Protein AF-0000000087534940 (afdb_homodimer)

Foldseek 3Di:
DVLQPWAKEWEWEAEDFKIKIFIAILLLDTDDIDMDTFDWDDPDVQFIWGALVVSLVRHLVGLLVRLVSCVVVVHDLQRHAEYAYAYALQWKFWAFQQLHGPGTIGAQSGQPLVVVQVVQVVVQDCVLCVFLVARGDDSGAVLSVQLCCCVPPPVCVVGTQAIDDSRQSNLCVQQSHGQQLGEAELFSVSSNSGQGGNQVSGGDPVGCVVSVHDPRRYHHYDAQLDFSGWGDPVSCVSRVHDTGRTYGNYHHQVQLLCLLLVNFDALAWEWAQALKTKIKGKHQDRQVLCSDPPNQWRKTAHNDRRIIMIMHILVQGNVVLQCCCCPVVVQNPPPCCVVVLLVLLVPADQCLQVWAWDRQCVADDDLQRLDHTDIPDDDPPDDSSSVSNNSLLNSLLSVQVNLVSVVVSPRNNQEYEYDDPQLVRPVSQQLSCQQNVHKYWYWPDSCRSGSLRRLSNCVSSPVDPDSSVSSNVPTHTDDMHHHDPVSNVVNVVVSVVVCCCRSPVCSVVSVVVSVVD/DVLQPWAKEWEWEAEDFKIKIFIAILLLDTDDIDMDTFDWDDPDVQFIWGALVRSLVRHLVGLLVRLVSCVVVVHDLQRHAEYAYAYALQWKFWAFQQLHGPGTIGAQSGQPLVVVQVVQVVVQDCVLCVFLVARGDDSGAVLSVQLCCCPPPPVCVVGTQAIDDSRQSNLCVQQSHGQQLGEAELQSVSSNSGQPGNQVSGGDPVGCVVSVHDPRRYHHYDAQLDFSGWGDPVSCVSRVHDTGRTYGNYHHQVQLLCLLLVNFDALAWEWAQALKTKIKGKHQDRQVLCSDPPNQWRKTAHNDRSIIMIMHILVQGNVVLQCCCCPVVVQNPPPCCVVVLLVLLVPADQCLQVWAWDRQCVADDDLQRLDHTDIPDDDPPDDSSSVSNNSLLNSLLSVQVNLVSCVVSPRNNQEYEYDDPQLVRPVSQQLSCQQNVHKYWYWPDSCRSGSLRRLSRCVSSPVDPDSSVSSNVPTHTDDMHHHDPVSNVVNVVVSVVVCCCRSPVCSVVSVVVSVVD

Organism: NCBI:txid39488

Nearest PDB structures (foldseek):
  5ya0-assembly2_B  TM=8.794E-01  e=2.633E-33  Escherichia coli K-12
  3kzb-assembly1_A-2  TM=8.544E-01  e=1.188E-33  Chromobacterium violaceum
  3hz6-assembly1_A  TM=8.495E-01  e=6.490E-33  Chromobacterium violaceum
  3l0q-assembly1_B  TM=8.268E-01  e=5.792E-30  Yersinia pseudotuberculosis
  3gg4-assembly3_A-2  TM=7.728E-01  e=7.161E-30  Yersinia pseudotuberculosis

pLDDT: mean 92.19, std 8.46, range [35.81, 98.81]

Radius of gyration: 38.87 Å; Cα contacts (8 Å, |Δi|>4): 2440; chains: 2; bounding box: 54×112×92 Å

Solvent-accessible surface area (backbone atoms only — not comparable to full-atom values): 50459 Å² total; per-residue (Å²): 116,80,75,77,73,58,49,30,19,34,13,26,34,44,47,87,64,30,35,38,24,37,33,26,38,86,84,65,47,76,77,40,64,30,74,48,76,54,71,82,44,63,90,44,95,52,35,40,41,34,56,57,65,52,55,37,52,49,50,48,51,20,45,24,50,30,39,52,51,34,49,75,70,71,44,70,63,79,34,42,57,18,35,18,32,18,7,49,36,29,22,35,28,36,16,22,64,71,46,47,72,69,47,62,23,38,38,52,82,18,45,78,38,47,68,59,29,52,53,58,46,68,64,69,54,63,63,39,18,74,36,30,23,18,41,57,68,45,48,34,18,30,47,50,50,51,44,46,42,61,72,69,36,76,70,35,65,79,47,49,37,26,53,38,34,52,32,38,47,37,52,29,55,46,35,65,41,36,31,87,70,33,47,38,12,49,21,28,55,30,28,22,46,51,44,36,26,54,89,75,56,43,75,26,66,68,47,19,56,74,63,68,44,65,70,81,29,52,49,49,72,42,49,37,44,40,72,75,38,30,33,29,62,67,55,14,65,72,22,68,42,58,53,60,30,38,25,36,32,21,44,18,37,67,39,29,38,38,47,25,58,65,42,76,43,64,31,24,24,37,37,39,36,31,61,70,16,35,45,34,37,27,29,79,57,79,49,69,78,59,25,36,81,85,59,72,47,45,34,36,38,29,71,56,88,80,30,21,31,39,32,33,76,39,84,39,35,30,44,47,56,49,42,43,40,29,32,51,61,64,35,69,88,40,78,67,49,58,56,55,50,49,61,50,22,69,74,47,57,90,61,28,77,26,29,42,38,41,70,20,33,88,42,36,47,89,92,42,55,53,32,42,10,29,41,36,46,36,40,75,80,52,29,42,34,38,53,50,41,14,48,55,48,36,44,41,50,56,47,34,57,53,50,50,53,42,40,73,63,70,41,76,45,65,37,32,30,34,33,65,71,46,45,74,39,63,67,56,43,38,48,43,7,13,57,58,65,22,36,26,34,27,49,66,54,63,41,45,42,34,56,42,27,21,50,42,26,35,31,53,72,60,78,35,89,50,62,71,59,54,54,58,70,60,56,42,78,60,49,77,29,71,46,43,70,68,50,28,55,48,42,51,54,52,48,53,52,48,47,48,38,57,72,61,48,38,48,66,44,23,52,54,47,57,66,55,86,116,78,76,77,73,59,51,30,20,32,14,26,33,44,48,87,62,30,35,39,25,36,34,26,37,86,84,64,47,77,74,41,65,32,72,47,75,53,70,82,43,64,89,44,97,55,35,39,40,33,54,57,64,52,56,37,51,48,48,48,50,20,46,24,50,32,39,52,51,34,50,76,69,71,46,68,64,80,35,41,57,21,36,18,31,18,7,48,36,29,23,32,26,35,16,21,63,70,46,46,72,69,49,61,22,38,38,50,81,17,44,78,38,47,68,58,29,52,54,59,43,70,64,70,53,64,62,38,17,73,35,31,24,19,40,56,67,46,48,34,16,31,48,49,49,52,44,46,42,62,73,68,35,74,70,36,65,79,46,50,36,28,52,39,33,51,31,38,48,37,50,29,56,45,33,66,41,35,32,88,68,32,46,38,11,50,20,29,53,30,29,21,45,52,44,35,27,54,90,76,55,43,76,25,67,67,47,19,58,75,62,66,44,64,70,81,29,51,49,50,72,40,49,36,46,41,73,73,40,30,34,28,63,68,56,15,67,71,23,68,43,59,54,60,31,38,24,35,32,20,43,18,38,67,40,30,37,36,48,24,57,64,41,76,44,65,31,26,26,38,36,40,37,31,60,70,16,36,46,35,36,29,30,80,55,81,49,67,78,59,26,37,81,86,59,72,47,45,34,35,39,27,71,53,87,81,30,20,31,40,32,34,76,39,85,39,36,29,43,48,54,49,42,43,41,29,32,51,61,64,35,70,89,39,78,68,50,58,55,54,50,50,60,50,22,69,75,47,56,91,62,29,76,28,30,42,38,41,69,21,33,88,43,36,49,90,93,43,56,51,33,43,10,30,43,38,46,36,38,76,79,52,28,43,33,37,52,52,41,15,47,56,47,37,43,41,50,55,48,36,55,54,50,49,54,41,39,75,63,69,40,77,44,67,36,32,29,34,34,64,71,47,44,75,39,62,66,59,43,38,48,42,6,11,58,58,65,21,36,26,33,27,49,66,53,62,40,46,43,34,56,43,27,20,50,42,28,35,31,52,71,62,78,36,88,49,60,70,59,54,54,56,70,60,56,41,78,59,48,79,29,71,48,44,67,69,50,28,55,48,43,52,53,52,47,55,51,50,49,46,39,55,70,62,48,36,48,65,44,24,53,56,46,57,65,55,88

InterPro domains:
  IPR000577 Carbohydrate kinase, FGGY [PIRSF000538] (6-504)
  IPR018484 Carbohydrate kinase FGGY, N-terminal [PF00370] (8-260)
  IPR018485 Carbohydrate kinase FGGY, C-terminal [PF02782] (272-460)
  IPR043129 ATPase, nucleotide binding domain [SSF53067] (6-260)
  IPR043129 ATPase, nucleotide binding domain [SSF53067] (262-501)
  IPR050406 FGGY Carbohydrate Kinase [PTHR43095] (6-497)

Secondary structure (DSSP, 8-state):
--GGG--EEEEEEE-SSEEEEEEEETT--EEEEEEEE---B-SSTT--EE-HHHHHHHHHHHHHHHHHHHHHTT--GGGEEEEEEEE-SS-BEEE-TTS-B-S-EE-TT--TTHHHHHHHHHT--THHHHHHS--S--TT-HHHHHHHHHHH-HHHHHH--EEE-HHHHHHHHHHT--GGG-EEETTGGGGG-SSEETTTTEE-HHHHHHHT--GGGSPEEE-TTSEEEE--HHHHHHHTPPTT-EEE--EEHHHHHHHHTT--STTEEEEE-SSSEEEEEEESS--GGGSSTT---EEEE-SSTT-EEEEEEETTHHHHHHHIIIIIS--TT-TTHHHHHHHHHTTSPTTGGG-EEE--TT--BTTBTT--EEEEEE-TT--HHHHHHHHHHHHHHHHHHHHHHHHHTT----EEEEESGGGG-HHHHHHHHHHHTSEEEEESS---HHHHHHHHHHHHTTS-S-HHHHHHHT--EEEEEPPPHHHHHHHHHHHHHHHHIIIIISHHHHHHHHHT-/--GGG--EEEEEEE-SSEEEEEEEETT--EEEEEEEE---B-SSTT--EE-HHHHHHHHHHHHHHHHHHHHHTT--GGGEEEEEEEE-SS-BEEE-TTS-B-S-EE-TT--TTHHHHHHHHHT--THHHHHHS--S--TT-HHHHHHHHHHH-HHHHHH--EEE-HHHHHHHHHTT--GGG-EEEHHHHGGG-SSEETTTTEE-HHHHHHHT--GGGSPEEE-TTSEEEE--HHHHHHHTPPTT-EEE--EEHHHHHHHHTT--STTEEEEE-SSSEEEEEEESS--GGGSSTT---EEEE-SSTT-EEEEEEETTHHHHHHHIIIIIS--TT-TTHHHHHHHHHTTSPTTGGG-EEE--TT--BTTBTT--EEEEEE-TT--HHHHHHHHHHHHHHHHHHHHHHHHHTT----EEEEESGGGG-HHHHHHHHHHHTSEEEEESS---HHHHHHHHHHHHTTS-S-HHHHHHHT--EEEEEPPPHHHHHHHHHHHHHHHHIIIIISHHHHHHHHHT-

Sequence (1034 aa):
MEENKMNYYLGFDAGTQSVKVAVYDEDMNCIVSSSAPTTLTYPEPGWVSMDVDEYLALTIKGMKECASQMKEKGLDVTKIKSIMGDGVICGICGVDKDGNAITPYINYLDSRTKEDVELVNSWELEIFGKETGNPEANCMFPAMFARWFLKNIEGFKENGAKFIHDAPYVLAHLAGLSAKDMFVDWGTMSGWGLGYKVEEKCWSKEQLDILGIPEEMMPRIVKPWDIIGHLTEEIAQETGLPAGIPICGGAGDTMQSMIGSGNMEPGQAVDVAGTCSMFCVSTKGIIPELSKKGAGLVFNSGSLPDTYFYWGYIRTGGLALRWFKDNICKKAEDGSYYQVLEKDARKVPAGSNGVLFLPYLTGGINDIPDAVGCFLNMTMDTDQATLWHAVLEAIGYDYMEITDLYRSAGIDLSRITITEGGSRDNMWNQMKADMLDSRTVTLENAAGAVMTNCMFGAYAVGDVDNIAEALTGNIHLKNEFEPNEENVTFYRGQYEKKTHLVKDTMKEAFSILAELRMEENKMNYYLGFDAGTQSVKVAVYDEDMNCIVSSSAPTTLTYPEPGWVSMDVDEYLALTIKGMKECASQMKEKGLDVTKIKSIMGDGVICGICGVDKDGNAITPYINYLDSRTKEDVELVNSWELEIFGKETGNPEANCMFPAMFARWFLKNIEGFKENGAKFIHDAPYVLAHLAGLSAKDMFVDWGTMSGWGLGYKVEEKCWSKEQLDILGIPEEMMPRIVKPWDIIGHLTEEIAQETGLPAGIPICGGAGDTMQSMIGSGNMEPGQAVDVAGTCSMFCVSTKGIIPELSKKGAGLVFNSGSLPDTYFYWGYIRTGGLALRWFKDNICKKAEDGSYYQVLEKDARKVPAGSNGVLFLPYLTGGINDIPDAVGCFLNMTMDTDQATLWHAVLEAIGYDYMEITDLYRSAGIDLSRITITEGGSRDNMWNQMKADMLDSRTVTLENAAGAVMTNCMFGAYAVGDVDNIAEALTGNIHLKNEFEPNEENVTFYRGQYEKKTHLVKDTMKEAFSILAELR

Structure (mmCIF, N/CA/C/O backbone):
data_AF-0000000087534940-model_v1
#
loop_
_entity.id
_entity.type
_entity.pdbx_description
1 polymer 'Carbohydrate kinase'
#
loop_
_atom_site.group_PDB
_atom_site.id
_atom_site.type_symbol
_atom_site.label_atom_id
_atom_site.label_alt_id
_atom_site.label_comp_id
_atom_site.label_asym_id
_atom_site.label_entity_id
_atom_site.label_seq_id
_atom_site.pdbx_PDB_ins_code
_atom_site.Cartn_x
_atom_site.Cartn_y
_atom_site.Cartn_z
_atom_site.occupancy
_atom_site.B_iso_or_equiv
_atom_site.auth_seq_id
_atom_site.auth_comp_id
_atom_site.auth_asym_id
_atom_site.auth_atom_id
_atom_site.pdbx_PDB_model_num
ATOM 1 N N . MET A 1 1 ? 14.211 -27.547 -53.5 1 36.34 1 MET A N 1
ATOM 2 C CA . MET A 1 1 ? 14.32 -28.953 -53.906 1 36.34 1 MET A CA 1
ATOM 3 C C . MET A 1 1 ? 14.859 -29.812 -52.781 1 36.34 1 MET A C 1
ATOM 5 O O . MET A 1 1 ? 14.5 -30.984 -52.656 1 36.34 1 MET A O 1
ATOM 9 N N . GLU A 1 2 ? 15.891 -29.281 -52.125 1 41.19 2 GLU A N 1
ATOM 10 C CA . GLU A 1 2 ? 16.469 -29.859 -50.906 1 41.19 2 GLU A CA 1
ATOM 11 C C . GLU A 1 2 ? 15.477 -29.781 -49.75 1 41.19 2 GLU A C 1
ATOM 13 O O . GLU A 1 2 ? 15.602 -30.516 -48.75 1 41.19 2 GLU A O 1
ATOM 18 N N . GLU A 1 3 ? 14.648 -28.719 -49.719 1 46.72 3 GLU A N 1
ATOM 19 C CA . GLU A 1 3 ? 13.516 -28.484 -48.844 1 46.72 3 GLU A CA 1
ATOM 20 C C . GLU A 1 3 ? 12.492 -29.625 -48.938 1 46.72 3 GLU A C 1
ATOM 22 O O . GLU A 1 3 ? 11.711 -29.828 -48 1 46.72 3 GLU A O 1
ATOM 27 N N . ASN A 1 4 ? 12.406 -30.312 -50.031 1 51.12 4 ASN A N 1
ATOM 28 C CA . ASN A 1 4 ? 11.469 -31.359 -50.438 1 51.12 4 ASN A CA 1
ATOM 29 C C . ASN A 1 4 ? 11.797 -32.688 -49.75 1 51.12 4 ASN A C 1
ATOM 31 O O . ASN A 1 4 ? 11.055 -33.656 -49.875 1 51.12 4 ASN A O 1
ATOM 35 N N . LYS A 1 5 ? 12.922 -32.75 -48.844 1 67.94 5 LYS A N 1
ATOM 36 C CA . LYS A 1 5 ? 13.359 -34.031 -48.281 1 67.94 5 LYS A CA 1
ATOM 37 C C . LYS A 1 5 ? 13.305 -34 -46.75 1 67.94 5 LYS A C 1
ATOM 39 O O . LYS A 1 5 ? 13.695 -34.969 -46.094 1 67.94 5 LYS A O 1
ATOM 44 N N . MET A 1 6 ? 12.586 -32.938 -46.156 1 87.56 6 MET A N 1
ATOM 45 C CA . MET A 1 6 ? 12.656 -32.75 -44.719 1 87.56 6 MET A CA 1
ATOM 46 C C . MET A 1 6 ? 11.445 -33.375 -44.031 1 87.56 6 MET A C 1
ATOM 48 O O . MET A 1 6 ? 10.32 -33.281 -44.531 1 87.56 6 MET A O 1
ATOM 52 N N . ASN A 1 7 ? 11.734 -34.062 -42.938 1 96.06 7 ASN A N 1
ATOM 53 C CA . ASN A 1 7 ? 10.656 -34.625 -42.156 1 96.06 7 ASN A CA 1
ATOM 54 C C . ASN A 1 7 ? 10.078 -33.625 -41.156 1 96.06 7 ASN A C 1
ATOM 56 O O . ASN A 1 7 ? 10.75 -32.656 -40.781 1 96.06 7 ASN A O 1
ATOM 60 N N . TYR A 1 8 ? 8.789 -33.844 -40.844 1 97.81 8 TYR A N 1
ATOM 61 C CA . TYR A 1 8 ? 8.086 -32.969 -39.906 1 97.81 8 TYR A CA 1
ATOM 62 C C . TYR A 1 8 ? 7.496 -33.812 -38.75 1 97.81 8 TYR A C 1
ATOM 64 O O . TYR A 1 8 ? 7.297 -35 -38.906 1 97.81 8 TYR A O 1
ATOM 72 N N . TYR A 1 9 ? 7.254 -33.125 -37.656 1 98.19 9 TYR A N 1
ATOM 73 C CA . TYR A 1 9 ? 6.66 -33.75 -36.469 1 98.19 9 TYR A CA 1
ATOM 74 C C . TYR A 1 9 ? 5.559 -32.844 -35.906 1 98.19 9 TYR A C 1
ATOM 76 O O . TYR A 1 9 ? 5.746 -31.641 -35.75 1 98.19 9 TYR A O 1
ATOM 84 N N . LEU A 1 10 ? 4.434 -33.438 -35.656 1 98.56 10 LEU A N 1
ATOM 85 C CA . LEU A 1 10 ? 3.301 -32.688 -35.125 1 98.56 10 LEU A CA 1
ATOM 86 C C . LEU A 1 10 ? 3.154 -32.906 -33.625 1 98.56 10 LEU A C 1
ATOM 88 O O . LEU A 1 10 ? 3.182 -34.031 -33.156 1 98.56 10 LEU A O 1
ATOM 92 N N . GLY A 1 11 ? 3.088 -31.812 -32.875 1 97.94 11 GLY A N 1
ATOM 93 C CA . GLY A 1 11 ? 2.875 -31.875 -31.438 1 97.94 11 GLY A CA 1
ATOM 94 C C . GLY A 1 11 ? 1.73 -30.984 -30.969 1 97.94 11 GLY A C 1
ATOM 95 O O . GLY A 1 11 ? 1.347 -30.047 -31.656 1 97.94 11 GLY A O 1
ATOM 96 N N . PHE A 1 12 ? 1.133 -31.328 -29.797 1 97.69 12 PHE A N 1
ATOM 97 C CA . PHE A 1 12 ? 0.159 -30.438 -29.188 1 97.69 12 PHE A CA 1
ATOM 98 C C . PHE A 1 12 ? 0.353 -30.375 -27.672 1 97.69 12 PHE A C 1
ATOM 100 O O . PHE A 1 12 ? 0.953 -31.281 -27.094 1 97.69 12 PHE A O 1
ATOM 107 N N . ASP A 1 13 ? -0.043 -29.328 -27.094 1 95.5 13 ASP A N 1
ATOM 108 C CA . ASP A 1 13 ? -0.161 -29.078 -25.656 1 95.5 13 ASP A CA 1
ATOM 109 C C . ASP A 1 13 ? -1.596 -28.719 -25.281 1 95.5 13 ASP A C 1
ATOM 111 O O . ASP A 1 13 ? -2.068 -27.625 -25.594 1 95.5 13 ASP A O 1
ATOM 115 N N . ALA A 1 14 ? -2.27 -29.641 -24.641 1 96.31 14 ALA A N 1
ATOM 116 C CA . ALA A 1 14 ? -3.637 -29.438 -24.172 1 96.31 14 ALA A CA 1
ATOM 117 C C . ALA A 1 14 ? -3.65 -28.953 -22.719 1 96.31 14 ALA A C 1
ATOM 119 O O . ALA A 1 14 ? -3.889 -29.75 -21.812 1 96.31 14 ALA A O 1
ATOM 120 N N . GLY A 1 15 ? -3.555 -27.734 -22.562 1 90.62 15 GLY A N 1
ATOM 121 C CA . GLY A 1 15 ? -3.445 -27.172 -21.234 1 90.62 15 GLY A CA 1
ATOM 122 C C . GLY A 1 15 ? -4.77 -26.656 -20.688 1 90.62 15 GLY A C 1
ATOM 123 O O . GLY A 1 15 ? -5.805 -26.797 -21.344 1 90.62 15 GLY A O 1
ATOM 124 N N . THR A 1 16 ? -4.727 -26.094 -19.516 1 85.75 16 THR A N 1
ATOM 125 C CA . THR A 1 16 ? -5.914 -25.641 -18.797 1 85.75 16 THR A CA 1
ATOM 126 C C . THR A 1 16 ? -6.555 -24.453 -19.516 1 85.75 16 THR A C 1
ATOM 128 O O . THR A 1 16 ? -7.781 -24.344 -19.578 1 85.75 16 THR A O 1
ATOM 131 N N . GLN A 1 17 ? -5.77 -23.594 -20.156 1 79.19 17 GLN A N 1
ATOM 132 C CA . GLN A 1 17 ? -6.305 -22.344 -20.672 1 79.19 17 GLN A CA 1
ATOM 133 C C . GLN A 1 17 ? -6.41 -22.391 -22.188 1 79.19 17 GLN A C 1
ATOM 135 O O . GLN A 1 17 ? -7.125 -21.578 -22.797 1 79.19 17 GLN A O 1
ATOM 140 N N . SER A 1 18 ? -5.625 -23.234 -22.812 1 88.19 18 SER A N 1
ATOM 141 C CA . SER A 1 18 ? -5.637 -23.312 -24.266 1 88.19 18 SER A CA 1
ATOM 142 C C . SER A 1 18 ? -5.07 -24.641 -24.766 1 88.19 18 SER A C 1
ATOM 144 O O . SER A 1 18 ? -4.445 -25.375 -24 1 88.19 18 SER A O 1
ATOM 146 N N . VAL A 1 19 ? -5.383 -24.844 -26.016 1 94 19 VAL A N 1
ATOM 147 C CA . VAL A 1 19 ? -4.746 -25.922 -26.75 1 94 19 VAL A CA 1
ATOM 148 C C . VAL A 1 19 ? -3.869 -25.359 -27.859 1 94 19 VAL A C 1
ATOM 150 O O . VAL A 1 19 ? -4.328 -24.531 -28.672 1 94 19 VAL A O 1
ATOM 153 N N . LYS A 1 20 ? -2.574 -25.734 -27.828 1 94.75 20 LYS A N 1
ATOM 154 C CA . LYS A 1 20 ? -1.624 -25.328 -28.859 1 94.75 20 LYS A CA 1
ATOM 155 C C . LYS A 1 20 ? -1.194 -26.5 -29.719 1 94.75 20 LYS A C 1
ATOM 157 O O . LYS A 1 20 ? -0.873 -27.578 -29.188 1 94.75 20 LYS A O 1
ATOM 162 N N . VAL A 1 21 ? -1.262 -26.359 -31.016 1 97.19 21 VAL A N 1
ATOM 163 C CA . VAL A 1 21 ? -0.792 -27.359 -31.984 1 97.19 21 VAL A CA 1
ATOM 164 C C . VAL A 1 21 ? 0.283 -26.734 -32.875 1 97.19 21 VAL A C 1
ATOM 166 O O . VAL A 1 21 ? 0.167 -25.578 -33.281 1 97.19 21 VAL A O 1
ATOM 169 N N . ALA A 1 22 ? 1.342 -27.547 -33.094 1 97.06 22 ALA A N 1
ATOM 170 C CA . ALA A 1 22 ? 2.4 -27.016 -33.969 1 97.06 22 ALA A CA 1
ATOM 171 C C . ALA A 1 22 ? 3.115 -28.141 -34.719 1 97.06 22 ALA A C 1
ATOM 173 O O . ALA A 1 22 ? 3.033 -29.297 -34.312 1 97.06 22 ALA A O 1
ATOM 174 N N . VAL A 1 23 ? 3.746 -27.766 -35.75 1 97.81 23 VAL A N 1
ATOM 175 C CA . VAL A 1 23 ? 4.574 -28.672 -36.531 1 97.81 23 VAL A CA 1
ATOM 176 C C . VAL A 1 23 ? 6.02 -28.172 -36.531 1 97.81 23 VAL A C 1
ATOM 178 O O . VAL A 1 23 ? 6.27 -26.984 -36.781 1 97.81 23 VAL A O 1
ATOM 181 N N . TYR A 1 24 ? 6.914 -29.062 -36.219 1 95.94 24 TYR A N 1
ATOM 182 C CA . TYR A 1 24 ? 8.336 -28.734 -36.188 1 95.94 24 TYR A CA 1
ATOM 183 C C . TYR A 1 24 ? 9.094 -29.562 -37.25 1 95.94 24 TYR A C 1
ATOM 185 O O . TYR A 1 24 ? 8.656 -30.656 -37.625 1 95.94 24 TYR A O 1
ATOM 193 N N . ASP A 1 25 ? 10.25 -29.031 -37.656 1 95.94 25 ASP A N 1
ATOM 194 C CA . ASP A 1 25 ? 11.094 -29.75 -38.625 1 95.94 25 ASP A CA 1
ATOM 195 C C . ASP A 1 25 ? 12.195 -30.516 -37.875 1 95.94 25 ASP A C 1
ATOM 197 O O . ASP A 1 25 ? 12.188 -30.609 -36.656 1 95.94 25 ASP A O 1
ATOM 201 N N . GLU A 1 26 ? 13.102 -31.109 -38.594 1 93.81 26 GLU A N 1
ATOM 202 C CA . GLU A 1 26 ? 14.148 -31.969 -38.031 1 93.81 26 GLU A CA 1
ATOM 203 C C . GLU A 1 26 ? 15.094 -31.172 -37.156 1 93.81 26 GLU A C 1
ATOM 205 O O . GLU A 1 26 ? 15.695 -31.719 -36.219 1 93.81 26 GLU A O 1
ATOM 210 N N . ASP A 1 27 ? 15.117 -29.891 -37.406 1 89.69 27 ASP A N 1
ATOM 211 C CA . ASP A 1 27 ? 15.977 -29.016 -36.625 1 89.69 27 ASP A CA 1
ATOM 212 C C . ASP A 1 27 ? 15.203 -28.359 -35.469 1 89.69 27 ASP A C 1
ATOM 214 O O . ASP A 1 27 ? 15.711 -27.469 -34.812 1 89.69 27 ASP A O 1
ATOM 218 N N . MET A 1 28 ? 13.969 -28.703 -35.375 1 91.06 28 MET A N 1
ATOM 219 C CA . MET A 1 28 ? 13.055 -28.25 -34.344 1 91.06 28 MET A CA 1
ATOM 220 C C . MET A 1 28 ? 12.766 -26.75 -34.5 1 91.06 28 MET A C 1
ATOM 222 O O . MET A 1 28 ? 12.656 -26.031 -33.5 1 91.06 28 MET A O 1
ATOM 226 N N . ASN A 1 29 ? 12.758 -26.344 -35.688 1 91 29 ASN A N 1
ATOM 227 C CA . ASN A 1 29 ? 12.156 -25.047 -36 1 91 29 ASN A CA 1
ATOM 228 C C . ASN A 1 29 ? 10.641 -25.156 -36.156 1 91 29 ASN A C 1
ATOM 230 O O . ASN A 1 29 ? 10.141 -26.062 -36.844 1 91 29 ASN A O 1
ATOM 234 N N . CYS A 1 30 ? 9.992 -24.297 -35.531 1 92.94 30 CYS A N 1
ATOM 235 C CA . CYS A 1 30 ? 8.539 -24.281 -35.688 1 92.94 30 CYS A CA 1
ATOM 236 C C . CYS A 1 30 ? 8.133 -23.797 -37.062 1 92.94 30 CYS A C 1
ATOM 238 O O . CYS A 1 30 ? 8.414 -22.656 -37.438 1 92.94 30 CYS A O 1
ATOM 240 N N . ILE A 1 31 ? 7.398 -24.547 -37.75 1 95.25 31 ILE A N 1
ATOM 241 C CA . ILE A 1 31 ? 7.059 -24.219 -39.156 1 95.25 31 ILE A CA 1
ATOM 242 C C . ILE A 1 31 ? 5.668 -23.578 -39.188 1 95.25 31 ILE A C 1
ATOM 244 O O . ILE A 1 31 ? 5.422 -22.672 -40 1 95.25 31 ILE A O 1
ATOM 248 N N . VAL A 1 32 ? 4.738 -24.188 -38.469 1 96.31 32 VAL A N 1
ATOM 249 C CA . VAL A 1 32 ? 3.381 -23.672 -38.344 1 96.31 32 VAL A CA 1
ATOM 250 C C . VAL A 1 32 ? 2.84 -23.953 -36.969 1 96.31 32 VAL A C 1
ATOM 252 O O . VAL A 1 32 ? 3.336 -24.844 -36.25 1 96.31 32 VAL A O 1
ATOM 255 N N . SER A 1 33 ? 1.893 -23.188 -36.531 1 96.62 33 SER A N 1
ATOM 256 C CA . SER A 1 33 ? 1.281 -23.391 -35.219 1 96.62 33 SER A CA 1
ATOM 257 C C . SER A 1 33 ? -0.132 -22.812 -35.188 1 96.62 33 SER A C 1
ATOM 259 O O . SER A 1 33 ? -0.504 -22 -36.031 1 96.62 33 SER A O 1
ATOM 261 N N . SER A 1 34 ? -0.896 -23.312 -34.25 1 96.56 34 SER A N 1
ATOM 262 C CA . SER A 1 34 ? -2.262 -22.875 -33.969 1 96.56 34 SER A CA 1
ATOM 263 C C . SER A 1 34 ? -2.562 -22.938 -32.469 1 96.56 34 SER A C 1
ATOM 265 O O . SER A 1 34 ? -2.049 -23.812 -31.766 1 96.56 34 SER A O 1
ATOM 267 N N . SER A 1 35 ? -3.299 -22.031 -32 1 94.5 35 SER A N 1
ATOM 268 C CA . SER A 1 35 ? -3.703 -22 -30.594 1 94.5 35 SER A CA 1
ATOM 269 C C . SER A 1 35 ? -5.16 -21.578 -30.453 1 94.5 35 SER A C 1
ATOM 271 O O . SER A 1 35 ? -5.629 -20.703 -31.172 1 94.5 35 SER A O 1
ATOM 273 N N . ALA A 1 36 ? -5.91 -22.203 -29.562 1 94.38 36 ALA A N 1
ATOM 274 C CA . ALA A 1 36 ? -7.309 -21.875 -29.281 1 94.38 36 ALA A CA 1
ATOM 275 C C . ALA A 1 36 ? -7.605 -21.953 -27.797 1 94.38 36 ALA A C 1
ATOM 277 O O . ALA A 1 36 ? -7.105 -22.859 -27.109 1 94.38 36 ALA A O 1
ATOM 278 N N . PRO A 1 37 ? -8.422 -21.078 -27.312 1 91 37 PRO A N 1
ATOM 279 C CA . PRO A 1 37 ? -8.734 -21.078 -25.875 1 91 37 PRO A CA 1
ATOM 280 C C . PRO A 1 37 ? -9.672 -22.219 -25.484 1 91 37 PRO A C 1
ATOM 282 O O . PRO A 1 37 ? -10.508 -22.641 -26.281 1 91 37 PRO A O 1
ATOM 285 N N . THR A 1 38 ? -9.469 -22.703 -24.25 1 92.31 38 THR A N 1
ATOM 286 C CA . THR A 1 38 ? -10.375 -23.688 -23.672 1 92.31 38 THR A CA 1
ATOM 287 C C . THR A 1 38 ? -11.469 -23 -22.859 1 92.31 38 THR A C 1
ATOM 289 O O . THR A 1 38 ? -11.438 -21.766 -22.672 1 92.31 38 THR A O 1
ATOM 292 N N . THR A 1 39 ? -12.453 -23.828 -22.406 1 91.44 39 THR A N 1
ATOM 293 C CA . THR A 1 39 ? -13.578 -23.312 -21.625 1 91.44 39 THR A CA 1
ATOM 294 C C . THR A 1 39 ? -13.594 -23.922 -20.234 1 91.44 39 THR A C 1
ATOM 296 O O . THR A 1 39 ? -13.531 -25.156 -20.094 1 91.44 39 THR A O 1
ATOM 299 N N . LEU A 1 40 ? -13.531 -23.094 -19.203 1 86.69 40 LEU A N 1
ATOM 300 C CA . LEU A 1 40 ? -13.719 -23.531 -17.828 1 86.69 40 LEU A CA 1
ATOM 301 C C . LEU A 1 40 ? -15.086 -23.125 -17.312 1 86.69 40 LEU A C 1
ATOM 303 O O . LEU A 1 40 ? -15.547 -22.016 -17.562 1 86.69 40 LEU A O 1
ATOM 307 N N . THR A 1 41 ? -15.828 -24.031 -16.641 1 88.12 41 THR A N 1
ATOM 308 C CA . THR A 1 41 ? -17.109 -23.719 -16.016 1 88.12 41 THR A CA 1
ATOM 309 C C . THR A 1 41 ? -17.031 -23.953 -14.5 1 88.12 41 THR A C 1
ATOM 311 O O . THR A 1 41 ? -16.234 -24.766 -14.031 1 88.12 41 THR A O 1
ATOM 314 N N . TYR A 1 42 ? -17.844 -23.312 -13.766 1 83.62 42 TYR A N 1
ATOM 315 C CA . TYR A 1 42 ? -17.859 -23.344 -12.305 1 83.62 42 TYR A CA 1
ATOM 316 C C . TYR A 1 42 ? -19.266 -23.656 -11.781 1 83.62 42 TYR A C 1
ATOM 318 O O . TYR A 1 42 ? -19.938 -22.781 -11.242 1 83.62 42 TYR A O 1
ATOM 326 N N . PRO A 1 43 ? -19.656 -24.844 -11.797 1 85.81 43 PRO A N 1
ATOM 327 C CA . PRO A 1 43 ? -21.031 -25.219 -11.484 1 85.81 43 PRO A CA 1
ATOM 328 C C . PRO A 1 43 ? -21.406 -24.953 -10.031 1 85.81 43 PRO A C 1
ATOM 330 O O . PRO A 1 43 ? -22.562 -24.641 -9.734 1 85.81 43 PRO A O 1
ATOM 333 N N . GLU A 1 44 ? -20.469 -25.219 -9.086 1 83.25 44 GLU A N 1
ATOM 334 C CA . GLU A 1 44 ? -20.609 -24.984 -7.656 1 83.25 44 GLU A CA 1
ATOM 335 C C . GLU A 1 44 ? -19.375 -24.281 -7.086 1 83.25 44 GLU A C 1
ATOM 337 O O . GLU A 1 44 ? -18.312 -24.297 -7.711 1 83.25 44 GLU A O 1
ATOM 342 N N . PRO A 1 45 ? -19.656 -23.609 -5.988 1 73.62 45 PRO A N 1
ATOM 343 C CA . PRO A 1 45 ? -18.469 -23.031 -5.367 1 73.62 45 PRO A CA 1
ATOM 344 C C . PRO A 1 45 ? -17.359 -24.062 -5.145 1 73.62 45 PRO A C 1
ATOM 346 O O . PRO A 1 45 ? -17.609 -25.125 -4.582 1 73.62 45 PRO A O 1
ATOM 349 N N . GLY A 1 46 ? -16.188 -23.781 -5.688 1 77.5 46 GLY A N 1
ATOM 350 C CA . GLY A 1 46 ? -15.047 -24.672 -5.527 1 77.5 46 GLY A CA 1
ATOM 351 C C . GLY A 1 46 ? -14.93 -25.688 -6.637 1 77.5 46 GLY A C 1
ATOM 352 O O . GLY A 1 46 ? -13.922 -26.406 -6.734 1 77.5 46 GLY A O 1
ATOM 353 N N . TRP A 1 47 ? -15.969 -25.672 -7.484 1 87.81 47 TRP A N 1
ATOM 354 C CA . TRP A 1 47 ? -15.969 -26.656 -8.578 1 87.81 47 TRP A CA 1
ATOM 355 C C . TRP A 1 47 ? -15.445 -26.016 -9.859 1 87.81 47 TRP A C 1
ATOM 357 O O . TRP A 1 47 ? -15.805 -24.891 -10.203 1 87.81 47 TRP A O 1
ATOM 367 N N . VAL A 1 48 ? -14.586 -26.703 -10.43 1 88.88 48 VAL A N 1
ATOM 368 C CA . VAL A 1 48 ? -14.133 -26.359 -11.773 1 88.88 48 VAL A CA 1
ATOM 369 C C . VAL A 1 48 ? -14.336 -27.562 -12.703 1 88.88 48 VAL A C 1
ATOM 371 O O . VAL A 1 48 ? -13.828 -28.656 -12.453 1 88.88 48 VAL A O 1
ATOM 374 N N . SER A 1 49 ? -15.078 -27.328 -13.773 1 93.19 49 SER A N 1
ATOM 375 C CA . SER A 1 49 ? -15.391 -28.406 -14.703 1 93.19 49 SER A CA 1
ATOM 376 C C . SER A 1 49 ? -15.047 -28 -16.141 1 93.19 49 SER A C 1
ATOM 378 O O . SER A 1 49 ? -15.25 -26.859 -16.531 1 93.19 49 SER A O 1
ATOM 380 N N . MET A 1 50 ? -14.484 -28.969 -16.766 1 95.25 50 MET A N 1
ATOM 381 C CA . MET A 1 50 ? -14.195 -28.812 -18.188 1 95.25 50 MET A CA 1
ATOM 382 C C . MET A 1 50 ? -14.781 -29.969 -19 1 95.25 50 MET A C 1
ATOM 384 O O . MET A 1 50 ? -15.461 -30.828 -18.453 1 95.25 50 MET A O 1
ATOM 388 N N . ASP A 1 51 ? -14.688 -29.859 -20.344 1 96.88 51 ASP A N 1
ATOM 389 C CA . ASP A 1 51 ? -15.148 -30.875 -21.297 1 96.88 51 ASP A CA 1
ATOM 390 C C . ASP A 1 51 ? -13.977 -31.469 -22.078 1 96.88 51 ASP A C 1
ATOM 392 O O . ASP A 1 51 ? -13.367 -30.781 -22.906 1 96.88 51 ASP A O 1
ATOM 396 N N . VAL A 1 52 ? -13.734 -32.781 -21.828 1 97.88 52 VAL A N 1
ATOM 397 C CA . VAL A 1 52 ? -12.57 -33.406 -22.453 1 97.88 52 VAL A CA 1
ATOM 398 C C . VAL A 1 52 ? -12.773 -33.469 -23.969 1 97.88 52 VAL A C 1
ATOM 400 O O . VAL A 1 52 ? -11.812 -33.469 -24.734 1 97.88 52 VAL A O 1
ATOM 403 N N . ASP A 1 53 ? -14 -33.5 -24.406 1 98.38 53 ASP A N 1
ATOM 404 C CA . ASP A 1 53 ? -14.297 -33.5 -25.844 1 98.38 53 ASP A CA 1
ATOM 405 C C . ASP A 1 53 ? -13.875 -32.156 -26.484 1 98.38 53 ASP A C 1
ATOM 407 O O . ASP A 1 53 ? -13.562 -32.125 -27.672 1 98.38 53 ASP A O 1
ATOM 411 N N . GLU A 1 54 ? -13.938 -31.188 -25.703 1 98.19 54 GLU A N 1
ATOM 412 C CA . GLU A 1 54 ? -13.461 -29.906 -26.219 1 98.19 54 GLU A CA 1
ATOM 413 C C . GLU A 1 54 ? -11.969 -29.969 -26.547 1 98.19 54 GLU A C 1
ATOM 415 O O . GLU A 1 54 ? -11.523 -29.391 -27.547 1 98.19 54 GLU A O 1
ATOM 420 N N . TYR A 1 55 ? -11.195 -30.609 -25.672 1 98.12 55 TYR A N 1
ATOM 421 C CA . TYR A 1 55 ? -9.773 -30.781 -25.969 1 98.12 55 TYR A CA 1
ATOM 422 C C . TYR A 1 55 ? -9.562 -31.484 -27.297 1 98.12 55 TYR A C 1
ATOM 424 O O . TYR A 1 55 ? -8.695 -31.094 -28.078 1 98.12 55 TYR A O 1
ATOM 432 N N . LEU A 1 56 ? -10.344 -32.5 -27.516 1 98.56 56 LEU A N 1
ATOM 433 C CA . LEU A 1 56 ? -10.266 -33.25 -28.781 1 98.56 56 LEU A CA 1
ATOM 434 C C . LEU A 1 56 ? -10.617 -32.344 -29.953 1 98.56 56 LEU A C 1
ATOM 436 O O . LEU A 1 56 ? -9.875 -32.281 -30.953 1 98.56 56 LEU A O 1
ATOM 440 N N . ALA A 1 57 ? -11.703 -31.688 -29.812 1 98.56 57 ALA A N 1
ATOM 441 C CA . ALA A 1 57 ? -12.172 -30.812 -30.891 1 98.56 57 ALA A CA 1
ATOM 442 C C . ALA A 1 57 ? -11.141 -29.734 -31.203 1 98.56 57 ALA A C 1
ATOM 444 O O . ALA A 1 57 ? -10.883 -29.438 -32.375 1 98.56 57 ALA A O 1
ATOM 445 N N . LEU A 1 58 ? -10.609 -29.156 -30.234 1 98.19 58 LEU A N 1
ATOM 446 C CA . LEU A 1 58 ? -9.641 -28.078 -30.406 1 98.19 58 LEU A CA 1
ATOM 447 C C . LEU A 1 58 ? -8.344 -28.594 -31.016 1 98.19 58 LEU A C 1
ATOM 449 O O . LEU A 1 58 ? -7.695 -27.906 -31.797 1 98.19 58 LEU A O 1
ATOM 453 N N . THR A 1 59 ? -7.941 -29.766 -30.609 1 98.62 59 THR A N 1
ATOM 454 C CA . THR A 1 59 ? -6.746 -30.375 -31.188 1 98.62 59 THR A CA 1
ATOM 455 C C . THR A 1 59 ? -6.949 -30.656 -32.688 1 98.62 59 THR A C 1
ATOM 457 O O . THR A 1 59 ? -6.09 -30.312 -33.5 1 98.62 59 THR A O 1
ATOM 460 N N . ILE A 1 60 ? -8.07 -31.203 -33 1 98.69 60 ILE A N 1
ATOM 461 C CA . ILE A 1 60 ? -8.391 -31.484 -34.406 1 98.69 60 ILE A CA 1
ATOM 462 C C . ILE A 1 60 ? -8.414 -30.188 -35.188 1 98.69 60 ILE A C 1
ATOM 464 O O . ILE A 1 60 ? -7.863 -30.125 -36.281 1 98.69 60 ILE A O 1
ATOM 468 N N . LYS A 1 61 ? -9.07 -29.25 -34.656 1 98.5 61 LYS A N 1
ATOM 469 C CA . LYS A 1 61 ? -9.102 -27.938 -35.312 1 98.5 61 LYS A CA 1
ATOM 470 C C . LYS A 1 61 ? -7.691 -27.406 -35.531 1 98.5 61 LYS A C 1
ATOM 472 O O . LYS A 1 61 ? -7.383 -26.891 -36.625 1 98.5 61 LYS A O 1
ATOM 477 N N . GLY A 1 62 ? -6.871 -27.5 -34.562 1 98.44 62 GLY A N 1
ATOM 478 C CA . GLY A 1 62 ? -5.492 -27.047 -34.656 1 98.44 62 GLY A CA 1
ATOM 479 C C . GLY A 1 62 ? -4.707 -27.828 -35.719 1 98.44 62 GLY A C 1
ATOM 480 O O . GLY A 1 62 ? -3.912 -27.25 -36.469 1 98.44 62 GLY A O 1
ATOM 481 N N . MET A 1 63 ? -4.902 -29.109 -35.75 1 98.56 63 MET A N 1
ATOM 482 C CA . MET A 1 63 ? -4.258 -29.953 -36.75 1 98.56 63 MET A CA 1
ATOM 483 C C . MET A 1 63 ? -4.672 -29.547 -38.156 1 98.56 63 MET A C 1
ATOM 485 O O . MET A 1 63 ? -3.838 -29.469 -39.062 1 98.56 63 MET A O 1
ATOM 489 N N . LYS A 1 64 ? -5.949 -29.297 -38.312 1 98.56 64 LYS A N 1
ATOM 490 C CA . LYS A 1 64 ? -6.48 -28.844 -39.594 1 98.56 64 LYS A CA 1
ATOM 491 C C . LYS A 1 64 ? -5.848 -27.516 -40 1 98.56 64 LYS A C 1
ATOM 493 O O . LYS A 1 64 ? -5.453 -27.344 -41.156 1 98.56 64 LYS A O 1
ATOM 498 N N . GLU A 1 65 ? -5.762 -26.656 -39.094 1 98.44 65 GLU A N 1
ATOM 499 C CA . GLU A 1 65 ? -5.172 -25.344 -39.375 1 98.44 65 GLU A CA 1
ATOM 500 C C . GLU A 1 65 ? -3.693 -25.469 -39.719 1 98.44 65 GLU A C 1
ATOM 502 O O . GLU A 1 65 ? -3.213 -24.797 -40.656 1 98.44 65 GLU A O 1
ATOM 507 N N . CYS A 1 66 ? -2.992 -26.297 -39.031 1 98.06 66 CYS A N 1
ATOM 508 C CA . CYS A 1 66 ? -1.577 -26.5 -39.312 1 98.06 66 CYS A CA 1
ATOM 509 C C . CYS A 1 66 ? -1.39 -27.109 -40.719 1 98.06 66 CYS A C 1
ATOM 511 O O . CYS A 1 66 ? -0.497 -26.703 -41.438 1 98.06 66 CYS A O 1
ATOM 513 N N . ALA A 1 67 ? -2.191 -28.062 -41.062 1 98.19 67 ALA A N 1
ATOM 514 C CA . ALA A 1 67 ? -2.129 -28.672 -42.375 1 98.19 67 ALA A CA 1
ATOM 515 C C . ALA A 1 67 ? -2.344 -27.625 -43.469 1 98.19 67 ALA A C 1
ATOM 517 O O . ALA A 1 67 ? -1.609 -27.594 -44.469 1 98.19 67 ALA A O 1
ATOM 518 N N . SER A 1 68 ? -3.354 -26.828 -43.281 1 98.12 68 SER A N 1
ATOM 519 C CA . SER A 1 68 ? -3.654 -25.781 -44.219 1 98.12 68 SER A CA 1
ATOM 520 C C . SER A 1 68 ? -2.488 -24.797 -44.375 1 98.12 68 SER A C 1
ATOM 522 O O . SER A 1 68 ? -2.135 -24.406 -45.469 1 98.12 68 SER A O 1
ATOM 524 N N . GLN A 1 69 ? -1.946 -24.422 -43.25 1 97.94 69 GLN A N 1
ATOM 525 C CA . GLN A 1 69 ? -0.817 -23.5 -43.25 1 97.94 69 GLN A CA 1
ATOM 526 C C . GLN A 1 69 ? 0.386 -24.109 -43.969 1 97.94 69 GLN A C 1
ATOM 528 O O . GLN A 1 69 ? 1.107 -23.406 -44.688 1 97.94 69 GLN A O 1
ATOM 533 N N . MET A 1 70 ? 0.628 -25.375 -43.75 1 96.81 70 MET A N 1
ATOM 534 C CA . MET A 1 70 ? 1.73 -26.047 -44.438 1 96.81 70 MET A CA 1
ATOM 535 C C . MET A 1 70 ? 1.528 -26.016 -45.938 1 96.81 70 MET A C 1
ATOM 537 O O . MET A 1 70 ? 2.453 -25.703 -46.688 1 96.81 70 MET A O 1
ATOM 541 N N . LYS A 1 71 ? 0.376 -26.281 -46.375 1 96.25 71 LYS A N 1
ATOM 542 C CA . LYS A 1 71 ? 0.061 -26.266 -47.812 1 96.25 71 LYS A CA 1
ATOM 543 C C . LYS A 1 71 ? 0.261 -24.875 -48.406 1 96.25 71 LYS A C 1
ATOM 545 O O . LYS A 1 71 ? 0.795 -24.734 -49.5 1 96.25 71 LYS A O 1
ATOM 550 N N . GLU A 1 72 ? -0.2 -23.953 -47.656 1 96.94 72 GLU A N 1
ATOM 551 C CA . GLU A 1 72 ? -0.033 -22.562 -48.094 1 96.94 72 GLU A CA 1
ATOM 552 C C . GLU A 1 72 ? 1.443 -22.203 -48.25 1 96.94 72 GLU A C 1
ATOM 554 O O . GLU A 1 72 ? 1.81 -21.406 -49.125 1 96.94 72 GLU A O 1
ATOM 559 N N . LYS A 1 73 ? 2.252 -22.812 -47.438 1 95.88 73 LYS A N 1
ATOM 560 C CA . LYS A 1 73 ? 3.689 -22.562 -47.469 1 95.88 73 LYS A CA 1
ATOM 561 C C . LYS A 1 73 ? 4.379 -23.469 -48.5 1 95.88 73 LYS A C 1
ATOM 563 O O . LYS A 1 73 ? 5.605 -23.453 -48.625 1 95.88 73 LYS A O 1
ATOM 568 N N . GLY A 1 74 ? 3.629 -24.297 -49.156 1 95.31 74 GLY A N 1
ATOM 569 C CA . GLY A 1 74 ? 4.168 -25.219 -50.156 1 95.31 74 GLY A CA 1
ATOM 570 C C . GLY A 1 74 ? 4.867 -26.406 -49.531 1 95.31 74 GLY A C 1
ATOM 571 O O . GLY A 1 74 ? 5.723 -27.031 -50.156 1 95.31 74 GLY A O 1
ATOM 572 N N . LEU A 1 75 ? 4.574 -26.703 -48.312 1 96.06 75 LEU A N 1
ATOM 573 C CA . LEU A 1 75 ? 5.195 -27.828 -47.594 1 96.06 75 LEU A CA 1
ATOM 574 C C . LEU A 1 75 ? 4.344 -29.078 -47.719 1 96.06 75 LEU A C 1
ATOM 576 O O . LEU A 1 75 ? 3.113 -29 -47.75 1 96.06 75 LEU A O 1
ATOM 580 N N . ASP A 1 76 ? 4.996 -30.25 -47.719 1 96.06 76 ASP A N 1
ATOM 581 C CA . ASP A 1 76 ? 4.34 -31.531 -47.938 1 96.06 76 ASP A CA 1
ATOM 582 C C . ASP A 1 76 ? 3.877 -32.156 -46.625 1 96.06 76 ASP A C 1
ATOM 584 O O . ASP A 1 76 ? 4.691 -32.656 -45.844 1 96.06 76 ASP A O 1
ATOM 588 N N . VAL A 1 77 ? 2.605 -32.281 -46.406 1 96.81 77 VAL A N 1
ATOM 589 C CA . VAL A 1 77 ? 2.027 -32.812 -45.156 1 96.81 77 VAL A CA 1
ATOM 590 C C . VAL A 1 77 ? 2.297 -34.312 -45.031 1 96.81 77 VAL A C 1
ATOM 592 O O . VAL A 1 77 ? 2.211 -34.875 -43.938 1 96.81 77 VAL A O 1
ATOM 595 N N . THR A 1 78 ? 2.602 -34.969 -46.125 1 96.5 78 THR A N 1
ATOM 596 C CA . THR A 1 78 ? 2.871 -36.375 -46.094 1 96.5 78 THR A CA 1
ATOM 597 C C . THR A 1 78 ? 4.203 -36.688 -45.406 1 96.5 78 THR A C 1
ATOM 599 O O . THR A 1 78 ? 4.504 -37.812 -45.062 1 96.5 78 THR A O 1
ATOM 602 N N . LYS A 1 79 ? 4.93 -35.656 -45.125 1 97.25 79 LYS A N 1
ATOM 603 C CA . LYS A 1 79 ? 6.238 -35.781 -44.5 1 97.25 79 LYS A CA 1
ATOM 604 C C . LYS A 1 79 ? 6.133 -35.656 -42.969 1 97.25 79 LYS A C 1
ATOM 606 O O . LYS A 1 79 ? 7.141 -35.719 -42.281 1 97.25 79 LYS A O 1
ATOM 611 N N . ILE A 1 80 ? 4.957 -35.5 -42.469 1 98.12 80 ILE A N 1
ATOM 612 C CA . ILE A 1 80 ? 4.758 -35.594 -41.031 1 98.12 80 ILE A CA 1
ATOM 613 C C . ILE A 1 80 ? 4.902 -37.031 -40.562 1 98.12 80 ILE A C 1
ATOM 615 O O . ILE A 1 80 ? 4.129 -37.906 -41 1 98.12 80 ILE A O 1
ATOM 619 N N . LYS A 1 81 ? 5.797 -37.25 -39.594 1 98.25 81 LYS A N 1
ATOM 620 C CA . LYS A 1 81 ? 6.215 -38.625 -39.312 1 98.25 81 LYS A CA 1
ATOM 621 C C . LYS A 1 81 ? 5.625 -39.125 -37.969 1 98.25 81 LYS A C 1
ATOM 623 O O . LYS A 1 81 ? 5.598 -40.312 -37.719 1 98.25 81 LYS A O 1
ATOM 628 N N . SER A 1 82 ? 5.137 -38.219 -37.219 1 98.56 82 SER A N 1
ATOM 629 C CA . SER A 1 82 ? 4.594 -38.625 -35.938 1 98.56 82 SER A CA 1
ATOM 630 C C . SER A 1 82 ? 3.674 -37.562 -35.344 1 98.56 82 SER A C 1
ATOM 632 O O . SER A 1 82 ? 3.723 -36.406 -35.75 1 98.56 82 SER A O 1
ATOM 634 N N . ILE A 1 83 ? 2.805 -38 -34.469 1 98.69 83 ILE A N 1
ATOM 635 C CA . ILE A 1 83 ? 1.963 -37.156 -33.625 1 98.69 83 ILE A CA 1
ATOM 636 C C . ILE A 1 83 ? 2.211 -37.469 -32.156 1 98.69 83 ILE A C 1
ATOM 638 O O . ILE A 1 83 ? 2.18 -38.625 -31.75 1 98.69 83 ILE A O 1
ATOM 642 N N . MET A 1 84 ? 2.543 -36.438 -31.375 1 98 84 MET A N 1
ATOM 643 C CA . MET A 1 84 ? 2.746 -36.531 -29.938 1 98 84 MET A CA 1
ATOM 644 C C . MET A 1 84 ? 2.129 -35.344 -29.219 1 98 84 MET A C 1
ATOM 646 O O . MET A 1 84 ? 2.076 -34.25 -29.781 1 98 84 MET A O 1
ATOM 650 N N . GLY A 1 85 ? 1.663 -35.562 -28.031 1 97.56 85 GLY A N 1
ATOM 651 C CA . GLY A 1 85 ? 1.085 -34.438 -27.297 1 97.56 85 GLY A CA 1
ATOM 652 C C . GLY A 1 85 ? 1.161 -34.594 -25.797 1 97.56 85 GLY A C 1
ATOM 653 O O . GLY A 1 85 ? 1.465 -35.688 -25.297 1 97.56 85 GLY A O 1
ATOM 654 N N . ASP A 1 86 ? 0.99 -33.5 -25.094 1 97.19 86 ASP A N 1
ATOM 655 C CA . ASP A 1 86 ? 0.965 -33.5 -23.641 1 97.19 86 ASP A CA 1
ATOM 656 C C . ASP A 1 86 ? -0.278 -32.781 -23.109 1 97.19 86 ASP A C 1
ATOM 658 O O . ASP A 1 86 ? -1.027 -32.188 -23.891 1 97.19 86 ASP A O 1
ATOM 662 N N . GLY A 1 87 ? -0.577 -33 -21.859 1 96.19 87 GLY A N 1
ATOM 663 C CA . GLY A 1 87 ? -1.729 -32.375 -21.219 1 96.19 87 GLY A CA 1
ATOM 664 C C . GLY A 1 87 ? -1.584 -32.25 -19.719 1 96.19 87 GLY A C 1
ATOM 665 O O . GLY A 1 87 ? -0.504 -32.469 -19.172 1 96.19 87 GLY A O 1
ATOM 666 N N . VAL A 1 88 ? -2.693 -31.875 -19.141 1 94.06 88 VAL A N 1
ATOM 667 C CA . VAL A 1 88 ? -2.756 -31.609 -17.703 1 94.06 88 VAL A CA 1
ATOM 668 C C . VAL A 1 88 ? -2.549 -32.906 -16.922 1 94.06 88 VAL A C 1
ATOM 670 O O . VAL A 1 88 ? -3.207 -33.906 -17.203 1 94.06 88 VAL A O 1
ATOM 673 N N . ILE A 1 89 ? -1.673 -32.844 -15.938 1 94.62 89 ILE A N 1
ATOM 674 C CA . ILE A 1 89 ? -1.318 -34.094 -15.289 1 94.62 89 ILE A CA 1
ATOM 675 C C . ILE A 1 89 ? -2.279 -34.375 -14.133 1 94.62 89 ILE A C 1
ATOM 677 O O . ILE A 1 89 ? -2.51 -35.531 -13.766 1 94.62 89 ILE A O 1
ATOM 681 N N . CYS A 1 90 ? -2.816 -33.344 -13.57 1 95.19 90 CYS A N 1
ATOM 682 C CA . CYS A 1 90 ? -3.746 -33.5 -12.461 1 95.19 90 CYS A CA 1
ATOM 683 C C . CYS A 1 90 ? -5.184 -33.281 -12.906 1 95.19 90 CYS A C 1
ATOM 685 O O . CYS A 1 90 ? -5.879 -32.406 -12.359 1 95.19 90 CYS A O 1
ATOM 687 N N . GLY A 1 91 ? -5.605 -34.125 -13.805 1 96.62 91 GLY A N 1
ATOM 688 C CA . GLY A 1 91 ? -6.965 -34.062 -14.328 1 96.62 91 GLY A CA 1
ATOM 689 C C . GLY A 1 91 ? -7.383 -35.312 -15.039 1 96.62 91 GLY A C 1
ATOM 690 O O . GLY A 1 91 ? -6.582 -35.938 -15.742 1 96.62 91 GLY A O 1
ATOM 691 N N . ILE A 1 92 ? -8.703 -35.656 -14.797 1 98.19 92 ILE A N 1
ATOM 692 C CA . ILE A 1 92 ? -9.172 -36.875 -15.445 1 98.19 92 ILE A CA 1
ATOM 693 C C . ILE A 1 92 ? -10.656 -36.75 -15.781 1 98.19 92 ILE A C 1
ATOM 695 O O . ILE A 1 92 ? -11.328 -35.844 -15.289 1 98.19 92 ILE A O 1
ATOM 699 N N . CYS A 1 93 ? -11.109 -37.656 -16.625 1 98.06 93 CYS A N 1
ATOM 700 C CA . CYS A 1 93 ? -12.516 -37.969 -16.875 1 98.06 93 CYS A CA 1
ATOM 701 C C . CYS A 1 93 ? -12.758 -39.469 -16.891 1 98.06 93 CYS A C 1
ATOM 703 O O . CYS A 1 93 ? -11.805 -40.25 -16.891 1 98.06 93 CYS A O 1
ATOM 705 N N . GLY A 1 94 ? -13.969 -39.812 -16.766 1 98 94 GLY A N 1
ATOM 706 C CA . GLY A 1 94 ? -14.383 -41.219 -16.953 1 98 94 GLY A CA 1
ATOM 707 C C . GLY A 1 94 ? -14.977 -41.469 -18.328 1 98 94 GLY A C 1
ATOM 708 O O . GLY A 1 94 ? -15.727 -40.625 -18.844 1 98 94 GLY A O 1
ATOM 709 N N . VAL A 1 95 ? -14.578 -42.656 -18.891 1 98.25 95 VAL A N 1
ATOM 710 C CA . VAL A 1 95 ? -15.086 -42.969 -20.219 1 98.25 95 VAL A CA 1
ATOM 711 C C . VAL A 1 95 ? -15.867 -44.281 -20.172 1 98.25 95 VAL A C 1
ATOM 713 O O . VAL A 1 95 ? -15.672 -45.094 -19.266 1 98.25 95 VAL A O 1
ATOM 716 N N . ASP A 1 96 ? -16.719 -44.469 -21.156 1 97.62 96 ASP A N 1
ATOM 717 C CA . ASP A 1 96 ? -17.438 -45.75 -21.297 1 97.62 96 ASP A CA 1
ATOM 718 C C . ASP A 1 96 ? -16.609 -46.75 -22.109 1 97.62 96 ASP A C 1
ATOM 720 O O . ASP A 1 96 ? -15.445 -46.5 -22.406 1 97.62 96 ASP A O 1
ATOM 724 N N . LYS A 1 97 ? -17.156 -47.906 -22.406 1 96.81 97 LYS A N 1
ATOM 725 C CA . LYS A 1 97 ? -16.453 -49 -23.047 1 96.81 97 LYS A CA 1
ATOM 726 C C . LYS A 1 97 ? -15.977 -48.594 -24.438 1 96.81 97 LYS A C 1
ATOM 728 O O . LYS A 1 97 ? -14.977 -49.125 -24.938 1 96.81 97 LYS A O 1
ATOM 733 N N . ASP A 1 98 ? -16.656 -47.625 -25.062 1 96.44 98 ASP A N 1
ATOM 734 C CA . ASP A 1 98 ? -16.328 -47.188 -26.406 1 96.44 98 ASP A CA 1
ATOM 735 C C . ASP A 1 98 ? -15.328 -46.031 -26.375 1 96.44 98 ASP A C 1
ATOM 737 O O . ASP A 1 98 ? -14.867 -45.562 -27.422 1 96.44 98 ASP A O 1
ATOM 741 N N . GLY A 1 99 ? -15.008 -45.594 -25.203 1 96.88 99 GLY A N 1
ATOM 742 C CA . GLY A 1 99 ? -14.016 -44.562 -25.062 1 96.88 99 GLY A CA 1
ATOM 743 C C . GLY A 1 99 ? -14.617 -43.156 -25.016 1 96.88 99 GLY A C 1
ATOM 744 O O . GLY A 1 99 ? -13.891 -42.156 -25.047 1 96.88 99 GLY A O 1
ATOM 745 N N . ASN A 1 100 ? -15.961 -43.125 -24.906 1 97.12 100 ASN A N 1
ATOM 746 C CA . ASN A 1 100 ? -16.625 -41.812 -24.828 1 97.12 100 ASN A CA 1
ATOM 747 C C . ASN A 1 100 ? -16.703 -41.312 -23.391 1 97.12 100 ASN A C 1
ATOM 749 O O . ASN A 1 100 ? -16.969 -42.094 -22.469 1 97.12 100 ASN A O 1
ATOM 753 N N . ALA A 1 101 ? -16.422 -40 -23.234 1 97.25 101 ALA A N 1
ATOM 754 C CA . ALA A 1 101 ? -16.484 -39.438 -21.906 1 97.25 101 ALA A CA 1
ATOM 755 C C . ALA A 1 101 ? -17.906 -39.438 -21.359 1 97.25 101 ALA A C 1
ATOM 757 O O . ALA A 1 101 ? -18.859 -39.062 -22.047 1 97.25 101 ALA A O 1
ATOM 758 N N . ILE A 1 102 ? -18.094 -39.844 -20.156 1 96.56 102 ILE A N 1
ATOM 759 C CA . ILE A 1 102 ? -19.422 -39.844 -19.547 1 96.56 102 ILE A CA 1
ATOM 760 C C . ILE A 1 102 ? -19.375 -39.188 -18.188 1 96.56 102 ILE A C 1
ATOM 762 O O . ILE A 1 102 ? -20.266 -39.375 -17.359 1 96.56 102 ILE A O 1
ATOM 766 N N . THR A 1 103 ? -18.328 -38.5 -17.844 1 96.25 103 THR A N 1
ATOM 767 C CA . THR A 1 103 ? -18.156 -37.562 -16.719 1 96.25 103 THR A CA 1
ATOM 768 C C . THR A 1 103 ? -17.578 -36.25 -17.188 1 96.25 103 THR A C 1
ATOM 770 O O . THR A 1 103 ? -17.062 -36.156 -18.312 1 96.25 103 THR A O 1
ATOM 773 N N . PRO A 1 104 ? -17.719 -35.219 -16.406 1 96 104 PRO A N 1
ATOM 774 C CA . PRO A 1 104 ? -16.922 -34.031 -16.703 1 96 104 PRO A CA 1
ATOM 775 C C . PRO A 1 104 ? -15.414 -34.281 -16.609 1 96 104 PRO A C 1
ATOM 777 O O . PRO A 1 104 ? -15 -35.312 -16.062 1 96 104 PRO A O 1
ATOM 780 N N . TYR A 1 105 ? -14.672 -33.469 -17.203 1 97.75 105 TYR A N 1
ATOM 781 C CA . TYR A 1 105 ? -13.234 -33.438 -16.953 1 97.75 105 TYR A CA 1
ATOM 782 C C . TYR A 1 105 ? -12.914 -32.5 -15.773 1 97.75 105 TYR A C 1
ATOM 784 O O . TYR A 1 105 ? -13.195 -31.312 -15.82 1 97.75 105 TYR A O 1
ATOM 792 N N . ILE A 1 106 ? -12.438 -33.062 -14.727 1 96.31 106 ILE A N 1
ATOM 793 C CA . ILE A 1 106 ? -12.094 -32.312 -13.523 1 96.31 106 ILE A CA 1
ATOM 794 C C . ILE A 1 106 ? -10.578 -32.219 -13.398 1 96.31 106 ILE A C 1
ATOM 796 O O . ILE A 1 106 ? -9.852 -33.188 -13.617 1 96.31 106 ILE A O 1
ATOM 800 N N . ASN A 1 107 ? -10.172 -30.984 -13.102 1 92.81 107 ASN A N 1
ATOM 801 C CA . ASN A 1 107 ? -8.727 -30.828 -13.023 1 92.81 107 ASN A CA 1
ATOM 802 C C . ASN A 1 107 ? -8.305 -30.234 -11.68 1 92.81 107 ASN A C 1
ATOM 804 O O . ASN A 1 107 ? -9.109 -30.156 -10.742 1 92.81 107 ASN A O 1
ATOM 808 N N . TYR A 1 108 ? -7.027 -29.859 -11.539 1 89 108 TYR A N 1
ATOM 809 C CA . TYR A 1 108 ? -6.336 -29.531 -10.297 1 89 108 TYR A CA 1
ATOM 810 C C . TYR A 1 108 ? -6.91 -28.266 -9.664 1 89 108 TYR A C 1
ATOM 812 O O . TYR A 1 108 ? -6.66 -27.984 -8.492 1 89 108 TYR A O 1
ATOM 820 N N . LEU A 1 109 ? -7.688 -27.547 -10.359 1 80.06 109 LEU A N 1
ATOM 821 C CA . LEU A 1 109 ? -8.25 -26.312 -9.844 1 80.06 109 LEU A CA 1
ATOM 822 C C . LEU A 1 109 ? -9.484 -26.578 -8.992 1 80.06 109 LEU A C 1
ATOM 824 O O . LEU A 1 109 ? -9.984 -25.688 -8.305 1 80.06 109 LEU A O 1
ATOM 828 N N . ASP A 1 110 ? -9.938 -27.844 -8.992 1 88.75 110 ASP A N 1
ATOM 829 C CA . ASP A 1 110 ? -11.195 -28.219 -8.359 1 88.75 110 ASP A CA 1
ATOM 830 C C . ASP A 1 110 ? -10.969 -28.641 -6.902 1 88.75 110 ASP A C 1
ATOM 832 O O . ASP A 1 110 ? -9.984 -29.312 -6.59 1 88.75 110 ASP A O 1
ATOM 836 N N . SER A 1 111 ? -11.914 -28.234 -6.012 1 87.06 111 SER A N 1
ATOM 837 C CA . SER A 1 111 ? -11.758 -28.562 -4.602 1 87.06 111 SER A CA 1
ATOM 838 C C . SER A 1 111 ? -12.953 -29.359 -4.086 1 87.06 111 SER A C 1
ATOM 840 O O . SER A 1 111 ? -13.211 -29.406 -2.881 1 87.06 111 SER A O 1
ATOM 842 N N . ARG A 1 112 ? -13.672 -29.969 -4.945 1 90.94 112 ARG A N 1
ATOM 843 C CA . ARG A 1 112 ? -14.914 -30.641 -4.57 1 90.94 112 ARG A CA 1
ATOM 844 C C . ARG A 1 112 ? -14.641 -31.828 -3.664 1 90.94 112 ARG A C 1
ATOM 846 O O . ARG A 1 112 ? -15.539 -32.312 -2.971 1 90.94 112 ARG A O 1
ATOM 853 N N . THR A 1 113 ? -13.422 -32.281 -3.637 1 94.81 113 THR A N 1
ATOM 854 C CA . THR A 1 113 ? -13.117 -33.5 -2.914 1 94.81 113 THR A CA 1
ATOM 855 C C . THR A 1 113 ? -12.516 -33.188 -1.547 1 94.81 113 THR A C 1
ATOM 857 O O . THR A 1 113 ? -11.898 -34.062 -0.918 1 94.81 113 THR A O 1
ATOM 860 N N . LYS A 1 114 ? -12.664 -32.031 -1.09 1 89.44 114 LYS A N 1
ATOM 861 C CA . LYS A 1 114 ? -12.031 -31.547 0.134 1 89.44 114 LYS A CA 1
ATOM 862 C C . LYS A 1 114 ? -12.352 -32.469 1.314 1 89.44 114 LYS A C 1
ATOM 864 O O . LYS A 1 114 ? -11.445 -32.875 2.049 1 89.44 114 LYS A O 1
ATOM 869 N N . GLU A 1 115 ? -13.625 -32.812 1.552 1 92.12 115 GLU A N 1
ATOM 870 C CA . GLU A 1 115 ? -14.023 -33.656 2.668 1 92.12 115 GLU A CA 1
ATOM 871 C C . GLU A 1 115 ? -13.43 -35.062 2.539 1 92.12 115 GLU A C 1
ATOM 873 O O . GLU A 1 115 ? -12.977 -35.625 3.529 1 92.12 115 GLU A O 1
ATOM 878 N N . ASP A 1 116 ? -13.445 -35.562 1.365 1 96.56 116 ASP A N 1
ATOM 879 C CA . ASP A 1 116 ? -12.891 -36.875 1.124 1 96.56 116 ASP A CA 1
ATOM 880 C C . ASP A 1 116 ? -11.383 -36.906 1.348 1 96.56 116 ASP A C 1
ATOM 882 O O . ASP A 1 116 ? -10.828 -37.875 1.841 1 96.56 116 ASP A O 1
ATOM 886 N N . VAL A 1 117 ? -10.711 -35.875 0.959 1 95.44 117 VAL A N 1
ATOM 887 C CA . VAL A 1 117 ? -9.273 -35.719 1.182 1 95.44 117 VAL A CA 1
ATOM 888 C C . VAL A 1 117 ? -8.977 -35.75 2.68 1 95.44 117 VAL A C 1
ATOM 890 O O . VAL A 1 117 ? -8.047 -36.438 3.115 1 95.44 117 VAL A O 1
ATOM 893 N N . GLU A 1 118 ? -9.766 -35.094 3.457 1 92.56 118 GLU A N 1
ATOM 894 C CA . GLU A 1 118 ? -9.602 -35.125 4.906 1 92.56 118 GLU A CA 1
ATOM 895 C C . GLU A 1 118 ? -9.773 -36.531 5.473 1 92.56 118 GLU A C 1
ATOM 897 O O . GLU A 1 118 ? -9.016 -36.938 6.352 1 92.56 118 GLU A O 1
ATOM 902 N N . LEU A 1 119 ? -10.727 -37.125 4.977 1 96 119 LEU A N 1
ATOM 903 C CA . LEU A 1 119 ? -10.977 -38.5 5.406 1 96 119 L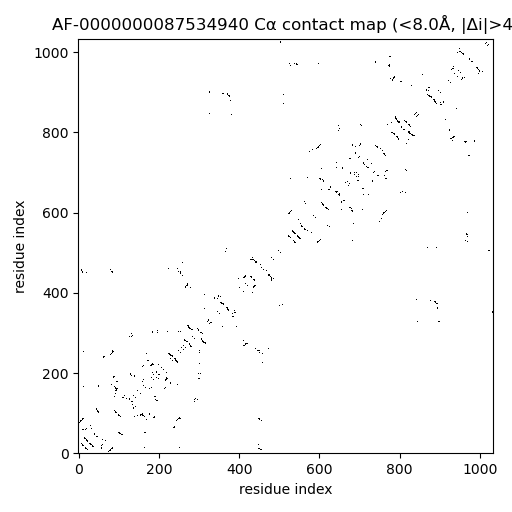EU A CA 1
ATOM 904 C C . LEU A 1 119 ? -9.781 -39.406 5.098 1 96 119 LEU A C 1
ATOM 906 O O . LEU A 1 119 ? -9.289 -40.125 5.977 1 96 119 LEU A O 1
ATOM 910 N N . VAL A 1 120 ? -9.289 -39.406 3.895 1 97.12 120 VAL A N 1
ATOM 911 C CA . VAL A 1 120 ? -8.18 -40.25 3.475 1 97.12 120 VAL A CA 1
ATOM 912 C C . VAL A 1 120 ? -6.934 -39.906 4.293 1 97.12 120 VAL A C 1
ATOM 914 O O . VAL A 1 120 ? -6.203 -40.812 4.715 1 97.12 120 VAL A O 1
ATOM 917 N N . ASN A 1 121 ? -6.711 -38.688 4.465 1 95.31 121 ASN A N 1
ATOM 918 C CA . ASN A 1 121 ? -5.539 -38.25 5.23 1 95.31 121 ASN A CA 1
ATOM 919 C C . ASN A 1 121 ? -5.637 -38.688 6.691 1 95.31 121 ASN A C 1
ATOM 921 O O . ASN A 1 121 ? -4.617 -38.906 7.344 1 95.31 121 ASN A O 1
ATOM 925 N N . SER A 1 122 ? -6.844 -38.844 7.199 1 95.38 122 SER A N 1
ATOM 926 C CA . SER A 1 122 ? -7.055 -39.281 8.578 1 95.38 122 SER A CA 1
ATOM 927 C C . SER A 1 122 ? -6.656 -40.75 8.773 1 95.38 122 SER A C 1
ATOM 929 O O . SER A 1 122 ? -6.461 -41.188 9.906 1 95.38 122 SER A O 1
ATOM 931 N N . TRP A 1 123 ? -6.566 -41.469 7.691 1 95.81 123 TRP A N 1
ATOM 932 C CA . TRP A 1 123 ? -6.16 -42.875 7.785 1 95.81 123 TRP A CA 1
ATOM 933 C C . TRP A 1 123 ? -4.68 -42.969 8.141 1 95.81 123 TRP A C 1
ATOM 935 O O . TRP A 1 123 ? -4.223 -44.031 8.578 1 95.81 123 TRP A O 1
ATOM 945 N N . GLU A 1 124 ? -3.891 -41.938 7.914 1 93.5 124 GLU A N 1
ATOM 946 C CA . GLU A 1 124 ? -2.479 -41.844 8.273 1 93.5 124 GLU A CA 1
ATOM 947 C C . GLU A 1 124 ? -1.702 -43.062 7.777 1 93.5 124 GLU A C 1
ATOM 949 O O . GLU A 1 124 ? -0.951 -43.656 8.539 1 93.5 124 GLU A O 1
ATOM 954 N N . LEU A 1 125 ? -1.895 -43.406 6.508 1 95.62 125 LEU A N 1
ATOM 955 C CA . LEU A 1 125 ? -1.265 -44.594 5.938 1 95.62 125 LEU A CA 1
ATOM 956 C C . LEU A 1 125 ? 0.101 -44.25 5.348 1 95.62 125 LEU A C 1
ATOM 958 O O . LEU A 1 125 ? 0.214 -43.375 4.504 1 95.62 125 LEU A O 1
ATOM 962 N N . GLU A 1 126 ? 1.1 -45 5.609 1 95.06 126 GLU A N 1
ATOM 963 C CA . GLU A 1 126 ? 2.477 -44.781 5.188 1 95.06 126 GLU A CA 1
ATOM 964 C C . GLU A 1 126 ? 2.686 -45.188 3.734 1 95.06 126 GLU A C 1
ATOM 966 O O . GLU A 1 126 ? 3.604 -44.719 3.072 1 95.06 126 GLU A O 1
ATOM 971 N N . ILE A 1 127 ? 1.844 -46.062 3.266 1 96.25 127 ILE A N 1
ATOM 972 C CA . ILE A 1 127 ? 2.035 -46.656 1.955 1 96.25 127 ILE A CA 1
ATOM 973 C C . ILE A 1 127 ? 1.985 -45.594 0.872 1 96.25 127 ILE A C 1
ATOM 975 O O . ILE A 1 127 ? 2.652 -45.688 -0.159 1 96.25 127 ILE A O 1
ATOM 979 N N . PHE A 1 128 ? 1.214 -44.562 1.073 1 96.94 128 PHE A N 1
ATOM 980 C CA . PHE A 1 128 ? 1.093 -43.5 0.062 1 96.94 128 PHE A CA 1
ATOM 981 C C . PHE A 1 128 ? 2.438 -42.844 -0.188 1 96.94 128 PHE A C 1
ATOM 983 O O . PHE A 1 128 ? 2.895 -42.75 -1.331 1 96.94 128 PHE A O 1
ATOM 990 N N . GLY A 1 129 ? 3.119 -42.438 0.858 1 95.88 129 GLY A N 1
ATOM 991 C CA . GLY A 1 129 ? 4.422 -41.812 0.722 1 95.88 129 GLY A CA 1
ATOM 992 C C . GLY A 1 129 ? 5.496 -42.75 0.232 1 95.88 129 GLY A C 1
ATOM 993 O O . GLY A 1 129 ? 6.34 -42.375 -0.586 1 95.88 129 GLY A O 1
ATOM 994 N N . LYS A 1 130 ? 5.387 -43.938 0.688 1 95.81 130 LYS A N 1
ATOM 995 C CA . LYS A 1 130 ? 6.402 -44.938 0.366 1 95.81 130 LYS A CA 1
ATOM 996 C C . LYS A 1 130 ? 6.391 -45.25 -1.122 1 95.81 130 LYS A C 1
ATOM 998 O O . LYS A 1 130 ? 7.445 -45.375 -1.745 1 95.81 130 LYS A O 1
ATOM 1003 N N . GLU A 1 131 ? 5.227 -45.375 -1.713 1 97.44 131 GLU A N 1
ATOM 1004 C CA . GLU A 1 131 ? 5.137 -45.875 -3.078 1 97.44 131 GLU A CA 1
ATOM 1005 C C . GLU A 1 131 ? 5.066 -44.75 -4.09 1 97.44 131 GLU A C 1
ATOM 1007 O O . GLU A 1 131 ? 5.531 -44.875 -5.223 1 97.44 131 GLU A O 1
ATOM 1012 N N . THR A 1 132 ? 4.461 -43.656 -3.682 1 97.94 132 THR A N 1
ATOM 1013 C CA . THR A 1 132 ? 4.227 -42.594 -4.656 1 97.94 132 THR A CA 1
ATOM 1014 C C . THR A 1 132 ? 5.141 -41.406 -4.387 1 97.94 132 THR A C 1
ATOM 1016 O O . THR A 1 132 ? 5.324 -40.562 -5.254 1 97.94 132 THR A O 1
ATOM 1019 N N . GLY A 1 133 ? 5.68 -41.312 -3.205 1 97 133 GLY A N 1
ATOM 1020 C CA . GLY A 1 133 ? 6.379 -40.125 -2.762 1 97 133 GLY A CA 1
ATOM 1021 C C . GLY A 1 133 ? 5.449 -39.062 -2.248 1 97 133 GLY A C 1
ATOM 1022 O O . GLY A 1 133 ? 5.906 -38 -1.784 1 97 133 GLY A O 1
ATOM 1023 N N . ASN A 1 134 ? 4.145 -39.25 -2.275 1 97.12 134 ASN A N 1
ATOM 1024 C CA . ASN A 1 134 ? 3.129 -38.312 -1.8 1 97.12 134 ASN A CA 1
ATOM 1025 C C . ASN A 1 134 ? 2.414 -38.844 -0.562 1 97.12 134 ASN A C 1
ATOM 1027 O O . ASN A 1 134 ? 1.497 -39.688 -0.671 1 97.12 134 ASN A O 1
ATOM 1031 N N . PRO A 1 135 ? 2.746 -38.344 0.599 1 95.62 135 PRO A N 1
ATOM 1032 C CA . PRO A 1 135 ? 2.268 -38.969 1.84 1 95.62 135 PRO A CA 1
ATOM 1033 C C . PRO A 1 135 ? 0.814 -38.594 2.148 1 95.62 135 PRO A C 1
ATOM 1035 O O . PRO A 1 135 ? 0.188 -39.219 3.004 1 95.62 135 PRO A O 1
ATOM 1038 N N . GLU A 1 136 ? 0.303 -37.562 1.518 1 95.19 136 GLU A N 1
ATOM 1039 C CA . GLU A 1 136 ? -1.052 -37.125 1.806 1 95.19 136 GLU A CA 1
ATOM 1040 C C . GLU A 1 136 ? -1.857 -36.938 0.523 1 95.19 136 GLU A C 1
ATOM 1042 O O . GLU A 1 136 ? -1.302 -36.594 -0.521 1 95.19 136 GLU A O 1
ATOM 1047 N N . ALA A 1 137 ? -3.184 -37.188 0.658 1 95.5 137 ALA A N 1
ATOM 1048 C CA . ALA A 1 137 ? -4.113 -36.844 -0.418 1 95.5 137 ALA A CA 1
ATOM 1049 C C . ALA A 1 137 ? -4.234 -35.344 -0.588 1 95.5 137 ALA A C 1
ATOM 1051 O O . ALA A 1 137 ? -3.904 -34.562 0.323 1 95.5 137 ALA A O 1
ATOM 1052 N N . ASN A 1 138 ? -4.602 -35 -1.739 1 92.75 138 ASN A N 1
ATOM 1053 C CA . ASN A 1 138 ? -4.809 -33.594 -2.111 1 92.75 138 ASN A CA 1
ATOM 1054 C C . ASN A 1 138 ? -5.992 -33.438 -3.061 1 92.75 138 ASN A C 1
ATOM 1056 O O . ASN A 1 138 ? -6.246 -34.312 -3.896 1 92.75 138 ASN A O 1
ATOM 1060 N N . CYS A 1 139 ? -6.664 -32.312 -2.969 1 91.5 139 CYS A N 1
ATOM 1061 C CA . CYS A 1 139 ? -7.844 -32.094 -3.799 1 91.5 139 CYS A CA 1
ATOM 1062 C C . CYS A 1 139 ? -7.473 -32.062 -5.277 1 91.5 139 CYS A C 1
ATOM 1064 O O . CYS A 1 139 ? -8.312 -32.312 -6.137 1 91.5 139 CYS A O 1
ATOM 1066 N N . MET A 1 140 ? -6.246 -31.859 -5.562 1 91.06 140 MET A N 1
ATOM 1067 C CA . MET A 1 140 ? -5.832 -31.75 -6.957 1 91.06 140 MET A CA 1
ATOM 1068 C C . MET A 1 140 ? -5.613 -33.125 -7.578 1 91.06 140 MET A C 1
ATOM 1070 O O . MET A 1 140 ? -5.492 -33.25 -8.797 1 91.06 140 MET A O 1
ATOM 1074 N N . PHE A 1 141 ? -5.586 -34.125 -6.789 1 96.69 141 PHE A N 1
ATOM 1075 C CA . PHE A 1 141 ? -5.148 -35.438 -7.254 1 96.69 141 PHE A CA 1
ATOM 1076 C C . PHE A 1 141 ? -6.285 -36.188 -7.949 1 96.69 141 PHE A C 1
ATOM 1078 O O . PHE A 1 141 ? -7.355 -36.375 -7.367 1 96.69 141 PH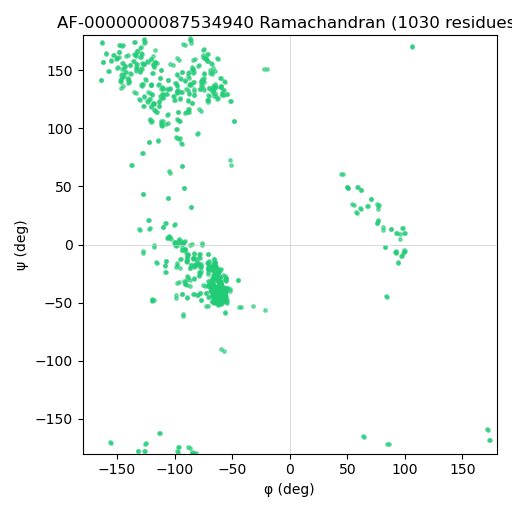E A O 1
ATOM 1085 N N . PRO A 1 142 ? -6.059 -36.688 -9.141 1 98 142 PRO A N 1
ATOM 1086 C CA . PRO A 1 142 ? -7.039 -37.5 -9.883 1 98 142 PRO A CA 1
ATOM 1087 C C . PRO A 1 142 ? -7.531 -38.719 -9.094 1 98 142 PRO A C 1
ATOM 1089 O O . PRO A 1 142 ? -8.68 -39.125 -9.258 1 98 142 PRO A O 1
ATOM 1092 N N . ALA A 1 143 ? -6.715 -39.281 -8.195 1 98.44 143 ALA A N 1
ATOM 1093 C CA . ALA A 1 143 ? -7.184 -40.375 -7.352 1 98.44 143 ALA A CA 1
ATOM 1094 C C . ALA A 1 143 ? -8.445 -39.969 -6.59 1 98.44 143 ALA A C 1
ATOM 1096 O O . ALA A 1 143 ? -9.367 -40.781 -6.441 1 98.44 143 ALA A O 1
ATOM 1097 N N . MET A 1 144 ? -8.438 -38.812 -6.145 1 97.88 144 MET A N 1
ATOM 1098 C CA . MET A 1 144 ? -9.578 -38.312 -5.371 1 97.88 144 MET A CA 1
ATOM 1099 C C . MET A 1 144 ? -10.773 -38.031 -6.285 1 97.88 144 MET A C 1
ATOM 1101 O O . MET A 1 144 ? -11.922 -38.219 -5.891 1 97.88 144 MET A O 1
ATOM 1105 N N . PHE A 1 145 ? -10.508 -37.562 -7.484 1 97.75 145 PHE A N 1
ATOM 1106 C CA . PHE A 1 145 ? -11.578 -37.375 -8.461 1 97.75 145 PHE A CA 1
ATOM 1107 C C . PHE A 1 145 ? -12.227 -38.719 -8.812 1 97.75 145 PHE A C 1
ATOM 1109 O O . PHE A 1 145 ? -13.445 -38.812 -8.945 1 97.75 145 PHE A O 1
ATOM 1116 N N . ALA A 1 146 ? -11.43 -39.719 -8.992 1 98.12 146 ALA A N 1
ATOM 1117 C CA . ALA A 1 146 ? -11.938 -41.031 -9.312 1 98.12 146 ALA A CA 1
ATOM 1118 C C . ALA A 1 146 ? -12.891 -41.531 -8.227 1 98.12 146 ALA A C 1
ATOM 1120 O O . ALA A 1 146 ? -13.969 -42.062 -8.531 1 98.12 146 ALA A O 1
ATOM 1121 N N . ARG A 1 147 ? -12.414 -41.344 -7.012 1 97.38 147 ARG A N 1
ATOM 1122 C CA . ARG A 1 147 ? -13.281 -41.688 -5.895 1 97.38 147 ARG A CA 1
ATOM 1123 C C . ARG A 1 147 ? -14.602 -40.938 -5.945 1 97.38 147 ARG A C 1
ATOM 1125 O O . ARG A 1 147 ? -15.664 -41.531 -5.711 1 97.38 147 ARG A O 1
ATOM 1132 N N . TRP A 1 148 ? -14.492 -39.75 -6.242 1 97.38 148 TRP A N 1
ATOM 1133 C CA . TRP A 1 148 ? -15.688 -38.906 -6.301 1 97.38 148 TRP A CA 1
ATOM 1134 C C . TRP A 1 148 ? -16.609 -39.375 -7.43 1 97.38 148 TRP A C 1
ATOM 1136 O O . TRP A 1 148 ? -17.828 -39.438 -7.25 1 97.38 148 TRP A O 1
ATOM 1146 N N . PHE A 1 149 ? -16.078 -39.688 -8.633 1 97.06 149 PHE A N 1
ATOM 1147 C CA . PHE A 1 149 ? -16.875 -40.156 -9.758 1 97.06 149 PHE A CA 1
ATOM 1148 C C . PHE A 1 149 ? -17.625 -41.438 -9.383 1 97.06 149 PHE A C 1
ATOM 1150 O O . PHE A 1 149 ? -18.828 -41.562 -9.656 1 97.06 149 PHE A O 1
ATOM 1157 N N . LEU A 1 150 ? -16.922 -42.312 -8.781 1 96.5 150 LEU A N 1
ATOM 1158 C CA . LEU A 1 150 ? -17.5 -43.594 -8.438 1 96.5 150 LEU A CA 1
ATOM 1159 C C . LEU A 1 150 ? -18.625 -43.438 -7.422 1 96.5 150 LEU A C 1
ATOM 1161 O O . LEU A 1 150 ? -19.594 -44.219 -7.434 1 96.5 150 LEU A O 1
ATOM 1165 N N . LYS A 1 151 ? -18.547 -42.469 -6.621 1 94.88 151 LYS A N 1
ATOM 1166 C CA . LYS A 1 151 ? -19.5 -42.281 -5.543 1 94.88 151 LYS A CA 1
ATOM 1167 C C . LYS A 1 151 ? -20.672 -41.406 -6 1 94.88 151 LYS A C 1
ATOM 1169 O O . LYS A 1 151 ? -21.812 -41.625 -5.598 1 94.88 151 LYS A O 1
ATOM 1174 N N . ASN A 1 152 ? -20.422 -40.469 -6.891 1 94.25 152 ASN A N 1
ATOM 1175 C CA . ASN A 1 152 ? -21.391 -39.375 -7.047 1 94.25 152 ASN A CA 1
ATOM 1176 C C . ASN A 1 152 ? -22.016 -39.375 -8.438 1 94.25 152 ASN A C 1
ATOM 1178 O O . ASN A 1 152 ? -23.047 -38.75 -8.664 1 94.25 152 ASN A O 1
ATOM 1182 N N . ILE A 1 153 ? -21.406 -40.094 -9.336 1 93.44 153 ILE A N 1
ATOM 1183 C CA . ILE A 1 153 ? -21.938 -40.031 -10.695 1 93.44 153 ILE A CA 1
ATOM 1184 C C . ILE A 1 153 ? -22.641 -41.344 -11.016 1 93.44 153 ILE A C 1
ATOM 1186 O O . ILE A 1 153 ? -22 -42.344 -11.336 1 93.44 153 ILE A O 1
ATOM 1190 N N . GLU A 1 154 ? -24 -41.438 -11.016 1 87.88 154 GLU A N 1
ATOM 1191 C CA . GLU A 1 154 ? -24.812 -42.625 -11.188 1 87.88 154 GLU A CA 1
ATOM 1192 C C . GLU A 1 154 ? -24.531 -43.312 -12.531 1 87.88 154 GLU A C 1
ATOM 1194 O O . GLU A 1 154 ? -24.344 -44.5 -12.594 1 87.88 154 GLU A O 1
ATOM 1199 N N . GLY A 1 155 ? -24.469 -42.688 -13.641 1 86.69 155 GLY A N 1
ATOM 1200 C CA . GLY A 1 155 ? -24.203 -43.25 -14.953 1 86.69 155 GLY A CA 1
ATOM 1201 C C . GLY A 1 155 ? -22.828 -43.844 -15.07 1 86.69 155 GLY A C 1
ATOM 1202 O O . GLY A 1 155 ? -22.625 -44.844 -15.773 1 86.69 155 GLY A O 1
ATOM 1203 N N . PHE A 1 156 ? -21.875 -43.531 -14.266 1 89.12 156 PHE A N 1
ATOM 1204 C CA . PHE A 1 156 ? -20.5 -44 -14.391 1 89.12 156 PHE A CA 1
ATOM 1205 C C . PHE A 1 156 ? -20.297 -45.312 -13.641 1 89.12 156 PHE A C 1
ATOM 1207 O O . PHE A 1 156 ? -19.531 -46.156 -14.078 1 89.12 156 PHE A O 1
ATOM 1214 N N . LYS A 1 157 ? -20.875 -45.5 -12.641 1 82.81 157 LYS A N 1
ATOM 1215 C CA . LYS A 1 157 ? -20.797 -46.75 -11.867 1 82.81 157 LYS A CA 1
ATOM 1216 C C . LYS A 1 157 ? -21.156 -47.969 -12.719 1 82.81 157 LYS A C 1
ATOM 1218 O O . LYS A 1 157 ? -20.531 -49 -12.617 1 82.81 157 LYS A O 1
ATOM 1223 N N . GLU A 1 158 ? -22.188 -47.781 -13.602 1 87.75 158 GLU A N 1
ATOM 1224 C CA . GLU A 1 158 ? -22.734 -48.875 -14.398 1 87.75 158 GLU A CA 1
ATOM 1225 C C . GLU A 1 158 ? -22.016 -48.969 -15.742 1 87.75 158 GLU A C 1
ATOM 1227 O O . GLU A 1 158 ? -21.781 -50.094 -16.25 1 87.75 158 GLU A O 1
ATOM 1232 N N . ASN A 1 159 ? -21.641 -47.875 -16.25 1 93 159 ASN A N 1
ATOM 1233 C CA . ASN A 1 159 ? -21.203 -47.844 -17.641 1 93 159 ASN A CA 1
ATOM 1234 C C . ASN A 1 159 ? -19.75 -47.406 -17.766 1 93 159 ASN A C 1
ATOM 1236 O O . ASN A 1 159 ? -19.188 -47.438 -18.859 1 93 159 ASN A O 1
ATOM 1240 N N . GLY A 1 160 ? -19.141 -47.125 -16.656 1 95.75 160 GLY A N 1
ATOM 1241 C CA . GLY A 1 160 ? -17.766 -46.656 -16.703 1 95.75 160 GLY A CA 1
ATOM 1242 C C . GLY A 1 160 ? -16.766 -47.75 -17 1 95.75 160 GLY A C 1
ATOM 1243 O O . GLY A 1 160 ? -16.906 -48.875 -16.516 1 95.75 160 GLY A O 1
ATOM 1244 N N . ALA A 1 161 ? -15.766 -47.344 -17.812 1 97.5 161 ALA A N 1
ATOM 1245 C CA . ALA A 1 161 ? -14.781 -48.375 -18.219 1 97.5 161 ALA A CA 1
ATOM 1246 C C . ALA A 1 161 ? -13.383 -47.969 -17.75 1 97.5 161 ALA A C 1
ATOM 1248 O O . ALA A 1 161 ? -12.625 -48.812 -17.266 1 97.5 161 ALA A O 1
ATOM 1249 N N . LYS A 1 162 ? -13.008 -46.688 -18 1 98.12 162 LYS A N 1
ATOM 1250 C CA . LYS A 1 162 ? -11.656 -46.25 -17.656 1 98.12 162 LYS A CA 1
ATOM 1251 C C . LYS A 1 162 ? -11.672 -44.812 -17.156 1 98.12 162 LYS A C 1
ATOM 1253 O O . LYS A 1 162 ? -12.57 -44.031 -17.484 1 98.12 162 LYS A O 1
ATOM 1258 N N . PHE A 1 163 ? -10.688 -44.469 -16.328 1 98.31 163 PHE A N 1
ATOM 1259 C CA . PHE A 1 163 ? -10.289 -43.094 -16.047 1 98.31 163 PHE A CA 1
ATOM 1260 C C . PHE A 1 163 ? -9.156 -42.656 -16.969 1 98.31 163 PHE A C 1
ATOM 1262 O O . PHE A 1 163 ? -8.164 -43.375 -17.125 1 98.31 163 PHE A O 1
ATOM 1269 N N . ILE A 1 164 ? -9.32 -41.469 -17.578 1 98.38 164 ILE A N 1
ATOM 1270 C CA . ILE A 1 164 ? -8.328 -41.094 -18.578 1 98.38 164 ILE A CA 1
ATOM 1271 C C . ILE A 1 164 ? -7.996 -39.594 -18.453 1 98.38 164 ILE A C 1
ATOM 1273 O O . ILE A 1 164 ? -8.883 -38.781 -18.234 1 98.38 164 ILE A O 1
ATOM 1277 N N . HIS A 1 165 ? -6.73 -39.281 -18.625 1 98.38 165 HIS A N 1
ATOM 1278 C CA . HIS A 1 165 ? -6.273 -37.906 -18.703 1 98.38 165 HIS A CA 1
ATOM 1279 C C . HIS A 1 165 ? -6.629 -37.281 -20.047 1 98.38 165 HIS A C 1
ATOM 1281 O O . HIS A 1 165 ? -7.012 -37.969 -20.984 1 98.38 165 HIS A O 1
ATOM 1287 N N . ASP A 1 166 ? -6.488 -35.969 -20.141 1 98.19 166 ASP A N 1
ATOM 1288 C CA . ASP A 1 166 ? -6.957 -35.281 -21.328 1 98.19 166 ASP A CA 1
ATOM 1289 C C . ASP A 1 166 ? -6.082 -35.594 -22.531 1 98.19 166 ASP A C 1
ATOM 1291 O O . ASP A 1 166 ? -6.59 -35.938 -23.609 1 98.19 166 ASP A O 1
ATOM 1295 N N . ALA A 1 167 ? -4.773 -35.562 -22.406 1 98.19 167 ALA A N 1
ATOM 1296 C CA . ALA A 1 167 ? -3.922 -35.844 -23.562 1 98.19 167 ALA A CA 1
ATOM 1297 C C . ALA A 1 167 ? -4.07 -37.281 -24.031 1 98.19 167 ALA A C 1
ATOM 1299 O O . ALA A 1 167 ? -4.266 -37.531 -25.234 1 98.19 167 ALA A O 1
ATOM 1300 N N . PRO A 1 168 ? -3.975 -38.219 -23.172 1 98.31 168 PRO A N 1
ATOM 1301 C CA . PRO A 1 168 ? -4.234 -39.594 -23.609 1 98.31 168 PRO A CA 1
ATOM 1302 C C . PRO A 1 168 ? -5.613 -39.75 -24.25 1 98.31 168 PRO A C 1
ATOM 1304 O O . PRO A 1 168 ? -5.777 -40.562 -25.172 1 98.31 168 PRO A O 1
ATOM 1307 N N . TYR A 1 169 ? -6.617 -39.062 -23.719 1 98.69 169 TYR A N 1
ATOM 1308 C CA . TYR A 1 169 ? -7.949 -39.094 -24.312 1 98.69 169 TYR A CA 1
ATOM 1309 C C . TYR A 1 169 ? -7.906 -38.625 -25.766 1 98.69 169 TYR A C 1
ATOM 1311 O O . TYR A 1 169 ? -8.453 -39.281 -26.656 1 98.69 169 TYR A O 1
ATOM 1319 N N . VAL A 1 170 ? -7.262 -37.562 -26.016 1 98.75 170 VAL A N 1
ATOM 1320 C CA . VAL A 1 170 ? -7.156 -37 -27.344 1 98.75 170 VAL A CA 1
ATOM 1321 C C . VAL A 1 170 ? -6.406 -37.969 -28.266 1 98.75 170 VAL A C 1
ATOM 1323 O O . VAL A 1 170 ? -6.879 -38.281 -29.359 1 98.75 170 VAL A O 1
ATOM 1326 N N . LEU A 1 171 ? -5.285 -38.438 -27.844 1 98.81 171 LEU A N 1
ATOM 1327 C CA . LEU A 1 171 ? -4.445 -39.312 -28.641 1 98.81 171 LEU A CA 1
ATOM 1328 C C . LEU A 1 171 ? -5.164 -40.625 -28.953 1 98.81 171 LEU A C 1
ATOM 1330 O O . LEU A 1 171 ? -5.066 -41.125 -30.078 1 98.81 171 LEU A O 1
ATOM 1334 N N . ALA A 1 172 ? -5.836 -41.156 -28 1 98.69 172 ALA A N 1
ATOM 1335 C CA . ALA A 1 172 ? -6.582 -42.375 -28.203 1 98.69 172 ALA A CA 1
ATOM 1336 C C . ALA A 1 172 ? -7.672 -42.219 -29.25 1 98.69 172 ALA A C 1
ATOM 1338 O O . ALA A 1 172 ? -7.883 -43.094 -30.094 1 98.69 172 ALA A O 1
ATOM 1339 N N . HIS A 1 173 ? -8.336 -41.125 -29.172 1 98.69 173 HIS A N 1
ATOM 1340 C CA . HIS A 1 173 ? -9.406 -40.875 -30.125 1 98.69 173 HIS A CA 1
ATOM 1341 C C . HIS A 1 173 ? -8.852 -40.594 -31.531 1 98.69 173 HIS A C 1
ATOM 1343 O O . HIS A 1 173 ? -9.461 -41 -32.531 1 98.69 173 HIS A O 1
ATOM 1349 N N . LEU A 1 174 ? -7.727 -39.938 -31.625 1 98.69 174 LEU A N 1
ATOM 1350 C CA . LEU A 1 174 ? -7.07 -39.781 -32.938 1 98.69 174 LEU A CA 1
ATOM 1351 C C . LEU A 1 174 ? -6.73 -41.125 -33.531 1 98.69 174 LEU A C 1
ATOM 1353 O O . LEU A 1 174 ? -6.77 -41.281 -34.75 1 98.69 174 LEU A O 1
ATOM 1357 N N . ALA A 1 175 ? -6.398 -42.031 -32.688 1 98.44 175 ALA A N 1
ATOM 1358 C CA . ALA A 1 175 ? -5.984 -43.375 -33.125 1 98.44 175 ALA A CA 1
ATOM 1359 C C . ALA A 1 175 ? -7.184 -44.312 -33.25 1 98.44 175 ALA A C 1
ATOM 1361 O O . ALA A 1 175 ? -7.043 -45.469 -33.688 1 98.44 175 ALA A O 1
ATOM 1362 N N . GLY A 1 176 ? -8.336 -43.906 -32.781 1 98 176 GLY A N 1
ATOM 1363 C CA . GLY A 1 176 ? -9.539 -44.719 -32.875 1 98 176 GLY A CA 1
ATOM 1364 C C . GLY A 1 176 ? -9.562 -45.844 -31.859 1 98 176 GLY A C 1
ATOM 1365 O O . GLY A 1 176 ? -10.086 -46.906 -32.125 1 98 176 GLY A O 1
ATOM 1366 N N . LEU A 1 177 ? -9.008 -45.625 -30.734 1 97.69 177 LEU A N 1
ATOM 1367 C CA . LEU A 1 177 ? -8.922 -46.688 -29.719 1 97.69 177 LEU A CA 1
ATOM 1368 C C . LEU A 1 177 ? -10.172 -46.688 -28.844 1 97.69 177 LEU A C 1
ATOM 1370 O O . LEU A 1 177 ? -10.727 -45.656 -28.531 1 97.69 177 LEU A O 1
ATOM 1374 N N . SER A 1 178 ? -10.578 -47.875 -28.438 1 96.88 178 SER A N 1
ATOM 1375 C CA . SER A 1 178 ? -11.617 -48.062 -27.422 1 96.88 178 SER A CA 1
ATOM 1376 C C . SER A 1 178 ? -11.031 -48.031 -26.016 1 96.88 178 SER A C 1
ATOM 1378 O O . SER A 1 178 ? -9.812 -48 -25.844 1 96.88 178 SER A O 1
ATOM 1380 N N . ALA A 1 179 ? -11.922 -48.062 -25.062 1 97.12 179 ALA A N 1
ATOM 1381 C CA . ALA A 1 179 ? -11.492 -47.969 -23.672 1 97.12 179 ALA A CA 1
ATOM 1382 C C . ALA A 1 179 ? -10.477 -49.031 -23.312 1 97.12 179 ALA A C 1
ATOM 1384 O O . ALA A 1 179 ? -9.523 -48.781 -22.578 1 97.12 179 ALA A O 1
ATOM 1385 N N . LYS A 1 180 ? -10.664 -50.188 -23.859 1 96.06 180 LYS A N 1
ATOM 1386 C CA . LYS A 1 180 ? -9.805 -51.312 -23.531 1 96.06 180 LYS A CA 1
ATOM 1387 C C . LYS A 1 180 ? -8.359 -51.031 -23.938 1 96.06 180 LYS A C 1
ATOM 1389 O O . LYS A 1 180 ? -7.43 -51.531 -23.297 1 96.06 180 LYS A O 1
ATOM 1394 N N . ASP A 1 181 ? -8.211 -50.188 -24.969 1 97.12 181 ASP A N 1
ATOM 1395 C CA . ASP A 1 181 ? -6.879 -49.969 -25.516 1 97.12 181 ASP A CA 1
ATOM 1396 C C . ASP A 1 181 ? -6.344 -48.594 -25.094 1 97.12 181 ASP A C 1
ATOM 1398 O O . ASP A 1 181 ? -5.27 -48.188 -25.531 1 97.12 181 ASP A O 1
ATOM 1402 N N . MET A 1 182 ? -7.086 -47.906 -24.25 1 97.5 182 MET A N 1
ATOM 1403 C CA . MET A 1 182 ? -6.625 -46.625 -23.797 1 97.5 182 MET A CA 1
ATOM 1404 C C . MET A 1 182 ? -5.465 -46.75 -22.812 1 97.5 182 MET A C 1
ATOM 1406 O O . MET A 1 182 ? -5.277 -47.812 -22.219 1 97.5 182 MET A O 1
ATOM 1410 N N . PHE A 1 183 ? -4.73 -45.688 -22.656 1 98.31 183 PHE A N 1
ATOM 1411 C CA . PHE A 1 183 ? -3.416 -45.719 -22.031 1 98.31 183 PHE A CA 1
ATOM 1412 C C . PHE A 1 183 ? -3.115 -44.438 -21.297 1 98.31 183 PHE A C 1
ATOM 1414 O O . PHE A 1 183 ? -3.885 -43.469 -21.375 1 98.31 183 PHE A O 1
ATOM 1421 N N . VAL A 1 184 ? -2.014 -44.438 -20.547 1 98.38 184 VAL A N 1
ATOM 1422 C CA . VAL A 1 184 ? -1.377 -43.25 -19.969 1 98.38 184 VAL A CA 1
ATOM 1423 C C . VAL A 1 184 ? 0.135 -43.4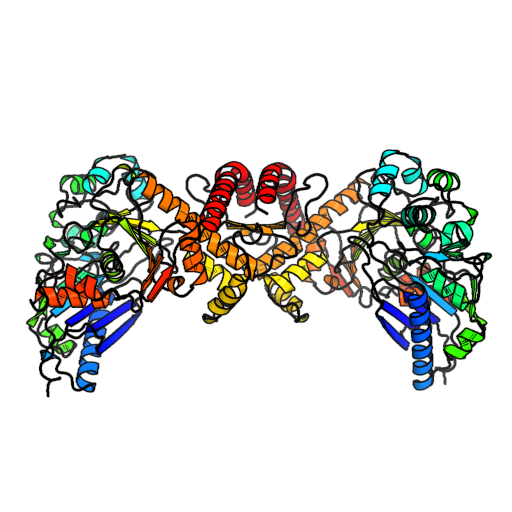69 -19.922 1 98.38 184 VAL A C 1
ATOM 1425 O O . VAL A 1 184 ? 0.61 -44.594 -19.703 1 98.38 184 VAL A O 1
ATOM 1428 N N . ASP A 1 185 ? 0.876 -42.438 -20.219 1 98.06 185 ASP A N 1
ATOM 1429 C CA . ASP A 1 185 ? 2.326 -42.562 -20.125 1 98.06 185 ASP A CA 1
ATOM 1430 C C . ASP A 1 185 ? 2.783 -42.594 -18.672 1 98.06 185 ASP A C 1
ATOM 1432 O O . ASP A 1 185 ? 2.088 -42.094 -17.781 1 98.06 185 ASP A O 1
ATOM 1436 N N . TRP A 1 186 ? 3.975 -43.094 -18.375 1 97.38 186 TRP A N 1
ATOM 1437 C CA . TRP A 1 186 ? 4.441 -43.375 -17.031 1 97.38 186 TRP A CA 1
ATOM 1438 C C . TRP A 1 186 ? 4.707 -42.094 -16.266 1 97.38 186 TRP A C 1
ATOM 1440 O O . TRP A 1 186 ? 4.762 -42.094 -15.031 1 97.38 186 TRP A O 1
ATOM 1450 N N . GLY A 1 187 ? 4.969 -41 -16.953 1 96.62 187 GLY A N 1
ATOM 1451 C CA . GLY A 1 187 ? 5.102 -39.719 -16.281 1 96.62 187 GLY A CA 1
ATOM 1452 C C . GLY A 1 187 ? 3.775 -39.156 -15.797 1 96.62 187 GLY A C 1
ATOM 1453 O O . GLY A 1 187 ? 3.621 -38.844 -14.609 1 96.62 187 GLY A O 1
ATOM 1454 N N . THR A 1 188 ? 2.809 -39.062 -16.703 1 97.12 188 THR A N 1
ATOM 1455 C CA . THR A 1 188 ? 1.485 -38.531 -16.422 1 97.12 188 THR A CA 1
ATOM 1456 C C . THR A 1 188 ? 0.784 -39.375 -15.344 1 97.12 188 THR A C 1
ATOM 1458 O O . THR A 1 188 ? 0.039 -38.812 -14.523 1 97.12 188 THR A O 1
ATOM 1461 N N . MET A 1 189 ? 1.071 -40.594 -15.305 1 97.38 189 MET A N 1
ATOM 1462 C CA . MET A 1 189 ? 0.528 -41.469 -14.266 1 97.38 189 MET A CA 1
ATOM 1463 C C . MET A 1 189 ? 0.784 -40.875 -12.883 1 97.38 189 MET A C 1
ATOM 1465 O O . MET A 1 189 ? -0.088 -40.938 -12.016 1 97.38 189 MET A O 1
ATOM 1469 N N . SER A 1 190 ? 1.905 -40.344 -12.727 1 96.38 190 SER A N 1
ATOM 1470 C CA . SER A 1 190 ? 2.283 -39.844 -11.406 1 96.38 190 SER A CA 1
ATOM 1471 C C . SER A 1 190 ? 1.479 -38.594 -11.031 1 96.38 190 SER A C 1
ATOM 1473 O O . SER A 1 190 ? 1.438 -38.219 -9.859 1 96.38 190 SER A O 1
ATOM 1475 N N . GLY A 1 191 ? 0.855 -38.031 -11.969 1 96.12 191 GLY A N 1
ATOM 1476 C CA . GLY A 1 191 ? -0.049 -36.938 -11.688 1 96.12 191 GLY A CA 1
ATOM 1477 C C . GLY A 1 191 ? -1.254 -37.344 -10.859 1 96.12 191 GLY A C 1
ATOM 1478 O O . GLY A 1 191 ? -1.936 -36.5 -10.289 1 96.12 191 GLY A O 1
ATOM 1479 N N . TRP A 1 192 ? -1.498 -38.594 -10.766 1 97.38 192 TRP A N 1
ATOM 1480 C CA . TRP A 1 192 ? -2.605 -39.125 -9.977 1 97.38 192 TRP A CA 1
ATOM 1481 C C . TRP A 1 192 ? -2.41 -38.812 -8.492 1 97.38 192 TRP A C 1
ATOM 1483 O O . TRP A 1 192 ? -3.361 -38.875 -7.711 1 97.38 192 TRP A O 1
ATOM 1493 N N . GLY A 1 193 ? -1.208 -38.688 -8.086 1 97.38 193 GLY A N 1
ATOM 1494 C CA . GLY A 1 193 ? -0.879 -38.375 -6.711 1 97.38 193 GLY A CA 1
ATOM 1495 C C . GLY A 1 193 ? -0.835 -39.594 -5.801 1 97.38 193 GLY A C 1
ATOM 1496 O O . GLY A 1 193 ? 0.055 -39.688 -4.957 1 97.38 193 GLY A O 1
ATOM 1497 N N . LEU A 1 194 ? -1.822 -40.406 -5.941 1 98.25 194 LEU A N 1
ATOM 1498 C CA . LEU A 1 194 ? -1.917 -41.688 -5.223 1 98.25 194 LEU A CA 1
ATOM 1499 C C . LEU A 1 194 ? -2.316 -42.812 -6.16 1 98.25 194 LEU A C 1
ATOM 1501 O O . LEU A 1 194 ? -2.756 -42.562 -7.285 1 98.25 194 LEU A O 1
ATOM 1505 N N . GLY A 1 195 ? -2.09 -44.156 -5.672 1 98.5 195 GLY A N 1
ATOM 1506 C CA . GLY A 1 195 ? -2.637 -45.312 -6.383 1 98.5 195 GLY A CA 1
ATOM 1507 C C . GLY A 1 195 ? -1.615 -46 -7.262 1 98.5 195 GLY A C 1
ATOM 1508 O O . GLY A 1 195 ? -1.966 -46.875 -8.047 1 98.5 195 GLY A O 1
ATOM 1509 N N . TYR A 1 196 ? -0.379 -45.656 -7.16 1 98.5 196 TYR A N 1
ATOM 1510 C CA . TYR A 1 196 ? 0.641 -46.219 -8.039 1 98.5 196 TYR A CA 1
ATOM 1511 C C . TYR A 1 196 ? 1.962 -46.406 -7.305 1 98.5 196 TYR A C 1
ATOM 1513 O O . TYR A 1 196 ? 2.086 -46.031 -6.141 1 98.5 196 TYR A O 1
ATOM 1521 N N . LYS A 1 197 ? 2.895 -47.062 -7.957 1 98.25 197 LYS A N 1
ATOM 1522 C CA . LYS A 1 197 ? 4.305 -47.156 -7.578 1 98.25 197 LYS A CA 1
ATOM 1523 C C . LYS A 1 197 ? 5.184 -46.406 -8.57 1 98.25 197 LYS A C 1
ATOM 1525 O O . LYS A 1 197 ? 5.445 -46.875 -9.672 1 98.25 197 LYS A O 1
ATOM 1530 N N . VAL A 1 198 ? 5.66 -45.281 -8.102 1 97.69 198 VAL A N 1
ATOM 1531 C CA . VAL A 1 198 ? 6.234 -44.312 -9.023 1 97.69 198 VAL A CA 1
ATOM 1532 C C . VAL A 1 198 ? 7.535 -44.844 -9.609 1 97.69 198 VAL A C 1
ATOM 1534 O O . VAL A 1 198 ? 7.812 -44.688 -10.797 1 97.69 198 VAL A O 1
ATOM 1537 N N . GLU A 1 199 ? 8.336 -45.5 -8.883 1 95.38 199 GLU A N 1
ATOM 1538 C CA . GLU A 1 199 ? 9.641 -45.969 -9.344 1 95.38 199 GLU A CA 1
ATOM 1539 C C . GLU A 1 199 ? 9.508 -47.219 -10.195 1 95.38 199 GLU A C 1
ATOM 1541 O O . GLU A 1 199 ? 10.305 -47.469 -11.102 1 95.38 199 GLU A O 1
ATOM 1546 N N . GLU A 1 200 ? 8.43 -48 -9.953 1 96.75 200 GLU A N 1
ATOM 1547 C CA . GLU A 1 200 ? 8.188 -49.219 -10.734 1 96.75 200 GLU A CA 1
ATOM 1548 C C . GLU A 1 200 ? 7.348 -48.906 -11.969 1 96.75 200 GLU A C 1
ATOM 1550 O O . GLU A 1 200 ? 7.215 -49.75 -12.859 1 96.75 200 GLU A O 1
ATOM 1555 N N . LYS A 1 201 ? 6.809 -47.781 -12.047 1 97.31 201 LYS A N 1
ATOM 1556 C CA . LYS A 1 201 ? 6.004 -47.344 -13.172 1 97.31 201 LYS A CA 1
ATOM 1557 C C . LYS A 1 201 ? 4.801 -48.25 -13.398 1 97.31 201 LYS A C 1
ATOM 1559 O O . LYS A 1 201 ? 4.551 -48.688 -14.523 1 97.31 201 LYS A O 1
ATOM 1564 N N . CYS A 1 202 ? 4.078 -48.5 -12.281 1 97.94 202 CYS A N 1
ATOM 1565 C CA . CYS A 1 202 ? 2.885 -49.344 -12.383 1 97.94 202 CYS A CA 1
ATOM 1566 C C . CYS A 1 202 ? 1.849 -48.938 -11.344 1 97.94 202 CYS A C 1
ATOM 1568 O O . CYS A 1 202 ? 2.164 -48.219 -10.391 1 97.94 202 CYS A O 1
ATOM 1570 N N . TRP A 1 203 ? 0.618 -49.344 -11.594 1 98.44 203 TRP A N 1
ATOM 1571 C CA . TRP A 1 203 ? -0.434 -49.125 -10.609 1 98.44 203 TRP A CA 1
ATOM 1572 C C . TRP A 1 203 ? -0.205 -49.969 -9.367 1 98.44 203 TRP A C 1
ATOM 1574 O O . TRP A 1 203 ? 0.313 -51.094 -9.453 1 98.44 203 TRP A O 1
ATOM 1584 N N . SER A 1 204 ? -0.571 -49.469 -8.266 1 98.5 204 SER A N 1
ATOM 1585 C CA . SER A 1 204 ? -0.491 -50.188 -7.004 1 98.5 204 SER A CA 1
ATOM 1586 C C . SER A 1 204 ? -1.833 -50.812 -6.641 1 98.5 204 SER A C 1
ATOM 1588 O O . SER A 1 204 ? -2.734 -50.125 -6.156 1 98.5 204 SER A O 1
ATOM 1590 N N . LYS A 1 205 ? -1.903 -52.062 -6.75 1 98.06 205 LYS A N 1
ATOM 1591 C CA . LYS A 1 205 ? -3.146 -52.75 -6.414 1 98.06 205 LYS A CA 1
ATOM 1592 C C . LYS A 1 205 ? -3.557 -52.469 -4.973 1 98.06 205 LYS A C 1
ATOM 1594 O O . LYS A 1 205 ? -4.73 -52.219 -4.691 1 98.06 205 LYS A O 1
ATOM 1599 N N . GLU A 1 206 ? -2.627 -52.5 -4.105 1 98.06 206 GLU A N 1
ATOM 1600 C CA . GLU A 1 206 ? -2.9 -52.281 -2.688 1 98.06 206 GLU A CA 1
ATOM 1601 C C . GLU A 1 206 ? -3.467 -50.875 -2.445 1 98.06 206 GLU A C 1
ATOM 1603 O O . GLU A 1 206 ? -4.465 -50.719 -1.74 1 98.06 206 GLU A O 1
ATOM 1608 N N . GLN A 1 207 ? -2.873 -49.875 -3.016 1 98.38 207 GLN A N 1
ATOM 1609 C CA . GLN A 1 207 ? -3.373 -48.531 -2.844 1 98.38 207 GLN A CA 1
ATOM 1610 C C . GLN A 1 207 ? -4.75 -48.344 -3.48 1 98.38 207 GLN A C 1
ATOM 1612 O O . GLN A 1 207 ? -5.629 -47.688 -2.914 1 98.38 207 GLN A O 1
ATOM 1617 N N . LEU A 1 208 ? -4.898 -48.938 -4.637 1 98.5 208 LEU A N 1
ATOM 1618 C CA . LEU A 1 208 ? -6.184 -48.812 -5.32 1 98.5 208 LEU A CA 1
ATOM 1619 C C . LEU A 1 208 ? -7.293 -49.469 -4.508 1 98.5 208 LEU A C 1
ATOM 1621 O O . LEU A 1 208 ? -8.398 -48.938 -4.418 1 98.5 208 LEU A O 1
ATOM 1625 N N . ASP A 1 209 ? -6.984 -50.594 -3.912 1 98.12 209 ASP A N 1
ATOM 1626 C CA . ASP A 1 209 ? -7.949 -51.25 -3.041 1 98.12 209 ASP A CA 1
ATOM 1627 C C . ASP A 1 209 ? -8.312 -50.375 -1.85 1 98.12 209 ASP A C 1
ATOM 1629 O O . ASP A 1 209 ? -9.484 -50.25 -1.501 1 98.12 209 ASP A O 1
ATOM 1633 N N . ILE A 1 210 ? -7.324 -49.781 -1.263 1 97.88 210 ILE A N 1
ATOM 1634 C CA . ILE A 1 210 ? -7.523 -48.906 -0.123 1 97.88 210 ILE A CA 1
ATOM 1635 C C . ILE A 1 210 ? -8.406 -47.719 -0.534 1 97.88 210 ILE A C 1
ATOM 1637 O O . ILE A 1 210 ? -9.297 -47.312 0.212 1 97.88 210 ILE A O 1
ATOM 1641 N N . LEU A 1 211 ? -8.203 -47.219 -1.732 1 98.12 211 LEU A N 1
ATOM 1642 C CA . LEU A 1 211 ? -8.891 -46.031 -2.221 1 98.12 211 LEU A CA 1
ATOM 1643 C C . LEU A 1 211 ? -10.258 -46.406 -2.785 1 98.12 211 LEU A C 1
ATOM 1645 O O . LEU A 1 211 ? -11.062 -45.5 -3.092 1 98.12 211 LEU A O 1
ATOM 1649 N N . GLY A 1 212 ? -10.508 -47.656 -2.969 1 97.19 212 GLY A N 1
ATOM 1650 C CA . GLY A 1 212 ? -11.781 -48.125 -3.521 1 97.19 212 GLY A CA 1
ATOM 1651 C C . GLY A 1 212 ? -11.883 -47.906 -5.02 1 97.19 212 GLY A C 1
ATOM 1652 O O . GLY A 1 212 ? -12.961 -47.625 -5.543 1 97.19 212 GLY A O 1
ATOM 1653 N N . ILE A 1 213 ? -10.789 -48.031 -5.691 1 97.56 213 ILE A N 1
ATOM 1654 C CA . ILE A 1 213 ? -10.75 -47.844 -7.137 1 97.56 213 ILE A CA 1
ATOM 1655 C C . ILE A 1 213 ? -10.438 -49.156 -7.828 1 97.56 213 ILE A C 1
ATOM 1657 O O . ILE A 1 213 ? -9.367 -49.719 -7.629 1 97.56 213 ILE A O 1
ATOM 1661 N N . PRO A 1 214 ? -11.312 -49.625 -8.656 1 96.56 214 PRO A N 1
ATOM 1662 C CA . PRO A 1 214 ? -11.031 -50.875 -9.352 1 96.56 214 PRO A CA 1
ATOM 1663 C C . PRO A 1 214 ? -9.852 -50.781 -10.312 1 96.56 214 PRO A C 1
ATOM 1665 O O . PRO A 1 214 ? -9.828 -49.875 -11.164 1 96.56 214 PRO A O 1
ATOM 1668 N N . GLU A 1 215 ? -8.961 -51.719 -10.203 1 96.25 215 GLU A N 1
ATOM 1669 C CA . GLU A 1 215 ? -7.758 -51.688 -11.031 1 96.25 215 GLU A CA 1
ATOM 1670 C C . GLU A 1 215 ? -8.109 -51.781 -12.516 1 96.25 215 GLU A C 1
ATOM 1672 O O . GLU A 1 215 ? -7.43 -51.219 -13.359 1 96.25 215 GLU A O 1
ATOM 1677 N N . GLU A 1 216 ? -9.195 -52.469 -12.883 1 95.12 216 GLU A N 1
ATOM 1678 C CA . GLU A 1 216 ? -9.594 -52.688 -14.273 1 95.12 216 GLU A CA 1
ATOM 1679 C C . GLU A 1 216 ? -9.984 -51.344 -14.93 1 95.12 216 GLU A C 1
ATOM 1681 O O . GLU A 1 216 ? -10.078 -51.281 -16.156 1 95.12 216 GLU A O 1
ATOM 1686 N N . MET A 1 217 ? -10.211 -50.344 -14.117 1 97.38 217 MET A N 1
ATOM 1687 C CA . MET A 1 217 ? -10.617 -49.062 -14.656 1 97.38 217 MET A CA 1
ATOM 1688 C C . MET A 1 217 ? -9.406 -48.188 -14.93 1 97.38 217 MET A C 1
ATOM 1690 O O . MET A 1 217 ? -9.547 -47.062 -15.438 1 97.38 217 MET A O 1
ATOM 1694 N N . MET A 1 218 ? -8.258 -48.688 -14.547 1 98 218 MET A N 1
ATOM 1695 C CA . MET A 1 218 ? -7.035 -47.938 -14.789 1 98 218 MET A CA 1
ATOM 1696 C C . MET A 1 218 ? -6.5 -48.219 -16.188 1 98 218 MET A C 1
ATOM 1698 O O . MET A 1 218 ? -6.551 -49.344 -16.672 1 98 218 MET A O 1
ATOM 1702 N N . PRO A 1 219 ? -6.055 -47.25 -16.891 1 98 219 PRO A N 1
ATOM 1703 C CA . PRO A 1 219 ? -5.504 -47.469 -18.234 1 98 219 PRO A CA 1
ATOM 1704 C C . PRO A 1 219 ? -4.148 -48.188 -18.188 1 98 219 PRO A C 1
ATOM 1706 O O . PRO A 1 219 ? -3.461 -48.156 -17.172 1 98 219 PRO A O 1
ATOM 1709 N N . ARG A 1 220 ? -3.785 -48.812 -19.266 1 97.12 220 ARG A N 1
ATOM 1710 C CA . ARG A 1 220 ? -2.455 -49.406 -19.328 1 97.12 220 ARG A CA 1
ATOM 1711 C C . ARG A 1 220 ? -1.374 -48.344 -19.375 1 97.12 220 ARG A C 1
ATOM 1713 O O . ARG A 1 220 ? -1.599 -47.25 -19.875 1 97.12 220 ARG A O 1
ATOM 1720 N N . ILE A 1 221 ? -0.195 -48.656 -18.844 1 98.19 221 ILE A N 1
ATOM 1721 C CA . ILE A 1 221 ? 0.907 -47.719 -18.766 1 98.19 221 ILE A CA 1
ATOM 1722 C C . ILE A 1 221 ? 1.876 -47.938 -19.922 1 98.19 221 ILE A C 1
ATOM 1724 O O . ILE A 1 221 ? 2.26 -49.094 -20.188 1 98.19 221 ILE A O 1
ATOM 1728 N N . VAL A 1 222 ? 2.271 -46.875 -20.609 1 98.44 222 VAL A N 1
ATOM 1729 C CA . VAL A 1 222 ? 3.199 -46.969 -21.734 1 98.44 222 VAL A CA 1
ATOM 1730 C C . VAL A 1 222 ? 4.332 -45.938 -21.547 1 98.44 222 VAL A C 1
ATOM 1732 O O . VAL A 1 222 ? 4.281 -45.125 -20.641 1 98.44 222 VAL A O 1
ATOM 1735 N N . LYS A 1 223 ? 5.383 -46.031 -22.359 1 97.88 223 LYS A N 1
ATOM 1736 C CA . LYS A 1 223 ? 6.383 -44.969 -22.453 1 97.88 223 LYS A CA 1
ATOM 1737 C C . LYS A 1 223 ? 5.891 -43.812 -23.328 1 97.88 223 LYS A C 1
ATOM 1739 O O . LYS A 1 223 ? 5.07 -44.031 -24.234 1 97.88 223 LYS A O 1
ATOM 1744 N N . PRO A 1 224 ? 6.434 -42.688 -23.062 1 97.69 224 PRO A N 1
ATOM 1745 C CA . PRO A 1 224 ? 5.992 -41.531 -23.859 1 97.69 224 PRO A CA 1
ATOM 1746 C C . PRO A 1 224 ? 6.164 -41.75 -25.359 1 97.69 224 PRO A C 1
ATOM 1748 O O . PRO A 1 224 ? 5.34 -41.281 -26.156 1 97.69 224 PRO A O 1
ATOM 1751 N N . TRP A 1 225 ? 7.145 -42.531 -25.75 1 97.75 225 TRP A N 1
ATOM 1752 C CA . TRP A 1 225 ? 7.484 -42.625 -27.172 1 97.75 225 TRP A CA 1
ATOM 1753 C C . TRP A 1 225 ? 6.988 -43.969 -27.734 1 97.75 225 TRP A C 1
ATOM 1755 O O . TRP A 1 225 ? 7.289 -44.312 -28.891 1 97.75 225 TRP A O 1
ATOM 1765 N N . ASP A 1 226 ? 6.289 -44.75 -27.031 1 98.31 226 ASP A N 1
ATOM 1766 C CA . ASP A 1 226 ? 5.664 -45.938 -27.594 1 98.31 226 ASP A CA 1
ATOM 1767 C C . ASP A 1 226 ? 4.609 -45.562 -28.625 1 98.31 226 ASP A C 1
ATOM 1769 O O . ASP A 1 226 ? 3.857 -44.594 -28.438 1 98.31 226 ASP A O 1
ATOM 1773 N N . ILE A 1 227 ? 4.582 -46.25 -29.75 1 98.56 227 ILE A N 1
ATOM 1774 C CA . ILE A 1 227 ? 3.533 -46.062 -30.734 1 98.56 227 ILE A CA 1
ATOM 1775 C C . ILE A 1 227 ? 2.254 -46.75 -30.297 1 98.56 227 ILE A C 1
ATOM 1777 O O . ILE A 1 227 ? 2.205 -48 -30.219 1 98.56 227 ILE A O 1
ATOM 1781 N N . ILE A 1 228 ? 1.243 -46 -30.047 1 98.44 228 ILE A N 1
ATOM 1782 C CA . ILE A 1 228 ? 0.019 -46.562 -29.484 1 98.44 228 ILE A CA 1
ATOM 1783 C C . ILE A 1 228 ? -0.99 -46.812 -30.609 1 98.44 228 ILE A C 1
ATOM 1785 O O . ILE A 1 228 ? -1.979 -47.531 -30.406 1 98.44 228 ILE A O 1
ATOM 1789 N N . GLY A 1 229 ? -0.802 -46.219 -31.703 1 98.25 229 GLY A N 1
ATOM 1790 C CA . GLY A 1 229 ? -1.678 -46.344 -32.844 1 98.25 229 GLY A CA 1
ATOM 1791 C C . GLY A 1 229 ? -1.292 -45.406 -34 1 98.25 229 GLY A C 1
ATOM 1792 O O . GLY A 1 229 ? -0.168 -44.906 -34.031 1 98.25 229 GLY A O 1
ATOM 1793 N N . HIS A 1 230 ? -2.252 -45.344 -34.938 1 98.5 230 HIS A N 1
ATOM 1794 C CA . HIS A 1 230 ? -2.041 -44.5 -36.125 1 98.5 230 HIS A CA 1
ATOM 1795 C C . HIS A 1 230 ? -3.26 -43.656 -36.406 1 98.5 230 HIS A C 1
ATOM 1797 O O . HIS A 1 230 ? -4.387 -44 -36.062 1 98.5 230 HIS A O 1
ATOM 1803 N N . LEU A 1 231 ? -2.957 -42.531 -37.031 1 98.69 231 LEU A N 1
ATOM 1804 C CA . LEU A 1 231 ? -4.051 -41.594 -37.344 1 98.69 231 LEU A CA 1
ATOM 1805 C C . LEU A 1 231 ? -5.109 -42.281 -38.188 1 98.69 231 LEU A C 1
ATOM 1807 O O . LEU A 1 231 ? -4.797 -42.844 -39.25 1 98.69 231 LEU A O 1
ATOM 1811 N N . THR A 1 232 ? -6.359 -42.188 -37.781 1 98.56 232 THR A N 1
ATOM 1812 C CA . THR A 1 232 ? -7.438 -42.875 -38.5 1 98.56 232 THR A CA 1
ATOM 1813 C C . THR A 1 232 ? -7.777 -42.156 -39.812 1 98.56 232 THR A C 1
ATOM 1815 O O . THR A 1 232 ? -7.461 -40.969 -39.969 1 98.56 232 THR A O 1
ATOM 1818 N N . GLU A 1 233 ? -8.469 -42.875 -40.656 1 98.25 233 GLU A N 1
ATOM 1819 C CA . GLU A 1 233 ? -8.93 -42.312 -41.938 1 98.25 233 GLU A CA 1
ATOM 1820 C C . GLU A 1 233 ? -9.906 -41.188 -41.688 1 98.25 233 GLU A C 1
ATOM 1822 O O . GLU A 1 233 ? -9.867 -40.156 -42.406 1 98.25 233 GLU A O 1
ATOM 1827 N N . GLU A 1 234 ? -10.727 -41.344 -40.781 1 97.75 234 GLU A N 1
ATOM 1828 C CA . GLU A 1 234 ? -11.742 -40.344 -40.469 1 97.75 234 GLU A CA 1
ATOM 1829 C C . GLU A 1 234 ? -11.109 -39.031 -40.062 1 97.75 234 GLU A C 1
ATOM 1831 O O . GLU A 1 234 ? -11.461 -37.969 -40.562 1 97.75 234 GLU A O 1
ATOM 1836 N N . ILE A 1 235 ? -10.156 -39.094 -39.125 1 98.19 235 ILE A N 1
ATOM 1837 C CA . ILE A 1 235 ? -9.508 -37.906 -38.625 1 98.19 235 ILE A CA 1
ATOM 1838 C C . ILE A 1 235 ? -8.617 -37.312 -39.688 1 98.19 235 ILE A C 1
ATOM 1840 O O . ILE A 1 235 ? -8.5 -36.094 -39.812 1 98.19 235 ILE A O 1
ATOM 1844 N N . ALA A 1 236 ? -7.996 -38.156 -40.469 1 98 236 ALA A N 1
ATOM 1845 C CA . ALA A 1 236 ? -7.184 -37.719 -41.594 1 98 236 ALA A CA 1
ATOM 1846 C C . ALA A 1 236 ? -8.008 -36.844 -42.562 1 98 236 ALA A C 1
ATOM 1848 O O . ALA A 1 236 ? -7.555 -35.781 -43 1 98 236 ALA A O 1
ATOM 1849 N N . GLN A 1 237 ? -9.156 -37.281 -42.875 1 97.56 237 GLN A N 1
ATOM 1850 C CA . GLN A 1 237 ? -10.039 -36.562 -43.781 1 97.56 237 GLN A CA 1
ATOM 1851 C C . GLN A 1 237 ? -10.438 -35.219 -43.156 1 97.56 237 GLN A C 1
ATOM 1853 O O . GLN A 1 237 ? -10.461 -34.188 -43.844 1 97.56 237 GLN A O 1
ATOM 1858 N N . GLU A 1 238 ? -10.688 -35.25 -41.969 1 97.5 238 GLU A N 1
ATOM 1859 C CA . GLU A 1 238 ? -11.133 -34.031 -41.281 1 97.5 238 GLU A CA 1
ATOM 1860 C C . GLU A 1 238 ? -10 -33.031 -41.188 1 97.5 238 GLU A C 1
ATOM 1862 O O . GLU A 1 238 ? -10.242 -31.812 -41.219 1 97.5 238 GLU A O 1
ATOM 1867 N N . THR A 1 239 ? -8.75 -33.406 -41 1 98 239 THR A N 1
ATOM 1868 C CA . THR A 1 239 ? -7.641 -32.531 -40.719 1 98 239 THR A CA 1
ATOM 1869 C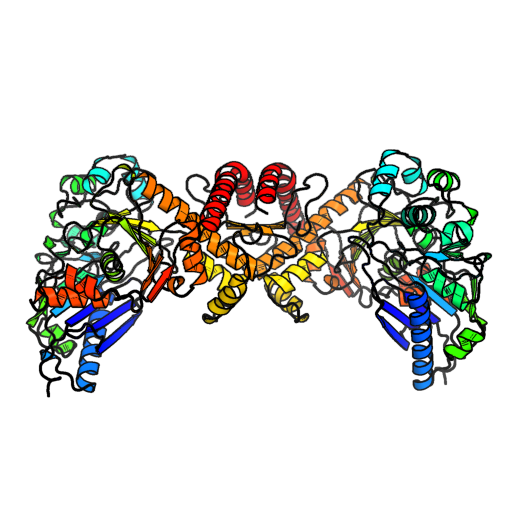 C . THR A 1 239 ? -6.863 -32.156 -41.969 1 98 239 THR A C 1
ATOM 1871 O O . THR A 1 239 ? -6.094 -31.203 -42 1 98 239 THR A O 1
ATOM 1874 N N . GLY A 1 240 ? -7.023 -32.969 -43.031 1 97.06 240 GLY A N 1
ATOM 1875 C CA . GLY A 1 240 ? -6.227 -32.812 -44.219 1 97.06 240 GLY A CA 1
ATOM 1876 C C . GLY A 1 240 ? -4.848 -33.438 -44.125 1 97.06 240 GLY A C 1
ATOM 1877 O O . GLY A 1 240 ? -3.982 -33.156 -44.969 1 97.06 240 GLY A O 1
ATOM 1878 N N . LEU A 1 241 ? -4.609 -34.25 -43.125 1 97.88 241 LEU A N 1
ATOM 1879 C CA . LEU A 1 241 ? -3.365 -35 -42.938 1 97.88 241 LEU A CA 1
ATOM 1880 C C . LEU A 1 241 ? -3.492 -36.406 -43.469 1 97.88 241 LEU A C 1
ATOM 1882 O O . LEU A 1 241 ? -4.605 -36.906 -43.688 1 97.88 241 LEU A O 1
ATOM 1886 N N . PRO A 1 242 ? -2.398 -37.031 -43.75 1 97.12 242 PRO A N 1
ATOM 1887 C CA . PRO A 1 242 ? -2.496 -38.406 -44.219 1 97.12 242 PRO A CA 1
ATOM 1888 C C . PRO A 1 242 ? -2.834 -39.375 -43.094 1 97.12 242 PRO A C 1
ATOM 1890 O O . PRO A 1 242 ? -2.34 -39.25 -41.969 1 97.12 242 PRO A O 1
ATOM 1893 N N . ALA A 1 243 ? -3.645 -40.375 -43.406 1 97.81 243 ALA A N 1
ATOM 1894 C CA . ALA A 1 243 ? -3.883 -41.469 -42.469 1 97.81 243 ALA A CA 1
ATOM 1895 C C . ALA A 1 243 ? -2.617 -42.281 -42.281 1 97.81 243 ALA A C 1
ATOM 1897 O O . ALA A 1 243 ? -1.748 -42.344 -43.156 1 97.81 243 ALA A O 1
ATOM 1898 N N . GLY A 1 244 ? -2.547 -42.875 -41.094 1 98.25 244 GLY A N 1
ATOM 1899 C CA . GLY A 1 244 ? -1.457 -43.812 -40.875 1 98.25 244 GLY A CA 1
ATOM 1900 C C . GLY A 1 244 ? -0.276 -43.188 -40.125 1 98.25 244 GLY A C 1
ATOM 1901 O O . GLY A 1 244 ? 0.679 -43.906 -39.781 1 98.25 244 GLY A O 1
ATOM 1902 N N . ILE A 1 245 ? -0.32 -41.906 -39.906 1 98.44 245 ILE A N 1
ATOM 1903 C CA . ILE A 1 245 ? 0.761 -41.281 -39.156 1 98.44 245 ILE A CA 1
ATOM 1904 C C . ILE A 1 245 ? 0.859 -41.938 -37.781 1 98.44 245 ILE A C 1
ATOM 1906 O O . ILE A 1 245 ? -0.141 -42.031 -37.062 1 98.44 245 ILE A O 1
ATOM 1910 N N . PRO A 1 246 ? 2.062 -42.406 -37.312 1 98.62 246 PRO A N 1
ATOM 1911 C CA . PRO A 1 246 ? 2.219 -42.969 -35.969 1 98.62 246 PRO A CA 1
ATOM 1912 C C . PRO A 1 246 ? 1.862 -41.969 -34.875 1 98.62 246 PRO A C 1
ATOM 1914 O O . PRO A 1 246 ? 2.213 -40.781 -34.969 1 98.62 246 PRO A O 1
ATOM 1917 N N . ILE A 1 247 ? 1.138 -42.469 -33.906 1 98.75 247 ILE A N 1
ATOM 1918 C CA . ILE A 1 247 ? 0.771 -41.656 -32.719 1 98.75 247 ILE A CA 1
ATOM 1919 C C . ILE A 1 247 ? 1.482 -42.219 -31.484 1 98.75 247 ILE A C 1
ATOM 1921 O O . ILE A 1 247 ? 1.407 -43.406 -31.203 1 98.75 247 ILE A O 1
ATOM 1925 N N . CYS A 1 248 ? 2.188 -41.344 -30.75 1 98.56 248 CYS A N 1
ATOM 1926 C CA . CYS A 1 248 ? 2.98 -41.75 -29.594 1 98.56 248 CYS A CA 1
ATOM 1927 C C . CYS A 1 248 ? 2.129 -41.781 -28.328 1 98.56 248 CYS A C 1
ATOM 1929 O O . CYS A 1 248 ? 0.967 -41.375 -28.359 1 98.56 248 CYS A O 1
ATOM 1931 N N . GLY A 1 249 ? 2.742 -42.188 -27.203 1 97.94 249 GLY A N 1
ATOM 1932 C CA . GLY A 1 249 ? 2.064 -42.375 -25.922 1 97.94 249 GLY A CA 1
ATOM 1933 C C . GLY A 1 249 ? 1.781 -41.062 -25.203 1 97.94 249 GLY A C 1
ATOM 1934 O O . GLY A 1 249 ? 0.983 -41.031 -24.266 1 97.94 249 GLY A O 1
ATOM 1935 N N . GLY A 1 250 ? 2.496 -40 -25.609 1 97.75 250 GLY A N 1
ATOM 1936 C CA . GLY A 1 250 ? 2.236 -38.719 -25.016 1 97.75 250 GLY A CA 1
ATOM 1937 C C . GLY A 1 250 ? 3.008 -38.5 -23.734 1 97.75 250 GLY A C 1
ATOM 1938 O O . GLY A 1 250 ? 3.932 -39.25 -23.406 1 97.75 250 GLY A O 1
ATOM 1939 N N . ALA A 1 251 ? 2.633 -37.344 -23.031 1 97.44 251 ALA A N 1
ATOM 1940 C CA . ALA A 1 251 ? 3.314 -36.938 -21.797 1 97.44 251 ALA A CA 1
ATOM 1941 C C . ALA A 1 251 ? 2.488 -35.938 -21.016 1 97.44 251 ALA A C 1
ATOM 1943 O O . ALA A 1 251 ? 1.394 -35.531 -21.438 1 97.44 251 ALA A O 1
ATOM 1944 N N . GLY A 1 252 ? 2.979 -35.625 -19.844 1 95.62 252 GLY A N 1
ATOM 1945 C CA . GLY A 1 252 ? 2.395 -34.562 -19.047 1 95.62 252 GLY A CA 1
ATOM 1946 C C . GLY A 1 252 ? 2.984 -33.219 -19.344 1 95.62 252 GLY A C 1
ATOM 1947 O O . GLY A 1 252 ? 4.176 -33.094 -19.641 1 95.62 252 GLY A O 1
ATOM 1948 N N . ASP A 1 253 ? 2.125 -32.219 -19.219 1 89.81 253 ASP A N 1
ATOM 1949 C CA . ASP A 1 253 ? 2.561 -30.875 -19.562 1 89.81 253 ASP A CA 1
ATOM 1950 C C . ASP A 1 253 ? 3.68 -30.422 -18.641 1 89.81 253 ASP A C 1
ATOM 1952 O O . ASP A 1 253 ? 4.641 -29.781 -19.078 1 89.81 253 ASP A O 1
ATOM 1956 N N . THR A 1 254 ? 3.602 -30.75 -17.359 1 86.06 254 THR A N 1
ATOM 1957 C CA . THR A 1 254 ? 4.613 -30.344 -16.391 1 86.06 254 THR A CA 1
ATOM 1958 C C . THR A 1 254 ? 5.961 -30.984 -16.719 1 86.06 254 THR A C 1
ATOM 1960 O O . THR A 1 254 ? 6.996 -30.312 -16.688 1 86.06 254 THR A O 1
ATOM 1963 N N . MET A 1 255 ? 5.93 -32.25 -17.047 1 91 255 MET A N 1
ATOM 1964 C CA . MET A 1 255 ? 7.152 -32.969 -17.391 1 91 255 MET A CA 1
ATOM 1965 C C . MET A 1 255 ? 7.805 -32.375 -18.641 1 91 255 MET A C 1
ATOM 1967 O O . MET A 1 255 ? 9.016 -32.125 -18.656 1 91 255 MET A O 1
ATOM 1971 N N . GLN A 1 256 ? 6.953 -32.125 -19.609 1 90.5 256 GLN A N 1
ATOM 1972 C CA . GLN A 1 256 ? 7.477 -31.594 -20.859 1 90.5 256 GLN A CA 1
ATOM 1973 C C . GLN A 1 256 ? 8.047 -30.188 -20.656 1 90.5 256 GLN A C 1
ATOM 1975 O O . GLN A 1 256 ? 9.062 -29.844 -21.266 1 90.5 256 GLN A O 1
ATOM 1980 N N . SER A 1 257 ? 7.367 -29.5 -19.875 1 83.69 257 SER A N 1
ATOM 1981 C CA . SER A 1 257 ? 7.852 -28.156 -19.562 1 83.69 257 SER A CA 1
ATOM 1982 C C . SER A 1 257 ? 9.188 -28.219 -18.812 1 83.69 257 SER A C 1
ATOM 1984 O O . SER A 1 257 ? 10.078 -27.406 -19.062 1 83.69 257 SER A O 1
ATOM 1986 N N . MET A 1 258 ? 9.352 -29.094 -17.891 1 85.38 258 MET A N 1
ATOM 1987 C CA . MET A 1 258 ? 10.594 -29.266 -17.141 1 85.38 258 MET A CA 1
ATOM 1988 C C . MET A 1 258 ? 11.742 -29.625 -18.078 1 85.38 258 MET A C 1
ATOM 1990 O O . MET A 1 258 ? 12.836 -29.078 -17.984 1 85.38 258 MET A O 1
ATOM 1994 N N . ILE A 1 259 ? 11.438 -30.531 -18.938 1 87.62 259 ILE A N 1
ATOM 1995 C CA . ILE A 1 259 ? 12.453 -30.953 -19.906 1 87.62 259 ILE A CA 1
ATOM 1996 C C . ILE A 1 259 ? 12.812 -29.781 -20.812 1 87.62 259 ILE A C 1
ATOM 1998 O O . ILE A 1 259 ? 13.992 -29.516 -21.047 1 87.62 259 ILE A O 1
ATOM 2002 N N . GLY A 1 260 ? 11.797 -29.156 -21.281 1 84 260 GLY A N 1
ATOM 2003 C CA . GLY A 1 260 ? 12.016 -28 -22.141 1 84 260 GLY A CA 1
ATOM 2004 C C . GLY A 1 260 ? 12.805 -26.891 -21.453 1 84 260 GLY A C 1
ATOM 2005 O O . GLY A 1 260 ? 13.414 -26.062 -22.125 1 84 260 GLY A O 1
ATOM 2006 N N . SER A 1 261 ? 12.773 -26.938 -20.156 1 82.5 261 SER A N 1
ATOM 2007 C CA . SER A 1 261 ? 13.5 -25.938 -19.375 1 82.5 261 SER A CA 1
ATOM 2008 C C . SER A 1 261 ? 14.898 -26.422 -19.031 1 82.5 261 SER A C 1
ATOM 2010 O O . SER A 1 261 ? 15.625 -25.75 -18.281 1 82.5 261 SER A O 1
ATOM 2012 N N . GLY A 1 262 ? 15.227 -27.578 -19.484 1 79.19 262 GLY A N 1
ATOM 2013 C CA . GLY A 1 262 ? 16.578 -28.094 -19.312 1 79.19 262 GLY A CA 1
ATOM 2014 C C . GLY A 1 262 ? 16.75 -28.844 -18 1 79.19 262 GLY A C 1
ATOM 2015 O O . GLY A 1 262 ? 17.875 -29.062 -17.562 1 79.19 262 GLY A O 1
ATOM 2016 N N . ASN A 1 263 ? 15.805 -29.141 -17.406 1 80.12 263 ASN A N 1
ATOM 2017 C CA . ASN A 1 263 ? 15.883 -29.844 -16.125 1 80.12 263 ASN A CA 1
ATOM 2018 C C . ASN A 1 263 ? 15.75 -31.344 -16.297 1 80.12 263 ASN A C 1
ATOM 2020 O O . ASN A 1 263 ? 14.648 -31.891 -16.219 1 80.12 263 ASN A O 1
ATOM 2024 N N . MET A 1 264 ? 16.844 -31.984 -16.453 1 83.12 264 MET A N 1
ATOM 2025 C CA . MET A 1 264 ? 16.828 -33.406 -16.719 1 83.12 264 MET A CA 1
ATOM 2026 C C . MET A 1 264 ? 17.719 -34.188 -15.742 1 83.12 264 MET A C 1
ATOM 2028 O O . MET A 1 264 ? 17.719 -35.406 -15.719 1 83.12 264 MET A O 1
ATOM 2032 N N . GLU A 1 265 ? 18.422 -33.375 -14.969 1 86.44 265 GLU A N 1
ATOM 2033 C CA . GLU A 1 265 ? 19.359 -34 -14.039 1 86.44 265 GLU A CA 1
ATOM 2034 C C . GLU A 1 265 ? 19 -33.656 -12.594 1 86.44 265 GLU A C 1
ATOM 2036 O O . GLU A 1 265 ? 18.547 -32.562 -12.297 1 86.44 265 GLU A O 1
ATOM 2041 N N . PRO A 1 266 ? 19.312 -34.656 -11.719 1 88.44 266 PRO A N 1
ATOM 2042 C CA . PRO A 1 266 ? 19.078 -34.344 -10.305 1 88.44 266 PRO A CA 1
ATOM 2043 C C . PRO A 1 266 ? 19.828 -33.094 -9.836 1 88.44 266 PRO A C 1
ATOM 2045 O O . PRO A 1 266 ? 20.969 -32.875 -10.234 1 88.44 266 PRO A O 1
ATOM 2048 N N . GLY A 1 267 ? 19.125 -32.344 -9.008 1 88 267 GLY A N 1
ATOM 2049 C CA . GLY A 1 267 ? 19.734 -31.125 -8.469 1 88 267 GLY A CA 1
ATOM 2050 C C . GLY A 1 267 ? 19.406 -29.875 -9.266 1 88 267 GLY A C 1
ATOM 2051 O O . GLY A 1 267 ? 19.578 -28.766 -8.781 1 88 267 GLY A O 1
ATOM 2052 N N . GLN A 1 268 ? 18.922 -30.109 -10.461 1 88.81 268 GLN A N 1
ATOM 2053 C CA . GLN A 1 268 ? 18.469 -28.984 -11.266 1 88.81 268 GLN A CA 1
ATOM 2054 C C . GLN A 1 268 ? 17.031 -28.578 -10.906 1 88.81 268 GLN A C 1
ATOM 2056 O O . GLN A 1 268 ? 16.219 -29.438 -10.57 1 88.81 268 GLN A O 1
ATOM 2061 N N . ALA A 1 269 ? 16.859 -27.266 -10.891 1 91.69 269 ALA A N 1
ATOM 2062 C CA . ALA A 1 269 ? 15.539 -26.766 -10.508 1 91.69 269 ALA A CA 1
ATOM 2063 C C . ALA A 1 269 ? 14.992 -25.812 -11.562 1 91.69 269 ALA A C 1
ATOM 2065 O O . ALA A 1 269 ? 15.75 -25.266 -12.375 1 91.69 269 ALA A O 1
ATOM 2066 N N . VAL A 1 270 ? 13.688 -25.734 -11.57 1 89.44 270 VAL A N 1
ATOM 2067 C CA . VAL A 1 270 ? 13.008 -24.797 -12.453 1 89.44 270 VAL A CA 1
ATOM 2068 C C . VAL A 1 270 ? 12.055 -23.922 -11.641 1 89.44 270 VAL A C 1
ATOM 2070 O O . VAL A 1 270 ? 11.273 -24.438 -10.828 1 89.44 270 VAL A O 1
ATOM 2073 N N . ASP A 1 271 ? 12.203 -22.625 -11.805 1 89.19 271 ASP A N 1
ATOM 2074 C CA . ASP A 1 271 ? 11.25 -21.641 -11.297 1 89.19 271 ASP A CA 1
ATOM 2075 C C . ASP A 1 271 ? 10.281 -21.203 -12.398 1 89.19 271 ASP A C 1
ATOM 2077 O O . ASP A 1 271 ? 10.648 -20.438 -13.289 1 89.19 271 ASP A O 1
ATOM 2081 N N . VAL A 1 272 ? 9.125 -21.828 -12.312 1 79.56 272 VAL A N 1
ATOM 2082 C CA . VAL A 1 272 ? 8.078 -21.375 -13.227 1 79.56 272 VAL A CA 1
ATOM 2083 C C . VAL A 1 272 ? 7.422 -20.109 -12.68 1 79.56 272 VAL A C 1
ATOM 2085 O O . VAL A 1 272 ? 6.48 -20.188 -11.891 1 79.56 272 VAL A O 1
ATOM 2088 N N . ALA A 1 273 ? 7.855 -18.969 -13.102 1 73.12 273 ALA A N 1
ATOM 2089 C CA . ALA A 1 273 ? 7.469 -17.672 -12.539 1 73.12 273 ALA A CA 1
ATOM 2090 C C . ALA A 1 273 ? 6.289 -17.078 -13.297 1 73.12 273 ALA A C 1
ATOM 2092 O O . ALA A 1 273 ? 6.414 -16.031 -13.93 1 73.12 273 ALA A O 1
ATOM 2093 N N . GLY A 1 274 ? 5.133 -17.688 -13.203 1 66.19 274 GLY A N 1
ATOM 2094 C CA . GLY A 1 274 ? 3.893 -17.203 -13.797 1 66.19 274 GLY A CA 1
ATOM 2095 C C . GLY A 1 274 ? 2.865 -16.797 -12.766 1 66.19 274 GLY A C 1
ATOM 2096 O O . GLY A 1 274 ? 3.215 -16.453 -11.625 1 66.19 274 GLY A O 1
ATOM 2097 N N . THR A 1 275 ? 1.604 -16.688 -13.164 1 59.5 275 THR A N 1
ATOM 2098 C CA . THR A 1 275 ? 0.509 -16.312 -12.273 1 59.5 275 THR A CA 1
ATOM 2099 C C . THR A 1 275 ? 0.44 -17.266 -11.078 1 59.5 275 THR A C 1
ATOM 2101 O O . THR A 1 275 ? 0.226 -16.828 -9.945 1 59.5 275 THR A O 1
ATOM 2104 N N . CYS A 1 276 ? 0.622 -18.453 -11.414 1 60.66 276 CYS A N 1
ATOM 2105 C CA . CYS A 1 276 ? 0.819 -19.469 -10.375 1 60.66 276 CYS A CA 1
ATOM 2106 C C . CYS A 1 276 ? 2.254 -19.984 -10.383 1 60.66 276 CYS A C 1
ATOM 2108 O O . CYS A 1 276 ? 2.654 -20.703 -11.305 1 60.66 276 CYS A O 1
ATOM 2110 N N . SER A 1 277 ? 3.01 -19.484 -9.453 1 74.5 277 SER A N 1
ATOM 2111 C CA . SER A 1 277 ? 4.422 -19.844 -9.43 1 74.5 277 SER A CA 1
ATOM 2112 C C . SER A 1 277 ? 4.633 -21.234 -8.852 1 74.5 277 SER A C 1
ATOM 2114 O O . SER A 1 277 ? 3.939 -21.625 -7.906 1 74.5 277 SER A O 1
ATOM 2116 N N . MET A 1 278 ? 5.473 -22.016 -9.555 1 81.5 278 MET A N 1
ATOM 2117 C CA . MET A 1 278 ? 5.859 -23.344 -9.117 1 81.5 278 MET A CA 1
ATOM 2118 C C . MET A 1 278 ? 7.379 -23.484 -9.047 1 81.5 278 MET A C 1
ATOM 2120 O O . MET A 1 278 ? 8.094 -22.891 -9.852 1 81.5 278 MET A O 1
ATOM 2124 N N . PHE A 1 279 ? 7.801 -24.172 -8.078 1 87.56 279 PHE A N 1
ATOM 2125 C CA . PHE A 1 279 ? 9.219 -24.5 -7.945 1 87.56 279 PHE A CA 1
ATOM 2126 C C . PHE A 1 279 ? 9.43 -26 -8.008 1 87.56 279 PHE A C 1
ATOM 2128 O O . PHE A 1 279 ? 8.938 -26.75 -7.156 1 87.56 279 PHE A O 1
ATOM 2135 N N . CYS A 1 280 ? 10.133 -26.406 -9.055 1 89.75 280 CYS A N 1
ATOM 2136 C CA . CYS A 1 280 ? 10.352 -27.828 -9.32 1 89.75 280 CYS A CA 1
ATOM 2137 C C . CYS A 1 280 ? 11.82 -28.188 -9.164 1 89.75 280 CYS A C 1
ATOM 2139 O O . CYS A 1 280 ? 12.695 -27.453 -9.617 1 89.75 280 CYS A O 1
ATOM 2141 N N . VAL A 1 281 ? 12.023 -29.344 -8.523 1 91.94 281 VAL A N 1
ATOM 2142 C CA . VAL A 1 281 ? 13.391 -29.812 -8.344 1 91.94 281 VAL A CA 1
ATOM 2143 C C . VAL A 1 281 ? 13.5 -31.266 -8.773 1 91.94 281 VAL A C 1
ATOM 2145 O O . VAL A 1 281 ? 12.773 -32.125 -8.266 1 91.94 281 VAL A O 1
ATOM 2148 N N . SER A 1 282 ? 14.438 -31.5 -9.688 1 92.56 282 SER A N 1
ATOM 2149 C CA . SER A 1 282 ? 14.68 -32.875 -10.164 1 92.56 282 SER A CA 1
ATOM 2150 C C . SER A 1 282 ? 15.469 -33.656 -9.141 1 92.56 282 SER A C 1
ATOM 2152 O O . SER A 1 282 ? 16.422 -33.156 -8.547 1 92.56 282 SER A O 1
ATOM 2154 N N . THR A 1 283 ? 15.047 -34.875 -8.953 1 92.88 283 THR A N 1
ATOM 2155 C CA . THR A 1 283 ? 15.711 -35.781 -8.023 1 92.88 283 THR A CA 1
ATOM 2156 C C . THR A 1 283 ? 15.906 -37.156 -8.656 1 92.88 283 THR A C 1
ATOM 2158 O O . THR A 1 283 ? 15.445 -37.406 -9.773 1 92.88 283 THR A O 1
ATOM 2161 N N . LYS A 1 284 ? 16.609 -38.031 -7.957 1 91.44 284 LYS A N 1
ATOM 2162 C CA . LYS A 1 284 ? 16.859 -39.406 -8.453 1 91.44 284 LYS A CA 1
ATOM 2163 C C . LYS A 1 284 ? 15.703 -40.344 -8.094 1 91.44 284 LYS A C 1
ATOM 2165 O O . LYS A 1 284 ? 15.578 -41.406 -8.664 1 91.44 284 LYS A O 1
ATOM 2170 N N . GLY A 1 285 ? 14.953 -39.906 -7.188 1 94.12 285 GLY A N 1
ATOM 2171 C CA . GLY A 1 285 ? 13.836 -40.688 -6.668 1 94.12 285 GLY A CA 1
ATOM 2172 C C . GLY A 1 285 ? 13.188 -40.031 -5.449 1 94.12 285 GLY A C 1
ATOM 2173 O O . GLY A 1 285 ? 13.336 -38.844 -5.219 1 94.12 285 GLY A O 1
ATOM 2174 N N . ILE A 1 286 ? 12.516 -40.875 -4.746 1 95.31 286 ILE A N 1
ATOM 2175 C CA . ILE A 1 286 ? 11.844 -40.406 -3.547 1 95.31 286 ILE A CA 1
ATOM 2176 C C . ILE A 1 286 ? 12.867 -40.062 -2.471 1 95.31 286 ILE A C 1
ATOM 2178 O O . ILE A 1 286 ? 13.766 -40.844 -2.184 1 95.31 286 ILE A O 1
ATOM 2182 N N . ILE A 1 287 ? 12.781 -38.938 -1.957 1 94.31 287 ILE A N 1
ATOM 2183 C CA . ILE A 1 287 ? 13.547 -38.531 -0.791 1 94.31 287 ILE A CA 1
ATOM 2184 C C . ILE A 1 287 ? 12.648 -38.469 0.439 1 94.31 287 ILE A C 1
ATOM 2186 O O . ILE A 1 287 ? 11.781 -37.625 0.56 1 94.31 287 ILE A O 1
ATOM 2190 N N . PRO A 1 288 ? 12.852 -39.344 1.362 1 92.38 288 PRO A N 1
ATOM 2191 C CA . PRO A 1 288 ? 11.938 -39.5 2.494 1 92.38 288 PRO A CA 1
ATOM 2192 C C . PRO A 1 288 ? 11.688 -38.188 3.25 1 92.38 288 PRO A C 1
ATOM 2194 O O . PRO A 1 288 ? 10.562 -37.938 3.67 1 92.38 288 PRO A O 1
ATOM 2197 N N . GLU A 1 289 ? 12.68 -37.406 3.369 1 90.88 289 GLU A N 1
ATOM 2198 C CA . GLU A 1 289 ? 12.57 -36.156 4.113 1 90.88 289 GLU A CA 1
ATOM 2199 C C . GLU A 1 289 ? 11.609 -35.188 3.434 1 90.88 289 GLU A C 1
ATOM 2201 O O . GLU A 1 289 ? 10.977 -34.375 4.094 1 90.88 289 GLU A O 1
ATOM 2206 N N . LEU A 1 290 ? 11.477 -35.312 2.164 1 92 290 LEU A N 1
ATOM 2207 C CA . LEU A 1 290 ? 10.617 -34.406 1.397 1 92 290 LEU A CA 1
ATOM 2208 C C . LEU A 1 290 ? 9.234 -35.031 1.206 1 92 290 LEU A C 1
ATOM 2210 O O . LEU A 1 290 ? 8.32 -34.375 0.708 1 92 290 LEU A O 1
ATOM 2214 N N . SER A 1 291 ? 9.141 -36.25 1.496 1 93.62 291 SER A N 1
ATOM 2215 C CA . SER A 1 291 ? 7.895 -36.969 1.341 1 93.62 291 SER A CA 1
ATOM 2216 C C . SER A 1 291 ? 7.23 -37.25 2.689 1 93.62 291 SER A C 1
ATOM 2218 O O . SER A 1 291 ? 6.738 -38.344 2.941 1 93.62 291 SER A O 1
ATOM 2220 N N . LYS A 1 292 ? 7.305 -36.281 3.543 1 88.25 292 LYS A N 1
ATOM 2221 C CA . LYS A 1 292 ? 6.656 -36.312 4.848 1 88.25 292 LYS A CA 1
ATOM 2222 C C . LYS A 1 292 ? 5.379 -35.5 4.859 1 88.25 292 LYS A C 1
ATOM 2224 O O . LYS A 1 292 ? 5.242 -34.531 4.078 1 88.25 292 LYS A O 1
ATOM 2229 N N . LYS A 1 293 ? 4.543 -35.969 5.812 1 86.69 293 LYS A N 1
ATOM 2230 C CA . LYS A 1 293 ? 3.32 -35.188 6.008 1 86.69 293 LYS A CA 1
ATOM 2231 C C . LYS A 1 293 ? 3.639 -33.75 6.355 1 86.69 293 LYS A C 1
ATOM 2233 O O . LYS A 1 293 ? 4.551 -33.469 7.137 1 86.69 293 LYS A O 1
ATOM 2238 N N . GLY A 1 294 ? 2.967 -32.906 5.695 1 78.19 294 GLY A N 1
ATOM 2239 C CA . GLY A 1 294 ? 3.131 -31.484 6 1 78.19 294 GLY A CA 1
ATOM 2240 C C . GLY A 1 294 ? 4.195 -30.812 5.152 1 78.19 294 GLY A C 1
ATOM 2241 O O . GLY A 1 294 ? 4.344 -29.594 5.191 1 78.19 294 GLY A O 1
ATOM 2242 N N . ALA A 1 295 ? 4.926 -31.5 4.352 1 78.5 295 ALA A N 1
ATOM 2243 C CA . ALA A 1 295 ? 5.988 -30.906 3.531 1 78.5 295 ALA A CA 1
ATOM 2244 C C . ALA A 1 295 ? 5.41 -29.984 2.465 1 78.5 295 ALA A C 1
ATOM 2246 O O . ALA A 1 295 ? 6.082 -29.062 2.008 1 78.5 295 ALA A O 1
ATOM 2247 N N . GLY A 1 296 ? 4.234 -30.281 2.049 1 80.44 296 GLY A N 1
ATOM 2248 C CA . GLY A 1 296 ? 3.576 -29.422 1.075 1 80.44 296 GLY A CA 1
ATOM 2249 C C . GLY A 1 296 ? 4.121 -29.594 -0.331 1 80.44 296 GLY A C 1
ATOM 2250 O O . GLY A 1 296 ? 3.979 -28.703 -1.166 1 80.44 296 GLY A O 1
ATOM 2251 N N . LEU A 1 297 ? 4.805 -30.688 -0.625 1 89.31 297 LEU A N 1
ATOM 2252 C CA . LEU A 1 297 ? 5.398 -30.969 -1.929 1 89.31 297 LEU A CA 1
ATOM 2253 C C . LEU A 1 297 ? 4.688 -32.125 -2.611 1 89.31 297 LEU A C 1
ATOM 2255 O O . LEU A 1 297 ? 4.109 -33 -1.941 1 89.31 297 LEU A O 1
ATOM 2259 N N . VAL A 1 298 ? 4.691 -32.062 -3.908 1 92.56 298 VAL A N 1
ATOM 2260 C CA . VAL A 1 298 ? 4.191 -33.188 -4.723 1 92.56 298 VAL A CA 1
ATOM 2261 C C . VAL A 1 298 ? 5.352 -33.844 -5.465 1 92.56 298 VAL A C 1
ATOM 2263 O O . VAL A 1 298 ? 6.238 -33.156 -5.98 1 92.56 298 VAL A O 1
ATOM 2266 N N . PHE A 1 299 ? 5.352 -35.125 -5.441 1 95.94 299 PHE A N 1
ATOM 2267 C CA . PHE A 1 299 ? 6.391 -35.906 -6.109 1 95.94 299 PHE A CA 1
ATOM 2268 C C . PHE A 1 299 ? 5.848 -36.594 -7.363 1 95.94 299 PHE A C 1
ATOM 2270 O O . PHE A 1 299 ? 4.789 -37.219 -7.32 1 95.94 299 PHE A O 1
ATOM 2277 N N . ASN A 1 300 ? 6.578 -36.406 -8.477 1 96.44 300 ASN A N 1
ATOM 2278 C CA . ASN A 1 300 ? 6.164 -36.969 -9.75 1 96.44 300 ASN A CA 1
ATOM 2279 C C . ASN A 1 300 ? 7.34 -37.594 -10.492 1 96.44 300 ASN A C 1
ATOM 2281 O O . ASN A 1 300 ? 8.5 -37.312 -10.172 1 96.44 300 ASN A O 1
ATOM 2285 N N . SER A 1 301 ? 6.996 -38.5 -11.383 1 96.44 301 SER A N 1
ATOM 2286 C CA . SER A 1 301 ? 7.957 -39.031 -12.344 1 96.44 301 SER A CA 1
ATOM 2287 C C . SER A 1 301 ? 8.078 -38.125 -13.562 1 96.44 301 SER A C 1
ATOM 2289 O O . SER A 1 301 ? 7.102 -37.469 -13.961 1 96.44 301 SER A O 1
ATOM 2291 N N . GLY A 1 302 ? 9.312 -38.094 -14.125 1 94.19 302 GLY A N 1
ATOM 2292 C CA . GLY A 1 302 ? 9.492 -37.406 -15.406 1 94.19 302 GLY A CA 1
ATOM 2293 C C . GLY A 1 302 ? 9.156 -38.281 -16.594 1 94.19 302 GLY A C 1
ATOM 2294 O O . GLY A 1 302 ? 8.711 -39.438 -16.438 1 94.19 302 GLY A O 1
ATOM 2295 N N . SER A 1 303 ? 9.344 -37.688 -17.781 1 94.94 303 SER A N 1
ATOM 2296 C CA . SER A 1 303 ? 9.062 -38.406 -19.031 1 94.94 303 SER A CA 1
ATOM 2297 C C . SER A 1 303 ? 10.234 -39.281 -19.422 1 94.94 303 SER A C 1
ATOM 2299 O O . SER A 1 303 ? 10.047 -40.312 -20.062 1 94.94 303 SER A O 1
ATOM 2301 N N . LEU A 1 304 ? 11.414 -38.906 -19.078 1 93.94 304 LEU A N 1
ATOM 2302 C CA . LEU A 1 304 ? 12.602 -39.719 -19.375 1 93.94 304 LEU A CA 1
ATOM 2303 C C . LEU A 1 304 ? 12.797 -40.812 -18.344 1 93.94 304 LEU A C 1
ATOM 2305 O O . LEU A 1 304 ? 12.297 -40.719 -17.219 1 93.94 304 LEU A O 1
ATOM 2309 N N . PRO A 1 305 ? 13.57 -41.844 -18.75 1 92.06 305 PRO A N 1
ATOM 2310 C CA . PRO A 1 305 ? 13.82 -42.906 -17.781 1 92.06 305 PRO A CA 1
ATOM 2311 C C . PRO A 1 305 ? 14.547 -42.406 -16.531 1 92.06 305 PRO A C 1
ATOM 2313 O O . PRO A 1 305 ? 15.445 -41.562 -16.625 1 92.06 305 PRO A O 1
ATOM 2316 N N . ASP A 1 306 ? 14.109 -42.812 -15.398 1 91.38 306 ASP A N 1
ATOM 2317 C CA . ASP A 1 306 ? 14.742 -42.594 -14.102 1 91.38 306 ASP A CA 1
ATOM 2318 C C . ASP A 1 306 ? 14.836 -41.094 -13.773 1 91.38 306 ASP A C 1
ATOM 2320 O O . ASP A 1 306 ? 15.844 -40.625 -13.25 1 91.38 306 ASP A O 1
ATOM 2324 N N . THR A 1 307 ? 13.93 -40.344 -14.234 1 93 307 THR A N 1
ATOM 2325 C CA . THR A 1 307 ? 13.828 -38.938 -13.883 1 93 307 THR A CA 1
ATOM 2326 C C . THR A 1 307 ? 12.609 -38.688 -13 1 93 307 THR A C 1
ATOM 2328 O O . THR A 1 307 ? 11.547 -39.25 -13.211 1 93 307 THR A O 1
ATOM 2331 N N . TYR A 1 308 ? 12.805 -37.938 -11.945 1 95.5 308 TYR A N 1
ATOM 2332 C CA . TYR A 1 308 ? 11.781 -37.562 -10.969 1 95.5 308 TYR A CA 1
ATOM 2333 C C . TYR A 1 308 ? 11.922 -36.125 -10.516 1 95.5 308 TYR A C 1
ATOM 2335 O O . TYR A 1 308 ? 12.977 -35.531 -10.703 1 95.5 308 TYR A O 1
ATOM 2343 N N . PHE A 1 309 ? 10.828 -35.625 -9.922 1 93.56 309 PHE A N 1
ATOM 2344 C CA . PHE A 1 309 ? 10.945 -34.281 -9.414 1 93.56 309 PHE A CA 1
ATOM 2345 C C . PHE A 1 309 ? 9.914 -34 -8.32 1 93.56 309 PHE A C 1
ATOM 2347 O O . PHE A 1 309 ? 8.852 -34.625 -8.305 1 93.56 309 PHE A O 1
ATOM 2354 N N . TYR A 1 310 ? 10.305 -33.125 -7.406 1 93.62 310 TYR A N 1
ATOM 2355 C CA . TYR A 1 310 ? 9.391 -32.531 -6.457 1 93.62 310 TYR A CA 1
ATOM 2356 C C . TYR A 1 310 ? 8.953 -31.141 -6.934 1 93.62 310 TYR A C 1
ATOM 2358 O O . TYR A 1 310 ? 9.719 -30.438 -7.594 1 93.62 310 TYR A O 1
ATOM 2366 N N . TRP A 1 311 ? 7.734 -30.844 -6.594 1 88.88 311 TRP A N 1
ATOM 2367 C CA . TRP A 1 311 ? 7.332 -29.469 -6.879 1 88.88 311 TRP A CA 1
ATOM 2368 C C . TRP A 1 311 ? 6.289 -29 -5.875 1 88.88 311 TRP A C 1
ATOM 2370 O O . TRP A 1 311 ? 5.656 -29.797 -5.191 1 88.88 311 TRP A O 1
ATOM 2380 N N . GLY A 1 312 ? 6.277 -27.703 -5.656 1 81.19 312 GLY A N 1
ATOM 2381 C CA . GLY A 1 312 ? 5.289 -27.031 -4.824 1 81.19 312 GLY A CA 1
ATOM 2382 C C . GLY A 1 312 ? 4.91 -25.656 -5.34 1 81.19 312 GLY A C 1
ATOM 2383 O O . GLY A 1 312 ? 5.656 -25.062 -6.113 1 81.19 312 GLY A O 1
ATOM 2384 N N . TYR A 1 313 ? 3.652 -25.281 -5.004 1 72.62 313 TYR A N 1
ATOM 2385 C CA . TYR A 1 313 ? 3.182 -23.953 -5.406 1 72.62 313 TYR A CA 1
ATOM 2386 C C . TYR A 1 313 ? 3.758 -22.875 -4.5 1 72.62 313 TYR A C 1
ATOM 2388 O O . TYR A 1 313 ? 3.941 -23.094 -3.301 1 72.62 313 TYR A O 1
ATOM 2396 N N . ILE A 1 314 ? 4.078 -21.828 -5.215 1 73.19 314 ILE A N 1
ATOM 2397 C CA . ILE A 1 314 ? 4.367 -20.609 -4.473 1 73.19 314 ILE A CA 1
ATOM 2398 C C . ILE A 1 314 ? 3.137 -19.703 -4.465 1 73.19 314 ILE A C 1
ATOM 2400 O O . ILE A 1 314 ? 2.809 -19.078 -5.477 1 73.19 314 ILE A O 1
ATOM 2404 N N . ARG A 1 315 ? 2.268 -19.766 -3.473 1 61.34 315 ARG A N 1
ATOM 2405 C CA . ARG A 1 315 ? 0.904 -19.266 -3.35 1 61.34 315 ARG A CA 1
ATOM 2406 C C . ARG A 1 315 ? 0.792 -17.844 -3.908 1 61.34 315 ARG A C 1
ATOM 2408 O O . ARG A 1 315 ? -0.177 -17.516 -4.594 1 61.34 315 ARG A O 1
ATOM 2415 N N . THR A 1 316 ? 1.562 -16.859 -3.521 1 64 316 THR A N 1
ATOM 2416 C CA . THR A 1 316 ? 1.202 -15.5 -3.924 1 64 316 THR A CA 1
ATOM 2417 C C . THR A 1 316 ? 2.174 -14.977 -4.977 1 64 316 THR A C 1
ATOM 2419 O O . THR A 1 316 ? 2.105 -13.805 -5.359 1 64 316 THR A O 1
ATOM 2422 N N . GLY A 1 317 ? 2.883 -15.891 -5.617 1 74.5 317 GLY A N 1
ATOM 2423 C CA . GLY A 1 317 ? 3.92 -15.43 -6.527 1 74.5 317 GLY A CA 1
ATOM 2424 C C . GLY A 1 317 ? 3.395 -14.516 -7.621 1 74.5 317 GLY A C 1
ATOM 2425 O O . GLY A 1 317 ? 3.18 -13.328 -7.395 1 74.5 317 GLY A O 1
ATOM 2426 N N . GLY A 1 318 ? 3.018 -14.953 -8.758 1 74.94 318 GLY A N 1
ATOM 2427 C CA . GLY A 1 318 ? 2.568 -14.164 -9.891 1 74.94 318 GLY A CA 1
ATOM 2428 C C . GLY A 1 318 ? 1.276 -13.414 -9.625 1 74.94 318 GLY A C 1
ATOM 2429 O O . GLY A 1 318 ? 1.059 -12.328 -10.164 1 74.94 318 GLY A O 1
ATOM 2430 N N . LEU A 1 319 ? 0.505 -13.938 -8.758 1 77.81 319 LEU A N 1
ATOM 2431 C CA . LEU A 1 319 ? -0.771 -13.32 -8.422 1 77.81 319 LEU A CA 1
ATOM 2432 C C . LEU A 1 319 ? -0.555 -12 -7.676 1 77.81 319 LEU A C 1
ATOM 2434 O O . LEU A 1 319 ? -1.286 -11.031 -7.895 1 77.81 319 LEU A O 1
ATOM 2438 N N . ALA A 1 320 ? 0.405 -12 -6.809 1 89.56 320 ALA A N 1
ATOM 2439 C CA . ALA A 1 320 ? 0.712 -10.781 -6.066 1 89.56 320 ALA A CA 1
ATOM 2440 C C . ALA A 1 320 ? 1.213 -9.688 -7 1 89.56 320 ALA A C 1
ATOM 2442 O O . ALA A 1 320 ? 0.884 -8.508 -6.816 1 89.56 320 ALA A O 1
ATOM 2443 N N . LEU A 1 321 ? 1.985 -10.102 -8.016 1 89.88 321 LEU A N 1
ATOM 2444 C CA . LEU A 1 321 ? 2.486 -9.141 -8.992 1 89.88 321 LEU A CA 1
ATOM 2445 C C . LEU A 1 321 ? 1.342 -8.547 -9.805 1 89.88 321 LEU A C 1
ATOM 2447 O O . LEU A 1 321 ? 1.27 -7.336 -10 1 89.88 321 LEU A O 1
ATOM 2451 N N . ARG A 1 322 ? 0.493 -9.422 -10.25 1 86.12 322 ARG A N 1
ATOM 2452 C CA . ARG A 1 322 ? -0.665 -8.961 -11.008 1 86.12 322 ARG A CA 1
ATOM 2453 C C . ARG A 1 322 ? -1.572 -8.086 -10.156 1 86.12 322 ARG A C 1
ATOM 2455 O O . ARG A 1 322 ? -2.059 -7.051 -10.617 1 86.12 322 ARG A O 1
ATOM 2462 N N . TRP A 1 323 ? -1.793 -8.531 -8.961 1 90.56 323 TRP A N 1
ATOM 2463 C CA . TRP A 1 323 ? -2.615 -7.77 -8.023 1 90.56 323 TRP A CA 1
ATOM 2464 C C . TRP A 1 323 ? -2.074 -6.355 -7.844 1 90.56 323 TRP A C 1
ATOM 2466 O O . TRP A 1 323 ? -2.826 -5.379 -7.926 1 90.56 323 TRP A O 1
ATOM 2476 N N . PHE A 1 324 ? -0.806 -6.254 -7.625 1 96 324 PHE A N 1
ATOM 2477 C CA . PHE A 1 324 ? -0.202 -4.945 -7.402 1 96 324 PHE A CA 1
ATOM 2478 C C . PHE A 1 324 ? -0.379 -4.055 -8.625 1 96 324 PHE A C 1
ATOM 2480 O O . PHE A 1 324 ? -0.823 -2.91 -8.508 1 96 324 PHE A O 1
ATOM 2487 N N . LYS A 1 325 ? -0.067 -4.562 -9.766 1 93.81 325 LYS A N 1
ATOM 2488 C CA . LYS A 1 325 ? -0.178 -3.799 -11 1 93.81 325 LYS A CA 1
ATOM 2489 C C . LYS A 1 325 ? -1.628 -3.416 -11.281 1 93.81 325 LYS A C 1
ATOM 2491 O O . LYS A 1 325 ? -1.926 -2.254 -11.57 1 93.81 325 LYS A O 1
ATOM 2496 N N . ASP A 1 326 ? -2.488 -4.336 -11.172 1 92.06 326 ASP A N 1
ATOM 2497 C CA . ASP A 1 326 ? -3.875 -4.141 -11.586 1 92.06 326 ASP A CA 1
ATOM 2498 C C . ASP A 1 326 ? -4.645 -3.312 -10.555 1 92.06 326 ASP A C 1
ATOM 2500 O O . ASP A 1 326 ? -5.359 -2.375 -10.922 1 92.06 326 ASP A O 1
ATOM 2504 N N . ASN A 1 327 ? -4.512 -3.684 -9.289 1 93.94 327 ASN A N 1
ATOM 2505 C CA . ASN A 1 327 ? -5.383 -3.125 -8.258 1 93.94 327 ASN A CA 1
ATOM 2506 C C . ASN A 1 327 ? -4.754 -1.903 -7.594 1 93.94 327 ASN A C 1
ATOM 2508 O O . ASN A 1 327 ? -5.441 -0.917 -7.32 1 93.94 327 ASN A O 1
ATOM 2512 N N . ILE A 1 328 ? -3.453 -1.958 -7.277 1 96.38 328 ILE A N 1
ATOM 2513 C CA . ILE A 1 328 ? -2.805 -0.879 -6.543 1 96.38 328 ILE A CA 1
ATOM 2514 C C . ILE A 1 328 ? -2.393 0.23 -7.508 1 96.38 328 ILE A C 1
ATOM 2516 O O . ILE A 1 328 ? -2.635 1.41 -7.25 1 96.38 328 ILE A O 1
ATOM 2520 N N . CYS A 1 329 ? -1.843 -0.175 -8.664 1 95.88 329 CYS A N 1
ATOM 2521 C CA . CYS A 1 329 ? -1.376 0.812 -9.633 1 95.88 329 CYS A CA 1
ATOM 2522 C C . CYS A 1 329 ? -2.492 1.205 -10.594 1 95.88 329 CYS A C 1
ATOM 2524 O O . CYS A 1 329 ? -2.352 2.164 -11.352 1 95.88 329 CYS A O 1
ATOM 2526 N N . LYS A 1 330 ? -3.607 0.448 -10.641 1 94.69 330 LYS A N 1
ATOM 2527 C CA . LYS A 1 330 ? -4.742 0.672 -11.531 1 94.69 330 LYS A CA 1
ATOM 2528 C C . LYS A 1 330 ? -4.324 0.556 -12.992 1 94.69 330 LYS A C 1
ATOM 2530 O O . LYS A 1 330 ? -4.645 1.425 -13.805 1 94.69 330 LYS A O 1
ATOM 2535 N N . LYS A 1 331 ? -3.602 -0.478 -13.305 1 94 331 LYS A N 1
ATOM 2536 C CA . LYS A 1 331 ? -3.096 -0.703 -14.656 1 94 331 LYS A CA 1
ATOM 2537 C C . LYS A 1 331 ? -3.463 -2.098 -15.156 1 94 331 LYS A C 1
ATOM 2539 O O . LYS A 1 331 ? -2.621 -2.803 -15.719 1 94 331 LYS A O 1
ATOM 2544 N N . ALA A 1 332 ? -4.691 -2.502 -14.906 1 85.69 332 ALA A N 1
ATOM 2545 C CA . ALA A 1 332 ? -5.16 -3.84 -15.25 1 85.69 332 ALA A CA 1
ATOM 2546 C C . ALA A 1 332 ? -5.086 -4.07 -16.766 1 85.69 332 ALA A C 1
ATOM 2548 O O . ALA A 1 332 ? -4.77 -5.176 -17.203 1 85.69 332 ALA A O 1
ATOM 2549 N N . GLU A 1 333 ? -5.258 -3.018 -17.547 1 85.81 333 GLU A N 1
ATOM 2550 C CA . GLU A 1 333 ? -5.332 -3.172 -19 1 85.81 333 GLU A CA 1
ATOM 2551 C C . GLU A 1 333 ? -4 -2.838 -19.656 1 85.81 333 GLU A C 1
ATOM 2553 O O . GLU A 1 333 ? -3.889 -2.859 -20.891 1 85.81 333 GLU A O 1
ATOM 2558 N N . ASP A 1 334 ? -3.057 -2.525 -18.859 1 90.44 334 ASP A N 1
ATOM 2559 C CA . ASP A 1 334 ? -1.76 -2.125 -19.406 1 90.44 334 ASP A CA 1
ATOM 2560 C C . ASP A 1 334 ? -0.676 -3.135 -19.031 1 90.44 334 ASP A C 1
ATOM 2562 O O . ASP A 1 334 ? 0.081 -2.92 -18.078 1 90.44 334 ASP A O 1
ATOM 2566 N N . GLY A 1 335 ? -0.523 -4.07 -19.859 1 82.75 335 GLY A N 1
ATOM 2567 C CA . GLY A 1 335 ? 0.474 -5.102 -19.625 1 82.75 335 GLY A CA 1
ATOM 2568 C C . GLY A 1 335 ? 1.896 -4.574 -19.656 1 82.75 335 GLY A C 1
ATOM 2569 O O . GLY A 1 335 ? 2.799 -5.176 -19.062 1 82.75 335 GLY A O 1
ATOM 2570 N N . SER A 1 336 ? 2.08 -3.488 -20.281 1 88.88 336 SER A N 1
ATOM 2571 C CA . SER A 1 336 ? 3.418 -2.924 -20.422 1 88.88 336 SER A CA 1
ATOM 2572 C C . SER A 1 336 ? 3.855 -2.211 -19.156 1 88.88 336 SER A C 1
ATOM 2574 O O . SER A 1 336 ? 5.031 -1.887 -18.984 1 88.88 336 SER A O 1
ATOM 2576 N N . TYR A 1 337 ? 2.928 -2.09 -18.266 1 92.62 337 TYR A N 1
ATOM 2577 C CA . TYR A 1 337 ? 3.264 -1.354 -17.047 1 92.62 337 TYR A CA 1
ATOM 2578 C C . TYR A 1 337 ? 4.234 -2.148 -16.188 1 92.62 337 TYR A C 1
ATOM 2580 O O . TYR A 1 337 ? 4.914 -1.583 -15.328 1 92.62 337 TYR A O 1
ATOM 2588 N N . TYR A 1 338 ? 4.34 -3.412 -16.375 1 90 338 TYR A N 1
ATOM 2589 C CA . TYR A 1 338 ? 5.359 -4.199 -15.68 1 90 338 TYR A CA 1
ATOM 2590 C C . TYR A 1 338 ? 6.75 -3.629 -15.938 1 90 338 TYR A C 1
ATOM 2592 O O . TYR A 1 338 ? 7.59 -3.602 -15.031 1 90 338 TYR A O 1
ATOM 2600 N N . GLN A 1 339 ? 6.961 -3.17 -17.125 1 90.06 339 GLN A N 1
ATOM 2601 C CA . GLN A 1 339 ? 8.266 -2.637 -17.484 1 90.06 339 GLN A CA 1
ATOM 2602 C C . GLN A 1 339 ? 8.562 -1.34 -16.734 1 90.06 339 GLN A C 1
ATOM 2604 O O . GLN A 1 339 ? 9.703 -1.087 -16.359 1 90.06 339 GLN A O 1
ATOM 2609 N N . VAL A 1 340 ? 7.539 -0.615 -16.578 1 94.19 340 VAL A N 1
ATOM 2610 C CA . VAL A 1 340 ? 7.688 0.631 -15.836 1 94.19 340 VAL A CA 1
ATOM 2611 C C . VAL A 1 340 ? 8.039 0.327 -14.375 1 94.19 340 VAL A C 1
ATOM 2613 O O . VAL A 1 340 ? 8.977 0.913 -13.82 1 94.19 340 VAL A O 1
ATOM 2616 N N . LEU A 1 341 ? 7.297 -0.602 -13.781 1 95 341 LEU A N 1
ATOM 2617 C CA . LEU A 1 341 ? 7.531 -1.004 -12.398 1 95 341 LEU A CA 1
ATOM 2618 C C . LEU A 1 341 ? 8.945 -1.559 -12.227 1 95 341 LEU A C 1
ATOM 2620 O O . LEU A 1 341 ? 9.633 -1.228 -11.258 1 95 341 LEU A O 1
ATOM 2624 N N . GLU A 1 342 ? 9.383 -2.293 -13.148 1 92.75 342 GLU A N 1
ATOM 2625 C CA . GLU A 1 342 ? 10.711 -2.904 -13.094 1 92.75 342 GLU A CA 1
ATOM 2626 C C . GLU A 1 342 ? 11.805 -1.848 -13.188 1 92.75 342 GLU A C 1
ATOM 2628 O O . GLU A 1 342 ? 12.781 -1.897 -12.438 1 92.75 342 GLU A O 1
ATOM 2633 N N . LYS A 1 343 ? 11.625 -1.033 -14.156 1 94.44 343 LYS A N 1
ATOM 2634 C CA . LYS A 1 343 ? 12.602 0.028 -14.352 1 94.44 343 LYS A CA 1
ATOM 2635 C C . LYS A 1 343 ? 12.758 0.872 -13.086 1 94.44 343 LYS A C 1
ATOM 2637 O O . LYS A 1 343 ? 13.883 1.164 -12.664 1 94.44 343 LYS A O 1
ATOM 2642 N N . ASP A 1 344 ? 11.688 1.211 -12.477 1 95.25 344 ASP A N 1
ATOM 2643 C CA . ASP A 1 344 ? 11.711 2.043 -11.281 1 95.25 344 ASP A CA 1
ATOM 2644 C C . ASP A 1 344 ? 12.297 1.279 -10.094 1 95.25 344 ASP A C 1
ATOM 2646 O O . ASP A 1 344 ? 12.984 1.86 -9.25 1 95.25 344 ASP A O 1
ATOM 2650 N N . ALA A 1 345 ? 12.039 0.046 -10.023 1 95.38 345 ALA A N 1
ATOM 2651 C CA . ALA A 1 345 ? 12.453 -0.782 -8.891 1 95.38 345 ALA A CA 1
ATOM 2652 C C . ALA A 1 345 ? 13.969 -1.002 -8.898 1 95.38 345 ALA A C 1
ATOM 2654 O O . ALA A 1 345 ? 14.555 -1.333 -7.863 1 95.38 345 ALA A O 1
ATOM 2655 N N . ARG A 1 346 ? 14.625 -0.846 -10.023 1 94.44 346 ARG A N 1
ATOM 2656 C CA . ARG A 1 346 ? 16.062 -1.048 -10.141 1 94.44 346 ARG A CA 1
ATOM 2657 C C . ARG A 1 346 ? 16.828 -0.07 -9.258 1 94.44 346 ARG A C 1
ATOM 2659 O O . ARG A 1 346 ? 17.969 -0.346 -8.852 1 94.44 346 ARG A O 1
ATOM 2666 N N . LYS A 1 347 ? 16.172 0.987 -8.914 1 94.12 347 LYS A N 1
ATOM 2667 C CA . LYS A 1 347 ? 16.812 2.029 -8.117 1 94.12 347 LYS A CA 1
ATOM 2668 C C . LYS A 1 347 ? 16.656 1.752 -6.621 1 94.12 347 LYS A C 1
ATOM 2670 O O . LYS A 1 347 ? 17.297 2.414 -5.797 1 94.12 347 LYS A O 1
ATOM 2675 N N . VAL A 1 348 ? 15.898 0.817 -6.301 1 96.12 348 VAL A N 1
ATOM 2676 C CA . VAL A 1 348 ? 15.648 0.486 -4.902 1 96.12 348 VAL A CA 1
ATOM 2677 C C . VAL A 1 348 ? 16.703 -0.501 -4.406 1 96.12 348 VAL A C 1
ATOM 2679 O O . VAL A 1 348 ? 16.953 -1.521 -5.051 1 96.12 348 VAL A O 1
ATOM 2682 N N . PRO A 1 349 ? 17.375 -0.276 -3.285 1 95.75 349 PRO A N 1
ATOM 2683 C CA . PRO A 1 349 ? 18.391 -1.195 -2.779 1 95.75 349 PRO A CA 1
ATOM 2684 C C . PRO A 1 349 ? 17.797 -2.5 -2.248 1 95.75 349 PRO A C 1
ATOM 2686 O O . PRO A 1 349 ? 16.609 -2.564 -1.946 1 95.75 349 PRO A O 1
ATOM 2689 N N . ALA A 1 350 ? 18.719 -3.527 -2.094 1 96.31 350 ALA A N 1
ATOM 2690 C CA . ALA A 1 350 ? 18.328 -4.777 -1.449 1 96.31 350 ALA A CA 1
ATOM 2691 C C . ALA A 1 350 ? 17.719 -4.52 -0.074 1 96.31 350 ALA A C 1
ATOM 2693 O O . ALA A 1 350 ? 18.234 -3.703 0.697 1 96.31 350 ALA A O 1
ATOM 2694 N N . GLY A 1 351 ? 16.609 -5.098 0.112 1 96.75 351 GLY A N 1
ATOM 2695 C CA . GLY A 1 351 ? 15.93 -4.934 1.389 1 96.75 351 GLY A CA 1
ATOM 2696 C C . GLY A 1 351 ? 14.828 -3.895 1.35 1 96.75 351 GLY A C 1
ATOM 2697 O O . GLY A 1 351 ? 14.117 -3.695 2.34 1 96.75 351 GLY A O 1
ATOM 2698 N N . SER A 1 352 ? 14.672 -3.213 0.228 1 97.44 352 SER A N 1
ATOM 2699 C CA . SER A 1 352 ? 13.578 -2.279 -0.009 1 97.44 352 SER A CA 1
ATOM 2700 C C . SER A 1 352 ? 13.5 -1.222 1.087 1 97.44 352 SER A C 1
ATOM 2702 O O . SER A 1 352 ? 12.414 -0.912 1.587 1 97.44 352 SER A O 1
ATOM 2704 N N . ASN A 1 353 ? 14.672 -0.823 1.591 1 94.62 353 ASN A N 1
ATOM 2705 C CA . ASN A 1 353 ? 14.766 0.184 2.643 1 94.62 353 ASN A CA 1
ATOM 2706 C C . ASN A 1 353 ? 13.984 -0.233 3.887 1 94.62 353 ASN A C 1
ATOM 2708 O O . ASN A 1 353 ? 13.391 0.61 4.566 1 94.62 353 ASN A O 1
ATOM 2712 N N . GLY A 1 354 ? 13.844 -1.516 4.098 1 96.25 354 GLY A N 1
ATOM 2713 C CA . GLY A 1 354 ? 13.219 -2.049 5.297 1 96.25 354 GLY A CA 1
ATOM 2714 C C . GLY A 1 354 ? 11.758 -2.395 5.105 1 96.25 354 GLY A C 1
ATOM 2715 O O . GLY A 1 354 ? 11.156 -3.072 5.941 1 96.25 354 GLY A O 1
ATOM 2716 N N . VAL A 1 355 ? 11.172 -2 3.988 1 97.62 355 VAL A N 1
ATOM 2717 C CA . VAL A 1 355 ? 9.758 -2.266 3.73 1 97.62 355 VAL A CA 1
ATOM 2718 C C . VAL A 1 355 ? 9.547 -3.758 3.482 1 97.62 355 VAL A C 1
ATOM 2720 O O . VAL A 1 355 ? 10.328 -4.391 2.771 1 97.62 355 VAL A O 1
ATOM 2723 N N . LEU A 1 356 ? 8.5 -4.348 4.109 1 97.88 356 LEU A N 1
ATOM 2724 C CA . LEU A 1 356 ? 8.164 -5.762 3.967 1 97.88 356 LEU A CA 1
ATOM 2725 C C . LEU A 1 356 ? 6.754 -5.93 3.408 1 97.88 356 LEU A C 1
ATOM 2727 O O . LEU A 1 356 ? 5.836 -5.199 3.791 1 97.88 356 LEU A O 1
ATOM 2731 N N . PHE A 1 357 ? 6.688 -6.82 2.537 1 97.44 357 PHE A N 1
ATOM 2732 C CA . PHE A 1 357 ? 5.379 -7.25 2.062 1 97.44 357 PHE A CA 1
ATOM 2733 C C . PHE A 1 357 ? 5.062 -8.664 2.543 1 97.44 357 PHE A C 1
ATOM 2735 O O . PHE A 1 357 ? 5.902 -9.562 2.432 1 97.44 357 PHE A O 1
ATOM 2742 N N . LEU A 1 358 ? 3.963 -8.828 3.166 1 95.31 358 LEU A N 1
ATOM 2743 C CA . LEU A 1 358 ? 3.457 -10.156 3.504 1 95.31 358 LEU A CA 1
ATOM 2744 C C . LEU A 1 358 ? 2.441 -10.633 2.471 1 95.31 358 LEU A C 1
ATOM 2746 O O . LEU A 1 358 ? 1.355 -10.055 2.354 1 95.31 358 LEU A O 1
ATOM 2750 N N . PRO A 1 359 ? 2.736 -11.656 1.737 1 92 359 PRO A N 1
ATOM 2751 C CA . PRO A 1 359 ? 1.978 -12.008 0.535 1 92 359 PRO A CA 1
ATOM 2752 C C . PRO A 1 359 ? 0.757 -12.875 0.839 1 92 359 PRO A C 1
ATOM 2754 O O . PRO A 1 359 ? 0.37 -13.711 0.021 1 92 359 PRO A O 1
ATOM 2757 N N . TYR A 1 360 ? 0.087 -12.766 1.938 1 89.62 360 TYR A N 1
ATOM 2758 C CA . TYR A 1 360 ? -1.034 -13.609 2.336 1 89.62 360 TYR A CA 1
ATOM 2759 C C . TYR A 1 360 ? -2.359 -13 1.889 1 89.62 360 TYR A C 1
ATOM 2761 O O . TYR A 1 360 ? -3.293 -12.883 2.684 1 89.62 360 TYR A O 1
ATOM 2769 N N . LEU A 1 361 ? -2.424 -12.594 0.603 1 88.81 361 LEU A N 1
ATOM 2770 C CA . LEU A 1 361 ? -3.588 -11.938 0.019 1 88.81 361 LEU A CA 1
ATOM 2771 C C . LEU A 1 361 ? -4.77 -12.898 -0.073 1 88.81 361 LEU A C 1
ATOM 2773 O O . LEU A 1 361 ? -5.918 -12.461 -0.19 1 88.81 361 LEU A O 1
ATOM 2777 N N . THR A 1 362 ? -4.48 -14.148 -0.07 1 77.81 362 THR A N 1
ATOM 2778 C CA . THR A 1 362 ? -5.535 -15.156 -0.165 1 77.81 362 THR A CA 1
ATOM 2779 C C . THR A 1 362 ? -5.688 -15.906 1.153 1 77.81 362 THR A C 1
ATOM 2781 O O . THR A 1 362 ? -6.273 -16.984 1.191 1 77.81 362 THR A O 1
ATOM 2784 N N . GLY A 1 363 ? -5.117 -15.367 2.221 1 79.56 363 GLY A N 1
ATOM 2785 C CA . GLY A 1 363 ? -5.207 -16 3.529 1 79.56 363 GLY A CA 1
ATOM 2786 C C . GLY A 1 363 ? -3.91 -16.656 3.967 1 79.56 363 GLY A C 1
ATOM 2787 O O . GLY A 1 363 ? -2.957 -16.734 3.189 1 79.56 363 GLY A O 1
ATOM 2788 N N . GLY A 1 364 ? -3.906 -17.062 5.262 1 77.38 364 GLY A N 1
ATOM 2789 C CA . GLY A 1 364 ? -2.709 -17.641 5.859 1 77.38 364 GLY A CA 1
ATOM 2790 C C . GLY A 1 364 ? -2.525 -19.109 5.543 1 77.38 364 GLY A C 1
ATOM 2791 O O . GLY A 1 364 ? -3.23 -19.656 4.695 1 77.38 364 GLY A O 1
ATOM 2792 N N . ILE A 1 365 ? -1.358 -19.578 6.16 1 69.12 365 ILE A N 1
ATOM 2793 C CA . ILE A 1 365 ? -1.001 -20.984 6.004 1 69.12 365 ILE A CA 1
ATOM 2794 C C . ILE A 1 365 ? -0.975 -21.656 7.367 1 69.12 365 ILE A C 1
ATOM 2796 O O . ILE A 1 365 ? -0.929 -20.984 8.406 1 69.12 365 ILE A O 1
ATOM 2800 N N . ASN A 1 366 ? -1.034 -22.984 7.352 1 66.44 366 ASN A N 1
ATOM 2801 C CA . ASN A 1 366 ? -1.162 -23.938 8.453 1 66.44 366 A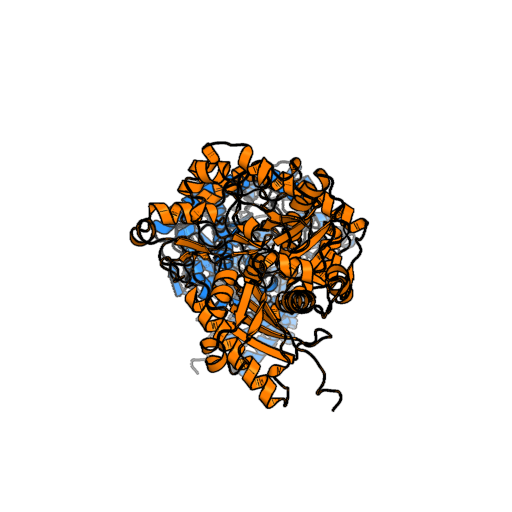SN A CA 1
ATOM 2802 C C . ASN A 1 366 ? -0.71 -23.328 9.781 1 66.44 366 ASN A C 1
ATOM 2804 O O . ASN A 1 366 ? -1.521 -23.125 10.68 1 66.44 366 ASN A O 1
ATOM 2808 N N . ASP A 1 367 ? 0.566 -22.797 9.922 1 73.75 367 ASP A N 1
ATOM 2809 C CA . ASP A 1 367 ? 1.075 -22.359 11.211 1 73.75 367 ASP A CA 1
ATOM 2810 C C . ASP A 1 367 ? 0.586 -20.938 11.539 1 73.75 367 ASP A C 1
ATOM 2812 O O . ASP A 1 367 ? 0.658 -20.5 12.688 1 73.75 367 ASP A O 1
ATOM 2816 N N . ILE A 1 368 ? 0.106 -20.203 10.516 1 84.5 368 ILE A N 1
ATOM 2817 C CA . ILE A 1 368 ? -0.438 -18.844 10.664 1 84.5 368 ILE A CA 1
ATOM 2818 C C . ILE A 1 368 ? -1.704 -18.719 9.82 1 84.5 368 ILE A C 1
ATOM 2820 O O . ILE A 1 368 ? -1.753 -17.906 8.891 1 84.5 368 ILE A O 1
ATOM 2824 N N . PRO A 1 369 ? -2.717 -19.391 10.203 1 81.06 369 PRO A N 1
ATOM 2825 C CA . PRO A 1 369 ? -3.912 -19.484 9.359 1 81.06 369 PRO A CA 1
ATOM 2826 C C . PRO A 1 369 ? -4.609 -18.141 9.188 1 81.06 369 PRO A C 1
ATOM 2828 O O . PRO A 1 369 ? -5.297 -17.922 8.188 1 81.06 369 PRO A O 1
ATOM 2831 N N . ASP A 1 370 ? -4.387 -17.219 10.102 1 88.88 370 ASP A N 1
ATOM 2832 C CA . ASP A 1 370 ? -5.094 -15.945 10.047 1 88.88 370 ASP A CA 1
ATOM 2833 C C . ASP A 1 370 ? -4.25 -14.875 9.359 1 88.88 370 ASP A C 1
ATOM 2835 O O . ASP A 1 370 ? -4.633 -13.711 9.32 1 88.88 370 ASP A O 1
ATOM 2839 N N . ALA A 1 371 ? -3.102 -15.312 8.867 1 90.75 371 ALA A N 1
ATOM 2840 C CA . ALA A 1 371 ? -2.221 -14.336 8.234 1 90.75 371 ALA A CA 1
ATOM 2841 C C . ALA A 1 371 ? -2.906 -13.672 7.047 1 90.75 371 ALA A C 1
ATOM 2843 O O . ALA A 1 371 ? -3.711 -14.297 6.355 1 90.75 371 ALA A O 1
ATOM 2844 N N . VAL A 1 372 ? -2.672 -12.398 6.84 1 90.44 372 VAL A N 1
ATOM 2845 C CA . VAL A 1 372 ? -3.287 -11.578 5.805 1 90.44 372 VAL A CA 1
ATOM 2846 C C . VAL A 1 372 ? -2.215 -10.766 5.074 1 90.44 372 VAL A C 1
ATOM 2848 O O . VAL A 1 372 ? -1.066 -10.711 5.523 1 90.44 372 VAL A O 1
ATOM 2851 N N . GLY A 1 373 ? -2.596 -10.203 3.938 1 93.94 373 GLY A N 1
ATOM 2852 C CA . GLY A 1 373 ? -1.684 -9.328 3.213 1 93.94 373 GLY A CA 1
ATOM 2853 C C . GLY A 1 373 ? -1.374 -8.039 3.951 1 93.94 373 GLY A C 1
ATOM 2854 O O . GLY A 1 373 ? -2.262 -7.441 4.559 1 93.94 373 GLY A O 1
ATOM 2855 N N . CYS A 1 374 ? -0.041 -7.652 3.951 1 97.56 374 CYS A N 1
ATOM 2856 C CA . CYS A 1 374 ? 0.368 -6.43 4.633 1 97.56 374 CYS A CA 1
ATOM 2857 C C . CYS A 1 374 ? 1.536 -5.766 3.91 1 97.56 374 CYS A C 1
ATOM 2859 O O . CYS A 1 374 ? 2.385 -6.453 3.336 1 97.56 374 CYS A O 1
ATOM 2861 N N . PHE A 1 375 ? 1.548 -4.492 3.855 1 98.12 375 PHE A N 1
ATOM 2862 C CA . PHE A 1 375 ? 2.779 -3.721 3.729 1 98.12 375 PHE A CA 1
ATOM 2863 C C . PHE A 1 375 ? 3.209 -3.162 5.078 1 98.12 375 PHE A C 1
ATOM 2865 O O . PHE A 1 375 ? 2.436 -2.467 5.742 1 98.12 375 PHE A O 1
ATOM 2872 N N . LEU A 1 376 ? 4.387 -3.436 5.512 1 97.88 376 LEU A N 1
ATOM 2873 C CA . LEU A 1 376 ? 4.898 -3.018 6.812 1 97.88 376 LEU A CA 1
ATOM 2874 C C . LEU A 1 376 ? 6.109 -2.105 6.652 1 97.88 376 LEU A C 1
ATOM 2876 O O . LEU A 1 376 ? 6.805 -2.166 5.637 1 97.88 376 LEU A O 1
ATOM 2880 N N . ASN A 1 377 ? 6.34 -1.262 7.602 1 97.25 377 ASN A N 1
ATOM 2881 C CA . ASN A 1 377 ? 7.562 -0.489 7.781 1 97.25 377 ASN A CA 1
ATOM 2882 C C . ASN A 1 377 ? 7.707 0.591 6.715 1 97.25 377 ASN A C 1
ATOM 2884 O O . ASN A 1 377 ? 8.797 0.806 6.184 1 97.25 377 ASN A O 1
ATOM 2888 N N . MET A 1 378 ? 6.641 1.199 6.371 1 95.19 378 MET A N 1
ATOM 2889 C CA . MET A 1 378 ? 6.645 2.279 5.387 1 95.19 378 MET A CA 1
ATOM 2890 C C . MET A 1 378 ? 6.996 3.611 6.047 1 95.19 378 MET A C 1
ATOM 2892 O O . MET A 1 378 ? 6.727 3.812 7.23 1 95.19 378 MET A O 1
ATOM 2896 N N . THR A 1 379 ? 7.582 4.477 5.281 1 90.56 379 THR A N 1
ATOM 2897 C CA . THR A 1 379 ? 7.91 5.84 5.68 1 90.56 379 THR A CA 1
ATOM 2898 C C . THR A 1 379 ? 7.453 6.84 4.621 1 90.56 379 THR A C 1
ATOM 2900 O O . THR A 1 379 ? 6.871 6.449 3.605 1 90.56 379 THR A O 1
ATOM 2903 N N . MET A 1 380 ? 7.715 8.086 4.828 1 86.25 380 MET A N 1
ATOM 2904 C CA . MET A 1 380 ? 7.34 9.141 3.893 1 86.25 380 MET A CA 1
ATOM 2905 C C . MET A 1 380 ? 8.07 8.977 2.566 1 86.25 380 MET A C 1
ATOM 2907 O O . MET A 1 380 ? 7.613 9.469 1.533 1 86.25 380 MET A O 1
ATOM 2911 N N . ASP A 1 381 ? 9.156 8.242 2.604 1 88.94 381 ASP A N 1
ATOM 2912 C CA . ASP A 1 381 ? 9.961 8.062 1.4 1 88.94 381 ASP A CA 1
ATOM 2913 C C . ASP A 1 381 ? 9.492 6.855 0.597 1 88.94 381 ASP A C 1
ATOM 2915 O O . ASP A 1 381 ? 9.883 6.68 -0.559 1 88.94 381 ASP A O 1
ATOM 2919 N N . THR A 1 382 ? 8.703 6.016 1.23 1 95 382 THR A N 1
ATOM 2920 C CA . THR A 1 382 ? 8.219 4.828 0.533 1 95 382 THR A CA 1
ATOM 2921 C C . THR A 1 382 ? 7.367 5.215 -0.672 1 95 382 THR A C 1
ATOM 2923 O O . THR A 1 382 ? 6.453 6.035 -0.554 1 95 382 THR A O 1
ATOM 2926 N N . ASP A 1 383 ? 7.754 4.684 -1.814 1 95.81 383 ASP A N 1
ATOM 2927 C CA . ASP A 1 383 ? 6.996 4.969 -3.027 1 95.81 383 ASP A CA 1
ATOM 2928 C C . ASP A 1 383 ? 6.574 3.678 -3.729 1 95.81 383 ASP A C 1
ATOM 2930 O O . ASP A 1 383 ? 6.766 2.584 -3.193 1 95.81 383 ASP A O 1
ATOM 2934 N N . GLN A 1 384 ? 5.934 3.834 -4.855 1 97.44 384 GLN A N 1
ATOM 2935 C CA . GLN A 1 384 ? 5.41 2.697 -5.602 1 97.44 384 GLN A CA 1
ATOM 2936 C C . GLN A 1 384 ? 6.527 1.728 -5.98 1 97.44 384 GLN A C 1
ATOM 2938 O O . GLN A 1 384 ? 6.344 0.51 -5.926 1 97.44 384 GLN A O 1
ATOM 2943 N N . ALA A 1 385 ? 7.688 2.246 -6.34 1 97.25 385 ALA A N 1
ATOM 2944 C CA . ALA A 1 385 ? 8.828 1.42 -6.715 1 97.25 385 ALA A CA 1
ATOM 2945 C C . ALA A 1 385 ? 9.305 0.572 -5.535 1 97.25 385 ALA A C 1
ATOM 2947 O O . ALA A 1 385 ? 9.617 -0.609 -5.703 1 97.25 385 ALA A O 1
ATOM 2948 N N . THR A 1 386 ? 9.328 1.193 -4.398 1 97.62 386 THR A N 1
ATOM 2949 C CA . THR A 1 386 ? 9.75 0.494 -3.189 1 97.62 386 THR A CA 1
ATOM 2950 C C . THR A 1 386 ? 8.773 -0.628 -2.85 1 97.62 386 THR A C 1
ATOM 2952 O O . THR A 1 386 ? 9.188 -1.725 -2.467 1 97.62 386 THR A O 1
ATOM 2955 N N . LEU A 1 387 ? 7.488 -0.367 -3.014 1 98.38 387 LEU A N 1
ATOM 2956 C CA . LEU A 1 387 ? 6.484 -1.384 -2.73 1 98.38 387 LEU A CA 1
ATOM 2957 C C . LEU A 1 387 ? 6.605 -2.555 -3.699 1 98.38 387 LEU A C 1
ATOM 2959 O O . LEU A 1 387 ? 6.539 -3.715 -3.289 1 98.38 387 LEU A O 1
ATOM 2963 N N . TRP A 1 388 ? 6.816 -2.217 -4.953 1 97.25 388 TRP A N 1
ATOM 2964 C CA . TRP A 1 388 ? 6.988 -3.262 -5.957 1 97.25 388 TRP A CA 1
ATOM 2965 C C . TRP A 1 388 ? 8.203 -4.125 -5.645 1 97.25 388 TRP A C 1
ATOM 2967 O O . TRP A 1 388 ? 8.133 -5.355 -5.695 1 97.25 388 TRP A O 1
ATOM 2977 N N . HIS A 1 389 ? 9.281 -3.482 -5.328 1 97.88 389 HIS A N 1
ATOM 2978 C CA . HIS A 1 389 ? 10.508 -4.184 -4.957 1 97.88 389 HIS A CA 1
ATOM 2979 C C . HIS A 1 389 ? 10.273 -5.117 -3.777 1 97.88 389 HIS A C 1
ATOM 2981 O O . HIS A 1 389 ? 10.758 -6.25 -3.77 1 97.88 389 HIS A O 1
ATOM 2987 N N . ALA A 1 390 ? 9.516 -4.66 -2.812 1 97.69 390 ALA A N 1
ATOM 2988 C CA . ALA A 1 390 ? 9.203 -5.469 -1.636 1 97.69 390 ALA A CA 1
ATOM 2989 C C . ALA A 1 390 ? 8.352 -6.68 -2.012 1 97.69 390 ALA A C 1
ATOM 2991 O O . ALA A 1 390 ? 8.484 -7.75 -1.411 1 97.69 390 ALA A O 1
ATOM 2992 N N . VAL A 1 391 ? 7.445 -6.531 -2.949 1 95.81 391 VAL A N 1
ATOM 2993 C CA . VAL A 1 391 ? 6.633 -7.648 -3.42 1 95.81 391 VAL A CA 1
ATOM 2994 C C . VAL A 1 391 ? 7.531 -8.711 -4.051 1 95.81 391 VAL A C 1
ATOM 2996 O O . VAL A 1 391 ? 7.379 -9.898 -3.775 1 95.81 391 VAL A O 1
ATOM 2999 N N . LEU A 1 392 ? 8.484 -8.266 -4.863 1 94.44 392 LEU A N 1
ATOM 3000 C CA . LEU A 1 392 ? 9.43 -9.188 -5.473 1 94.44 392 LEU A CA 1
ATOM 3001 C C . LEU A 1 392 ? 10.219 -9.938 -4.406 1 94.44 392 LEU A C 1
ATOM 3003 O O . LEU A 1 392 ? 10.375 -11.156 -4.484 1 94.44 392 LEU A O 1
ATOM 3007 N N . GLU A 1 393 ? 10.648 -9.25 -3.43 1 96.19 393 GLU A N 1
ATOM 3008 C CA . GLU A 1 393 ? 11.422 -9.867 -2.354 1 96.19 393 GLU A CA 1
ATOM 3009 C C . GLU A 1 393 ? 10.57 -10.867 -1.566 1 96.19 393 GLU A C 1
ATOM 3011 O O . GLU A 1 393 ? 11.07 -11.906 -1.132 1 96.19 393 GLU A O 1
ATOM 3016 N N . ALA A 1 394 ? 9.336 -10.492 -1.37 1 94.69 394 ALA A N 1
ATOM 3017 C CA . ALA A 1 394 ? 8.445 -11.383 -0.623 1 94.69 394 ALA A CA 1
ATOM 3018 C C . ALA A 1 394 ? 8.328 -12.742 -1.307 1 94.69 394 ALA A C 1
ATOM 3020 O O . ALA A 1 394 ? 8.344 -13.781 -0.643 1 94.69 394 ALA A O 1
ATOM 3021 N N . ILE A 1 395 ? 8.195 -12.695 -2.572 1 90.69 395 ILE A N 1
ATOM 3022 C CA . ILE A 1 395 ? 8.148 -13.938 -3.338 1 90.69 395 ILE A CA 1
ATOM 3023 C C . ILE A 1 395 ? 9.477 -14.68 -3.205 1 90.69 395 ILE A C 1
ATOM 3025 O O . ILE A 1 395 ? 9.5 -15.898 -3.031 1 90.69 395 ILE A O 1
ATOM 3029 N N . GLY A 1 396 ? 10.539 -13.922 -3.262 1 92.5 396 GLY A N 1
ATOM 3030 C CA . GLY A 1 396 ? 11.852 -14.5 -3.047 1 92.5 396 GLY A CA 1
ATOM 3031 C C . GLY A 1 396 ? 11.992 -15.188 -1.701 1 92.5 396 GLY A C 1
ATOM 3032 O O . GLY A 1 396 ? 12.609 -16.25 -1.602 1 92.5 396 GLY A O 1
ATOM 3033 N N . TYR A 1 397 ? 11.445 -14.609 -0.711 1 93.44 397 TYR A N 1
ATOM 3034 C CA . TYR A 1 397 ? 11.508 -15.219 0.615 1 93.44 397 TYR A CA 1
ATOM 3035 C C . TYR A 1 397 ? 10.727 -16.531 0.652 1 93.44 397 TYR A C 1
ATOM 3037 O O . TYR A 1 397 ? 11.125 -17.469 1.343 1 93.44 397 TYR A O 1
ATOM 3045 N N . ASP A 1 398 ? 9.641 -16.578 -0.027 1 88.88 398 ASP A N 1
ATOM 3046 C CA . ASP A 1 398 ? 8.906 -17.844 -0.14 1 88.88 398 ASP A CA 1
ATOM 3047 C C . ASP A 1 398 ? 9.758 -18.922 -0.81 1 88.88 398 ASP A C 1
ATOM 3049 O O . ASP A 1 398 ? 9.742 -20.078 -0.401 1 88.88 398 ASP A O 1
ATOM 3053 N N . TYR A 1 399 ? 10.5 -18.453 -1.799 1 90.19 399 TYR A N 1
ATOM 3054 C CA . TYR A 1 399 ? 11.414 -19.375 -2.467 1 90.19 399 TYR A CA 1
ATOM 3055 C C . TYR A 1 399 ? 12.492 -19.859 -1.511 1 90.19 399 TYR A C 1
ATOM 3057 O O . TYR A 1 399 ? 12.883 -21.031 -1.549 1 90.19 399 TYR A O 1
ATOM 3065 N N . MET A 1 400 ? 12.977 -19 -0.723 1 91.94 400 MET A N 1
ATOM 3066 C CA . MET A 1 400 ? 14.023 -19.375 0.227 1 91.94 400 MET A CA 1
ATOM 3067 C C . MET A 1 400 ? 13.531 -20.453 1.189 1 91.94 400 MET A C 1
ATOM 3069 O O . MET A 1 400 ? 14.281 -21.359 1.537 1 91.94 400 MET A O 1
ATOM 3073 N N . GLU A 1 401 ? 12.352 -20.328 1.613 1 88 401 GLU A N 1
ATOM 3074 C CA . GLU A 1 401 ? 11.773 -21.344 2.492 1 88 401 GLU A CA 1
ATOM 3075 C C . GLU A 1 401 ? 11.781 -22.719 1.825 1 88 401 GLU A C 1
ATOM 3077 O O . GLU A 1 401 ? 12.18 -23.703 2.439 1 88 401 GLU A O 1
ATOM 3082 N N . ILE A 1 402 ? 11.414 -22.734 0.622 1 85 402 ILE A N 1
ATOM 3083 C CA . ILE A 1 402 ? 11.312 -24 -0.112 1 85 402 ILE A CA 1
ATOM 3084 C C . ILE A 1 402 ? 12.703 -24.531 -0.422 1 85 402 ILE A C 1
ATOM 3086 O O . ILE A 1 402 ? 12.953 -25.734 -0.321 1 85 402 ILE A O 1
ATOM 3090 N N . THR A 1 403 ? 13.586 -23.656 -0.806 1 90.56 403 THR A N 1
ATOM 3091 C CA . THR A 1 403 ? 14.93 -24.109 -1.148 1 90.56 403 THR A CA 1
ATOM 3092 C C . THR A 1 403 ? 15.672 -24.594 0.092 1 90.56 403 THR A C 1
ATOM 3094 O O . THR A 1 403 ? 16.484 -25.516 0.008 1 90.56 403 THR A O 1
ATOM 3097 N N . ASP A 1 404 ? 15.398 -24 1.17 1 90.38 404 ASP A N 1
ATOM 3098 C CA . ASP A 1 404 ? 15.984 -24.484 2.414 1 90.38 404 ASP A CA 1
ATOM 3099 C C . ASP A 1 404 ? 15.516 -25.906 2.719 1 90.38 404 ASP A C 1
ATOM 3101 O O . ASP A 1 404 ? 16.297 -26.734 3.203 1 90.38 404 ASP A O 1
ATOM 3105 N N . LEU A 1 405 ? 14.289 -26.141 2.457 1 87.31 405 LEU A N 1
ATOM 3106 C CA . LEU A 1 405 ? 13.75 -27.484 2.645 1 87.31 405 LEU A CA 1
ATOM 3107 C C . LEU A 1 405 ? 14.461 -28.484 1.749 1 87.31 405 LEU A C 1
ATOM 3109 O O . LEU A 1 405 ? 14.836 -29.578 2.203 1 87.31 405 LEU A O 1
ATOM 3113 N N . TYR A 1 406 ? 14.711 -28.141 0.542 1 89.94 406 TYR A N 1
ATOM 3114 C CA . TYR A 1 406 ? 15.398 -29.031 -0.402 1 89.94 406 TYR A CA 1
ATOM 3115 C C . TYR A 1 406 ? 16.844 -29.266 0.018 1 89.94 406 TYR A C 1
ATOM 3117 O O . TYR A 1 406 ? 17.328 -30.391 -0.01 1 89.94 406 TYR A O 1
ATOM 3125 N N . ARG A 1 407 ? 17.453 -28.25 0.405 1 91.25 407 ARG A N 1
ATOM 3126 C CA . ARG A 1 407 ? 18.844 -28.375 0.816 1 91.25 407 ARG A CA 1
ATOM 3127 C C . ARG A 1 407 ? 18.969 -29.203 2.08 1 91.25 407 ARG A C 1
ATOM 3129 O O . ARG A 1 407 ? 19.922 -29.984 2.217 1 91.25 407 ARG A O 1
ATOM 3136 N N . SER A 1 408 ? 18.078 -29.031 2.92 1 89.88 408 SER A N 1
ATOM 3137 C CA . SER A 1 408 ? 18.094 -29.828 4.141 1 89.88 408 SER A CA 1
ATOM 3138 C C . SER A 1 408 ? 17.922 -31.312 3.836 1 89.88 408 SER A C 1
ATOM 3140 O O . SER A 1 408 ? 18.328 -32.156 4.621 1 89.88 408 SER A O 1
ATOM 3142 N N . ALA A 1 409 ? 17.312 -31.562 2.697 1 89.44 409 ALA A N 1
ATOM 3143 C CA . ALA A 1 409 ? 17.094 -32.938 2.27 1 89.44 409 ALA A CA 1
ATOM 3144 C C . ALA A 1 409 ? 18.25 -33.438 1.408 1 89.44 409 ALA A C 1
ATOM 3146 O O . ALA A 1 409 ? 18.172 -34.531 0.853 1 89.44 409 ALA A O 1
ATOM 3147 N N . GLY A 1 410 ? 19.266 -32.594 1.234 1 89 410 GLY A N 1
ATOM 3148 C CA . GLY A 1 410 ? 20.5 -33.031 0.583 1 89 410 GLY A CA 1
ATOM 3149 C C . GLY A 1 410 ? 20.562 -32.656 -0.885 1 89 410 GLY A C 1
ATOM 3150 O O . GLY A 1 410 ? 21.422 -33.125 -1.619 1 89 410 GLY A O 1
ATOM 3151 N N . ILE A 1 411 ? 19.719 -31.812 -1.284 1 88.81 411 ILE A N 1
ATOM 3152 C CA . ILE A 1 411 ? 19.734 -31.406 -2.686 1 88.81 411 ILE A CA 1
ATOM 3153 C C . ILE A 1 411 ? 20.547 -30.125 -2.838 1 88.81 411 ILE A C 1
ATOM 3155 O O . ILE A 1 411 ? 20.297 -29.125 -2.143 1 88.81 411 ILE A O 1
ATOM 3159 N N . ASP A 1 412 ? 21.5 -30.062 -3.666 1 83.5 412 ASP A N 1
ATOM 3160 C CA . ASP A 1 412 ? 22.453 -28.953 -3.779 1 83.5 412 ASP A CA 1
ATOM 3161 C C . ASP A 1 412 ? 21.828 -27.766 -4.512 1 83.5 412 ASP A C 1
ATOM 3163 O O . ASP A 1 412 ? 22.203 -26.625 -4.27 1 83.5 412 ASP A O 1
ATOM 3167 N N . LEU A 1 413 ? 20.844 -27.828 -5.344 1 89.31 413 LEU A N 1
ATOM 3168 C CA . LEU A 1 413 ? 20.219 -26.797 -6.172 1 89.31 413 LEU A CA 1
ATOM 3169 C C . LEU A 1 413 ? 21.281 -25.953 -6.879 1 89.31 413 LEU A C 1
ATOM 3171 O O . LEU A 1 413 ? 21.312 -24.734 -6.727 1 89.31 413 LEU A O 1
ATOM 3175 N N . SER A 1 414 ? 22.109 -26.5 -7.691 1 81.75 414 SER A N 1
ATOM 3176 C CA . SER A 1 414 ? 23.266 -25.891 -8.32 1 81.75 414 SER A CA 1
ATOM 3177 C C . SER A 1 414 ? 22.859 -24.891 -9.383 1 81.75 414 SER A C 1
ATOM 3179 O O . SER A 1 414 ? 23.578 -23.906 -9.633 1 81.75 414 SER A O 1
ATOM 3181 N N . ARG A 1 415 ? 21.766 -25.141 -10 1 90.06 415 ARG A N 1
ATOM 3182 C CA . ARG A 1 415 ? 21.25 -24.266 -11.062 1 90.06 415 ARG A CA 1
ATOM 3183 C C . ARG A 1 415 ? 19.734 -24.219 -11.039 1 90.06 415 ARG A C 1
ATOM 3185 O O . ARG A 1 415 ? 19.062 -25.234 -10.852 1 90.06 415 ARG A O 1
ATOM 3192 N N . ILE A 1 416 ? 19.281 -23 -11.188 1 92.75 416 ILE A N 1
ATOM 3193 C CA . ILE A 1 416 ? 17.828 -22.781 -11.273 1 92.75 416 ILE A CA 1
ATOM 3194 C C . ILE A 1 416 ? 17.484 -22.109 -12.602 1 92.75 416 ILE A C 1
ATOM 3196 O O . ILE A 1 416 ? 17.984 -21.016 -12.891 1 92.75 416 ILE A O 1
ATOM 3200 N N . THR A 1 417 ? 16.719 -22.781 -13.375 1 91.44 417 THR A N 1
ATOM 3201 C CA . THR A 1 417 ? 16.234 -22.188 -14.609 1 91.44 417 THR A CA 1
ATOM 3202 C C . THR A 1 417 ? 14.93 -21.422 -14.367 1 91.44 417 THR A C 1
ATOM 3204 O O . THR A 1 417 ? 13.977 -21.969 -13.812 1 91.44 417 THR A O 1
ATOM 3207 N N . ILE A 1 418 ? 14.945 -20.203 -14.719 1 89.94 418 ILE A N 1
ATOM 3208 C CA . ILE A 1 418 ? 13.75 -19.391 -14.57 1 89.94 418 ILE A CA 1
ATOM 3209 C C . ILE A 1 418 ? 13.008 -19.312 -15.906 1 89.94 418 ILE A C 1
ATOM 3211 O O . ILE A 1 418 ? 13.602 -19.031 -16.938 1 89.94 418 ILE A O 1
ATOM 3215 N N . THR A 1 419 ? 11.742 -19.578 -15.805 1 81 419 THR A N 1
ATOM 3216 C CA . THR A 1 419 ? 10.945 -19.578 -17.031 1 81 419 THR A CA 1
ATOM 3217 C C . THR A 1 419 ? 9.734 -18.656 -16.891 1 81 419 THR A C 1
ATOM 3219 O O . THR A 1 419 ? 9.531 -18.047 -15.836 1 81 419 THR A O 1
ATOM 3222 N N . GLU A 1 420 ? 8.93 -18.5 -18 1 75.5 420 GLU A N 1
ATOM 3223 C CA . GLU A 1 420 ? 7.699 -17.719 -18.078 1 75.5 420 GLU A CA 1
ATOM 3224 C C . GLU A 1 420 ? 7.973 -16.234 -17.844 1 75.5 420 GLU A C 1
ATOM 3226 O O . GLU A 1 420 ? 9.086 -15.758 -18.078 1 75.5 420 GLU A O 1
ATOM 3231 N N . GLY A 1 421 ? 6.914 -15.453 -17.578 1 71.19 421 GLY A N 1
ATOM 3232 C CA . GLY A 1 421 ? 6.969 -14 -17.547 1 71.19 421 GLY A CA 1
ATOM 3233 C C . GLY A 1 421 ? 8.016 -13.469 -16.578 1 71.19 421 GLY A C 1
ATOM 3234 O O . GLY A 1 421 ? 8.672 -12.461 -16.875 1 71.19 421 GLY A O 1
ATOM 3235 N N . GLY A 1 422 ? 8.281 -14.141 -15.555 1 76.62 422 GLY A N 1
ATOM 3236 C CA . GLY A 1 422 ? 9.258 -13.703 -14.57 1 76.62 422 GLY A CA 1
ATOM 3237 C C . GLY A 1 422 ? 10.688 -13.781 -15.062 1 76.62 422 GLY A C 1
ATOM 3238 O O . GLY A 1 422 ? 11.586 -13.148 -14.5 1 76.62 422 GLY A O 1
ATOM 3239 N N . SER A 1 423 ? 10.898 -14.508 -16.125 1 80.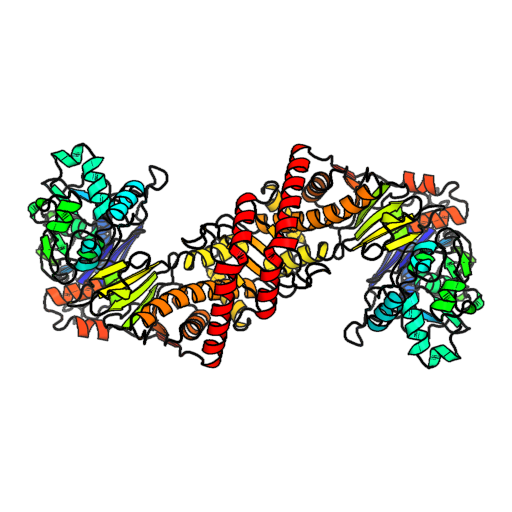88 423 SER A N 1
ATOM 3240 C CA . SER A 1 423 ? 12.25 -14.672 -16.641 1 80.88 423 SER A CA 1
ATOM 3241 C C . SER A 1 423 ? 12.68 -13.438 -17.438 1 80.88 423 SER A C 1
ATOM 3243 O O . SER A 1 423 ? 13.867 -13.273 -17.734 1 80.88 423 SER A O 1
ATOM 3245 N N . ARG A 1 424 ? 11.766 -12.594 -17.703 1 81.69 424 ARG A N 1
ATOM 3246 C CA . ARG A 1 424 ? 12.039 -11.453 -18.562 1 81.69 424 ARG A CA 1
ATOM 3247 C C . ARG A 1 424 ? 12.68 -10.312 -17.766 1 81.69 424 ARG A C 1
ATOM 3249 O O . ARG A 1 424 ? 13.258 -9.391 -18.344 1 81.69 424 ARG A O 1
ATOM 3256 N N . ASP A 1 425 ? 12.516 -10.367 -16.469 1 87.31 425 ASP A N 1
ATOM 3257 C CA . ASP A 1 425 ? 13.055 -9.312 -15.617 1 87.31 425 ASP A CA 1
ATOM 3258 C C . ASP A 1 425 ? 14.422 -9.688 -15.07 1 87.31 425 ASP A C 1
ATOM 3260 O O . ASP A 1 425 ? 14.523 -10.406 -14.07 1 87.31 425 ASP A O 1
ATOM 3264 N N . ASN A 1 426 ? 15.445 -9.078 -15.602 1 91.75 426 ASN A N 1
ATOM 3265 C CA . ASN A 1 426 ? 16.812 -9.406 -15.211 1 91.75 426 ASN A CA 1
ATOM 3266 C C . ASN A 1 426 ? 17.078 -9.023 -13.766 1 91.75 426 ASN A C 1
ATOM 3268 O O . ASN A 1 426 ? 17.828 -9.711 -13.062 1 91.75 426 ASN A O 1
ATOM 3272 N N . MET A 1 427 ? 16.562 -7.969 -13.367 1 93.56 427 MET A N 1
ATOM 3273 C CA . MET A 1 427 ? 16.781 -7.547 -11.992 1 93.56 427 MET A CA 1
ATOM 3274 C C . MET A 1 427 ? 16.203 -8.562 -11.016 1 93.56 427 MET A C 1
ATOM 3276 O O . MET A 1 427 ? 16.844 -8.922 -10.023 1 93.56 427 MET A O 1
ATOM 3280 N N . TRP A 1 428 ? 15.039 -8.984 -11.32 1 93.12 428 TRP A N 1
ATOM 3281 C CA . TRP A 1 428 ? 14.398 -9.953 -10.438 1 93.12 428 TRP A CA 1
ATOM 3282 C C . TRP A 1 428 ? 15.133 -11.289 -10.469 1 93.12 428 TRP A C 1
ATOM 3284 O O . TRP A 1 428 ? 15.227 -11.977 -9.453 1 93.12 428 TRP A O 1
ATOM 3294 N N . ASN A 1 429 ? 15.648 -11.648 -11.625 1 95.06 429 ASN A N 1
ATOM 3295 C CA . ASN A 1 429 ? 16.422 -12.875 -11.734 1 95.06 429 ASN A CA 1
ATOM 3296 C C . ASN A 1 429 ? 17.703 -12.805 -10.914 1 95.06 429 ASN A C 1
ATOM 3298 O O . ASN A 1 429 ? 18.078 -13.781 -10.258 1 95.06 429 ASN A O 1
ATOM 3302 N N . GLN A 1 430 ? 18.344 -11.711 -11.016 1 96.56 430 GLN A N 1
ATOM 3303 C CA . GLN A 1 430 ? 19.5 -11.516 -10.156 1 96.56 430 GLN A CA 1
ATOM 3304 C C . GLN A 1 430 ? 19.125 -11.57 -8.68 1 96.56 430 GLN A C 1
ATOM 3306 O O . GLN A 1 430 ? 19.812 -12.188 -7.875 1 96.56 430 GLN A O 1
ATOM 3311 N N . MET A 1 431 ? 18.078 -10.914 -8.375 1 96.69 431 MET A N 1
ATOM 3312 C CA . MET A 1 431 ? 17.578 -10.93 -7.004 1 96.69 431 MET A CA 1
ATOM 3313 C C . MET A 1 431 ? 17.328 -12.359 -6.531 1 96.69 431 MET A C 1
ATOM 3315 O O . MET A 1 431 ? 17.719 -12.719 -5.414 1 96.69 431 MET A O 1
ATOM 3319 N N . LYS A 1 432 ? 16.719 -13.148 -7.328 1 95.19 432 LYS A N 1
ATOM 3320 C CA . LYS A 1 432 ? 16.484 -14.547 -6.988 1 95.19 432 LYS A CA 1
ATOM 3321 C C . LYS A 1 432 ? 17.797 -15.297 -6.781 1 95.19 432 LYS A C 1
ATOM 3323 O O . LYS A 1 432 ? 17.922 -16.078 -5.84 1 95.19 432 LYS A O 1
ATOM 3328 N N . ALA A 1 433 ? 18.719 -15.062 -7.695 1 96.94 433 ALA A N 1
ATOM 3329 C CA . ALA A 1 433 ? 20.031 -15.68 -7.531 1 96.94 433 ALA A CA 1
ATOM 3330 C C . ALA A 1 433 ? 20.641 -15.328 -6.176 1 96.94 433 ALA A C 1
ATOM 3332 O O . ALA A 1 433 ? 21.172 -16.203 -5.477 1 96.94 433 ALA A O 1
ATOM 3333 N N . ASP A 1 434 ? 20.531 -14.117 -5.84 1 97.88 434 ASP A N 1
ATOM 3334 C CA . ASP A 1 434 ? 21.078 -13.633 -4.574 1 97.88 434 ASP A CA 1
ATOM 3335 C C . ASP A 1 434 ? 20.344 -14.258 -3.387 1 97.88 434 ASP A C 1
ATOM 3337 O O . ASP A 1 434 ? 20.969 -14.727 -2.436 1 97.88 434 ASP A O 1
ATOM 3341 N N . MET A 1 435 ? 19.109 -14.211 -3.432 1 96.81 435 MET A N 1
ATOM 3342 C CA . MET A 1 435 ? 18.281 -14.672 -2.314 1 96.81 435 MET A CA 1
ATOM 3343 C C . MET A 1 435 ? 18.422 -16.172 -2.133 1 96.81 435 MET A C 1
ATOM 3345 O O . MET A 1 435 ? 18.453 -16.672 -1.004 1 96.81 435 MET A O 1
ATOM 3349 N N . LEU A 1 436 ? 18.516 -16.922 -3.217 1 95.5 436 LEU A N 1
ATOM 3350 C CA . LEU A 1 436 ? 18.516 -18.375 -3.172 1 95.5 436 LEU A CA 1
ATOM 3351 C C . LEU A 1 436 ? 19.938 -18.922 -3.121 1 95.5 436 LEU A C 1
ATOM 3353 O O . LEU A 1 436 ? 20.141 -20.125 -2.932 1 95.5 436 LEU A O 1
ATOM 3357 N N . ASP A 1 437 ? 20.906 -18.031 -3.229 1 95.88 437 ASP A N 1
ATOM 3358 C CA . ASP A 1 437 ? 22.297 -18.422 -3.252 1 95.88 437 ASP A CA 1
ATOM 3359 C C . ASP A 1 437 ? 22.547 -19.547 -4.266 1 95.88 437 ASP A C 1
ATOM 3361 O O . ASP A 1 437 ? 23.078 -20.594 -3.922 1 95.88 437 ASP A O 1
ATOM 3365 N N . SER A 1 438 ? 22.062 -19.344 -5.449 1 95.75 438 SER A N 1
ATOM 3366 C CA . SER A 1 438 ? 22.172 -20.281 -6.551 1 95.75 438 SER A CA 1
ATOM 3367 C C . SER A 1 438 ? 22.297 -19.578 -7.891 1 95.75 438 SER A C 1
ATOM 3369 O O . SER A 1 438 ? 21.703 -18.5 -8.086 1 95.75 438 SER A O 1
ATOM 3371 N N . ARG A 1 439 ? 23.047 -20.203 -8.75 1 95.31 439 ARG A N 1
ATOM 3372 C CA . ARG A 1 439 ? 23.109 -19.703 -10.117 1 95.31 439 ARG A CA 1
ATOM 3373 C C . ARG A 1 439 ? 21.75 -19.812 -10.797 1 95.31 439 ARG A C 1
ATOM 3375 O O . ARG A 1 439 ? 21.094 -20.859 -10.734 1 95.31 439 ARG A O 1
ATOM 3382 N N . THR A 1 440 ? 21.266 -18.688 -11.375 1 94.88 440 THR A N 1
ATOM 3383 C CA . THR A 1 440 ? 20.016 -18.703 -12.125 1 94.88 440 THR A CA 1
ATOM 3384 C C . THR A 1 440 ? 20.266 -18.453 -13.609 1 94.88 440 THR A C 1
ATOM 3386 O O . THR A 1 440 ? 21.188 -17.703 -13.961 1 94.88 440 THR A O 1
ATOM 3389 N N . VAL A 1 441 ? 19.5 -19.125 -14.453 1 93 441 VAL A N 1
ATOM 3390 C CA . VAL A 1 441 ? 19.672 -18.969 -15.891 1 93 441 VAL A CA 1
ATOM 3391 C C . VAL A 1 441 ? 18.312 -18.781 -16.562 1 93 441 VAL A C 1
ATOM 3393 O O . VAL A 1 441 ? 17.281 -19.188 -16.016 1 93 441 VAL A O 1
ATOM 3396 N N . THR A 1 442 ? 18.312 -18.078 -17.609 1 91 442 THR A N 1
ATOM 3397 C CA . THR A 1 442 ? 17.141 -18 -18.484 1 91 442 THR A CA 1
ATOM 3398 C C . THR A 1 442 ? 17.453 -18.562 -19.859 1 91 442 THR A C 1
ATOM 3400 O O . THR A 1 442 ? 18.625 -18.688 -20.25 1 91 442 THR A O 1
ATOM 3403 N N . LEU A 1 443 ? 16.484 -18.969 -20.547 1 85.31 443 LEU A N 1
ATOM 3404 C CA . LEU A 1 443 ? 16.672 -19.625 -21.844 1 85.31 443 LEU A CA 1
ATOM 3405 C C . LEU A 1 443 ? 16.281 -18.688 -22.984 1 85.31 443 LEU A C 1
ATOM 3407 O O . LEU A 1 443 ? 15.445 -17.812 -22.812 1 85.31 443 LEU A O 1
ATOM 3411 N N . GLU A 1 444 ? 17.062 -18.703 -24.141 1 78.25 444 GLU A N 1
ATOM 3412 C CA . GLU A 1 444 ? 16.734 -17.938 -25.344 1 78.25 444 GLU A CA 1
ATOM 3413 C C . GLU A 1 444 ? 15.328 -18.281 -25.844 1 78.25 444 GLU A C 1
ATOM 3415 O O . GLU A 1 444 ? 14.531 -17.391 -26.125 1 78.25 444 GLU A O 1
ATOM 3420 N N . ASN A 1 445 ? 15.25 -19.516 -26.094 1 63.66 445 ASN A N 1
ATOM 3421 C CA . ASN A 1 445 ? 13.961 -20.062 -26.516 1 63.66 445 ASN A CA 1
ATOM 3422 C C . ASN A 1 445 ? 13.5 -21.172 -25.562 1 63.66 445 ASN A C 1
ATOM 3424 O O . ASN A 1 445 ? 14.195 -22.172 -25.406 1 63.66 445 ASN A O 1
ATOM 3428 N N . ALA A 1 446 ? 12.805 -20.734 -24.547 1 55.5 446 ALA A N 1
ATOM 3429 C CA . ALA A 1 446 ? 12.312 -21.906 -23.828 1 55.5 446 ALA A CA 1
ATOM 3430 C C . ALA A 1 446 ? 11.68 -22.906 -24.781 1 55.5 446 ALA A C 1
ATOM 3432 O O . ALA A 1 446 ? 10.82 -22.547 -25.594 1 55.5 446 ALA A O 1
ATOM 3433 N N . ALA A 1 447 ? 12.5 -24.109 -25.016 1 58.34 447 ALA A N 1
ATOM 3434 C CA . ALA A 1 447 ? 11.898 -25.141 -25.875 1 58.34 447 ALA A CA 1
ATOM 3435 C C . ALA A 1 447 ? 10.5 -25.5 -25.375 1 58.34 447 ALA A C 1
ATOM 3437 O O . ALA A 1 447 ? 10.289 -25.703 -24.188 1 58.34 447 ALA A O 1
ATOM 3438 N N . GLY A 1 448 ? 9.328 -24.656 -25.5 1 70.31 448 GLY A N 1
ATOM 3439 C CA . GLY A 1 448 ? 7.941 -24.891 -25.141 1 70.31 448 GLY A CA 1
ATOM 3440 C C . GLY A 1 448 ? 7.586 -26.359 -25.047 1 70.31 448 GLY A C 1
ATOM 3441 O O . GLY A 1 448 ? 8.32 -27.219 -25.547 1 70.31 448 GLY A O 1
ATOM 3442 N N . ALA A 1 449 ? 6.676 -26.766 -24.281 1 82.69 449 ALA A N 1
ATOM 3443 C CA . ALA A 1 449 ? 6.152 -28.125 -24.125 1 82.69 449 ALA A CA 1
ATOM 3444 C C . ALA A 1 449 ? 5.91 -28.781 -25.484 1 82.69 449 ALA A C 1
ATOM 3446 O O . ALA A 1 449 ? 6.191 -29.969 -25.672 1 82.69 449 ALA A O 1
ATOM 3447 N N . VAL A 1 450 ? 5.578 -28.031 -26.531 1 90.81 450 VAL A N 1
ATOM 3448 C CA . VAL A 1 450 ? 5.215 -28.609 -27.828 1 90.81 450 VAL A CA 1
ATOM 3449 C C . VAL A 1 450 ? 6.473 -29.047 -28.578 1 90.81 450 VAL A C 1
ATOM 3451 O O . VAL A 1 450 ? 6.492 -30.125 -29.188 1 90.81 450 VAL A O 1
ATOM 3454 N N . MET A 1 451 ? 7.496 -28.281 -28.547 1 91.88 451 MET A N 1
ATOM 3455 C CA . MET A 1 451 ? 8.75 -28.672 -29.188 1 91.88 451 MET A CA 1
ATOM 3456 C C . MET A 1 451 ? 9.281 -29.969 -28.578 1 91.88 451 MET A C 1
ATOM 3458 O O . MET A 1 451 ? 9.727 -30.859 -29.312 1 91.88 451 MET A O 1
ATOM 3462 N N . THR A 1 452 ? 9.234 -30.047 -27.25 1 92.81 452 THR A N 1
ATOM 3463 C CA . THR A 1 452 ? 9.672 -31.25 -26.578 1 92.81 452 THR A CA 1
ATOM 3464 C C . THR A 1 452 ? 8.875 -32.469 -27.062 1 92.81 452 THR A C 1
ATOM 3466 O O . THR A 1 452 ? 9.438 -33.531 -27.266 1 92.81 452 THR A O 1
ATOM 3469 N N . ASN A 1 453 ? 7.598 -32.312 -27.219 1 96.38 453 ASN A N 1
ATOM 3470 C CA . ASN A 1 453 ? 6.754 -33.375 -27.75 1 96.38 453 ASN A CA 1
ATOM 3471 C C . ASN A 1 453 ? 7.215 -33.812 -29.125 1 96.38 453 ASN A C 1
ATOM 3473 O O . ASN A 1 453 ? 7.309 -35 -29.406 1 96.38 453 ASN A O 1
ATOM 3477 N N . CYS A 1 454 ? 7.5 -32.844 -29.969 1 96.31 454 CYS A N 1
ATOM 3478 C CA . CYS A 1 454 ? 7.938 -33.156 -31.328 1 96.31 454 CYS A CA 1
ATOM 3479 C C . CYS A 1 454 ? 9.266 -33.906 -31.312 1 96.31 454 CYS A C 1
ATOM 3481 O O . CYS A 1 454 ? 9.492 -34.781 -32.125 1 96.31 454 CYS A O 1
ATOM 3483 N N . MET A 1 455 ? 10.078 -33.562 -30.422 1 95.12 455 MET A N 1
ATOM 3484 C CA . MET A 1 455 ? 11.359 -34.25 -30.281 1 95.12 455 MET A CA 1
ATOM 3485 C C . MET A 1 455 ? 11.141 -35.719 -29.891 1 95.12 455 MET A C 1
ATOM 3487 O O . MET A 1 455 ? 11.805 -36.625 -30.406 1 95.12 455 MET A O 1
ATOM 3491 N N . PHE A 1 456 ? 10.305 -35.938 -28.938 1 96.69 456 PHE A N 1
ATOM 3492 C CA . PHE A 1 456 ? 9.961 -37.281 -28.562 1 96.69 456 PHE A CA 1
ATOM 3493 C C . PHE A 1 456 ? 9.367 -38.062 -29.75 1 96.69 456 PHE A C 1
ATOM 3495 O O . PHE A 1 456 ? 9.609 -39.25 -29.922 1 96.69 456 PHE A O 1
ATOM 3502 N N . GLY A 1 457 ? 8.531 -37.344 -30.516 1 97.88 457 GLY A N 1
ATOM 3503 C CA . GLY A 1 457 ? 8.008 -37.938 -31.734 1 97.88 457 GLY A CA 1
ATOM 3504 C C . GLY A 1 457 ? 9.086 -38.375 -32.719 1 97.88 457 GLY A C 1
ATOM 3505 O O . GLY A 1 457 ? 9.023 -39.469 -33.281 1 97.88 457 GLY A O 1
ATOM 3506 N N . ALA A 1 458 ? 10.055 -37.5 -32.906 1 97.5 458 ALA A N 1
ATOM 3507 C CA . ALA A 1 458 ? 11.188 -37.812 -33.75 1 97.5 458 ALA A CA 1
ATOM 3508 C C . ALA A 1 458 ? 11.953 -39.031 -33.25 1 97.5 458 ALA A C 1
ATOM 3510 O O . ALA A 1 458 ? 12.406 -39.875 -34.031 1 97.5 458 ALA A O 1
ATOM 3511 N N . TYR A 1 459 ? 12.117 -39.094 -32 1 97.19 459 TYR A N 1
ATOM 3512 C CA . TYR A 1 459 ? 12.773 -40.219 -31.359 1 97.19 459 TYR A CA 1
ATOM 3513 C C . TYR A 1 459 ? 11.984 -41.5 -31.594 1 97.19 459 TYR A C 1
ATOM 3515 O O . TYR A 1 459 ? 12.57 -42.562 -31.891 1 97.19 459 TYR A O 1
ATOM 3523 N N . ALA A 1 460 ? 10.727 -41.469 -31.453 1 97.88 460 ALA A N 1
ATOM 3524 C CA . ALA A 1 460 ? 9.844 -42.625 -31.578 1 97.88 460 ALA A CA 1
ATOM 3525 C C . ALA A 1 460 ? 9.945 -43.25 -32.969 1 97.88 460 ALA A C 1
ATOM 3527 O O . ALA A 1 460 ? 9.828 -44.469 -33.094 1 97.88 460 ALA A O 1
ATOM 3528 N N . VAL A 1 461 ? 10.164 -42.438 -33.969 1 97.44 461 VAL A N 1
ATOM 3529 C CA . VAL A 1 461 ? 10.164 -42.938 -35.344 1 97.44 461 VAL A CA 1
ATOM 3530 C C . VAL A 1 461 ? 11.594 -43.156 -35.812 1 97.44 461 VAL A C 1
ATOM 3532 O O . VAL A 1 461 ? 11.836 -43.469 -36.969 1 97.44 461 VAL A O 1
ATOM 3535 N N . GLY A 1 462 ? 12.547 -42.875 -34.969 1 96.31 462 GLY A N 1
ATOM 3536 C CA . GLY A 1 462 ? 13.922 -43.281 -35.219 1 96.31 462 GLY A CA 1
ATOM 3537 C C . GLY A 1 462 ? 14.742 -42.156 -35.875 1 96.31 462 GLY A C 1
ATOM 3538 O O . GLY A 1 462 ? 15.875 -42.375 -36.281 1 96.31 462 GLY A O 1
ATOM 3539 N N . ASP A 1 463 ? 14.195 -41.031 -35.938 1 96.06 463 ASP A N 1
ATOM 3540 C CA . ASP A 1 463 ? 14.922 -39.906 -36.562 1 96.06 463 ASP A CA 1
ATOM 3541 C C . ASP A 1 463 ? 15.891 -39.281 -35.562 1 96.06 463 ASP A C 1
ATOM 3543 O O . ASP A 1 463 ? 16.781 -38.531 -35.969 1 96.06 463 ASP A O 1
ATOM 3547 N N . VAL A 1 464 ? 15.688 -39.562 -34.312 1 94.44 464 VAL A N 1
ATOM 3548 C CA . VAL A 1 464 ? 16.578 -39.188 -33.219 1 94.44 464 VAL A CA 1
ATOM 3549 C C . VAL A 1 464 ? 17.047 -40.438 -32.469 1 94.44 464 VAL A C 1
ATOM 3551 O O . VAL A 1 464 ? 16.219 -41.25 -32.031 1 94.44 464 VAL A O 1
ATOM 3554 N N . ASP A 1 465 ? 18.297 -40.531 -32.281 1 93.12 465 ASP A N 1
ATOM 3555 C CA . ASP A 1 465 ? 18.844 -41.75 -31.672 1 93.12 465 ASP A CA 1
ATOM 3556 C C . ASP A 1 465 ? 18.875 -41.625 -30.156 1 93.12 465 ASP A C 1
ATOM 3558 O O . ASP A 1 465 ? 18.516 -42.594 -29.453 1 93.12 465 ASP A O 1
ATOM 3562 N N . ASN A 1 466 ? 19.344 -40.5 -29.766 1 92.38 466 ASN A N 1
ATOM 3563 C CA . ASN A 1 466 ? 19.453 -40.25 -28.328 1 92.38 466 ASN A CA 1
ATOM 3564 C C . ASN A 1 466 ? 18.625 -39.062 -27.891 1 92.38 466 ASN A C 1
ATOM 3566 O O . ASN A 1 466 ? 19.031 -37.906 -28.078 1 92.38 466 ASN A O 1
ATOM 3570 N N . ILE A 1 467 ? 17.562 -39.406 -27.25 1 91.56 467 ILE A N 1
ATOM 3571 C CA . ILE A 1 467 ? 16.578 -38.375 -26.922 1 91.56 467 ILE A CA 1
ATOM 3572 C C . ILE A 1 467 ? 17.188 -37.406 -25.891 1 91.56 467 ILE A C 1
ATOM 3574 O O . ILE A 1 467 ? 16.984 -36.188 -26 1 91.56 467 ILE A O 1
ATOM 3578 N N . ALA A 1 468 ? 17.875 -37.906 -24.891 1 87.81 468 ALA A N 1
ATOM 3579 C CA . ALA A 1 468 ? 18.469 -37.062 -23.859 1 87.81 468 ALA A CA 1
ATOM 3580 C C . ALA A 1 468 ? 19.453 -36.062 -24.484 1 87.81 468 ALA A C 1
ATOM 3582 O O . ALA A 1 468 ? 19.438 -34.875 -24.141 1 87.81 468 ALA A O 1
ATOM 3583 N N . GLU A 1 469 ? 20.25 -36.5 -25.375 1 88.38 469 GLU A N 1
ATOM 3584 C CA . GLU A 1 469 ? 21.234 -35.688 -26.062 1 88.38 469 GLU A CA 1
ATOM 3585 C C . GLU A 1 469 ? 20.547 -34.656 -26.953 1 88.38 469 GLU A C 1
ATOM 3587 O O . GLU A 1 469 ? 20.984 -33.5 -27.047 1 88.38 469 GLU A O 1
ATOM 3592 N N . ALA A 1 470 ? 19.578 -35.125 -27.625 1 88.56 470 ALA A N 1
ATOM 3593 C CA . ALA A 1 470 ? 18.859 -34.219 -28.531 1 88.56 470 ALA A CA 1
ATOM 3594 C C . ALA A 1 470 ? 18.219 -33.062 -27.75 1 88.56 470 ALA A C 1
ATOM 3596 O O . ALA A 1 470 ? 18.266 -31.906 -28.188 1 88.56 470 ALA A O 1
ATOM 3597 N N . LEU A 1 471 ? 17.656 -33.438 -26.688 1 87.88 471 LEU A N 1
ATOM 3598 C CA . LEU A 1 471 ? 17 -32.438 -25.859 1 87.88 471 LEU A CA 1
ATOM 3599 C C . LEU A 1 471 ? 18.016 -31.453 -25.297 1 87.88 471 LEU A C 1
ATOM 3601 O O . LEU A 1 471 ? 17.812 -30.234 -25.328 1 87.88 471 LEU A O 1
ATOM 3605 N N . THR A 1 472 ? 19.094 -31.906 -24.75 1 84.12 472 THR A N 1
ATOM 3606 C CA . THR A 1 472 ? 20.141 -31.062 -24.188 1 84.12 472 THR A CA 1
ATOM 3607 C C . THR A 1 472 ? 20.703 -30.125 -25.25 1 84.12 472 THR A C 1
ATOM 3609 O O . THR A 1 472 ? 21.047 -28.969 -24.953 1 84.12 472 THR A O 1
ATOM 3612 N N . GLY A 1 473 ? 20.844 -30.625 -26.391 1 83.12 473 GLY A N 1
ATOM 3613 C CA . GLY A 1 473 ? 21.406 -29.844 -27.484 1 83.12 473 GLY A CA 1
ATOM 3614 C C . GLY A 1 473 ? 20.516 -28.688 -27.906 1 83.12 473 GLY A C 1
ATOM 3615 O O . GLY A 1 473 ? 20.984 -27.734 -28.531 1 83.12 473 GLY A O 1
ATOM 3616 N N . ASN A 1 474 ? 19.328 -28.766 -27.562 1 82.19 474 ASN A N 1
ATOM 3617 C CA . ASN A 1 474 ? 18.391 -27.734 -27.984 1 82.19 474 ASN A CA 1
ATOM 3618 C C . ASN A 1 474 ? 18.172 -26.688 -26.891 1 82.19 474 ASN A C 1
ATOM 3620 O O . ASN A 1 474 ? 17.406 -25.75 -27.078 1 82.19 474 ASN A O 1
ATOM 3624 N N . ILE A 1 475 ? 18.797 -26.875 -25.828 1 81.81 475 ILE A N 1
ATOM 3625 C CA . ILE A 1 475 ? 18.719 -25.906 -24.75 1 81.81 475 ILE A CA 1
ATOM 3626 C C . ILE A 1 475 ? 19.781 -24.828 -24.938 1 81.81 475 ILE A C 1
ATOM 3628 O O . ILE A 1 475 ? 20.984 -25.141 -24.969 1 81.81 475 ILE A O 1
ATOM 3632 N N . HIS A 1 476 ? 19.344 -23.609 -25.125 1 83.94 476 HIS A N 1
ATOM 3633 C CA . HIS A 1 476 ? 20.266 -22.484 -25.281 1 83.94 476 HIS A CA 1
ATOM 3634 C C . HIS A 1 476 ? 20.047 -21.453 -24.172 1 83.94 476 HIS A C 1
ATOM 3636 O O . HIS A 1 476 ? 18.969 -20.891 -24.047 1 83.94 476 HIS A O 1
ATOM 3642 N N . LEU A 1 477 ? 21.094 -21.234 -23.469 1 86.62 477 LEU A N 1
ATOM 3643 C CA . LEU A 1 477 ? 21.031 -20.266 -22.375 1 86.62 477 LEU A CA 1
ATOM 3644 C C . LEU A 1 477 ? 21.031 -18.844 -22.938 1 86.62 477 LEU A C 1
ATOM 3646 O O . LEU A 1 477 ? 21.766 -18.531 -23.891 1 86.62 477 LEU A O 1
ATOM 3650 N N . LYS A 1 478 ? 20.188 -17.984 -22.453 1 88.5 478 LYS A N 1
ATOM 3651 C CA . LYS A 1 478 ? 20.125 -16.578 -22.812 1 88.5 478 LYS A CA 1
ATOM 3652 C C . LYS A 1 478 ? 20.953 -15.727 -21.859 1 88.5 478 LYS A C 1
ATOM 3654 O O . LYS A 1 478 ? 21.844 -14.984 -22.281 1 88.5 478 LYS A O 1
ATOM 3659 N N . ASN A 1 479 ? 20.578 -15.75 -20.562 1 93.06 479 ASN A N 1
ATOM 3660 C CA . ASN A 1 479 ? 21.266 -15.008 -19.516 1 93.06 479 ASN A CA 1
ATOM 3661 C C . ASN A 1 479 ? 21.641 -15.914 -18.328 1 93.06 479 ASN A C 1
ATOM 3663 O O . ASN A 1 479 ? 21.031 -16.969 -18.141 1 93.06 479 ASN A O 1
ATOM 3667 N N . GLU A 1 480 ? 22.719 -15.516 -17.672 1 95.19 480 GLU A N 1
ATOM 3668 C CA . GLU A 1 480 ? 23.172 -16.172 -16.453 1 95.19 480 GLU A CA 1
ATOM 3669 C C . GLU A 1 480 ? 23.406 -15.156 -15.336 1 95.19 480 GLU A C 1
ATOM 3671 O O . GLU A 1 480 ? 23.938 -14.078 -15.57 1 95.19 480 GLU A O 1
ATOM 3676 N N . PHE A 1 481 ? 22.953 -15.531 -14.156 1 96.75 481 PHE A N 1
ATOM 3677 C CA . PHE A 1 481 ? 23.062 -14.664 -12.992 1 96.75 481 PHE A CA 1
ATOM 3678 C C . PHE A 1 481 ? 23.734 -15.398 -11.836 1 96.75 481 PHE A C 1
ATOM 3680 O O . PHE A 1 481 ? 23.219 -16.406 -11.352 1 96.75 481 PHE A O 1
ATOM 3687 N N . GLU A 1 482 ? 24.859 -14.898 -11.383 1 97.31 482 GLU A N 1
ATOM 3688 C CA . GLU A 1 482 ? 25.578 -15.461 -10.242 1 97.31 482 GLU A CA 1
ATOM 3689 C C . GLU A 1 482 ? 25.203 -14.734 -8.953 1 97.31 482 GLU A C 1
ATOM 3691 O O . GLU A 1 482 ? 25.062 -13.508 -8.945 1 97.31 482 GLU A O 1
ATOM 3696 N N . PRO A 1 483 ? 25.125 -15.469 -7.867 1 97.06 483 PRO A N 1
ATOM 3697 C CA . PRO A 1 483 ? 24.797 -14.812 -6.594 1 97.06 483 PRO A CA 1
ATOM 3698 C C . PRO A 1 483 ? 25.891 -13.828 -6.152 1 97.06 483 PRO A C 1
ATOM 3700 O O . PRO A 1 483 ? 27.078 -14.117 -6.285 1 97.06 483 PRO A O 1
ATOM 3703 N N . ASN A 1 484 ? 25.453 -12.711 -5.711 1 97 484 ASN A N 1
ATOM 3704 C CA . ASN A 1 484 ? 26.312 -11.75 -5.047 1 97 484 ASN A CA 1
ATOM 3705 C C . ASN A 1 484 ? 26.453 -12.047 -3.555 1 97 484 ASN A C 1
ATOM 3707 O O . ASN A 1 484 ? 25.469 -11.984 -2.814 1 97 484 ASN A O 1
ATOM 3711 N N . GLU A 1 485 ? 27.656 -12.258 -3.082 1 96.94 485 GLU A N 1
ATOM 3712 C CA . GLU A 1 485 ? 27.906 -12.75 -1.729 1 96.94 485 GLU A CA 1
ATOM 3713 C C . GLU A 1 485 ? 27.344 -11.789 -0.682 1 96.94 485 GLU A C 1
ATOM 3715 O O . GLU A 1 485 ? 26.797 -12.219 0.334 1 96.94 485 GLU A O 1
ATOM 3720 N N . GLU A 1 486 ? 27.516 -10.555 -0.865 1 97.44 486 GLU A N 1
ATOM 3721 C CA . GLU A 1 486 ? 27 -9.562 0.078 1 97.44 486 GLU A CA 1
ATOM 3722 C C . GLU A 1 486 ? 25.484 -9.625 0.17 1 97.44 486 GLU A C 1
ATOM 3724 O O . GLU A 1 486 ? 24.922 -9.578 1.267 1 97.44 486 GLU A O 1
ATOM 3729 N N . ASN A 1 487 ? 24.859 -9.695 -0.958 1 97.62 487 ASN A N 1
ATOM 3730 C CA . ASN A 1 487 ? 23.406 -9.781 -0.989 1 97.62 487 ASN A CA 1
ATOM 3731 C C . ASN A 1 487 ? 22.906 -11.086 -0.388 1 97.62 487 ASN A C 1
ATOM 3733 O O . ASN A 1 487 ? 21.859 -11.117 0.264 1 97.62 487 ASN A O 1
ATOM 3737 N N . VAL A 1 488 ? 23.641 -12.148 -0.62 1 97.38 488 VAL A N 1
ATOM 3738 C CA . VAL A 1 488 ? 23.281 -13.453 -0.069 1 97.38 488 VAL A CA 1
ATOM 3739 C C . VAL A 1 488 ? 23.219 -13.367 1.455 1 97.38 488 VAL A C 1
ATOM 3741 O O . VAL A 1 488 ? 22.234 -13.766 2.066 1 97.38 488 VAL A O 1
ATOM 3744 N N . THR A 1 489 ? 24.234 -12.812 2.002 1 97.81 489 THR A N 1
ATOM 3745 C CA . THR A 1 489 ? 24.312 -12.68 3.451 1 97.81 489 THR A CA 1
ATOM 3746 C C . THR A 1 489 ? 23.219 -11.75 3.967 1 97.81 489 THR A C 1
ATOM 3748 O O . THR A 1 489 ? 22.562 -12.047 4.969 1 97.81 489 THR A O 1
ATOM 3751 N N . PHE A 1 490 ? 23.031 -10.719 3.293 1 97.69 490 PHE A N 1
ATOM 3752 C CA . PHE A 1 490 ? 22.047 -9.727 3.676 1 97.69 490 PHE A CA 1
ATOM 3753 C C . PHE A 1 490 ? 20.641 -10.336 3.672 1 97.69 490 PHE A C 1
ATOM 3755 O O . PHE A 1 490 ? 19.922 -10.234 4.664 1 97.69 490 PHE A O 1
ATOM 3762 N N . TYR A 1 491 ? 20.266 -10.977 2.605 1 97.88 491 TYR A N 1
ATOM 3763 C CA . TYR A 1 491 ? 18.906 -11.523 2.467 1 97.88 491 TYR A CA 1
ATOM 3764 C C . TYR A 1 491 ? 18.672 -12.656 3.453 1 97.88 491 TYR A C 1
ATOM 3766 O O . TYR A 1 491 ? 17.562 -12.844 3.945 1 97.88 491 TYR A O 1
ATOM 3774 N N . ARG A 1 492 ? 19.688 -13.406 3.738 1 97.56 492 ARG A N 1
ATOM 3775 C CA . ARG A 1 492 ? 19.547 -14.453 4.742 1 97.56 492 ARG A CA 1
ATOM 3776 C C . ARG A 1 492 ? 19.188 -13.875 6.102 1 97.56 492 ARG A C 1
ATOM 3778 O O . ARG A 1 492 ? 18.281 -14.375 6.777 1 97.56 492 ARG A O 1
ATOM 3785 N N . GLY A 1 493 ? 19.875 -12.828 6.445 1 97.19 493 GLY A N 1
ATOM 3786 C CA . GLY A 1 493 ? 19.547 -12.148 7.688 1 97.19 493 GLY A CA 1
ATOM 3787 C C . GLY A 1 493 ? 18.141 -11.586 7.711 1 97.19 493 GLY A C 1
ATOM 3788 O O . GLY A 1 493 ? 17.422 -11.742 8.703 1 97.19 493 GLY A O 1
ATOM 3789 N N . GLN A 1 494 ? 17.75 -10.914 6.676 1 97.38 494 GLN A N 1
ATOM 3790 C CA . GLN A 1 494 ? 16.406 -10.375 6.555 1 97.38 494 GLN A CA 1
ATOM 3791 C C . GLN A 1 494 ? 15.352 -11.477 6.66 1 97.38 494 GLN A C 1
ATOM 3793 O O . GLN A 1 494 ? 14.32 -11.289 7.305 1 97.38 494 GLN A O 1
ATOM 3798 N N . TYR A 1 495 ? 15.664 -12.586 6.043 1 96.75 495 TYR A N 1
ATOM 3799 C CA . TYR A 1 495 ? 14.75 -13.719 6.023 1 96.75 495 TYR A CA 1
ATOM 3800 C C . TYR A 1 495 ? 14.516 -14.258 7.43 1 96.75 495 TYR A C 1
ATOM 3802 O O . TYR A 1 495 ? 13.383 -14.555 7.809 1 96.75 495 TYR A O 1
ATOM 3810 N N . GLU A 1 496 ? 15.523 -14.383 8.195 1 96.56 496 GLU A N 1
ATOM 3811 C CA . GLU A 1 496 ? 15.414 -14.891 9.555 1 96.56 496 GLU A CA 1
ATOM 3812 C C . GLU A 1 496 ? 14.578 -13.953 10.43 1 96.56 496 GLU A C 1
ATOM 3814 O O . GLU A 1 496 ? 13.719 -14.406 11.188 1 96.56 496 GLU A O 1
ATOM 3819 N N . LYS A 1 497 ? 14.805 -12.703 10.312 1 96.25 497 LYS A N 1
ATOM 3820 C CA . LYS A 1 497 ? 14.039 -11.719 11.07 1 96.25 497 LYS A CA 1
ATOM 3821 C C . LYS A 1 497 ? 12.578 -11.719 10.656 1 96.25 497 LYS A C 1
ATOM 3823 O O . LYS A 1 497 ? 11.68 -11.672 11.5 1 96.25 497 LYS A O 1
ATOM 3828 N N . LYS A 1 498 ? 12.367 -11.734 9.359 1 95.31 498 LYS A N 1
ATOM 3829 C CA . LYS A 1 498 ? 11.008 -11.766 8.828 1 95.31 498 LYS A CA 1
ATOM 3830 C C . LYS A 1 498 ? 10.258 -13 9.312 1 95.31 498 LYS A C 1
ATOM 3832 O O . LYS A 1 498 ? 9.086 -12.914 9.688 1 95.31 498 LYS A O 1
ATOM 3837 N N . THR A 1 499 ? 10.922 -14.102 9.273 1 93.94 499 THR A N 1
ATOM 3838 C CA . THR A 1 499 ? 10.297 -15.344 9.703 1 93.94 499 THR A CA 1
ATOM 3839 C C . THR A 1 499 ? 9.906 -15.273 11.172 1 93.94 499 THR A C 1
ATOM 3841 O O . THR A 1 499 ? 8.789 -15.656 11.547 1 93.94 499 THR A O 1
ATOM 3844 N N . HIS A 1 500 ? 10.766 -14.781 11.969 1 95.44 500 HIS A N 1
ATOM 3845 C CA . HIS A 1 500 ? 10.477 -14.602 13.391 1 95.44 500 HIS A CA 1
ATOM 3846 C C . HIS A 1 500 ? 9.312 -13.641 13.594 1 95.44 500 HIS A C 1
ATOM 3848 O O . HIS A 1 500 ? 8.43 -13.891 14.414 1 95.44 500 HIS A O 1
ATOM 3854 N N . LEU A 1 501 ? 9.297 -12.594 12.883 1 96.19 501 LEU A N 1
ATOM 3855 C CA . LEU A 1 501 ? 8.25 -11.578 12.953 1 96.19 501 LEU A CA 1
ATOM 3856 C C . LEU A 1 501 ? 6.887 -12.188 12.641 1 96.19 501 LEU A C 1
ATOM 3858 O O . LEU A 1 501 ? 5.938 -12.031 13.414 1 96.19 501 LEU A O 1
ATOM 3862 N N . VAL A 1 502 ? 6.809 -12.906 11.555 1 94 502 VAL A N 1
ATOM 3863 C CA . VAL A 1 502 ? 5.531 -13.359 11.008 1 94 502 VAL A CA 1
ATOM 3864 C C . VAL A 1 502 ? 5.043 -14.586 11.773 1 94 502 VAL A C 1
ATOM 3866 O O . VAL A 1 502 ? 3.871 -14.664 12.156 1 94 502 VAL A O 1
ATOM 3869 N N . LYS A 1 503 ? 5.906 -15.523 12.055 1 90.44 503 LYS A N 1
ATOM 3870 C CA . LYS A 1 503 ? 5.488 -16.812 12.594 1 90.44 503 LYS A CA 1
ATOM 3871 C C . LYS A 1 503 ? 5.371 -16.766 14.117 1 90.44 503 LYS A C 1
ATOM 3873 O O . LYS A 1 503 ? 4.633 -17.547 14.719 1 90.44 503 LYS A O 1
ATOM 3878 N N . ASP A 1 504 ? 6.035 -15.781 14.75 1 92.38 504 ASP A N 1
ATOM 3879 C CA . ASP A 1 504 ? 6.039 -15.758 16.203 1 92.38 504 ASP A CA 1
ATOM 3880 C C . ASP A 1 504 ? 5.406 -14.469 16.734 1 92.38 504 ASP A C 1
ATOM 3882 O O . ASP A 1 504 ? 4.5 -14.516 17.578 1 92.38 504 ASP A O 1
ATOM 3886 N N . THR A 1 505 ? 5.77 -13.398 16.266 1 94.12 505 THR A N 1
ATOM 3887 C CA . THR A 1 505 ? 5.477 -12.117 16.891 1 94.12 505 THR A CA 1
ATOM 3888 C C . THR A 1 505 ? 4.117 -11.586 16.438 1 94.12 505 THR A C 1
ATOM 3890 O O . THR A 1 505 ? 3.402 -10.953 17.219 1 94.12 505 THR A O 1
ATOM 3893 N N . MET A 1 506 ? 3.689 -11.898 15.242 1 95.56 506 MET A N 1
ATOM 3894 C CA . MET A 1 506 ? 2.506 -11.242 14.688 1 95.56 506 MET A CA 1
ATOM 3895 C C . MET A 1 506 ? 1.301 -12.18 14.727 1 95.56 506 MET A C 1
ATOM 3897 O O . MET A 1 506 ? 0.229 -11.836 14.227 1 95.56 506 MET A O 1
ATOM 3901 N N . LYS A 1 507 ? 1.378 -13.297 15.312 1 92.44 507 LYS A N 1
ATOM 3902 C CA . LYS A 1 507 ? 0.283 -14.266 15.328 1 92.44 507 LYS A CA 1
ATOM 3903 C C . LYS A 1 507 ? -0.97 -13.664 15.961 1 92.44 507 LYS A C 1
ATOM 3905 O O . LYS A 1 507 ? -2.062 -13.758 15.398 1 92.44 507 LYS A O 1
ATOM 3910 N N . GLU A 1 508 ? -0.788 -13.078 17.109 1 94.12 508 GLU A N 1
ATOM 3911 C CA . GLU A 1 508 ? -1.928 -12.469 17.781 1 94.12 508 GLU A CA 1
ATOM 3912 C C . GLU A 1 508 ? -2.504 -11.312 16.984 1 94.12 508 GLU A C 1
ATOM 3914 O O . GLU A 1 508 ? -3.723 -11.125 16.938 1 94.12 508 GLU A O 1
ATOM 3919 N N . ALA A 1 509 ? -1.633 -10.523 16.438 1 95.88 509 ALA A N 1
ATOM 3920 C CA . ALA A 1 509 ? -2.08 -9.414 15.602 1 95.88 509 ALA A CA 1
ATOM 3921 C C . ALA A 1 509 ? -2.961 -9.906 14.461 1 95.88 509 ALA A C 1
ATOM 3923 O O . ALA A 1 509 ? -3.994 -9.305 14.156 1 95.88 509 ALA A O 1
ATOM 3924 N N . PHE A 1 510 ? -2.568 -11.023 13.844 1 94.94 510 PHE A N 1
ATOM 3925 C CA . PHE A 1 510 ? -3.342 -11.578 12.742 1 94.94 510 PHE A CA 1
ATOM 3926 C C . PHE A 1 510 ? -4.734 -11.984 13.211 1 94.94 510 PHE A C 1
ATOM 3928 O O . PHE A 1 510 ? -5.711 -11.82 12.477 1 94.94 510 PHE A O 1
ATOM 3935 N N . SER A 1 511 ? -4.82 -12.461 14.383 1 92.81 511 SER A N 1
ATOM 3936 C CA . SER A 1 511 ? -6.121 -12.852 14.922 1 92.81 511 SER A CA 1
ATOM 3937 C C . SER A 1 511 ? -7.027 -11.648 15.109 1 92.81 511 SER A C 1
ATOM 3939 O O . SER A 1 511 ? -8.219 -11.703 14.805 1 92.81 511 SER A O 1
ATOM 3941 N N . ILE A 1 512 ? -6.535 -10.594 15.578 1 94.62 512 ILE A N 1
ATOM 3942 C CA . ILE A 1 512 ? -7.297 -9.367 15.766 1 94.62 512 ILE A CA 1
ATOM 3943 C C . ILE A 1 512 ? -7.711 -8.797 14.414 1 94.62 512 ILE A C 1
ATOM 3945 O O . ILE A 1 512 ? -8.852 -8.344 14.242 1 94.62 512 ILE A O 1
ATOM 3949 N N . LEU A 1 513 ? -6.805 -8.812 13.492 1 94.62 513 LEU A N 1
ATOM 3950 C CA . LEU A 1 513 ? -7.098 -8.312 12.148 1 94.62 513 LEU A CA 1
ATOM 3951 C C . LEU A 1 513 ? -8.234 -9.109 11.508 1 94.62 513 LEU A C 1
ATOM 3953 O O . LEU A 1 513 ? -9.07 -8.547 10.805 1 94.62 513 LEU A O 1
ATOM 3957 N N . ALA A 1 514 ? -8.234 -10.391 11.75 1 89.56 514 ALA A N 1
ATOM 3958 C CA . ALA A 1 514 ? -9.305 -11.234 11.219 1 89.56 514 ALA A CA 1
ATOM 3959 C C . ALA A 1 514 ? -10.664 -10.797 11.75 1 89.56 514 ALA A C 1
ATOM 3961 O O . ALA A 1 514 ? -11.672 -10.914 11.055 1 89.56 514 ALA A O 1
ATOM 3962 N N . GLU A 1 515 ? -10.695 -10.219 12.93 1 90.56 515 GLU A N 1
ATOM 3963 C CA . GLU A 1 515 ? -11.945 -9.781 13.555 1 90.56 515 GLU A CA 1
ATOM 3964 C C . GLU A 1 515 ? -12.445 -8.477 12.938 1 90.56 515 GLU A C 1
ATOM 3966 O O . GLU A 1 515 ? -13.617 -8.125 13.094 1 90.56 515 GLU A O 1
ATOM 3971 N N . LEU A 1 516 ? -11.625 -7.75 12.289 1 91.38 516 LEU A N 1
ATOM 3972 C CA . LEU A 1 516 ? -11.992 -6.453 11.727 1 91.38 516 LEU A CA 1
ATOM 3973 C C . LEU A 1 516 ? -12.719 -6.625 10.398 1 91.38 516 LEU A C 1
ATOM 3975 O O . LEU A 1 516 ? -13.297 -5.672 9.875 1 91.38 516 LEU A O 1
ATOM 3979 N N . ARG A 1 517 ? -12.727 -7.773 9.797 1 81.38 517 ARG A N 1
ATOM 3980 C CA . ARG A 1 517 ? -13.398 -8.031 8.531 1 81.38 517 ARG A CA 1
ATOM 3981 C C . ARG A 1 517 ? -14.867 -8.383 8.758 1 81.38 517 ARG A C 1
ATOM 3983 O O . ARG A 1 517 ? -15.219 -9 9.766 1 81.38 517 ARG A O 1
ATOM 3990 N N . MET B 1 1 ? -21.875 56.5 -8.453 1 35.81 1 MET B N 1
ATOM 3991 C CA . MET B 1 1 ? -21.922 57.719 -7.629 1 35.81 1 MET B CA 1
ATOM 3992 C C . MET B 1 1 ? -22.125 57.375 -6.16 1 35.81 1 MET B C 1
ATOM 3994 O O . MET B 1 1 ? -21.625 58.062 -5.273 1 35.81 1 MET B O 1
ATOM 3998 N N . GLU B 1 2 ? -23.016 56.438 -5.941 1 40.56 2 GLU B N 1
ATOM 3999 C CA . GLU B 1 2 ? -23.266 55.812 -4.645 1 40.56 2 GLU B CA 1
ATOM 4000 C C . GLU B 1 2 ? -22.078 54.969 -4.203 1 40.56 2 GLU B C 1
ATOM 4002 O O . GLU B 1 2 ? -21.953 54.656 -3.021 1 40.56 2 GLU B O 1
ATOM 4007 N N . GLU B 1 3 ? -21.375 54.375 -5.168 1 46.56 3 GLU B N 1
ATOM 4008 C CA . GLU B 1 3 ? -20.109 53.656 -5.047 1 46.56 3 GLU B CA 1
ATOM 4009 C C . GLU B 1 3 ? -19.016 54.562 -4.457 1 46.56 3 GLU B C 1
ATOM 4011 O O . GLU B 1 3 ? -18.031 54.062 -3.922 1 46.56 3 GLU B O 1
ATOM 4016 N N . ASN B 1 4 ? -19.094 55.844 -4.617 1 50.22 4 ASN B N 1
ATOM 4017 C CA . ASN B 1 4 ? -18.172 56.906 -4.25 1 50.22 4 ASN B CA 1
ATOM 4018 C C . ASN B 1 4 ? -18.219 57.219 -2.756 1 50.22 4 ASN B C 1
ATOM 4020 O O . ASN B 1 4 ? -17.422 58 -2.246 1 50.22 4 ASN B O 1
ATOM 4024 N N . LYS B 1 5 ? -19.094 56.469 -1.89 1 67.12 5 LYS B N 1
ATOM 4025 C CA . LYS B 1 5 ? -19.297 56.812 -0.481 1 67.12 5 LYS B CA 1
ATOM 4026 C C . LYS B 1 5 ? -18.922 55.625 0.417 1 67.12 5 LYS B C 1
ATOM 4028 O O . LYS B 1 5 ? -19.094 55.688 1.636 1 67.12 5 LYS B O 1
ATOM 4033 N N . MET B 1 6 ? -18.188 54.562 -0.211 1 87.44 6 MET B N 1
ATOM 4034 C CA . MET B 1 6 ? -17.969 53.312 0.551 1 87.44 6 MET B CA 1
ATOM 4035 C C . MET B 1 6 ? -16.594 53.312 1.191 1 87.44 6 MET B C 1
ATOM 4037 O O . MET B 1 6 ? -15.609 53.75 0.574 1 87.44 6 MET B O 1
ATOM 4041 N N . ASN B 1 7 ? -16.578 52.875 2.426 1 96.06 7 ASN B N 1
ATOM 4042 C CA . ASN B 1 7 ? -15.305 52.719 3.129 1 96.06 7 ASN B CA 1
ATOM 4043 C C . ASN B 1 7 ? -14.641 51.375 2.834 1 96.06 7 ASN B C 1
ATOM 4045 O O . ASN B 1 7 ? -15.312 50.438 2.449 1 96.06 7 ASN B O 1
ATOM 4049 N N . TYR B 1 8 ? -13.305 51.406 2.908 1 97.81 8 TYR B N 1
ATOM 4050 C CA . TYR B 1 8 ? -12.508 50.219 2.676 1 97.81 8 TYR B CA 1
ATOM 4051 C C . TYR B 1 8 ? -11.609 49.906 3.873 1 97.81 8 TYR B C 1
ATOM 4053 O O . TYR B 1 8 ? -11.328 50.812 4.684 1 97.81 8 TYR B O 1
ATOM 4061 N N . TYR B 1 9 ? -11.211 48.656 3.979 1 98.25 9 TYR B N 1
ATOM 4062 C CA . TYR B 1 9 ? -10.328 48.188 5.031 1 98.25 9 TYR B CA 1
ATOM 4063 C C . TYR B 1 9 ? -9.227 47.312 4.457 1 98.25 9 TYR B C 1
ATOM 4065 O O . TYR B 1 9 ? -9.5 46.406 3.662 1 98.25 9 TYR B O 1
ATOM 4073 N N . LEU B 1 10 ? -8.016 47.594 4.812 1 98.56 10 LEU B N 1
ATOM 4074 C CA . LEU B 1 10 ? -6.883 46.812 4.32 1 98.56 10 LEU B CA 1
ATOM 4075 C C . LEU B 1 10 ? -6.41 45.812 5.367 1 98.56 10 LEU B C 1
ATOM 4077 O O . LEU B 1 10 ? -6.227 46.188 6.535 1 98.56 10 LEU B O 1
ATOM 4081 N N . GLY B 1 11 ? -6.293 44.562 4.988 1 97.94 11 GLY B N 1
ATOM 4082 C CA . GLY B 1 11 ? -5.781 43.5 5.855 1 97.94 11 GLY B CA 1
ATOM 4083 C C . GLY B 1 11 ? -4.66 42.719 5.219 1 97.94 11 GLY B C 1
ATOM 4084 O O . GLY B 1 11 ? -4.535 42.688 3.994 1 97.94 11 GLY B O 1
ATOM 4085 N N . PHE B 1 12 ? -3.801 42.094 6.059 1 97.69 12 PHE B N 1
ATOM 4086 C CA . PHE B 1 12 ? -2.816 41.156 5.535 1 97.69 12 PHE B CA 1
ATOM 4087 C C . PHE B 1 12 ? -2.695 39.938 6.445 1 97.69 12 PHE B C 1
ATOM 4089 O O . PHE B 1 12 ? -3.07 39.969 7.617 1 97.69 12 PHE B O 1
ATOM 4096 N N . ASP B 1 13 ? -2.291 38.844 5.902 1 95.44 13 ASP B N 1
ATOM 4097 C CA . ASP B 1 13 ? -1.9 37.625 6.559 1 95.44 13 ASP B CA 1
ATOM 4098 C C . ASP B 1 13 ? -0.462 37.25 6.207 1 95.44 13 ASP B C 1
ATOM 4100 O O . ASP B 1 13 ? -0.176 36.844 5.074 1 95.44 13 ASP B O 1
ATOM 4104 N N . ALA B 1 14 ? 0.42 37.406 7.164 1 96.31 14 ALA B N 1
ATOM 4105 C CA . ALA B 1 14 ? 1.825 37.031 6.996 1 96.31 14 ALA B CA 1
ATOM 4106 C C . ALA B 1 14 ? 2.094 35.625 7.508 1 96.31 14 ALA B C 1
ATOM 4108 O O . ALA B 1 14 ? 2.588 35.438 8.625 1 96.31 14 ALA B O 1
ATOM 4109 N N . GLY B 1 15 ? 1.91 34.719 6.676 1 90.56 15 GLY B N 1
ATOM 4110 C CA . GLY B 1 15 ? 2.02 33.312 7.055 1 90.56 15 GLY B CA 1
ATOM 4111 C C . GLY B 1 15 ? 3.369 32.719 6.723 1 90.56 15 GLY B C 1
ATOM 4112 O O . GLY B 1 15 ? 4.254 33.406 6.207 1 90.56 15 GLY B O 1
ATOM 4113 N N . THR B 1 16 ? 3.516 31.469 7.016 1 85.69 16 THR B N 1
ATOM 4114 C CA . THR B 1 16 ? 4.773 30.734 6.855 1 85.69 16 THR B CA 1
ATOM 4115 C C . THR B 1 16 ? 5.129 30.594 5.379 1 85.69 16 THR B C 1
ATOM 4117 O O . THR B 1 16 ? 6.301 30.703 5.004 1 85.69 16 THR B O 1
ATOM 4120 N N . GLN B 1 17 ? 4.145 30.484 4.488 1 79.06 17 GLN B N 1
ATOM 4121 C CA . GLN B 1 17 ? 4.434 30.141 3.1 1 79.06 17 GLN B CA 1
ATOM 4122 C C . GLN B 1 17 ? 4.227 31.344 2.189 1 79.06 17 GLN B C 1
ATOM 4124 O O . GLN B 1 17 ? 4.719 31.375 1.06 1 79.06 17 GLN B O 1
ATOM 4129 N N . SER B 1 18 ? 3.412 32.281 2.637 1 88.12 18 SER B N 1
ATOM 4130 C CA . SER B 1 18 ? 3.131 33.469 1.81 1 88.12 18 SER B CA 1
ATOM 4131 C C . SER B 1 18 ? 2.609 34.625 2.65 1 88.12 18 SER B C 1
ATOM 4133 O O . SER B 1 18 ? 2.227 34.438 3.809 1 88.12 18 SER B O 1
ATOM 4135 N N . VAL B 1 19 ? 2.67 35.75 1.996 1 93.94 19 VAL B N 1
ATOM 4136 C CA . VAL B 1 19 ? 2.004 36.938 2.516 1 93.94 19 VAL B CA 1
ATOM 4137 C C . VAL B 1 19 ? 0.864 37.344 1.583 1 93.94 19 VAL B C 1
ATOM 4139 O O . VAL B 1 19 ? 1.063 37.469 0.375 1 93.94 19 VAL B O 1
ATOM 4142 N N . LYS B 1 20 ? -0.344 37.406 2.18 1 94.5 20 LYS B N 1
ATOM 4143 C CA . LYS B 1 20 ? -1.523 37.844 1.436 1 94.5 20 LYS B CA 1
ATOM 4144 C C . LYS B 1 20 ? -2.004 39.219 1.915 1 94.5 20 LYS B C 1
ATOM 4146 O O . LYS B 1 20 ? -2.107 39.469 3.119 1 94.5 20 LYS B O 1
ATOM 4151 N N . VAL B 1 21 ? -2.219 40.125 0.999 1 97.12 21 VAL B N 1
ATOM 4152 C CA . VAL B 1 21 ? -2.779 41.438 1.273 1 97.12 21 VAL B CA 1
ATOM 4153 C C . VAL B 1 21 ? -4.074 41.625 0.484 1 97.12 21 VAL B C 1
ATOM 4155 O O . VAL B 1 21 ? -4.164 41.219 -0.676 1 97.12 21 VAL B O 1
ATOM 4158 N N . ALA B 1 22 ? -5.078 42.219 1.182 1 97 22 ALA B N 1
ATOM 4159 C CA . ALA B 1 22 ? -6.34 42.438 0.479 1 97 22 ALA B CA 1
ATOM 4160 C C . ALA B 1 22 ? -7.078 43.656 1.042 1 97 22 ALA B C 1
ATOM 4162 O O . ALA B 1 22 ? -6.797 44.094 2.16 1 97 22 ALA B O 1
ATOM 4163 N N . VAL B 1 23 ? -7.945 44.156 0.273 1 97.81 23 VAL B N 1
ATOM 4164 C CA . VAL B 1 23 ? -8.828 45.25 0.666 1 97.81 23 VAL B CA 1
ATOM 4165 C C . VAL B 1 23 ? -10.281 44.781 0.572 1 97.81 23 VAL B C 1
ATOM 4167 O O . VAL B 1 23 ? -10.695 44.219 -0.436 1 97.81 23 VAL B O 1
ATOM 4170 N N . TYR B 1 24 ? -10.992 45 1.648 1 95.81 24 TYR B N 1
ATOM 4171 C CA . TYR B 1 24 ? -12.406 44.656 1.71 1 95.81 24 TYR B CA 1
ATOM 4172 C C . TYR B 1 24 ? -13.273 45.906 1.862 1 95.81 24 TYR B C 1
ATOM 4174 O O . TYR B 1 24 ? -12.82 46.938 2.381 1 95.81 24 TYR B O 1
ATOM 4182 N N . ASP B 1 25 ? -14.539 45.781 1.432 1 95.88 25 ASP B N 1
ATOM 4183 C CA . ASP B 1 25 ? -15.484 46.875 1.604 1 95.88 25 ASP B CA 1
ATOM 4184 C C . ASP B 1 25 ? -16.328 46.688 2.861 1 95.88 25 ASP B C 1
ATOM 4186 O O . ASP B 1 25 ? -16.062 45.781 3.67 1 95.88 25 ASP B O 1
ATOM 4190 N N . GLU B 1 26 ? -17.297 47.531 3.076 1 93.69 26 GLU B N 1
ATOM 4191 C CA . GLU B 1 26 ? -18.125 47.531 4.281 1 93.69 26 GLU B CA 1
ATOM 4192 C C . GLU B 1 26 ? -18.938 46.25 4.402 1 93.69 26 GLU B C 1
ATOM 4194 O O . GLU B 1 26 ? -19.266 45.812 5.508 1 93.69 26 GLU B O 1
ATOM 4199 N N . ASP B 1 27 ? -19.141 45.625 3.275 1 89.56 27 ASP B N 1
ATOM 4200 C CA . ASP B 1 27 ? -19.906 44.375 3.254 1 89.56 27 ASP B CA 1
ATOM 4201 C C . ASP B 1 27 ? -18.984 43.156 3.273 1 89.56 27 ASP B C 1
ATOM 4203 O O . ASP B 1 27 ? -19.422 42.031 3.098 1 89.56 27 ASP B O 1
ATOM 4207 N N . MET B 1 28 ? -17.719 43.438 3.35 1 90.94 28 MET B N 1
ATOM 4208 C CA . MET B 1 28 ? -16.656 42.438 3.434 1 90.94 28 MET B CA 1
ATOM 4209 C C . MET B 1 28 ? -16.562 41.656 2.133 1 90.94 28 MET B C 1
ATOM 4211 O O . MET B 1 28 ? -16.312 40.438 2.156 1 90.94 28 MET B O 1
ATOM 4215 N N . ASN B 1 29 ? -16.844 42.312 1.082 1 90.88 29 ASN B N 1
ATOM 4216 C CA . ASN B 1 29 ? -16.453 41.781 -0.227 1 90.88 29 ASN B CA 1
ATOM 4217 C C . ASN B 1 29 ? -14.992 42.125 -0.548 1 90.88 29 ASN B C 1
ATOM 4219 O O . ASN B 1 29 ? -14.562 43.281 -0.368 1 90.88 29 ASN B O 1
ATOM 4223 N N . CYS B 1 30 ? -14.32 41.188 -0.98 1 92.88 30 CYS B N 1
ATOM 4224 C CA . CYS B 1 30 ? -12.945 41.406 -1.382 1 92.88 30 CYS B CA 1
ATOM 4225 C C . CYS B 1 30 ? -12.883 42.219 -2.676 1 92.88 30 CYS B C 1
ATOM 4227 O O . CYS B 1 30 ? -13.359 41.781 -3.717 1 92.88 30 CYS B O 1
ATOM 4229 N N . ILE B 1 31 ? -12.234 43.312 -2.67 1 95.19 31 ILE B N 1
ATOM 4230 C CA . ILE B 1 31 ? -12.227 44.188 -3.828 1 95.19 31 ILE B CA 1
ATOM 4231 C C . ILE B 1 31 ? -10.945 43.969 -4.633 1 95.19 31 ILE B C 1
ATOM 4233 O O . ILE B 1 31 ? -10.953 44.031 -5.863 1 95.19 31 ILE B O 1
ATOM 4237 N N . VAL B 1 32 ? -9.836 43.875 -3.934 1 96.25 32 VAL B N 1
ATOM 4238 C CA . VAL B 1 32 ? -8.539 43.594 -4.543 1 96.25 32 VAL B CA 1
ATOM 4239 C C . VAL B 1 32 ? -7.691 42.75 -3.596 1 96.25 32 VAL B C 1
ATOM 4241 O O . VAL B 1 32 ? -7.941 42.719 -2.389 1 96.25 32 VAL B O 1
ATOM 4244 N N . SER B 1 33 ? -6.758 42.031 -4.117 1 96.56 33 SER B N 1
ATOM 4245 C CA . SER B 1 33 ? -5.875 41.219 -3.305 1 96.56 33 SER B CA 1
ATOM 4246 C C . SER B 1 33 ? -4.547 40.969 -4.012 1 96.56 33 SER B C 1
ATOM 4248 O O . SER B 1 33 ? -4.445 41.156 -5.23 1 96.56 33 SER B O 1
ATOM 4250 N N . SER B 1 34 ? -3.557 40.656 -3.23 1 96.5 34 SER B N 1
ATOM 4251 C CA . SER B 1 34 ? -2.213 40.281 -3.674 1 96.5 34 SER B CA 1
ATOM 4252 C C . SER B 1 34 ? -1.603 39.219 -2.787 1 96.5 34 SER B C 1
ATOM 4254 O O . SER B 1 34 ? -1.863 39.188 -1.582 1 96.5 34 SER B O 1
ATOM 4256 N N . SER B 1 35 ? -0.877 38.375 -3.352 1 94.38 35 SER B N 1
ATOM 4257 C CA . SER B 1 35 ? -0.196 37.312 -2.613 1 94.38 35 SER B CA 1
ATOM 4258 C C . SER B 1 35 ? 1.21 37.062 -3.154 1 94.38 35 SER B C 1
ATOM 4260 O O . SER B 1 35 ? 1.431 37.125 -4.367 1 94.38 35 SER B O 1
ATOM 4262 N N . ALA B 1 36 ? 2.193 36.844 -2.293 1 94.31 36 ALA B N 1
ATOM 4263 C CA . ALA B 1 36 ? 3.58 36.594 -2.664 1 94.31 36 ALA B CA 1
ATOM 4264 C C . ALA B 1 36 ? 4.188 35.5 -1.758 1 94.31 36 ALA B C 1
ATOM 4266 O O . ALA B 1 36 ? 3.93 35.5 -0.552 1 94.31 36 ALA B O 1
ATOM 4267 N N . PRO B 1 37 ? 4.992 34.656 -2.326 1 90.81 37 PRO B N 1
ATOM 4268 C CA . PRO B 1 37 ? 5.594 33.594 -1.527 1 90.81 37 PRO B CA 1
ATOM 4269 C C . PRO B 1 37 ? 6.703 34.094 -0.606 1 90.81 37 PRO B C 1
ATOM 4271 O O . PRO B 1 37 ? 7.391 35.062 -0.934 1 90.81 37 PRO B O 1
ATOM 4274 N N . THR B 1 38 ? 6.801 33.438 0.555 1 92.31 38 THR B N 1
ATOM 4275 C CA . THR B 1 38 ? 7.902 33.688 1.474 1 92.31 38 THR B CA 1
ATOM 4276 C C . THR B 1 38 ? 9.07 32.75 1.2 1 92.31 38 THR B C 1
ATOM 4278 O O . THR B 1 38 ? 8.961 31.844 0.371 1 92.31 38 THR B O 1
ATOM 4281 N N . THR B 1 39 ? 10.203 33.031 1.904 1 91.38 39 THR B N 1
ATOM 4282 C CA . THR B 1 39 ? 11.406 32.219 1.744 1 91.38 39 THR B CA 1
ATOM 4283 C C . THR B 1 39 ? 11.781 31.531 3.059 1 91.38 39 THR B C 1
ATOM 4285 O O . THR B 1 39 ? 11.867 32.188 4.098 1 91.38 39 THR B O 1
ATOM 4288 N N . LEU B 1 40 ? 11.836 30.219 3.045 1 86.75 40 LEU B N 1
ATOM 4289 C CA . LEU B 1 40 ? 12.352 29.453 4.176 1 86.75 40 LEU B CA 1
ATOM 4290 C C . LEU B 1 40 ? 13.75 28.922 3.891 1 86.75 40 LEU B C 1
ATOM 4292 O O . LEU B 1 40 ? 14.031 28.469 2.779 1 86.75 40 LEU B O 1
ATOM 4296 N N . THR B 1 41 ? 14.695 29.047 4.84 1 88.12 41 THR B N 1
ATOM 4297 C CA . THR B 1 41 ? 16.031 28.5 4.719 1 88.12 41 THR B CA 1
ATOM 4298 C C . THR B 1 41 ? 16.297 27.484 5.824 1 88.12 41 THR B C 1
ATOM 4300 O O . THR B 1 41 ? 15.703 27.547 6.898 1 88.12 41 THR B O 1
ATOM 4303 N N . TYR B 1 42 ? 17.172 26.578 5.605 1 83.38 42 TYR B N 1
ATOM 4304 C CA . TYR B 1 42 ? 17.5 25.484 6.512 1 83.38 42 TYR B CA 1
ATOM 4305 C C . TYR B 1 42 ? 19 25.422 6.777 1 83.38 42 TYR B C 1
ATOM 4307 O O . TYR B 1 42 ? 19.688 24.531 6.277 1 83.38 42 TYR B O 1
ATOM 4315 N N . PRO B 1 43 ? 19.5 26.219 7.598 1 85.75 43 PRO B N 1
ATOM 4316 C CA . PRO B 1 43 ? 20.938 26.359 7.789 1 85.75 43 PRO B CA 1
ATOM 4317 C C . PRO B 1 43 ? 21.594 25.109 8.383 1 85.75 43 PRO B C 1
ATOM 4319 O O . PRO B 1 43 ? 22.75 24.812 8.094 1 85.75 43 PRO B O 1
ATOM 4322 N N . GLU B 1 44 ? 20.891 24.453 9.336 1 82.94 44 GLU B N 1
ATOM 4323 C CA . GLU B 1 44 ? 21.297 23.203 9.992 1 82.94 44 GLU B CA 1
ATOM 4324 C C . GLU B 1 44 ? 20.156 22.203 10.055 1 82.94 44 GLU B C 1
ATOM 4326 O O . GLU B 1 44 ? 18.984 22.578 9.898 1 82.94 44 GLU B O 1
ATOM 4331 N N . PRO B 1 45 ? 20.594 20.969 10.141 1 73.44 45 PRO B N 1
ATOM 4332 C CA . PRO B 1 45 ? 19.516 20 10.32 1 73.44 45 PRO B CA 1
ATOM 4333 C C . PRO B 1 45 ? 18.578 20.375 11.469 1 73.44 45 PRO B C 1
ATOM 4335 O O . PRO B 1 45 ? 19.031 20.625 12.586 1 73.44 45 PRO B O 1
ATOM 4338 N N . GLY B 1 46 ? 17.297 20.5 11.164 1 77.12 46 GLY B N 1
ATOM 4339 C CA . GLY B 1 46 ? 16.312 20.812 12.188 1 77.12 46 GLY B CA 1
ATOM 4340 C C . GLY B 1 46 ? 16.062 22.312 12.328 1 77.12 46 GLY B C 1
ATOM 4341 O O . GLY B 1 46 ? 15.133 22.734 13.016 1 77.12 46 GLY B O 1
ATOM 4342 N N . TRP B 1 47 ? 16.906 23.062 11.586 1 87.81 47 TRP B N 1
ATOM 4343 C CA . TRP B 1 47 ? 16.781 24.516 11.68 1 87.81 47 TRP B CA 1
ATOM 4344 C C . TRP B 1 47 ? 15.93 25.062 10.531 1 87.81 47 TRP B C 1
ATOM 4346 O O . TRP B 1 47 ? 16.094 24.641 9.383 1 87.81 47 TRP B O 1
ATOM 4356 N N . VAL B 1 48 ? 15.047 25.828 10.898 1 88.81 48 VAL B N 1
ATOM 4357 C CA . VAL B 1 48 ? 14.289 26.609 9.922 1 88.81 48 VAL B CA 1
ATOM 4358 C C . VAL B 1 48 ? 14.414 28.094 10.234 1 88.81 48 VAL B C 1
ATOM 4360 O O . VAL B 1 48 ? 14.086 28.531 11.336 1 88.81 48 VAL B O 1
ATOM 4363 N N . SER B 1 49 ? 14.898 28.844 9.266 1 93.19 49 SER B N 1
ATOM 4364 C CA . SER B 1 49 ? 15.109 30.281 9.461 1 93.19 49 SER B CA 1
ATOM 4365 C C . SER B 1 49 ? 14.438 31.094 8.367 1 93.19 49 SER B C 1
ATOM 4367 O O . SER B 1 49 ? 14.445 30.703 7.199 1 93.19 49 SER B O 1
ATOM 4369 N N . MET B 1 50 ? 13.852 32.125 8.844 1 95.19 50 MET B N 1
ATOM 4370 C CA . MET B 1 50 ? 13.258 33.094 7.922 1 95.19 50 MET B CA 1
ATOM 4371 C C . MET B 1 50 ? 13.781 34.5 8.195 1 95.19 50 MET B C 1
ATOM 4373 O O . MET B 1 50 ? 14.641 34.688 9.055 1 95.19 50 MET B O 1
ATOM 4377 N N . ASP B 1 51 ? 13.398 35.469 7.324 1 96.88 51 ASP B N 1
ATOM 4378 C CA . ASP B 1 51 ? 13.75 36.875 7.449 1 96.88 51 ASP B CA 1
ATOM 4379 C C . ASP B 1 51 ? 12.516 37.75 7.672 1 96.88 51 ASP B C 1
ATOM 4381 O O . ASP B 1 51 ? 11.68 37.875 6.773 1 96.88 51 ASP B O 1
ATOM 4385 N N . VAL B 1 52 ? 12.453 38.344 8.867 1 97.88 52 VAL B N 1
ATOM 4386 C CA . VAL B 1 52 ? 11.258 39.125 9.211 1 97.88 52 VAL B CA 1
ATOM 4387 C C . VAL B 1 52 ? 11.148 40.344 8.312 1 97.88 52 VAL B C 1
ATOM 4389 O O . VAL B 1 52 ? 10.055 40.844 8.055 1 97.88 52 VAL B O 1
ATOM 4392 N N . ASP B 1 53 ? 12.25 40.812 7.816 1 98.38 53 ASP B N 1
ATOM 4393 C CA . ASP B 1 53 ? 12.25 41.938 6.883 1 98.38 53 ASP B CA 1
ATOM 4394 C C . ASP B 1 53 ? 11.57 41.562 5.566 1 98.38 53 ASP B C 1
ATOM 4396 O O . ASP B 1 53 ? 11.016 42.406 4.879 1 98.38 53 ASP B O 1
ATOM 4400 N N . GLU B 1 54 ? 11.688 40.344 5.27 1 98.19 54 GLU B N 1
ATOM 4401 C CA . GLU B 1 54 ? 10.992 39.875 4.07 1 98.19 54 GLU B CA 1
ATOM 4402 C C . GLU B 1 54 ? 9.477 40.031 4.223 1 98.19 54 GLU B C 1
ATOM 4404 O O . GLU B 1 54 ? 8.781 40.375 3.271 1 98.19 54 GLU B O 1
ATOM 4409 N N . TYR B 1 55 ? 8.969 39.688 5.414 1 98.12 55 TYR B N 1
ATOM 4410 C CA . TYR B 1 55 ? 7.543 39.875 5.664 1 98.12 55 TYR B CA 1
ATOM 4411 C C . TYR B 1 55 ? 7.137 41.344 5.449 1 98.12 55 TYR B C 1
ATOM 4413 O O . TYR B 1 55 ? 6.09 41.594 4.859 1 98.12 55 TYR B O 1
ATOM 4421 N N . LEU B 1 56 ? 7.957 42.219 5.93 1 98.56 56 LEU B N 1
ATOM 4422 C CA . LEU B 1 56 ? 7.695 43.656 5.758 1 98.56 56 LEU B CA 1
ATOM 4423 C C . LEU B 1 56 ? 7.695 44.031 4.281 1 98.56 56 LEU B C 1
ATOM 4425 O O . LEU B 1 56 ? 6.766 44.688 3.805 1 98.56 56 LEU B O 1
ATOM 4429 N N . ALA B 1 57 ? 8.719 43.594 3.629 1 98.56 57 ALA B N 1
ATOM 4430 C CA . ALA B 1 57 ? 8.859 43.938 2.213 1 98.56 57 ALA B CA 1
ATOM 4431 C C . ALA B 1 57 ? 7.688 43.375 1.403 1 98.56 57 ALA B C 1
ATOM 4433 O O . ALA B 1 57 ? 7.164 44.062 0.522 1 98.56 57 ALA B O 1
ATOM 4434 N N . LEU B 1 58 ? 7.312 42.219 1.662 1 98.19 58 LEU B N 1
ATOM 4435 C CA . LEU B 1 58 ? 6.227 41.562 0.931 1 98.19 58 LEU B CA 1
ATOM 4436 C C . LEU B 1 58 ? 4.895 42.25 1.234 1 98.19 58 LEU B C 1
ATOM 4438 O O . LEU B 1 58 ? 4.027 42.344 0.362 1 98.19 58 LEU B O 1
ATOM 4442 N N . THR B 1 59 ? 4.695 42.625 2.473 1 98.62 59 THR B N 1
ATOM 4443 C CA . THR B 1 59 ? 3.473 43.344 2.832 1 98.62 59 THR B CA 1
ATOM 4444 C C . THR B 1 59 ? 3.389 44.688 2.104 1 98.62 59 THR B C 1
ATOM 4446 O O . THR B 1 59 ? 2.348 45.031 1.54 1 98.62 59 THR B O 1
ATOM 4449 N N . ILE B 1 60 ? 4.48 45.375 2.104 1 98.75 60 ILE B N 1
ATOM 4450 C CA . ILE B 1 60 ? 4.531 46.656 1.418 1 98.75 60 ILE B CA 1
ATOM 4451 C C . ILE B 1 60 ? 4.262 46.469 -0.071 1 98.75 60 ILE B C 1
ATOM 4453 O O . ILE B 1 60 ? 3.49 47.219 -0.673 1 98.75 60 ILE B O 1
ATOM 4457 N N . LYS B 1 61 ? 4.906 45.531 -0.615 1 98.5 61 LYS B N 1
ATOM 4458 C CA . LYS B 1 61 ? 4.672 45.188 -2.02 1 98.5 61 LYS B CA 1
ATOM 4459 C C . LYS B 1 61 ? 3.195 44.906 -2.273 1 98.5 61 LYS B C 1
ATOM 4461 O O . LYS B 1 61 ? 2.619 45.375 -3.254 1 98.5 61 LYS B O 1
ATOM 4466 N N . GLY B 1 62 ? 2.611 44.125 -1.441 1 98.38 62 GLY B N 1
ATOM 4467 C CA . GLY B 1 62 ? 1.199 43.781 -1.566 1 98.38 62 GLY B CA 1
ATOM 4468 C C . GLY B 1 62 ? 0.297 45 -1.441 1 98.38 62 GLY B C 1
ATOM 4469 O O . GLY B 1 62 ? -0.692 45.125 -2.166 1 98.38 62 GLY B O 1
ATOM 4470 N N . MET B 1 63 ? 0.611 45.875 -0.509 1 98.56 63 MET B N 1
ATOM 4471 C CA . MET B 1 63 ? -0.14 47.125 -0.335 1 98.56 63 MET B CA 1
ATOM 4472 C C . MET B 1 63 ? -0.072 47.969 -1.594 1 98.56 63 MET B C 1
ATOM 4474 O O . MET B 1 63 ? -1.081 48.531 -2.021 1 98.56 63 MET B O 1
ATOM 4478 N N . LYS B 1 64 ? 1.122 48.062 -2.131 1 98.56 64 LYS B N 1
ATOM 4479 C CA . LYS B 1 64 ? 1.325 48.812 -3.365 1 98.56 64 LYS B CA 1
ATOM 4480 C C . LYS B 1 64 ? 0.487 48.219 -4.504 1 98.56 64 LYS B C 1
ATOM 4482 O O . LYS B 1 64 ? -0.156 48.969 -5.246 1 98.56 64 LYS B O 1
ATOM 4487 N N . GLU B 1 65 ? 0.499 46.969 -4.602 1 98.44 65 GLU B N 1
ATOM 4488 C CA . GLU B 1 65 ? -0.265 46.281 -5.648 1 98.44 65 GLU B CA 1
ATOM 4489 C C . GLU B 1 65 ? -1.765 46.5 -5.457 1 98.44 65 GLU B C 1
ATOM 4491 O O . GLU B 1 65 ? -2.49 46.75 -6.426 1 98.44 65 GLU B O 1
ATOM 4496 N N . CYS B 1 66 ? -2.213 46.406 -4.258 1 98 66 CYS B N 1
ATOM 4497 C CA . CYS B 1 66 ? -3.629 46.625 -3.977 1 98 66 CYS B CA 1
ATOM 4498 C C . CYS B 1 66 ? -4.039 48.062 -4.312 1 98 66 CYS B C 1
ATOM 4500 O O . CYS B 1 66 ? -5.105 48.281 -4.887 1 98 66 CYS B O 1
ATOM 4502 N N . ALA B 1 67 ? -3.234 49.031 -3.957 1 98.12 67 ALA B N 1
ATOM 4503 C CA . ALA B 1 67 ? -3.51 50.406 -4.277 1 98.12 67 ALA B CA 1
ATOM 4504 C C . ALA B 1 67 ? -3.635 50.625 -5.785 1 98.12 67 ALA B C 1
ATOM 4506 O O . ALA B 1 67 ? -4.555 51.281 -6.254 1 98.12 67 ALA B O 1
ATOM 4507 N N . SER B 1 68 ? -2.693 50.062 -6.484 1 98.12 68 SER B N 1
ATOM 4508 C CA . SER B 1 68 ? -2.705 50.156 -7.941 1 98.12 68 SER B CA 1
ATOM 4509 C C . SER B 1 68 ? -3.965 49.531 -8.531 1 98.12 68 SER B C 1
ATOM 4511 O O . SER B 1 68 ? -4.578 50.094 -9.438 1 98.12 68 SER B O 1
ATOM 4513 N N . GLN B 1 69 ? -4.301 48.375 -8.031 1 97.94 69 GLN B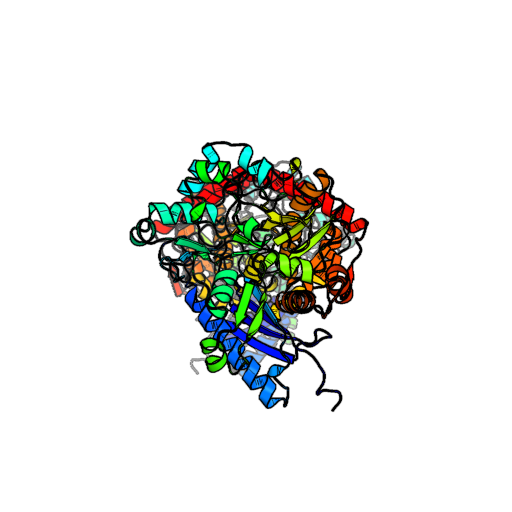 N 1
ATOM 4514 C CA . GLN B 1 69 ? -5.492 47.688 -8.508 1 97.94 69 GLN B CA 1
ATOM 4515 C C . GLN B 1 69 ? -6.754 48.5 -8.227 1 97.94 69 GLN B C 1
ATOM 4517 O O . GLN B 1 69 ? -7.676 48.531 -9.047 1 97.94 69 GLN B O 1
ATOM 4522 N N . MET B 1 70 ? -6.809 49.125 -7.07 1 96.81 70 MET B N 1
ATOM 4523 C CA . MET B 1 70 ? -7.957 49.938 -6.738 1 96.81 70 MET B CA 1
ATOM 4524 C C . MET B 1 70 ? -8.078 51.125 -7.711 1 96.81 70 MET B C 1
ATOM 4526 O O . MET B 1 70 ? -9.164 51.406 -8.211 1 96.81 70 MET B O 1
ATOM 4530 N N . LYS B 1 71 ? -7.016 51.719 -8 1 96.25 71 LYS B N 1
ATOM 4531 C CA . LYS B 1 71 ? -7.004 52.844 -8.938 1 96.25 71 LYS B CA 1
ATOM 4532 C C . LYS B 1 71 ? -7.465 52.406 -10.328 1 96.25 71 LYS B C 1
ATOM 4534 O O . LYS B 1 71 ? -8.227 53.125 -10.992 1 96.25 71 LYS B O 1
ATOM 4539 N N . GLU B 1 72 ? -6.973 51.312 -10.695 1 96.94 72 GLU B N 1
ATOM 4540 C CA . GLU B 1 72 ? -7.367 50.75 -11.992 1 96.94 72 GLU B CA 1
ATOM 4541 C C . GLU B 1 72 ? -8.867 50.5 -12.047 1 96.94 72 GLU B C 1
ATOM 4543 O O . GLU B 1 72 ? -9.484 50.594 -13.109 1 96.94 72 GLU B O 1
ATOM 4548 N N . LYS B 1 73 ? -9.406 50.156 -10.922 1 95.88 73 LYS B N 1
ATOM 4549 C CA . LYS B 1 73 ? -10.836 49.906 -10.844 1 95.88 73 LYS B CA 1
ATOM 4550 C C . LYS B 1 73 ? -11.633 51.188 -10.617 1 95.88 73 LYS B C 1
ATOM 4552 O O . LYS B 1 73 ? -12.859 51.125 -10.469 1 95.88 73 LYS B O 1
ATOM 4557 N N . GLY B 1 74 ? -10.969 52.281 -10.539 1 95.31 74 GLY B N 1
ATOM 4558 C CA . GLY B 1 74 ? -11.609 53.562 -10.312 1 95.31 74 GLY B CA 1
ATOM 4559 C C . GLY B 1 74 ? -12.039 53.781 -8.867 1 95.31 74 GLY B C 1
ATOM 4560 O O . GLY B 1 74 ? -12.938 54.562 -8.594 1 95.31 74 GLY B O 1
ATOM 4561 N N . LEU B 1 75 ? -11.477 53.062 -7.973 1 96.12 75 LEU B N 1
ATOM 4562 C CA . LEU B 1 75 ? -11.82 53.156 -6.559 1 96.12 75 LEU B CA 1
ATOM 4563 C C . LEU B 1 75 ? -10.883 54.125 -5.84 1 96.12 75 LEU B C 1
ATOM 4565 O O . LEU B 1 75 ? -9.703 54.25 -6.188 1 96.12 75 LEU B O 1
ATOM 4569 N N . ASP B 1 76 ? -11.398 54.812 -4.801 1 96.12 76 ASP B N 1
ATOM 4570 C CA . ASP B 1 76 ? -10.672 55.875 -4.082 1 96.12 76 ASP B CA 1
ATOM 4571 C C . ASP B 1 76 ? -9.891 55.281 -2.91 1 96.12 76 ASP B C 1
ATOM 4573 O O . ASP B 1 76 ? -10.469 54.906 -1.886 1 96.12 76 ASP B O 1
ATOM 4577 N N . VAL B 1 77 ? -8.594 55.312 -2.914 1 96.81 77 VAL B N 1
ATOM 4578 C CA . VAL B 1 77 ? -7.723 54.75 -1.897 1 96.81 77 VAL B CA 1
ATOM 4579 C C . VAL B 1 77 ? -7.809 55.562 -0.615 1 96.81 77 VAL B C 1
ATOM 4581 O O . VAL B 1 77 ? -7.449 55.094 0.464 1 96.81 77 VAL B O 1
ATOM 4584 N N . THR B 1 78 ? -8.25 56.781 -0.707 1 96.56 78 THR B N 1
ATOM 4585 C CA . THR B 1 78 ? -8.359 57.656 0.468 1 96.56 78 THR B CA 1
ATOM 4586 C C . THR B 1 78 ? -9.492 57.188 1.38 1 96.56 78 THR B C 1
ATOM 4588 O O . THR B 1 78 ? -9.594 57.625 2.529 1 96.56 78 THR B O 1
ATOM 4591 N N . LYS B 1 79 ? -10.242 56.25 0.917 1 97.25 79 LYS B N 1
ATOM 4592 C CA . LYS B 1 79 ? -11.367 55.719 1.68 1 97.25 79 LYS B CA 1
ATOM 4593 C C . LYS B 1 79 ? -10.969 54.469 2.471 1 97.25 79 LYS B C 1
ATOM 4595 O O . LYS B 1 79 ? -11.797 53.875 3.154 1 97.25 79 LYS B O 1
ATOM 4600 N N . ILE B 1 80 ? -9.734 54.094 2.418 1 98.19 80 ILE B N 1
ATOM 4601 C CA . ILE B 1 80 ? -9.227 53.062 3.316 1 98.19 80 ILE B CA 1
ATOM 4602 C C . ILE B 1 80 ? -9.125 53.594 4.734 1 98.19 80 ILE B C 1
ATOM 4604 O O . ILE B 1 80 ? -8.375 54.531 4.988 1 98.19 80 ILE B O 1
ATOM 4608 N N . LYS B 1 81 ? -9.781 52.906 5.68 1 98.25 81 LYS B N 1
ATOM 4609 C CA . LYS B 1 81 ? -9.984 53.5 6.992 1 98.25 81 LYS B CA 1
ATOM 4610 C C . LYS B 1 81 ? -9.094 52.844 8.047 1 98.25 81 LYS B C 1
ATOM 4612 O O . LYS B 1 81 ? -8.883 53.406 9.125 1 98.25 81 LYS B O 1
ATOM 4617 N N . SER B 1 82 ? -8.547 51.75 7.715 1 98.56 82 SER B N 1
ATOM 4618 C CA . SER B 1 82 ? -7.707 51.062 8.695 1 98.56 82 SER B CA 1
ATOM 4619 C C . SER B 1 82 ? -6.801 50.031 8.039 1 98.56 82 SER B C 1
ATOM 4621 O O . SER B 1 82 ? -7.062 49.594 6.91 1 98.56 82 SER B O 1
ATOM 4623 N N . ILE B 1 83 ? -5.727 49.719 8.711 1 98.69 83 ILE B N 1
ATOM 4624 C CA . ILE B 1 83 ? -4.82 48.625 8.391 1 98.69 83 ILE B CA 1
ATOM 4625 C C . ILE B 1 83 ? -4.723 47.656 9.578 1 98.69 83 ILE B C 1
ATOM 4627 O O . ILE B 1 83 ? -4.492 48.094 10.711 1 98.69 83 ILE B O 1
ATOM 4631 N N . MET B 1 84 ? -4.988 46.406 9.328 1 98 84 MET B N 1
ATOM 4632 C CA . MET B 1 84 ? -4.875 45.312 10.32 1 98 84 MET B CA 1
ATOM 4633 C C . MET B 1 84 ? -4.246 44.062 9.703 1 98 84 MET B C 1
ATOM 4635 O O . MET B 1 84 ? -4.418 43.812 8.508 1 98 84 MET B O 1
ATOM 4639 N N . GLY B 1 85 ? -3.518 43.344 10.492 1 97.56 85 GLY B N 1
ATOM 4640 C CA . GLY B 1 85 ? -2.918 42.125 9.945 1 97.56 85 GLY B CA 1
ATOM 4641 C C . GLY B 1 85 ? -2.66 41.062 10.992 1 97.56 85 GLY B C 1
ATOM 4642 O O . GLY B 1 85 ? -2.732 41.344 12.188 1 97.56 85 GLY B O 1
ATOM 4643 N N . ASP B 1 86 ? -2.459 39.875 10.547 1 97.19 86 ASP B N 1
ATOM 4644 C CA . ASP B 1 86 ? -2.131 38.75 11.422 1 97.19 86 ASP B CA 1
ATOM 4645 C C . ASP B 1 86 ? -0.887 38 10.93 1 97.19 86 ASP B C 1
ATOM 4647 O O . ASP B 1 86 ? -0.379 38.312 9.844 1 97.19 86 ASP B O 1
ATOM 4651 N N . GLY B 1 87 ? -0.315 37.188 11.773 1 96.19 87 GLY B N 1
ATOM 4652 C CA . GLY B 1 87 ? 0.872 36.438 11.43 1 96.19 87 GLY B CA 1
ATOM 4653 C C . GLY B 1 87 ? 1.03 35.188 12.273 1 96.19 87 GLY B C 1
ATOM 4654 O O . GLY B 1 87 ? 0.114 34.781 13 1 96.19 87 GLY B O 1
ATOM 4655 N N . VAL B 1 88 ? 2.197 34.625 12.117 1 94 88 VAL B N 1
ATOM 4656 C CA . VAL B 1 88 ? 2.531 33.344 12.766 1 94 88 VAL B CA 1
ATOM 4657 C C . VAL B 1 88 ? 2.619 33.562 14.281 1 94 88 VAL B C 1
ATOM 4659 O O . VAL B 1 88 ? 3.303 34.469 14.75 1 94 88 VAL B O 1
ATOM 4662 N N . ILE B 1 89 ? 1.961 32.656 15.008 1 94.56 89 ILE B N 1
ATOM 4663 C CA . ILE B 1 89 ? 1.88 32.906 16.438 1 94.56 89 ILE B CA 1
ATOM 4664 C C . ILE B 1 89 ? 3.084 32.281 17.141 1 94.56 89 ILE B C 1
ATOM 4666 O O . ILE B 1 89 ? 3.502 32.75 18.203 1 94.56 89 ILE B O 1
ATOM 4670 N N . CYS B 1 90 ? 3.615 31.25 16.562 1 95.19 90 CYS B N 1
ATOM 4671 C CA . CYS B 1 90 ? 4.77 30.594 17.172 1 95.19 90 CYS B CA 1
ATOM 4672 C C . CYS B 1 90 ? 6.051 30.938 16.422 1 95.19 90 CYS B C 1
ATOM 4674 O O . CYS B 1 90 ? 6.75 30.047 15.945 1 95.19 90 CYS B O 1
ATOM 4676 N N . GLY B 1 91 ? 6.355 32.219 16.453 1 96.62 91 GLY B N 1
ATOM 4677 C CA . GLY B 1 91 ? 7.566 32.688 15.812 1 96.62 91 GLY B CA 1
ATOM 4678 C C . GLY B 1 91 ? 7.953 34.094 16.266 1 96.62 91 GLY B C 1
ATOM 4679 O O . GLY B 1 91 ? 7.086 34.938 16.484 1 96.62 91 GLY B O 1
ATOM 4680 N N . ILE B 1 92 ? 9.312 34.25 16.406 1 98.19 92 ILE B N 1
ATOM 4681 C CA . ILE B 1 92 ? 9.758 35.562 16.844 1 98.19 92 ILE B CA 1
ATOM 4682 C C . ILE B 1 92 ? 11.117 35.875 16.234 1 98.19 92 ILE B C 1
ATOM 4684 O O . ILE B 1 92 ? 11.789 35 15.688 1 98.19 92 ILE B O 1
ATOM 4688 N N . CYS B 1 93 ? 11.477 37.156 16.328 1 98.06 93 CYS B N 1
ATOM 4689 C CA . CYS B 1 93 ? 12.828 37.688 16.109 1 98.06 93 CYS B CA 1
ATOM 4690 C C . CYS B 1 93 ? 13.211 38.656 17.203 1 98.06 93 CYS B C 1
ATOM 4692 O O . CYS B 1 93 ? 12.367 39.062 18 1 98.06 93 CYS B O 1
ATOM 4694 N N . GLY B 1 94 ? 14.453 38.906 17.312 1 98 94 GLY B N 1
ATOM 4695 C CA . GLY B 1 94 ? 14.961 39.969 18.172 1 98 94 GLY B CA 1
ATOM 4696 C C . GLY B 1 94 ? 15.281 41.25 17.406 1 98 94 GLY B C 1
ATOM 4697 O O . GLY B 1 94 ? 15.805 41.219 16.297 1 98 94 GLY B O 1
ATOM 4698 N N . VAL B 1 95 ? 14.898 42.406 18.078 1 98.25 95 VAL B N 1
ATOM 4699 C CA . VAL B 1 95 ? 15.148 43.688 17.406 1 98.25 95 VAL B CA 1
ATOM 4700 C C . VAL B 1 95 ? 16.047 44.531 18.281 1 98.25 95 VAL B C 1
ATOM 4702 O O . VAL B 1 95 ? 16.125 44.344 19.5 1 98.25 95 VAL B O 1
ATOM 4705 N N . ASP B 1 96 ? 16.688 45.5 17.656 1 97.62 96 ASP B N 1
ATOM 4706 C CA . ASP B 1 96 ? 17.484 46.469 18.406 1 97.62 96 ASP B CA 1
ATOM 4707 C C . ASP B 1 96 ? 16.625 47.656 18.859 1 97.62 96 ASP B C 1
ATOM 4709 O O . ASP B 1 96 ? 15.398 47.625 18.734 1 97.62 96 ASP B O 1
ATOM 4713 N N . LYS B 1 97 ? 17.203 48.656 19.438 1 96.81 97 LYS B N 1
ATOM 4714 C CA . LYS B 1 97 ? 16.484 49.781 20.047 1 96.81 97 LYS B CA 1
ATOM 4715 C C . LYS B 1 97 ? 15.703 50.562 19 1 96.81 97 LYS B C 1
ATOM 4717 O O . LYS B 1 97 ? 14.68 51.188 19.312 1 96.81 97 LYS B O 1
ATOM 4722 N N . ASP B 1 98 ? 16.141 50.469 17.734 1 96.44 98 ASP B N 1
ATOM 4723 C CA . ASP B 1 98 ? 15.492 51.219 16.656 1 96.44 98 ASP B CA 1
ATOM 4724 C C . ASP B 1 98 ? 14.414 50.344 15.992 1 96.44 98 ASP B C 1
ATOM 4726 O O . ASP B 1 98 ? 13.703 50.844 15.102 1 96.44 98 ASP B O 1
ATOM 4730 N N . GLY B 1 99 ? 14.305 49.156 16.438 1 96.88 99 GLY B N 1
ATOM 4731 C CA . GLY B 1 99 ? 13.258 48.281 15.922 1 96.88 99 GLY B CA 1
ATOM 4732 C C . GLY B 1 99 ? 13.711 47.438 14.758 1 96.88 99 GLY B C 1
ATOM 4733 O O . GLY B 1 99 ? 12.898 46.75 14.133 1 96.88 99 GLY B O 1
ATOM 4734 N N . ASN B 1 100 ? 15.031 47.469 14.516 1 97.12 100 ASN B N 1
ATOM 4735 C CA . ASN B 1 100 ? 15.562 46.656 13.422 1 97.12 100 ASN B CA 1
ATOM 4736 C C . ASN B 1 100 ? 15.883 45.219 13.883 1 97.12 100 ASN B C 1
ATOM 4738 O O . ASN B 1 100 ? 16.406 45.031 14.977 1 97.12 100 ASN B O 1
ATOM 4742 N N . ALA B 1 101 ? 15.523 44.25 13.023 1 97.31 101 ALA B N 1
ATOM 4743 C CA . ALA B 1 101 ? 15.797 42.844 13.367 1 97.31 101 ALA B CA 1
ATOM 4744 C C . ALA B 1 101 ? 17.297 42.594 13.414 1 97.31 101 ALA B C 1
ATOM 4746 O O . ALA B 1 101 ? 18.031 43 12.508 1 97.31 101 ALA B O 1
ATOM 4747 N N . ILE B 1 102 ? 17.766 41.938 14.414 1 96.5 102 ILE B N 1
ATOM 4748 C CA . ILE B 1 102 ? 19.172 41.594 14.516 1 96.5 102 ILE B CA 1
ATOM 4749 C C . ILE B 1 102 ? 19.344 40.125 14.82 1 96.5 102 ILE B C 1
ATOM 4751 O O . ILE B 1 102 ? 20.406 39.688 15.281 1 96.5 102 ILE B O 1
ATOM 4755 N N . THR B 1 103 ? 18.328 39.312 14.711 1 96.25 103 THR B N 1
ATOM 4756 C CA . THR B 1 103 ? 18.312 37.875 14.719 1 96.25 103 THR B CA 1
ATOM 4757 C C . THR B 1 103 ? 17.516 37.344 13.539 1 96.25 103 THR B C 1
ATOM 4759 O O . THR B 1 103 ? 16.766 38.094 12.891 1 96.25 103 THR B O 1
ATOM 4762 N N . PRO B 1 104 ? 17.703 36.094 13.188 1 96 104 PRO B N 1
ATOM 4763 C CA . PRO B 1 104 ? 16.734 35.5 12.258 1 96 104 PRO B CA 1
ATOM 4764 C C . PRO B 1 104 ? 15.328 35.438 12.844 1 96 104 PRO B C 1
ATOM 4766 O O . PRO B 1 104 ? 15.148 35.625 14.047 1 96 104 PRO B O 1
ATOM 4769 N N . TYR B 1 105 ? 14.398 35.312 12 1 97.69 105 TYR B N 1
ATOM 4770 C CA . TYR B 1 105 ? 13.047 34.969 12.422 1 97.69 105 TYR B CA 1
ATOM 4771 C C . TYR B 1 105 ? 12.891 33.438 12.5 1 97.69 105 TYR B C 1
ATOM 4773 O O . TYR B 1 105 ? 13.039 32.75 11.492 1 97.69 105 TYR B O 1
ATOM 4781 N N . ILE B 1 106 ? 12.703 32.938 13.656 1 96.25 106 ILE B N 1
ATOM 4782 C CA . ILE B 1 106 ? 12.539 31.516 13.883 1 96.25 106 ILE B CA 1
ATOM 4783 C C . ILE B 1 106 ? 11.078 31.203 14.188 1 96.25 106 ILE B C 1
ATOM 4785 O O . ILE B 1 106 ? 10.438 31.906 14.969 1 96.25 106 ILE B O 1
ATOM 4789 N N . ASN B 1 107 ? 10.633 30.156 13.516 1 92.75 107 ASN B N 1
ATOM 4790 C CA . ASN B 1 107 ? 9.227 29.844 13.734 1 92.75 107 ASN B CA 1
ATOM 4791 C C . ASN B 1 107 ? 9.039 28.391 14.18 1 92.75 107 ASN B C 1
ATOM 4793 O O . ASN B 1 107 ? 10.008 27.719 14.516 1 92.75 107 ASN B O 1
ATOM 4797 N N . TYR B 1 108 ? 7.789 27.922 14.25 1 89 108 TYR B N 1
ATOM 4798 C CA . TYR B 1 108 ? 7.344 26.688 14.891 1 89 108 TYR B CA 1
ATOM 4799 C C . TYR B 1 108 ? 7.906 25.469 14.172 1 89 108 TYR B C 1
ATOM 4801 O O . TYR B 1 108 ? 7.879 24.359 14.711 1 89 108 TYR B O 1
ATOM 4809 N N . LEU B 1 109 ? 8.445 25.625 13.031 1 79.94 109 LEU B N 1
ATOM 4810 C CA . LEU B 1 109 ? 8.969 24.5 12.266 1 79.94 109 LEU B CA 1
ATOM 4811 C C . LEU B 1 109 ? 10.375 24.141 12.734 1 79.94 109 LEU B C 1
ATOM 4813 O O . LEU B 1 109 ? 10.906 23.094 12.359 1 79.94 109 LEU B O 1
ATOM 4817 N N . ASP B 1 110 ? 10.938 24.969 13.609 1 88.44 110 ASP B N 1
ATOM 4818 C CA . ASP B 1 110 ? 12.336 24.844 14.023 1 88.44 110 ASP B CA 1
ATOM 4819 C C . ASP B 1 110 ? 12.453 23.953 15.266 1 88.44 110 ASP B C 1
ATOM 4821 O O . ASP B 1 110 ? 11.633 24.047 16.172 1 88.44 110 ASP B O 1
ATOM 4825 N N . SER B 1 111 ? 13.516 23.125 15.305 1 86.94 111 SER B N 1
ATOM 4826 C CA . SER B 1 111 ? 13.695 22.234 16.438 1 86.94 111 SER B CA 1
ATOM 4827 C C . SER B 1 111 ? 15.047 22.453 17.109 1 86.94 111 SER B C 1
ATOM 4829 O O . SER B 1 111 ? 15.555 21.578 17.812 1 86.94 111 SER B O 1
ATOM 4831 N N . ARG B 1 112 ? 15.625 23.578 16.906 1 90.81 112 ARG B N 1
ATOM 4832 C CA . ARG B 1 112 ? 16.984 23.828 17.391 1 90.81 112 ARG B CA 1
ATOM 4833 C C . ARG B 1 112 ? 17.031 23.859 18.922 1 90.81 112 ARG B C 1
ATOM 4835 O O . ARG B 1 112 ? 18.094 23.719 19.516 1 90.81 112 ARG B O 1
ATOM 4842 N N . THR B 1 113 ? 15.883 23.984 19.516 1 94.75 113 THR B N 1
ATOM 4843 C CA . THR B 1 113 ? 15.859 24.188 20.969 1 94.75 113 THR B CA 1
ATOM 4844 C C . THR B 1 113 ? 15.531 22.875 21.672 1 94.75 113 THR B C 1
ATOM 4846 O O . THR B 1 113 ? 15.148 22.875 22.844 1 94.75 113 THR B O 1
ATOM 4849 N N . LYS B 1 114 ? 15.656 21.812 21.031 1 89.25 114 LYS B N 1
ATOM 4850 C CA . LYS B 1 114 ? 15.242 20.5 21.547 1 89.25 114 LYS B CA 1
ATOM 4851 C C . LYS B 1 114 ? 15.898 20.203 22.891 1 89.25 114 LYS B C 1
ATOM 4853 O O . LYS B 1 114 ? 15.219 19.812 23.844 1 89.25 114 LYS B O 1
ATOM 4858 N N . GLU B 1 115 ? 17.219 20.359 23.031 1 92 115 GLU B N 1
ATOM 4859 C CA . GLU B 1 115 ? 17.922 20.078 24.266 1 92 115 GLU B CA 1
ATOM 4860 C C . GLU B 1 115 ? 17.453 21 25.391 1 92 115 GLU B C 1
ATOM 4862 O O . GLU B 1 115 ? 17.297 20.562 26.531 1 92 115 GLU B O 1
ATOM 4867 N N . ASP B 1 116 ? 17.281 22.219 25.062 1 96.56 116 ASP B N 1
ATOM 4868 C CA . ASP B 1 116 ? 16.828 23.188 26.062 1 96.56 116 ASP B CA 1
ATOM 4869 C C . ASP B 1 116 ? 15.406 22.875 26.516 1 96.56 116 ASP B C 1
ATOM 4871 O O . ASP B 1 116 ? 15.07 23.062 27.688 1 96.56 116 ASP B O 1
ATOM 4875 N N . VAL B 1 117 ? 14.562 22.453 25.641 1 95.44 117 VAL B N 1
ATOM 4876 C CA . VAL B 1 117 ? 13.203 22.047 25.953 1 95.44 117 VAL B CA 1
ATOM 4877 C C . VAL B 1 117 ? 13.227 20.891 26.953 1 95.44 117 VAL B C 1
ATOM 4879 O O . VAL B 1 117 ? 12.477 20.891 27.938 1 95.44 117 VAL B O 1
ATOM 4882 N N . GLU B 1 118 ? 14.094 19.969 26.766 1 92.5 118 GLU B N 1
ATOM 4883 C CA . GLU B 1 118 ? 14.242 18.844 27.688 1 92.5 118 GLU B CA 1
ATOM 4884 C C . GLU B 1 118 ? 14.664 19.312 29.062 1 92.5 118 GLU B C 1
ATOM 4886 O O . GLU B 1 118 ? 14.164 18.812 30.078 1 92.5 118 GLU B O 1
ATOM 4891 N N . LEU B 1 119 ? 15.547 20.172 29.047 1 95.94 119 LEU B N 1
ATOM 4892 C CA . LEU B 1 119 ? 16.031 20.734 30.297 1 95.94 119 LEU B CA 1
ATOM 4893 C C . LEU B 1 119 ? 14.891 21.422 31.047 1 95.94 119 LEU B C 1
ATOM 4895 O O . LEU B 1 119 ? 14.664 21.141 32.25 1 95.94 119 LEU B O 1
ATOM 4899 N N . VAL B 1 120 ? 14.156 22.281 30.422 1 97.12 120 VAL B N 1
ATOM 4900 C CA . VAL B 1 120 ? 13.078 23.031 31.047 1 97.12 120 VAL B CA 1
ATOM 4901 C C . VAL B 1 120 ? 12.008 22.078 31.547 1 97.12 120 VAL B C 1
ATOM 4903 O O . VAL B 1 120 ? 11.469 22.25 32.656 1 97.12 120 VAL B O 1
ATOM 4906 N N . ASN B 1 121 ? 11.703 21.125 30.75 1 95.38 121 ASN B N 1
ATOM 4907 C CA . ASN B 1 121 ? 10.68 20.172 31.141 1 95.38 121 ASN B CA 1
ATOM 4908 C C . ASN B 1 121 ? 11.125 19.328 32.344 1 95.38 121 ASN B C 1
ATOM 4910 O O . ASN B 1 121 ? 10.289 18.859 33.125 1 95.38 121 ASN B O 1
ATOM 4914 N N . SER B 1 122 ? 12.414 19.156 32.5 1 95.31 122 SER B N 1
ATOM 4915 C CA . SER B 1 122 ? 12.945 18.391 33.625 1 95.31 122 SER B CA 1
ATOM 4916 C C . SER B 1 122 ? 12.742 19.125 34.969 1 95.31 122 SER B C 1
ATOM 4918 O O . SER B 1 122 ? 12.82 18.516 36.031 1 95.31 122 SER B O 1
ATOM 4920 N N . TRP B 1 123 ? 12.508 20.406 34.875 1 95.81 123 TRP B N 1
ATOM 4921 C CA . TRP B 1 123 ? 12.266 21.172 36.094 1 95.81 123 TRP B CA 1
ATOM 4922 C C . TRP B 1 123 ? 10.914 20.828 36.688 1 95.81 123 TRP B C 1
ATOM 4924 O O . TRP B 1 123 ? 10.656 21.109 37.875 1 95.81 123 TRP B O 1
ATOM 4934 N N . GLU B 1 124 ? 9.992 20.266 35.906 1 93.56 124 GLU B N 1
ATOM 4935 C CA . GLU B 1 124 ? 8.68 19.781 36.344 1 93.56 124 GLU B CA 1
ATOM 4936 C C . GLU B 1 124 ? 7.945 20.859 37.156 1 93.56 124 GLU B C 1
ATOM 4938 O O . GLU B 1 124 ? 7.43 20.578 38.25 1 93.56 124 GLU B O 1
ATOM 4943 N N . LEU B 1 125 ? 7.91 22.078 36.625 1 95.62 125 LEU B N 1
ATOM 4944 C CA . LEU B 1 125 ? 7.297 23.203 37.312 1 95.62 125 LEU B CA 1
ATOM 4945 C C . LEU B 1 125 ? 5.812 23.312 37 1 95.62 125 LEU B C 1
ATOM 4947 O O . LEU B 1 125 ? 5.434 23.391 35.812 1 95.62 125 LEU B O 1
ATOM 4951 N N . GLU B 1 126 ? 4.969 23.484 37.938 1 95 126 GLU B N 1
ATOM 4952 C CA . GLU B 1 126 ? 3.518 23.531 37.812 1 95 126 GLU B CA 1
ATOM 4953 C C . GLU B 1 126 ? 3.055 24.891 37.281 1 95 126 GLU B C 1
ATOM 4955 O O . GLU B 1 126 ? 1.976 25 36.719 1 95 126 GLU B O 1
ATOM 4960 N N . ILE B 1 127 ? 3.863 25.875 37.5 1 96.25 127 ILE B N 1
ATOM 4961 C CA . ILE B 1 127 ? 3.467 27.25 37.219 1 96.25 127 ILE B CA 1
ATOM 4962 C C . ILE B 1 127 ? 3.182 27.406 35.719 1 96.25 127 ILE B C 1
ATOM 4964 O O . ILE B 1 127 ? 2.328 28.203 35.312 1 96.25 127 ILE B O 1
ATOM 4968 N N . PHE B 1 128 ? 3.871 26.672 34.875 1 96.94 128 PHE B N 1
ATOM 4969 C CA . PHE B 1 128 ? 3.672 26.812 33.438 1 96.94 128 PHE B CA 1
ATOM 4970 C C . PHE B 1 128 ? 2.242 26.438 33.062 1 96.94 128 PHE B C 1
ATOM 4972 O O . PHE B 1 128 ? 1.556 27.219 32.406 1 96.94 128 PHE B O 1
ATOM 4979 N N . GLY B 1 129 ? 1.766 25.312 33.531 1 95.88 129 GLY B N 1
ATOM 4980 C CA . GLY B 1 129 ? 0.405 24.891 33.219 1 95.88 129 GLY B CA 1
ATOM 4981 C C . GLY B 1 129 ? -0.646 25.766 33.906 1 95.88 129 GLY B C 1
ATOM 4982 O O . GLY B 1 129 ? -1.677 26.078 33.281 1 95.88 129 GLY B O 1
ATOM 4983 N N . LYS B 1 130 ? -0.33 26.172 35.031 1 95.81 130 LYS B N 1
ATOM 4984 C CA . LYS B 1 130 ? -1.284 26.953 35.844 1 95.81 130 LYS B CA 1
ATOM 4985 C C . LYS B 1 130 ? -1.545 28.297 35.188 1 95.81 130 LYS B C 1
ATOM 4987 O O . LYS B 1 130 ? -2.689 28.766 35.125 1 95.81 130 LYS B O 1
ATOM 4992 N N . GLU B 1 131 ? -0.523 28.938 34.656 1 97.5 131 GLU B N 1
ATOM 4993 C CA . GLU B 1 131 ? -0.662 30.312 34.219 1 97.5 131 GLU B CA 1
ATOM 4994 C C . GLU B 1 131 ? -0.922 30.375 32.719 1 97.5 131 GLU B C 1
ATOM 4996 O O . GLU B 1 131 ? -1.6 31.297 32.219 1 97.5 131 GLU B O 1
ATOM 5001 N N . THR B 1 132 ? -0.357 29.453 32 1 98 132 THR B N 1
ATOM 5002 C CA . THR B 1 132 ? -0.437 29.562 30.562 1 98 132 THR B CA 1
ATOM 5003 C C . THR B 1 132 ? -1.389 28.5 29.984 1 98 132 THR B C 1
ATOM 5005 O O . THR B 1 132 ? -1.835 28.609 28.844 1 98 132 THR B O 1
ATOM 5008 N N . GLY B 1 133 ? -1.674 27.484 30.75 1 97 133 GLY B N 1
ATOM 5009 C CA . GLY B 1 133 ? -2.387 26.328 30.25 1 97 133 GLY B CA 1
ATOM 5010 C C . GLY B 1 133 ? -1.485 25.328 29.531 1 97 133 GLY B C 1
ATOM 5011 O O . GLY B 1 133 ? -1.936 24.266 29.109 1 97 133 GLY B O 1
ATOM 5012 N N . ASN B 1 134 ? -0.203 25.625 29.406 1 97.12 134 ASN B N 1
ATOM 5013 C CA . ASN B 1 134 ? 0.788 24.766 28.766 1 97.12 134 ASN B CA 1
ATOM 5014 C C . ASN B 1 134 ? 1.794 24.219 29.781 1 97.12 134 ASN B C 1
ATOM 5016 O O . ASN B 1 134 ? 2.752 24.906 30.141 1 97.12 134 ASN B O 1
ATOM 5020 N N . PRO B 1 135 ? 1.664 22.969 30.141 1 95.56 135 PRO B N 1
ATOM 5021 C CA . PRO B 1 135 ? 2.451 22.453 31.266 1 95.56 135 PRO B CA 1
ATOM 5022 C C . PRO B 1 135 ? 3.895 22.141 30.875 1 95.56 135 PRO B C 1
ATOM 5024 O O . PRO B 1 135 ? 4.746 21.938 31.75 1 95.56 135 PRO B O 1
ATOM 5027 N N . GLU B 1 136 ? 4.148 22.016 29.594 1 95.12 136 GLU B N 1
ATOM 5028 C CA . GLU B 1 136 ? 5.477 21.641 29.141 1 95.12 136 GLU B CA 1
ATOM 5029 C C . GLU B 1 136 ? 5.973 22.594 28.047 1 95.12 136 GLU B C 1
ATOM 5031 O O . GLU B 1 136 ? 5.18 23.109 27.266 1 95.12 136 GLU B O 1
ATOM 5036 N N . ALA B 1 137 ? 7.324 22.781 28.047 1 95.5 137 ALA B N 1
ATOM 5037 C CA . ALA B 1 137 ? 7.973 23.484 26.953 1 95.5 137 ALA B CA 1
ATOM 5038 C C . ALA B 1 137 ? 7.902 22.672 25.656 1 95.5 137 ALA B C 1
ATOM 5040 O O . ALA B 1 137 ? 7.699 21.453 25.688 1 95.5 137 ALA B O 1
ATOM 5041 N N . ASN B 1 138 ? 7.984 23.375 24.609 1 92.69 138 ASN B N 1
ATOM 5042 C CA . ASN B 1 138 ? 7.965 22.812 23.266 1 92.69 138 ASN B CA 1
ATOM 5043 C C . ASN B 1 138 ? 8.906 23.547 22.328 1 92.69 138 ASN B C 1
ATOM 5045 O O . ASN B 1 138 ? 9.07 24.766 22.453 1 92.69 138 ASN B O 1
ATOM 5049 N N . CYS B 1 139 ? 9.461 22.844 21.375 1 91.44 139 CYS B N 1
ATOM 5050 C CA . CYS B 1 139 ? 10.414 23.453 20.469 1 91.44 139 CYS B CA 1
ATOM 5051 C C . CYS B 1 139 ? 9.742 24.531 19.625 1 91.44 139 CYS B C 1
ATOM 5053 O O . CYS B 1 139 ? 10.414 25.438 19.109 1 91.44 139 CYS B O 1
ATOM 5055 N N . MET B 1 140 ? 8.469 24.516 19.562 1 91.06 140 MET B N 1
ATOM 5056 C CA . MET B 1 140 ? 7.762 25.469 18.719 1 91.06 140 MET B CA 1
ATOM 5057 C C . MET B 1 140 ? 7.559 26.797 19.453 1 91.06 140 MET B C 1
ATOM 5059 O O . MET B 1 140 ? 7.199 27.797 18.828 1 91.06 140 MET B O 1
ATOM 5063 N N . PHE B 1 141 ? 7.801 26.828 20.703 1 96.62 141 PHE B N 1
ATOM 5064 C CA . PHE B 1 141 ? 7.41 27.953 21.531 1 96.62 141 PHE B CA 1
ATOM 5065 C C . PHE B 1 141 ? 8.445 29.078 21.438 1 96.62 141 PHE B C 1
ATOM 5067 O O . PHE B 1 141 ? 9.633 28.859 21.703 1 96.62 141 PHE B O 1
ATOM 5074 N N . PRO B 1 142 ? 8.031 30.297 21.156 1 98 142 PRO B N 1
ATOM 5075 C CA . PRO B 1 142 ? 8.914 31.469 21.125 1 98 142 PRO B CA 1
ATOM 5076 C C . PRO B 1 142 ? 9.672 31.672 22.422 1 98 142 PRO B C 1
ATOM 5078 O O . PRO B 1 142 ? 10.797 32.188 22.422 1 98 142 PRO B O 1
ATOM 5081 N N . ALA B 1 143 ? 9.125 31.25 23.562 1 98.44 143 ALA B N 1
ATOM 5082 C CA . ALA B 1 143 ? 9.867 31.344 24.828 1 98.44 143 ALA B CA 1
ATOM 5083 C C . ALA B 1 143 ? 11.211 30.625 24.719 1 98.44 143 ALA B C 1
ATOM 5085 O O . ALA B 1 143 ? 12.219 31.109 25.234 1 98.44 143 ALA B O 1
ATOM 5086 N N . MET B 1 144 ? 11.18 29.547 24.078 1 97.88 144 MET B N 1
ATOM 5087 C CA . MET B 1 144 ? 12.398 28.766 23.938 1 97.88 144 MET B CA 1
ATOM 5088 C C . MET B 1 144 ? 13.336 29.406 22.922 1 97.88 144 MET B C 1
ATOM 5090 O O . MET B 1 144 ? 14.555 29.344 23.062 1 97.88 144 MET B O 1
ATOM 5094 N N . PHE B 1 145 ? 12.781 30 21.891 1 97.75 145 PHE B N 1
ATOM 5095 C CA . PHE B 1 145 ? 13.602 30.75 20.938 1 97.75 145 PHE B CA 1
ATOM 5096 C C . PHE B 1 145 ? 14.297 31.922 21.609 1 97.75 145 PHE B C 1
ATOM 5098 O O . PHE B 1 145 ? 15.461 32.219 21.344 1 97.75 145 PHE B O 1
ATOM 5105 N N . ALA B 1 146 ? 13.586 32.594 22.438 1 98.12 146 ALA B N 1
ATOM 5106 C CA . ALA B 1 146 ? 14.148 33.75 23.172 1 98.12 146 ALA B CA 1
ATOM 5107 C C . ALA B 1 146 ? 15.352 33.312 24 1 98.12 146 ALA B C 1
ATOM 5109 O O . ALA B 1 146 ? 16.391 33.969 24 1 98.12 146 ALA B O 1
ATOM 5110 N N . ARG B 1 147 ? 15.125 32.188 24.672 1 97.44 147 ARG B N 1
ATOM 5111 C CA . ARG B 1 147 ? 16.234 31.656 25.453 1 97.44 147 ARG B CA 1
ATOM 5112 C C . ARG B 1 147 ? 17.422 31.359 24.562 1 97.44 147 ARG B C 1
ATOM 5114 O O . ARG B 1 147 ? 18.578 31.641 24.922 1 97.44 147 ARG B O 1
ATOM 5121 N N . TRP B 1 148 ? 17.141 30.812 23.484 1 97.38 148 TRP B N 1
ATOM 5122 C CA . TRP B 1 148 ? 18.203 30.453 22.562 1 97.38 148 TRP B CA 1
ATOM 5123 C C . TRP B 1 148 ? 18.922 31.703 22.031 1 97.38 148 TRP B C 1
ATOM 5125 O O . TRP B 1 148 ? 20.141 31.719 21.938 1 97.38 148 TRP B O 1
ATOM 5135 N N . PHE B 1 149 ? 18.172 32.781 21.672 1 97.06 149 PHE B N 1
ATOM 5136 C CA . PHE B 1 149 ? 18.766 34.031 21.203 1 97.06 149 PHE B CA 1
ATOM 5137 C C . PHE B 1 149 ? 19.703 34.625 22.234 1 97.06 149 PHE B C 1
ATOM 5139 O O . PHE B 1 149 ? 20.828 35.031 21.906 1 97.06 149 PHE B O 1
ATOM 5146 N N . LEU B 1 150 ? 19.234 34.625 23.422 1 96.56 150 LEU B N 1
ATOM 5147 C CA . LEU B 1 150 ? 20 35.219 24.5 1 96.56 150 LEU B CA 1
ATOM 5148 C C . LEU B 1 150 ? 21.281 34.469 24.766 1 96.56 150 LEU B C 1
ATOM 5150 O O . LEU B 1 150 ? 22.297 35.062 25.141 1 96.56 150 LEU B O 1
ATOM 5154 N N . LYS B 1 151 ? 21.266 33.219 24.5 1 94.94 151 LYS B N 1
ATOM 5155 C CA . LYS B 1 151 ? 22.422 32.375 24.797 1 94.94 151 LYS B CA 1
ATOM 5156 C C . LYS B 1 151 ? 23.359 32.281 23.594 1 94.94 151 LYS B C 1
ATOM 5158 O O . LYS B 1 151 ? 24.578 32.219 23.766 1 94.94 151 LYS B O 1
ATOM 5163 N N . ASN B 1 152 ? 22.844 32.344 22.391 1 94.25 152 ASN B N 1
ATOM 5164 C CA . ASN B 1 152 ? 23.641 31.891 21.266 1 94.25 152 ASN B CA 1
ATOM 5165 C C . ASN B 1 1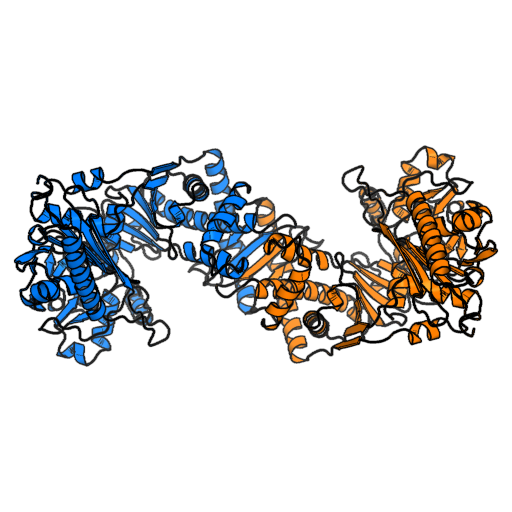52 ? 23.969 33.031 20.297 1 94.25 152 ASN B C 1
ATOM 5167 O O . ASN B 1 152 ? 24.859 32.906 19.469 1 94.25 152 ASN B O 1
ATOM 5171 N N . ILE B 1 153 ? 23.25 34.094 20.438 1 93.38 153 ILE B N 1
ATOM 5172 C CA . ILE B 1 153 ? 23.484 35.188 19.469 1 93.38 153 ILE B CA 1
ATOM 5173 C C . ILE B 1 153 ? 24.234 36.312 20.141 1 93.38 153 ILE B C 1
ATOM 5175 O O . ILE B 1 153 ? 23.625 37.156 20.828 1 93.38 153 ILE B O 1
ATOM 5179 N N . GLU B 1 154 ? 25.547 36.5 19.906 1 87.88 154 GLU B N 1
ATOM 5180 C CA . GLU B 1 154 ? 26.422 37.469 20.562 1 87.88 154 GLU B CA 1
ATOM 5181 C C . GLU B 1 154 ? 25.938 38.906 20.328 1 87.88 154 GLU B C 1
ATOM 5183 O O . GLU B 1 154 ? 25.875 39.688 21.25 1 87.88 154 GLU B O 1
ATOM 5188 N N . GLY B 1 155 ? 25.609 39.344 19.188 1 86.56 155 GLY B N 1
ATOM 5189 C CA . GLY B 1 155 ? 25.125 40.688 18.875 1 86.56 155 GLY B CA 1
ATOM 5190 C C . GLY B 1 155 ? 23.828 41.031 19.578 1 86.56 155 GLY B C 1
ATOM 5191 O O . GLY B 1 155 ? 23.609 42.188 19.953 1 86.56 155 GLY B O 1
ATOM 5192 N N . PHE B 1 156 ? 23.031 40.094 19.984 1 88.88 156 PHE B N 1
ATOM 5193 C CA . PHE B 1 156 ? 21.719 40.344 20.562 1 88.88 156 PHE B CA 1
ATOM 5194 C C . PHE B 1 156 ? 21.828 40.594 22.062 1 88.88 156 PHE B C 1
ATOM 5196 O O . PHE B 1 156 ? 21.078 41.375 22.625 1 88.88 156 PHE B O 1
ATOM 5203 N N . LYS B 1 157 ? 22.625 40 22.688 1 83.12 157 LYS B N 1
ATOM 5204 C CA . LYS B 1 157 ? 22.844 40.156 24.125 1 83.12 157 LYS B CA 1
ATOM 5205 C C . LYS B 1 157 ? 23.141 41.625 24.469 1 83.12 157 LYS B C 1
ATOM 5207 O O . LYS B 1 157 ? 22.672 42.156 25.484 1 83.12 157 LYS B O 1
ATOM 5212 N N . GLU B 1 158 ? 23.922 42.281 23.578 1 87.69 158 GLU B N 1
ATOM 5213 C CA . GLU B 1 158 ? 24.406 43.656 23.828 1 87.69 158 GLU B CA 1
ATOM 5214 C C . GLU B 1 158 ? 23.438 44.688 23.266 1 87.69 158 GLU B C 1
ATOM 5216 O O . GLU B 1 158 ? 23.234 45.75 23.859 1 87.69 158 GLU B O 1
ATOM 5221 N N . ASN B 1 159 ? 22.844 44.344 22.188 1 92.88 159 ASN B N 1
ATOM 5222 C CA . ASN B 1 159 ? 22.125 45.344 21.422 1 92.88 159 ASN B CA 1
ATOM 5223 C C . ASN B 1 159 ? 20.641 45.031 21.328 1 92.88 159 ASN B C 1
ATOM 5225 O O . ASN B 1 159 ? 19.859 45.812 20.781 1 92.88 159 ASN B O 1
ATOM 5229 N N . GLY B 1 160 ? 20.25 43.938 21.891 1 95.69 160 GLY B N 1
ATOM 5230 C CA . GLY B 1 160 ? 18.844 43.531 21.797 1 95.69 160 GLY B CA 1
ATOM 5231 C C . GLY B 1 160 ? 17.938 44.344 22.672 1 95.69 160 GLY B C 1
ATOM 5232 O O . GLY B 1 160 ? 18.297 44.719 23.797 1 95.69 160 GLY B O 1
ATOM 5233 N N . ALA B 1 161 ? 16.75 44.656 22.094 1 97.5 161 ALA B N 1
ATOM 5234 C CA . ALA B 1 161 ? 15.82 45.5 22.828 1 97.5 161 ALA B CA 1
ATOM 5235 C C . ALA B 1 161 ? 14.508 44.75 23.109 1 97.5 161 ALA B C 1
ATOM 5237 O O . ALA B 1 161 ? 13.961 44.844 24.203 1 97.5 161 ALA B O 1
ATOM 5238 N N . LYS B 1 162 ? 13.961 44.094 22.047 1 98.12 162 LYS B N 1
ATOM 5239 C CA . LYS B 1 162 ? 12.672 43.438 22.188 1 98.12 162 LYS B CA 1
ATOM 5240 C C . LYS B 1 162 ? 12.648 42.125 21.391 1 98.12 162 LYS B C 1
ATOM 5242 O O . LYS B 1 162 ? 13.375 41.969 20.406 1 98.12 162 LYS B O 1
ATOM 5247 N N . PHE B 1 163 ? 11.812 41.188 21.828 1 98.31 163 PHE B N 1
ATOM 5248 C CA . PHE B 1 163 ? 11.344 40.062 21.031 1 98.31 163 PHE B CA 1
ATOM 5249 C C . PHE B 1 163 ? 10.008 40.375 20.375 1 98.31 163 PHE B C 1
ATOM 5251 O O . PHE B 1 163 ? 9.086 40.875 21.031 1 98.31 163 PHE B O 1
ATOM 5258 N N . ILE B 1 164 ? 9.922 40.094 19.047 1 98.38 164 ILE B N 1
ATOM 5259 C CA . ILE B 1 164 ? 8.711 40.531 18.375 1 98.38 164 ILE B CA 1
ATOM 5260 C C . ILE B 1 164 ? 8.266 39.469 17.375 1 98.38 164 ILE B C 1
ATOM 5262 O O . ILE B 1 164 ? 9.094 38.875 16.688 1 98.38 164 ILE B O 1
ATOM 5266 N N . HIS B 1 165 ? 6.969 39.281 17.266 1 98.38 165 HIS B N 1
ATOM 5267 C CA . HIS B 1 165 ? 6.367 38.438 16.25 1 98.38 165 HIS B CA 1
ATOM 5268 C C . HIS B 1 165 ? 6.371 39.125 14.891 1 98.38 165 HIS B C 1
ATOM 5270 O O . HIS B 1 165 ? 6.613 40.312 14.797 1 98.38 165 HIS B O 1
ATOM 5276 N N . ASP B 1 166 ? 6.086 38.344 13.867 1 98.19 166 ASP B N 1
ATOM 5277 C CA . ASP B 1 166 ? 6.219 38.875 12.508 1 98.19 166 ASP B CA 1
ATOM 5278 C C . ASP B 1 166 ? 5.148 39.906 12.219 1 98.19 166 ASP B C 1
ATOM 5280 O O . ASP B 1 166 ? 5.453 41 11.719 1 98.19 166 ASP B O 1
ATOM 5284 N N . ALA B 1 167 ? 3.91 39.656 12.555 1 98.19 167 ALA B N 1
ATOM 5285 C CA . ALA B 1 167 ? 2.863 40.625 12.242 1 98.19 167 ALA B CA 1
ATOM 5286 C C . ALA B 1 167 ? 3.055 41.938 13.023 1 98.19 167 ALA B C 1
ATOM 5288 O O . ALA B 1 167 ? 3.018 43.031 12.453 1 98.19 167 ALA B O 1
ATOM 5289 N N . PRO B 1 168 ? 3.244 41.844 14.289 1 98.31 168 PRO B N 1
ATOM 5290 C CA . PRO B 1 168 ? 3.547 43.094 15.023 1 98.31 168 PRO B CA 1
ATOM 5291 C C . PRO B 1 168 ? 4.773 43.812 14.477 1 98.31 168 PRO B C 1
ATOM 5293 O O . PRO B 1 168 ? 4.824 45.031 14.5 1 98.31 168 PRO B O 1
ATOM 5296 N N . TYR B 1 169 ? 5.785 43.062 14.055 1 98.69 169 TYR B N 1
ATOM 5297 C CA . TYR B 1 169 ? 6.957 43.656 13.438 1 98.69 169 TYR B CA 1
ATOM 5298 C C . TYR B 1 169 ? 6.566 44.5 12.219 1 98.69 169 TYR B C 1
ATOM 5300 O O . TYR B 1 169 ? 6.988 45.625 12.07 1 98.69 169 TYR B O 1
ATOM 5308 N N . VAL B 1 170 ? 5.777 43.938 11.383 1 98.75 170 VAL B N 1
ATOM 5309 C CA . VAL B 1 170 ? 5.34 44.594 10.156 1 98.75 170 VAL B CA 1
ATOM 5310 C C . VAL B 1 170 ? 4.516 45.844 10.508 1 98.75 170 VAL B C 1
ATOM 5312 O O . VAL B 1 170 ? 4.781 46.938 9.992 1 98.75 170 VAL B O 1
ATOM 5315 N N . LEU B 1 171 ? 3.562 45.719 11.359 1 98.81 171 LEU B N 1
ATOM 5316 C CA . LEU B 1 171 ? 2.666 46.781 11.719 1 98.81 171 LEU B CA 1
ATOM 5317 C C . LEU B 1 171 ? 3.434 47.938 12.391 1 98.81 171 LEU B C 1
ATOM 5319 O O . LEU B 1 171 ? 3.158 49.094 12.133 1 98.81 171 LEU B O 1
ATOM 5323 N N . ALA B 1 172 ? 4.344 47.594 13.234 1 98.69 172 ALA B N 1
ATOM 5324 C CA . ALA B 1 172 ? 5.156 48.594 13.914 1 98.69 172 ALA B CA 1
ATOM 5325 C C . ALA B 1 172 ? 5.98 49.406 12.922 1 98.69 172 ALA B C 1
ATOM 5327 O O . ALA B 1 172 ? 6.109 50.625 13.055 1 98.69 172 ALA B O 1
ATOM 5328 N N . HIS B 1 173 ? 6.527 48.719 11.984 1 98.69 173 HIS B N 1
ATOM 5329 C CA . HIS B 1 173 ? 7.348 49.406 10.992 1 98.69 173 HIS B CA 1
ATOM 5330 C C . HIS B 1 173 ? 6.492 50.25 10.062 1 98.69 173 HIS B C 1
ATOM 5332 O O . HIS B 1 173 ? 6.918 51.344 9.633 1 98.69 173 HIS B O 1
ATOM 5338 N N . LEU B 1 174 ? 5.305 49.812 9.734 1 98.69 174 LEU B N 1
ATOM 5339 C CA . LEU B 1 174 ? 4.383 50.656 8.953 1 98.69 174 LEU B CA 1
ATOM 5340 C C . LEU B 1 174 ? 4.062 51.938 9.695 1 98.69 174 LEU B C 1
ATOM 5342 O O . LEU B 1 174 ? 3.867 52.969 9.07 1 98.69 174 LEU B O 1
ATOM 5346 N N . ALA B 1 175 ? 4.008 51.812 10.969 1 98.44 175 ALA B N 1
ATOM 5347 C CA . ALA B 1 175 ? 3.648 52.969 11.812 1 98.44 175 ALA B CA 1
ATOM 5348 C C . ALA B 1 175 ? 4.887 53.75 12.219 1 98.44 175 ALA B C 1
ATOM 5350 O O . ALA B 1 175 ? 4.777 54.812 12.859 1 98.44 175 ALA B O 1
ATOM 5351 N N . GLY B 1 176 ? 6.066 53.25 11.93 1 98 176 GLY B N 1
ATOM 5352 C CA . GLY B 1 176 ? 7.301 53.969 12.266 1 98 176 GLY B CA 1
ATOM 5353 C C . GLY B 1 176 ? 7.645 53.875 13.742 1 98 176 GLY B C 1
ATOM 5354 O O . GLY B 1 176 ? 8.203 54.844 14.297 1 98 176 GLY B O 1
ATOM 5355 N N . LEU B 1 177 ? 7.312 52.844 14.391 1 97.69 177 LEU B N 1
ATOM 5356 C CA . LEU B 1 177 ? 7.539 52.719 15.828 1 97.69 177 LEU B CA 1
ATOM 5357 C C . LEU B 1 177 ? 8.938 52.156 16.109 1 97.69 177 LEU B C 1
ATOM 5359 O O . LEU B 1 177 ? 9.438 51.312 15.375 1 97.69 177 LEU B O 1
ATOM 5363 N N . SER B 1 178 ? 9.547 52.656 17.172 1 96.94 178 SER B N 1
ATOM 5364 C CA . SER B 1 178 ? 10.781 52.062 17.688 1 96.94 178 SER B CA 1
ATOM 5365 C C . SER B 1 178 ? 10.5 50.906 18.641 1 96.94 178 SER B C 1
ATOM 5367 O O . SER B 1 178 ? 9.352 50.656 18.984 1 96.94 178 SER B O 1
ATOM 5369 N N . ALA B 1 179 ? 11.562 50.281 19.078 1 97.19 179 ALA B N 1
ATOM 5370 C CA . ALA B 1 179 ? 11.422 49.094 19.922 1 97.19 179 ALA B CA 1
ATOM 5371 C C . ALA B 1 179 ? 10.617 49.438 21.172 1 97.19 179 ALA B C 1
ATOM 5373 O O . ALA B 1 179 ? 9.828 48.594 21.641 1 97.19 179 ALA B O 1
ATOM 5374 N N . LYS B 1 180 ? 10.812 50.562 21.688 1 96.06 180 LYS B N 1
ATOM 5375 C CA . LYS B 1 180 ? 10.156 50.969 22.938 1 96.06 180 LYS B CA 1
ATOM 5376 C C . LYS B 1 180 ? 8.641 50.969 22.781 1 96.06 180 LYS B C 1
ATOM 5378 O O . LYS B 1 180 ? 7.914 50.688 23.734 1 96.06 180 LYS B O 1
ATOM 5383 N N . ASP B 1 181 ? 8.203 51.188 21.531 1 97.12 181 ASP B N 1
ATOM 5384 C CA . ASP B 1 181 ? 6.766 51.344 21.297 1 97.12 181 ASP B CA 1
ATOM 5385 C C . ASP B 1 181 ? 6.199 50.094 20.609 1 97.12 181 ASP B C 1
ATOM 5387 O O . ASP B 1 181 ? 5.023 50.062 20.25 1 97.12 181 ASP B O 1
ATOM 5391 N N . MET B 1 182 ? 7.027 49.094 20.453 1 97.44 182 MET B N 1
ATOM 5392 C CA . MET B 1 182 ? 6.543 47.875 19.828 1 97.44 182 MET B CA 1
ATOM 5393 C C . MET B 1 182 ? 5.629 47.094 20.766 1 97.44 182 MET B C 1
ATOM 5395 O O . MET B 1 182 ? 5.676 47.312 21.984 1 97.44 182 MET B O 1
ATOM 5399 N N . PHE B 1 183 ? 4.844 46.25 20.172 1 98.31 183 PHE B N 1
ATOM 5400 C CA . PHE B 1 183 ? 3.695 45.656 20.859 1 98.31 183 PHE B CA 1
ATOM 5401 C C . PHE B 1 183 ? 3.43 44.25 20.375 1 98.31 183 PHE B C 1
ATOM 5403 O O . PHE B 1 183 ? 4.07 43.781 19.438 1 98.31 183 PHE B O 1
ATOM 5410 N N . VAL B 1 184 ? 2.508 43.562 21.062 1 98.38 184 VAL B N 1
ATOM 5411 C CA . VAL B 1 184 ? 1.891 42.312 20.641 1 98.38 184 VAL B CA 1
ATOM 5412 C C . VAL B 1 184 ? 0.45 42.25 21.141 1 98.38 184 VAL B C 1
ATOM 5414 O O . VAL B 1 184 ? 0.142 42.75 22.219 1 98.38 184 VAL B O 1
ATOM 5417 N N . ASP B 1 185 ? -0.44 41.75 20.328 1 98.06 185 ASP B N 1
ATOM 5418 C CA . ASP B 1 185 ? -1.817 41.625 20.797 1 98.06 185 ASP B CA 1
ATOM 5419 C C . ASP B 1 185 ? -1.951 40.469 21.781 1 98.06 185 ASP B C 1
ATOM 5421 O O . ASP B 1 185 ? -1.14 39.562 21.781 1 98.06 185 ASP B O 1
ATOM 5425 N N . TRP B 1 186 ? -3 40.438 22.594 1 97.31 186 TRP B N 1
ATOM 5426 C CA . TRP B 1 186 ? -3.135 39.531 23.734 1 97.31 186 TRP B CA 1
ATOM 5427 C C . TRP B 1 186 ? -3.357 38.094 23.25 1 97.31 186 TRP B C 1
ATOM 5429 O O . TRP B 1 186 ? -3.127 37.156 24 1 97.31 186 TRP B O 1
ATOM 5439 N N . GLY B 1 187 ? -3.883 37.938 22.062 1 96.62 187 GLY B N 1
ATOM 5440 C CA . GLY B 1 187 ? -4 36.594 21.5 1 96.62 187 GLY B CA 1
ATOM 5441 C C . GLY B 1 187 ? -2.668 36 21.094 1 96.62 187 GLY B C 1
ATOM 5442 O O . GLY B 1 187 ? -2.303 34.906 21.531 1 96.62 187 GLY B O 1
ATOM 5443 N N . THR B 1 188 ? -1.923 36.75 20.281 1 97.19 188 THR B N 1
ATOM 5444 C CA . THR B 1 188 ? -0.628 36.312 19.766 1 97.19 188 THR B CA 1
ATOM 5445 C C . THR B 1 188 ? 0.358 36.094 20.906 1 97.19 188 THR B C 1
ATOM 5447 O O . THR B 1 188 ? 1.199 35.188 20.828 1 97.19 188 THR B O 1
ATOM 5450 N N . MET B 1 189 ? 0.211 36.812 21.938 1 97.5 189 MET B N 1
ATOM 5451 C CA . MET B 1 189 ? 1.041 36.594 23.109 1 97.5 189 MET B CA 1
ATOM 5452 C C . MET B 1 189 ? 1.02 35.156 23.547 1 97.5 189 MET B C 1
ATOM 5454 O O . MET B 1 189 ? 2.053 34.594 23.922 1 97.5 189 MET B O 1
ATOM 5458 N N . SER B 1 190 ? -0.1 34.562 23.453 1 96.56 190 SER B N 1
ATOM 5459 C CA . SER B 1 190 ? -0.242 33.188 23.953 1 96.56 190 SER B CA 1
ATOM 5460 C C . SER B 1 190 ? 0.497 32.219 23.062 1 96.56 190 SER B C 1
ATOM 5462 O O . SER B 1 190 ? 0.742 31.078 23.453 1 96.56 190 SER B O 1
ATOM 5464 N N . GLY B 1 191 ? 0.85 32.625 21.922 1 96.12 191 GLY B N 1
ATOM 5465 C CA . GLY B 1 191 ? 1.678 31.812 21.062 1 96.12 191 GLY B CA 1
ATOM 5466 C C . GLY B 1 191 ? 3.061 31.562 21.625 1 96.12 191 GLY B C 1
ATOM 5467 O O . GLY B 1 191 ? 3.754 30.641 21.188 1 96.12 191 GLY B O 1
ATOM 5468 N N . TRP B 1 192 ? 3.459 32.312 22.609 1 97.44 192 TRP B N 1
ATOM 5469 C CA . TRP B 1 192 ? 4.75 32.125 23.25 1 97.44 192 TRP B CA 1
ATOM 5470 C C . TRP B 1 192 ? 4.84 30.781 23.953 1 97.44 192 TRP B C 1
ATOM 5472 O O . TRP B 1 192 ? 5.934 30.297 24.266 1 97.44 192 TRP B O 1
ATOM 5482 N N . GLY B 1 193 ? 3.74 30.266 24.344 1 97.38 193 GLY B N 1
ATOM 5483 C CA . GLY B 1 193 ? 3.674 28.969 25 1 97.38 193 GLY B CA 1
ATOM 5484 C C . GLY B 1 193 ? 3.947 29.016 26.484 1 97.38 193 GLY B C 1
ATOM 5485 O O . GLY B 1 193 ? 3.279 28.344 27.266 1 97.38 193 GLY B O 1
ATOM 5486 N N . LEU B 1 194 ? 4.965 29.766 26.844 1 98.31 194 LEU B N 1
ATOM 5487 C CA . LEU B 1 194 ? 5.336 30.016 28.234 1 98.31 194 LEU B CA 1
ATOM 5488 C C . LEU B 1 194 ? 5.641 31.484 28.453 1 98.31 194 LEU B C 1
ATOM 5490 O O . LEU B 1 194 ? 5.809 32.25 27.484 1 98.31 194 LEU B O 1
ATOM 5494 N N . GLY B 1 195 ? 5.66 31.922 29.812 1 98.5 195 GLY B N 1
ATOM 5495 C CA . GLY B 1 195 ? 6.156 33.25 30.156 1 98.5 195 GLY B CA 1
ATOM 5496 C C . GLY B 1 195 ? 5.051 34.281 30.375 1 98.5 195 GLY B C 1
ATOM 5497 O O . GLY B 1 195 ? 5.316 35.469 30.5 1 98.5 195 GLY B O 1
ATOM 5498 N N . TYR B 1 196 ? 3.832 33.844 30.438 1 98.5 196 TYR B N 1
ATOM 5499 C CA . TYR B 1 196 ? 2.715 34.781 30.547 1 98.5 196 TYR B CA 1
ATOM 5500 C C . TYR B 1 196 ? 1.599 34.188 31.406 1 98.5 196 TYR B C 1
ATOM 5502 O O . TYR B 1 196 ? 1.679 33.062 31.828 1 98.5 196 TYR B O 1
ATOM 5510 N N . LYS B 1 197 ? 0.617 35.031 31.719 1 98.25 197 LYS B N 1
ATOM 5511 C CA . LYS B 1 197 ? -0.666 34.656 32.312 1 98.25 197 LYS B CA 1
ATOM 5512 C C . LYS B 1 197 ? -1.804 34.844 31.312 1 98.25 197 LYS B C 1
ATOM 5514 O O . LYS B 1 197 ? -2.258 35.969 31.094 1 98.25 197 LYS B O 1
ATOM 5519 N N . VAL B 1 198 ? -2.287 33.75 30.828 1 97.75 198 VAL B N 1
ATOM 5520 C CA . VAL B 1 198 ? -3.139 33.781 29.656 1 97.75 198 VAL B CA 1
ATOM 5521 C C . VAL B 1 198 ? -4.469 34.469 29.984 1 97.75 198 VAL B C 1
ATOM 5523 O O . VAL B 1 198 ? -5.004 35.219 29.188 1 97.75 198 VAL B O 1
ATOM 5526 N N . GLU B 1 199 ? -5.023 34.219 31.109 1 95.38 199 GLU B N 1
ATOM 5527 C CA . GLU B 1 199 ? -6.34 34.75 31.453 1 95.38 199 GLU B CA 1
ATOM 5528 C C . GLU B 1 199 ? -6.254 36.219 31.891 1 95.38 199 GLU B C 1
ATOM 5530 O O . GLU B 1 199 ? -7.195 36.969 31.672 1 95.38 199 GLU B O 1
ATOM 5535 N N . GLU B 1 200 ? -5.082 36.625 32.406 1 96.75 200 GLU B N 1
ATOM 5536 C CA . GLU B 1 200 ? -4.879 38 32.812 1 96.75 200 GLU B CA 1
ATOM 5537 C C . GLU B 1 200 ? -4.352 38.844 31.656 1 96.75 200 GLU B C 1
ATOM 5539 O O . GLU B 1 200 ? -4.324 40.062 31.75 1 96.75 200 GLU B O 1
ATOM 5544 N N . LYS B 1 201 ? -3.969 38.25 30.625 1 97.38 201 LYS B N 1
ATOM 5545 C CA . LYS B 1 201 ? -3.467 38.906 29.422 1 97.38 201 LYS B CA 1
ATOM 5546 C C . LYS B 1 201 ? -2.25 39.781 29.734 1 97.38 201 LYS B C 1
ATOM 5548 O O . LYS B 1 201 ? -2.197 40.938 29.344 1 97.38 201 LYS B O 1
ATOM 5553 N N . CYS B 1 202 ? -1.286 39.156 30.469 1 97.94 202 CYS B N 1
ATOM 5554 C CA . CYS B 1 202 ? -0.061 39.875 30.797 1 97.94 202 CYS B CA 1
ATOM 5555 C C . CYS B 1 202 ? 1.123 38.906 30.891 1 97.94 202 CYS B C 1
ATOM 5557 O O . CYS B 1 202 ? 0.941 37.688 30.984 1 97.94 202 CYS B O 1
ATOM 5559 N N . TRP B 1 203 ? 2.309 39.5 30.797 1 98.44 203 TRP B N 1
ATOM 5560 C CA . TRP B 1 203 ? 3.516 38.688 31 1 98.44 203 TRP B CA 1
ATOM 5561 C C . TRP B 1 203 ? 3.637 38.25 32.469 1 98.44 203 TRP B C 1
ATOM 5563 O O . TRP B 1 203 ? 3.221 38.969 33.375 1 98.44 203 TRP B O 1
ATOM 5573 N N . SER B 1 204 ? 4.176 37.125 32.625 1 98.56 204 SER B N 1
ATOM 5574 C CA . SER B 1 204 ? 4.438 36.594 33.969 1 98.56 204 SER B CA 1
ATOM 5575 C C . SER B 1 204 ? 5.883 36.844 34.406 1 98.56 204 SER B C 1
ATOM 5577 O O . SER B 1 204 ? 6.789 36.156 33.969 1 98.56 204 SER B O 1
ATOM 5579 N N . LYS B 1 205 ? 6.051 37.719 35.281 1 98.06 205 LYS B N 1
ATOM 5580 C CA . LYS B 1 205 ? 7.398 38.031 35.75 1 98.06 205 LYS B CA 1
ATOM 5581 C C . LYS B 1 205 ? 8.07 36.781 36.312 1 98.06 205 LYS B C 1
ATOM 5583 O O . LYS B 1 205 ? 9.25 36.531 36.031 1 98.06 205 LYS B O 1
ATOM 5588 N N . GLU B 1 206 ? 7.355 36.062 37.062 1 98.06 206 GLU B N 1
ATOM 5589 C CA . GLU B 1 206 ? 7.898 34.844 37.688 1 98.06 206 GLU B CA 1
ATOM 5590 C C . GLU B 1 206 ? 8.352 33.844 36.656 1 98.06 206 GLU B C 1
ATOM 5592 O O . GLU B 1 206 ? 9.461 33.281 36.75 1 98.06 206 GLU B O 1
ATOM 5597 N N . GLN B 1 207 ? 7.547 33.594 35.656 1 98.38 207 GLN B N 1
ATOM 5598 C CA . GLN B 1 207 ? 7.93 32.656 34.625 1 98.38 207 GLN B CA 1
ATOM 5599 C C . GLN B 1 207 ? 9.117 33.156 33.812 1 98.38 207 GLN B C 1
ATOM 5601 O O . GLN B 1 207 ? 10.016 32.406 33.469 1 98.38 207 GLN B O 1
ATOM 5606 N N . LEU B 1 208 ? 9.086 34.438 33.531 1 98.5 208 LEU B N 1
ATOM 5607 C CA . LEU B 1 208 ? 10.18 35.031 32.75 1 98.5 208 LEU B CA 1
ATOM 5608 C C . LEU B 1 208 ? 11.492 34.906 33.5 1 98.5 208 LEU B C 1
ATOM 5610 O O . LEU B 1 208 ? 12.539 34.625 32.906 1 98.5 208 LEU B O 1
ATOM 5614 N N . ASP B 1 209 ? 11.422 35.125 34.812 1 98.12 209 ASP B N 1
ATOM 5615 C CA . ASP B 1 209 ? 12.609 34.969 35.625 1 98.12 209 ASP B CA 1
ATOM 5616 C C . ASP B 1 209 ? 13.117 33.531 35.594 1 98.12 209 ASP B C 1
ATOM 5618 O O . ASP B 1 209 ? 14.32 33.281 35.469 1 98.12 209 ASP B O 1
ATOM 5622 N N . ILE B 1 210 ? 12.219 32.625 35.719 1 97.88 210 ILE B N 1
ATOM 5623 C CA . ILE B 1 210 ? 12.555 31.203 35.656 1 97.88 210 ILE B CA 1
ATOM 5624 C C . ILE B 1 210 ? 13.211 30.859 34.344 1 97.88 210 ILE B C 1
ATOM 5626 O O . ILE B 1 210 ? 14.188 30.109 34.281 1 97.88 210 ILE B O 1
ATOM 5630 N N . LEU B 1 211 ? 12.727 31.438 33.281 1 98.12 211 LEU B N 1
ATOM 5631 C CA . LEU B 1 211 ? 13.172 31.125 31.906 1 98.12 211 LEU B CA 1
ATOM 5632 C C . LEU B 1 211 ? 14.422 31.922 31.562 1 98.12 211 LEU B C 1
ATOM 5634 O O . LEU B 1 211 ? 15.055 31.672 30.531 1 98.12 211 LEU B O 1
ATOM 5638 N N . GLY B 1 212 ? 14.758 32.906 32.375 1 97.19 212 GLY B N 1
ATOM 5639 C CA . GLY B 1 212 ? 15.922 33.719 32.125 1 97.19 212 GLY B CA 1
ATOM 5640 C C . GLY B 1 212 ? 15.688 34.75 31.031 1 97.19 212 GLY B C 1
ATOM 5641 O O . GLY B 1 212 ? 16.594 35.094 30.266 1 97.19 212 GLY B O 1
ATOM 5642 N N . ILE B 1 213 ? 14.492 35.25 30.953 1 97.56 213 ILE B N 1
ATOM 5643 C CA . ILE B 1 213 ? 14.133 36.219 29.938 1 97.56 213 ILE B CA 1
ATOM 5644 C C . ILE B 1 213 ? 13.828 37.562 30.609 1 97.56 213 ILE B C 1
ATOM 5646 O O . ILE B 1 213 ? 12.883 37.656 31.391 1 97.56 213 ILE B O 1
ATOM 5650 N N . PRO B 1 214 ? 14.547 38.594 30.297 1 96.56 214 PRO B N 1
ATOM 5651 C CA . PRO B 1 214 ? 14.266 39.875 30.906 1 96.56 214 PRO B CA 1
ATOM 5652 C C . PRO B 1 214 ? 12.914 40.438 30.484 1 96.56 214 PRO B C 1
ATOM 5654 O O . PRO B 1 214 ? 12.617 40.531 29.297 1 96.56 214 PRO B O 1
ATOM 5657 N N . GLU B 1 215 ? 12.148 40.844 31.453 1 96.25 215 GLU B N 1
ATOM 5658 C CA . GLU B 1 215 ? 10.805 41.375 31.203 1 96.25 215 GLU B CA 1
ATOM 5659 C C . GLU B 1 215 ? 10.852 42.594 30.297 1 96.25 215 GLU B C 1
ATOM 5661 O O . GLU B 1 215 ? 9.953 42.812 29.484 1 96.25 215 GLU B O 1
ATOM 5666 N N . GLU B 1 216 ? 11.898 43.438 30.375 1 95.12 216 GLU B N 1
ATOM 5667 C CA . GLU B 1 216 ? 12.023 44.656 29.609 1 95.12 216 GLU B CA 1
ATOM 5668 C C . GLU B 1 216 ? 12.133 44.375 28.109 1 95.12 216 GLU B C 1
ATOM 5670 O O . GLU B 1 216 ? 11.953 45.281 27.297 1 95.12 216 GLU B O 1
ATOM 5675 N N . MET B 1 217 ? 12.414 43.156 27.797 1 97.38 217 MET B N 1
ATOM 5676 C CA . MET B 1 217 ? 12.562 42.781 26.391 1 97.38 217 MET B CA 1
ATOM 5677 C C . MET B 1 217 ? 11.242 42.312 25.797 1 97.38 217 MET B C 1
ATOM 5679 O O . MET B 1 217 ? 11.156 42.031 24.594 1 97.38 217 MET B O 1
ATOM 5683 N N . MET B 1 218 ? 10.25 42.25 26.656 1 98 218 MET B N 1
ATOM 5684 C CA . MET B 1 218 ? 8.938 41.844 26.188 1 98 218 MET B CA 1
ATOM 5685 C C . MET B 1 218 ? 8.148 43.031 25.656 1 98 218 MET B C 1
ATOM 5687 O O . MET B 1 218 ? 8.219 44.125 26.219 1 98 218 MET B O 1
ATOM 5691 N N . PRO B 1 219 ? 7.477 42.906 24.594 1 98 219 PRO B N 1
ATOM 5692 C CA . PRO B 1 219 ? 6.684 44.031 24.078 1 98 219 PRO B CA 1
ATOM 5693 C C . PRO B 1 219 ? 5.445 44.312 24.922 1 98 219 PRO B C 1
ATOM 5695 O O . PRO B 1 219 ? 4.988 43.438 25.672 1 98 219 PRO B O 1
ATOM 5698 N N . ARG B 1 220 ? 4.934 45.5 24.844 1 97.12 220 ARG B N 1
ATOM 5699 C CA . ARG B 1 220 ? 3.688 45.812 25.531 1 97.12 220 ARG B CA 1
ATOM 5700 C C . ARG B 1 220 ? 2.516 45.062 24.922 1 97.12 220 ARG B C 1
ATOM 5702 O O . ARG B 1 220 ? 2.514 44.781 23.719 1 97.12 220 ARG B O 1
ATOM 5709 N N . ILE B 1 221 ? 1.516 44.719 25.734 1 98.19 221 ILE B N 1
ATOM 5710 C CA . ILE B 1 221 ? 0.363 43.938 25.281 1 98.19 221 ILE B CA 1
ATOM 5711 C C . ILE B 1 221 ? -0.796 44.906 24.953 1 98.19 221 ILE B C 1
ATOM 5713 O O . ILE B 1 221 ? -1.109 45.781 25.75 1 98.19 221 ILE B O 1
ATOM 5717 N N . VAL B 1 222 ? -1.427 44.719 23.797 1 98.5 222 VAL B N 1
ATOM 5718 C CA . VAL B 1 222 ? -2.555 45.531 23.375 1 98.5 222 VAL B CA 1
ATOM 5719 C C . VAL B 1 222 ? -3.717 44.656 22.953 1 98.5 222 VAL B C 1
ATOM 5721 O O . VAL B 1 222 ? -3.568 43.438 22.844 1 98.5 222 VAL B O 1
ATOM 5724 N N . LYS B 1 223 ? -4.902 45.219 22.734 1 97.94 223 LYS B N 1
ATOM 5725 C CA . LYS B 1 223 ? -6.004 44.531 22.078 1 97.94 223 LYS B CA 1
ATOM 5726 C C . LYS B 1 223 ? -5.824 44.531 20.562 1 97.94 223 LYS B C 1
ATOM 5728 O O . LYS B 1 223 ? -5.188 45.438 20 1 97.94 223 LYS B O 1
ATOM 5733 N N . PRO B 1 224 ? -6.41 43.531 19.953 1 97.69 224 PRO B N 1
ATOM 5734 C CA . PRO B 1 224 ? -6.266 43.469 18.5 1 97.69 224 PRO B CA 1
ATOM 5735 C C . PRO B 1 224 ? -6.723 44.75 17.797 1 97.69 224 PRO B C 1
ATOM 5737 O O . PRO B 1 224 ? -6.133 45.156 16.797 1 97.69 224 PRO B O 1
ATOM 5740 N N . TRP B 1 225 ? -7.684 45.438 18.359 1 97.75 225 TRP B N 1
ATOM 5741 C CA . TRP B 1 225 ? -8.297 46.594 17.672 1 97.75 225 TRP B CA 1
ATOM 5742 C C . TRP B 1 225 ? -7.801 47.906 18.234 1 97.75 225 TRP B C 1
ATOM 5744 O O . TRP B 1 225 ? -8.289 48.969 17.859 1 97.75 225 TRP B O 1
ATOM 5754 N N . ASP B 1 226 ? -6.891 47.906 19.125 1 98.38 226 ASP B N 1
ATOM 5755 C CA . ASP B 1 226 ? -6.281 49.156 19.562 1 98.38 226 ASP B CA 1
ATOM 5756 C C . ASP B 1 226 ? -5.512 49.812 18.422 1 98.38 226 ASP B C 1
ATOM 5758 O O . ASP B 1 226 ? -4.844 49.156 17.641 1 98.38 226 ASP B O 1
ATOM 5762 N N . ILE B 1 227 ? -5.641 51.156 18.297 1 98.56 227 ILE B N 1
ATOM 5763 C CA . ILE B 1 227 ? -4.848 51.875 17.328 1 98.56 227 ILE B CA 1
ATOM 5764 C C . ILE B 1 227 ? -3.438 52.094 17.859 1 98.56 227 ILE B C 1
ATOM 5766 O O . ILE B 1 227 ? -3.252 52.844 18.844 1 98.56 227 ILE B O 1
ATOM 5770 N N . ILE B 1 228 ? -2.484 51.531 17.219 1 98.44 228 ILE B N 1
ATOM 5771 C CA . ILE B 1 228 ? -1.12 51.594 17.719 1 98.44 228 ILE B CA 1
ATOM 5772 C C . ILE B 1 228 ? -0.345 52.688 17.031 1 98.44 228 ILE B C 1
ATOM 5774 O O . ILE B 1 228 ? 0.726 53.094 17.5 1 98.44 228 ILE B O 1
ATOM 5778 N N . GLY B 1 229 ? -0.815 53.156 15.969 1 98.25 229 GLY B N 1
ATOM 5779 C CA . GLY B 1 229 ? -0.191 54.188 15.172 1 98.25 229 GLY B CA 1
ATOM 5780 C C . GLY B 1 229 ? -0.898 54.438 13.852 1 98.25 229 GLY B C 1
ATOM 5781 O O . GLY B 1 229 ? -2.055 54.062 13.68 1 98.25 229 GLY B O 1
ATOM 5782 N N . HIS B 1 230 ? -0.165 55.219 13.016 1 98.56 230 HIS B N 1
ATOM 5783 C CA . HIS B 1 230 ? -0.699 55.594 11.711 1 98.56 230 HIS B CA 1
ATOM 5784 C C . HIS B 1 230 ? 0.341 55.375 10.609 1 98.56 230 HIS B C 1
ATOM 5786 O O . HIS B 1 230 ? 1.544 55.438 10.875 1 98.56 230 HIS B O 1
ATOM 5792 N N . LEU B 1 231 ? -0.195 55.125 9.438 1 98.69 231 LEU B N 1
ATOM 5793 C CA . LEU B 1 231 ? 0.715 54.875 8.32 1 98.69 231 LEU B CA 1
ATOM 5794 C C . LEU B 1 231 ? 1.634 56.094 8.109 1 98.69 231 LEU B C 1
ATOM 5796 O O . LEU B 1 231 ? 1.163 57.219 7.945 1 98.69 231 LEU B O 1
ATOM 5800 N N . THR B 1 232 ? 2.926 55.844 8.016 1 98.56 232 THR B N 1
ATOM 5801 C CA . THR B 1 232 ? 3.898 56.906 7.898 1 98.56 232 THR B CA 1
ATOM 5802 C C . THR B 1 232 ? 3.887 57.5 6.488 1 98.56 232 THR B C 1
ATOM 5804 O O . THR B 1 232 ? 3.418 56.844 5.547 1 98.56 232 THR B O 1
ATOM 5807 N N . GLU B 1 233 ? 4.445 58.688 6.391 1 98.25 233 GLU B N 1
ATOM 5808 C CA . GLU B 1 233 ? 4.57 59.375 5.094 1 98.25 233 GLU B CA 1
ATOM 5809 C C . GLU B 1 233 ? 5.457 58.562 4.148 1 98.25 233 GLU B C 1
ATOM 5811 O O . GLU B 1 233 ? 5.176 58.469 2.949 1 98.25 233 GLU B O 1
ATOM 5816 N N . GLU B 1 234 ? 6.469 58.031 4.664 1 97.75 234 GLU B N 1
ATOM 5817 C CA . GLU B 1 234 ? 7.422 57.281 3.863 1 97.75 234 GLU B CA 1
ATOM 5818 C C . GLU B 1 234 ? 6.758 56.062 3.244 1 97.75 234 GLU B C 1
ATOM 5820 O O . GLU B 1 234 ? 6.887 55.812 2.041 1 97.75 234 GLU B O 1
ATOM 5825 N N . ILE B 1 235 ? 6.027 55.281 4.059 1 98.19 235 ILE B N 1
ATOM 5826 C CA . ILE B 1 235 ? 5.375 54.062 3.572 1 98.19 235 ILE B CA 1
ATOM 5827 C C . ILE B 1 235 ? 4.227 54.438 2.639 1 98.19 235 ILE B C 1
ATOM 5829 O O . ILE B 1 235 ? 3.969 53.75 1.651 1 98.19 235 ILE B O 1
ATOM 5833 N N . ALA B 1 236 ? 3.562 55.531 2.955 1 98 236 ALA B N 1
ATOM 5834 C CA . ALA B 1 236 ? 2.494 56.031 2.096 1 98 236 ALA B CA 1
ATOM 5835 C C . ALA B 1 236 ? 3.008 56.312 0.686 1 98 236 ALA B C 1
ATOM 5837 O O . ALA B 1 236 ? 2.369 55.938 -0.301 1 98 236 ALA B O 1
ATOM 5838 N N . GLN B 1 237 ? 4.102 56.938 0.595 1 97.5 237 GLN B N 1
ATOM 5839 C CA . GLN B 1 237 ? 4.703 57.25 -0.698 1 97.5 237 GLN B CA 1
ATOM 5840 C C . GLN B 1 237 ? 5.078 55.969 -1.447 1 97.5 237 GLN B C 1
ATOM 5842 O O . GLN B 1 237 ? 4.863 55.875 -2.656 1 97.5 237 GLN B O 1
ATOM 5847 N N . GLU B 1 238 ? 5.566 55.094 -0.75 1 97.44 238 GLU B N 1
ATOM 5848 C CA . GLU B 1 238 ? 6.023 53.844 -1.352 1 97.44 238 GLU B CA 1
ATOM 5849 C C . GLU B 1 238 ? 4.844 53 -1.836 1 97.44 238 GLU B C 1
ATOM 5851 O O . GLU B 1 238 ? 4.949 52.312 -2.846 1 97.44 238 GLU B O 1
ATOM 5856 N N . THR B 1 239 ? 3.693 53 -1.171 1 98 239 THR B N 1
ATOM 5857 C CA . THR B 1 239 ? 2.588 52.094 -1.449 1 98 239 THR B CA 1
ATOM 5858 C C . THR B 1 239 ? 1.534 52.781 -2.32 1 98 239 THR B C 1
ATOM 5860 O O . THR B 1 239 ? 0.685 52.094 -2.91 1 98 239 THR B O 1
ATOM 5863 N N . GLY B 1 240 ? 1.556 54.094 -2.354 1 97.06 240 GLY B N 1
ATOM 5864 C CA . GLY B 1 240 ? 0.512 54.844 -3.051 1 97.06 240 GLY B CA 1
ATOM 5865 C C . GLY B 1 240 ? -0.75 55 -2.225 1 97.06 240 GLY B C 1
ATOM 5866 O O . GLY B 1 240 ? -1.791 55.406 -2.75 1 97.06 240 GLY B O 1
ATOM 5867 N N . LEU B 1 241 ? -0.687 54.75 -0.937 1 97.88 241 LEU B N 1
ATOM 5868 C CA . LEU B 1 241 ? -1.785 54.938 0.002 1 97.88 241 LEU B CA 1
ATOM 5869 C C . LEU B 1 241 ? -1.635 56.281 0.731 1 97.88 241 LEU B C 1
ATOM 5871 O O . LEU B 1 241 ? -0.548 56.875 0.75 1 97.88 241 LEU B O 1
ATOM 5875 N N . PRO B 1 242 ? -2.691 56.75 1.283 1 97.12 242 PRO B N 1
ATOM 5876 C CA . PRO B 1 242 ? -2.555 58 2.043 1 97.12 242 PRO B CA 1
ATOM 5877 C C . PRO B 1 242 ? -1.894 57.781 3.404 1 97.12 242 PRO B C 1
ATOM 5879 O O . PRO B 1 242 ? -2.15 56.781 4.07 1 97.12 242 PRO B O 1
ATOM 5882 N N . ALA B 1 243 ? -1.074 58.719 3.793 1 97.88 243 ALA B N 1
ATOM 5883 C CA . ALA B 1 243 ? -0.539 58.75 5.152 1 97.88 243 ALA B CA 1
ATOM 5884 C C . ALA B 1 243 ? -1.645 58.969 6.176 1 97.88 243 ALA B C 1
ATOM 5886 O O . ALA B 1 243 ? -2.666 59.594 5.867 1 97.88 243 ALA B O 1
ATOM 5887 N N . GLY B 1 244 ? -1.406 58.406 7.352 1 98.25 244 GLY B N 1
ATOM 5888 C CA . GLY B 1 244 ? -2.326 58.75 8.43 1 98.25 244 GLY B CA 1
ATOM 5889 C C . GLY B 1 244 ? -3.387 57.688 8.648 1 98.25 244 GLY B C 1
ATOM 5890 O O . GLY B 1 244 ? -4.172 57.75 9.594 1 98.25 244 GLY B O 1
ATOM 5891 N N . ILE B 1 245 ? -3.422 56.688 7.781 1 98.44 245 ILE B N 1
ATOM 5892 C CA . ILE B 1 245 ? -4.379 55.594 7.988 1 98.44 245 ILE B CA 1
ATOM 5893 C C . ILE B 1 245 ? -4.125 54.938 9.336 1 98.44 245 ILE B C 1
ATOM 5895 O O . ILE B 1 245 ? -2.992 54.562 9.648 1 98.44 245 ILE B O 1
ATOM 5899 N N . PRO B 1 246 ? -5.152 54.75 10.227 1 98.62 246 PRO B N 1
ATOM 5900 C CA . PRO B 1 246 ? -4.973 54.062 11.508 1 98.62 246 PRO B CA 1
ATOM 5901 C C . PRO B 1 246 ? -4.492 52.625 11.336 1 98.62 246 PRO B C 1
ATOM 5903 O O . PRO B 1 246 ? -4.969 51.906 10.453 1 98.62 246 PRO B O 1
ATOM 5906 N N . ILE B 1 247 ? -3.535 52.25 12.148 1 98.75 247 ILE B N 1
ATOM 5907 C CA . ILE B 1 247 ? -3.012 50.906 12.172 1 98.75 247 ILE B CA 1
ATOM 5908 C C . ILE B 1 247 ? -3.395 50.219 13.492 1 98.75 247 ILE B C 1
ATOM 5910 O O . ILE B 1 247 ? -3.139 50.75 14.57 1 98.75 247 ILE B O 1
ATOM 5914 N N . CYS B 1 248 ? -4.023 49.031 13.406 1 98.56 248 CYS B N 1
ATOM 5915 C CA . CYS B 1 248 ? -4.516 48.312 14.57 1 98.56 248 CYS B CA 1
ATOM 5916 C C . CYS B 1 248 ? -3.418 47.438 15.18 1 98.56 248 CYS B C 1
ATOM 5918 O O . CYS B 1 248 ? -2.332 47.344 14.609 1 98.56 248 CYS B O 1
ATOM 5920 N N . GLY B 1 249 ? -3.74 46.781 16.312 1 97.88 249 GLY B N 1
ATOM 5921 C CA . GLY B 1 249 ? -2.799 46 17.094 1 97.88 249 GLY B CA 1
ATOM 5922 C C . GLY B 1 249 ? -2.506 44.625 16.469 1 97.88 249 GLY B C 1
ATOM 5923 O O . GLY B 1 249 ? -1.538 43.969 16.844 1 97.88 249 GLY B O 1
ATOM 5924 N N . GLY B 1 250 ? -3.385 44.219 15.539 1 97.69 250 GLY B N 1
ATOM 5925 C CA . GLY B 1 250 ? -3.139 42.969 14.852 1 97.69 250 GLY B CA 1
ATOM 5926 C C . GLY B 1 250 ? -3.648 41.75 15.617 1 97.69 250 GLY B C 1
ATOM 5927 O O . GLY B 1 250 ? -4.406 41.906 16.578 1 97.69 250 GLY B O 1
ATOM 5928 N N . ALA B 1 251 ? -3.248 40.531 15.062 1 97.44 251 ALA B N 1
ATOM 5929 C CA . ALA B 1 251 ? -3.695 39.281 15.648 1 97.44 251 ALA B CA 1
ATOM 5930 C C . ALA B 1 251 ? -2.828 38.094 15.18 1 97.44 251 ALA B C 1
ATOM 5932 O O . ALA B 1 251 ? -1.894 38.312 14.398 1 97.44 251 ALA B O 1
ATOM 5933 N N . GLY B 1 252 ? -3.094 36.969 15.766 1 95.56 252 GLY B N 1
ATOM 5934 C CA . GLY B 1 252 ? -2.467 35.75 15.305 1 95.56 252 GLY B CA 1
ATOM 5935 C C . GLY B 1 252 ? -3.24 35.062 14.195 1 95.56 252 GLY B C 1
ATOM 5936 O O . GLY B 1 252 ? -4.473 35.094 14.18 1 95.56 252 GLY B O 1
ATOM 5937 N N . ASP B 1 253 ? -2.473 34.406 13.352 1 89.75 253 ASP B N 1
ATOM 5938 C CA . ASP B 1 253 ? -3.102 33.781 12.195 1 89.75 253 ASP B CA 1
ATOM 5939 C C . ASP B 1 253 ? -4.047 32.656 12.633 1 89.75 253 ASP B C 1
ATOM 5941 O O . ASP B 1 253 ? -5.137 32.531 12.078 1 89.75 253 ASP B O 1
ATOM 5945 N N . THR B 1 254 ? -3.676 31.906 13.633 1 86 254 THR B N 1
ATOM 5946 C CA . THR B 1 254 ? -4.504 30.812 14.117 1 86 254 THR B CA 1
ATOM 5947 C C . THR B 1 254 ? -5.82 31.328 14.688 1 86 254 THR B C 1
ATOM 5949 O O . THR B 1 254 ? -6.887 30.781 14.414 1 86 254 THR B O 1
ATOM 5952 N N . MET B 1 255 ? -5.727 32.375 15.461 1 90.88 255 MET B N 1
ATOM 5953 C CA . MET B 1 255 ? -6.914 32.969 16.062 1 90.88 255 MET B CA 1
ATOM 5954 C C . MET B 1 255 ? -7.867 33.5 14.984 1 90.88 255 MET B C 1
ATOM 5956 O O . MET B 1 255 ? -9.07 33.25 15.047 1 90.88 255 MET B O 1
ATOM 5960 N N . GLN B 1 256 ? -7.254 34.188 14.047 1 90.44 256 GLN B N 1
ATOM 5961 C CA . GLN B 1 256 ? -8.078 34.75 12.984 1 90.44 256 GLN B CA 1
ATOM 5962 C C . GLN B 1 256 ? -8.734 33.656 12.148 1 90.44 256 GLN B C 1
ATOM 5964 O O . GLN B 1 256 ? -9.883 33.812 11.719 1 90.44 256 GLN B O 1
ATOM 5969 N N . SER B 1 257 ? -7.988 32.688 11.953 1 83.56 257 SER B N 1
ATOM 5970 C CA . SER B 1 257 ? -8.531 31.547 11.211 1 83.56 257 SER B CA 1
ATOM 5971 C C . SER B 1 257 ? -9.672 30.875 11.977 1 83.56 257 SER B C 1
ATOM 5973 O O . SER B 1 257 ? -10.648 30.422 11.383 1 83.56 257 SER B O 1
ATOM 5975 N N . MET B 1 258 ? -9.547 30.703 13.25 1 85.19 258 MET B N 1
ATOM 5976 C CA . MET B 1 258 ? -10.594 30.125 14.086 1 85.19 258 MET B CA 1
ATOM 5977 C C . MET B 1 258 ? -11.867 30.953 14.039 1 85.19 258 MET B C 1
ATOM 5979 O O . MET B 1 258 ? -12.969 30.422 13.898 1 85.19 258 MET B O 1
ATOM 5983 N N . ILE B 1 259 ? -11.656 32.219 14.156 1 87.56 259 ILE B N 1
ATOM 5984 C CA . ILE B 1 259 ? -12.797 33.125 14.109 1 87.56 259 ILE B CA 1
ATOM 5985 C C . ILE B 1 259 ? -13.453 33.062 12.727 1 87.56 259 ILE B C 1
ATOM 5987 O O . ILE B 1 259 ? -14.68 32.969 12.625 1 87.56 259 ILE B O 1
ATOM 5991 N N . GLY B 1 260 ? -12.625 33.094 11.75 1 83.88 260 GLY B N 1
ATOM 5992 C CA . GLY B 1 260 ? -13.133 33 10.391 1 83.88 260 GLY B CA 1
ATOM 5993 C C . GLY B 1 260 ? -13.875 31.719 10.117 1 83.88 260 GLY B C 1
ATOM 5994 O O . GLY B 1 260 ? -14.695 31.641 9.211 1 83.88 260 GLY B O 1
ATOM 5995 N N . SER B 1 261 ? -13.57 30.75 10.93 1 82.19 261 SER B N 1
ATOM 5996 C CA . SER B 1 261 ? -14.211 29.438 10.781 1 82.19 261 SER B CA 1
ATOM 5997 C C . SER B 1 261 ? -15.461 29.344 11.656 1 82.19 261 SER B C 1
ATOM 5999 O O . SER B 1 261 ? -16.078 28.281 11.734 1 82.19 261 SER B O 1
ATOM 6001 N N . GLY B 1 262 ? -15.758 30.391 12.336 1 78.94 262 GLY B N 1
ATOM 6002 C CA . GLY B 1 262 ? -16.984 30.453 13.117 1 78.94 262 GLY B CA 1
ATOM 6003 C C . GLY B 1 262 ? -16.812 29.906 14.531 1 78.94 262 GLY B C 1
ATOM 6004 O O . GLY B 1 262 ? -17.797 29.594 15.203 1 78.94 262 GLY B O 1
ATOM 6005 N N . ASN B 1 263 ? -15.734 29.734 14.922 1 79.69 263 ASN B N 1
ATOM 6006 C CA . ASN B 1 263 ? -15.477 29.172 16.25 1 79.69 263 ASN B CA 1
ATOM 6007 C C . ASN B 1 263 ? -15.227 30.266 17.281 1 79.69 263 ASN B C 1
ATOM 6009 O O . ASN B 1 263 ? -14.078 30.656 17.5 1 79.69 263 ASN B O 1
ATOM 6013 N N . MET B 1 264 ? -16.266 30.688 17.906 1 82.81 264 MET B N 1
ATOM 6014 C CA . MET B 1 264 ? -16.141 31.797 18.844 1 82.81 264 MET B CA 1
ATOM 6015 C C . MET B 1 264 ? -16.734 31.422 20.203 1 82.81 264 MET B C 1
ATOM 6017 O O . MET B 1 264 ? -16.594 32.188 21.172 1 82.81 264 MET B O 1
ATOM 6021 N N . GLU B 1 265 ? -17.328 30.25 20.188 1 86.12 265 GLU B N 1
ATOM 6022 C CA . GLU B 1 265 ? -17.984 29.844 21.422 1 86.12 265 GLU B CA 1
ATOM 6023 C C . GLU B 1 265 ? -17.375 28.547 21.969 1 86.12 265 GLU B C 1
ATOM 6025 O O . GLU B 1 265 ? -16.984 27.672 21.203 1 86.12 265 GLU B O 1
ATOM 6030 N N . PRO B 1 266 ? -17.391 28.469 23.312 1 87.94 266 PRO B N 1
ATOM 6031 C CA . PRO B 1 266 ? -16.906 27.219 23.891 1 87.94 266 PRO B CA 1
ATOM 6032 C C . PRO B 1 266 ? -17.656 25.984 23.359 1 87.94 266 PRO B C 1
ATOM 6034 O O . PRO B 1 266 ? -18.875 26.031 23.203 1 87.94 266 PRO B O 1
ATOM 6037 N N . GLY B 1 267 ? -16.875 24.938 23.125 1 87.81 267 GLY B N 1
ATOM 6038 C CA . GLY B 1 267 ? -17.469 23.703 22.656 1 87.81 267 GLY B CA 1
ATOM 6039 C C . GLY B 1 267 ? -17.453 23.578 21.141 1 87.81 267 GLY B C 1
ATOM 6040 O O . GLY B 1 267 ? -17.625 22.484 20.609 1 87.81 267 GLY B O 1
ATOM 6041 N N . GLN B 1 268 ? -17.203 24.688 20.5 1 88.62 268 GLN B N 1
ATOM 6042 C CA . GLN B 1 268 ? -17.047 24.641 19.047 1 88.62 268 GLN B CA 1
ATOM 6043 C C . GLN B 1 268 ? -15.617 24.25 18.656 1 88.62 268 GLN B C 1
ATOM 6045 O O . GLN B 1 268 ? -14.664 24.625 19.344 1 88.62 268 GLN B O 1
ATOM 6050 N N . ALA B 1 269 ? -15.586 23.422 17.625 1 91.5 269 ALA B N 1
ATOM 6051 C CA . ALA B 1 269 ? -14.266 22.953 17.203 1 91.5 269 ALA B CA 1
ATOM 6052 C C . ALA B 1 269 ? -14.047 23.203 15.711 1 91.5 269 ALA B C 1
ATOM 6054 O O . ALA B 1 269 ? -15.008 23.406 14.961 1 91.5 269 ALA B O 1
ATOM 6055 N N . VAL B 1 270 ? -12.781 23.297 15.383 1 89.25 270 VAL B N 1
ATOM 6056 C CA . VAL B 1 270 ? -12.391 23.453 13.984 1 89.25 270 VAL B CA 1
ATOM 6057 C C . VAL B 1 270 ? -11.383 22.375 13.617 1 89.25 270 VAL B C 1
ATOM 6059 O O . VAL B 1 270 ? -10.406 22.141 14.336 1 89.25 270 VAL B O 1
ATOM 6062 N N . ASP B 1 271 ? -11.688 21.672 12.531 1 88.94 271 ASP B N 1
ATOM 6063 C CA . ASP B 1 271 ? -10.742 20.75 11.883 1 88.94 271 ASP B CA 1
ATOM 6064 C C . ASP B 1 271 ? -10.078 21.422 10.68 1 88.94 271 ASP B C 1
ATOM 6066 O O . ASP B 1 271 ? -10.703 21.594 9.633 1 88.94 271 ASP B O 1
ATOM 6070 N N . VAL B 1 272 ? -8.875 21.875 10.969 1 79.31 272 VAL B N 1
ATOM 6071 C CA . VAL B 1 272 ? -8.094 22.391 9.852 1 79.31 272 VAL B CA 1
ATOM 6072 C C . VAL B 1 272 ? -7.469 21.234 9.07 1 79.31 272 VAL B C 1
ATOM 6074 O O . VAL B 1 272 ? -6.379 20.766 9.406 1 79.31 272 VAL B O 1
ATOM 6077 N N . ALA B 1 273 ? -8.086 20.797 8.023 1 72.88 273 ALA B N 1
ATOM 6078 C CA . ALA B 1 273 ? -7.719 19.594 7.293 1 72.88 273 ALA B CA 1
ATOM 6079 C C . ALA B 1 273 ? -6.789 19.906 6.129 1 72.88 273 ALA B C 1
ATOM 6081 O O . ALA B 1 273 ? -7.152 19.719 4.965 1 72.88 273 ALA B O 1
ATOM 6082 N N . GLY B 1 274 ? -5.586 20.328 6.418 1 65.75 274 GLY B N 1
ATOM 6083 C CA . GLY B 1 274 ? -4.551 20.609 5.43 1 65.75 274 GLY B CA 1
ATOM 6084 C C . GLY B 1 274 ? -3.379 19.641 5.516 1 65.75 274 GLY B C 1
ATOM 6085 O O . GLY B 1 274 ? -3.523 18.531 6.008 1 65.75 274 GLY B O 1
ATOM 6086 N N . THR B 1 275 ? -2.244 20.016 4.934 1 59.38 275 THR B N 1
ATOM 6087 C CA . THR B 1 275 ? -1.031 19.203 4.961 1 59.38 275 THR B CA 1
ATOM 6088 C C . THR B 1 275 ? -0.626 18.891 6.398 1 59.38 275 THR B C 1
ATOM 6090 O O . THR B 1 275 ? -0.222 17.766 6.703 1 59.38 275 THR B O 1
ATOM 6093 N N . CYS B 1 276 ? -0.758 19.875 7.156 1 60.31 276 CYS B N 1
ATOM 6094 C CA . CYS B 1 276 ? -0.641 19.688 8.602 1 60.31 276 CYS B CA 1
ATOM 6095 C C . CYS B 1 276 ? -1.988 19.875 9.289 1 60.31 276 CYS B C 1
ATOM 6097 O O . CYS B 1 276 ? -2.506 21 9.352 1 60.31 276 CYS B O 1
ATOM 6099 N N . SER B 1 277 ? -2.576 18.75 9.633 1 74.31 277 SER B N 1
ATOM 6100 C CA . SER B 1 277 ? -3.912 18.828 10.211 1 74.31 277 SER B CA 1
ATOM 6101 C C . SER B 1 277 ? -3.855 19.25 11.68 1 74.31 277 SER B C 1
ATOM 6103 O O . SER B 1 277 ? -2.947 18.844 12.414 1 74.31 277 SER B O 1
ATOM 6105 N N . MET B 1 278 ? -4.742 20.203 12.016 1 81.25 278 MET B N 1
ATOM 6106 C CA . MET B 1 278 ? -4.895 20.688 13.391 1 81.25 278 MET B CA 1
ATOM 6107 C C . MET B 1 278 ? -6.344 20.562 13.852 1 81.25 278 MET B C 1
ATOM 6109 O O . MET B 1 278 ? -7.27 20.734 13.055 1 81.25 278 MET B O 1
ATOM 6113 N N . PHE B 1 279 ? -6.488 20.203 15.055 1 87.38 279 PHE B N 1
ATOM 6114 C CA . PHE B 1 279 ? -7.801 20.172 15.68 1 87.38 279 PHE B CA 1
ATOM 6115 C C . PHE B 1 279 ? -7.871 21.156 16.844 1 87.38 279 PHE B C 1
ATOM 6117 O O . PHE B 1 279 ? -7.133 21.016 17.828 1 87.38 279 PHE B O 1
ATOM 6124 N N . CYS B 1 280 ? -8.734 22.141 16.672 1 89.62 280 CYS B N 1
ATOM 6125 C CA . CYS B 1 280 ? -8.852 23.219 17.656 1 89.62 280 CYS B CA 1
ATOM 6126 C C . CYS B 1 280 ? -10.219 23.188 18.328 1 89.62 280 CYS B C 1
ATOM 6128 O O . CYS B 1 280 ? -11.242 22.984 17.672 1 89.62 280 CYS B O 1
ATOM 6130 N N . VAL B 1 281 ? -10.18 23.391 19.641 1 91.69 281 VAL B N 1
ATOM 6131 C CA . VAL B 1 281 ? -11.422 23.406 20.406 1 91.69 281 VAL B CA 1
ATOM 6132 C C . VAL B 1 281 ? -11.469 24.656 21.297 1 91.69 281 VAL B C 1
ATOM 6134 O O . VAL B 1 281 ? -10.57 24.875 22.109 1 91.69 281 VAL B O 1
ATOM 6137 N N . SER B 1 282 ? -12.547 25.406 21.109 1 92.44 282 SER B N 1
ATOM 6138 C CA . SER B 1 282 ? -12.742 26.609 21.922 1 92.44 282 SER B CA 1
ATOM 6139 C C . SER B 1 282 ? -13.211 26.25 23.328 1 92.44 282 SER B C 1
ATOM 6141 O O . SER B 1 282 ? -14.07 25.391 23.5 1 92.44 282 SER B O 1
ATOM 6143 N N . THR B 1 283 ? -12.641 26.922 24.281 1 92.75 283 THR B N 1
ATOM 6144 C CA . THR B 1 283 ? -13.008 26.703 25.672 1 92.75 283 THR B CA 1
ATOM 6145 C C . THR B 1 283 ? -13.188 28.047 26.391 1 92.75 283 THR B C 1
ATOM 6147 O O . THR B 1 283 ? -12.953 29.109 25.812 1 92.75 283 THR B O 1
ATOM 6150 N N . LYS B 1 284 ? -13.633 27.984 27.641 1 91.31 284 LYS B N 1
ATOM 6151 C CA . LYS B 1 284 ? -13.836 29.188 28.438 1 91.31 284 LYS B CA 1
ATOM 6152 C C . LYS B 1 284 ? -12.547 29.609 29.125 1 91.31 284 LYS B C 1
ATOM 6154 O O . LYS B 1 284 ? -12.43 30.75 29.578 1 91.31 284 LYS B O 1
ATOM 6159 N N . GLY B 1 285 ? -11.68 28.734 29.188 1 94 285 GLY B N 1
ATOM 6160 C CA . GLY B 1 285 ? -10.406 28.922 29.859 1 94 285 GLY B CA 1
ATOM 6161 C C . GLY B 1 285 ? -9.586 27.656 29.984 1 94 285 GLY B C 1
ATOM 6162 O O . GLY B 1 285 ? -9.812 26.703 29.234 1 94 285 GLY B O 1
ATOM 6163 N N . ILE B 1 286 ? -8.703 27.703 30.906 1 95.25 286 ILE B N 1
ATOM 6164 C CA . ILE B 1 286 ? -7.84 26.547 31.125 1 95.25 286 ILE B CA 1
ATOM 6165 C C . ILE B 1 286 ? -8.656 25.406 31.734 1 95.25 286 ILE B C 1
ATOM 6167 O O . ILE B 1 286 ? -9.383 25.594 32.688 1 95.25 286 ILE B O 1
ATOM 6171 N N . ILE B 1 287 ? -8.562 24.328 31.156 1 94.19 287 ILE B N 1
ATOM 6172 C CA . ILE B 1 287 ? -9.117 23.078 31.688 1 94.19 287 ILE B CA 1
ATOM 6173 C C . ILE B 1 287 ? -7.984 22.203 32.219 1 94.19 287 ILE B C 1
ATOM 6175 O O . ILE B 1 287 ? -7.211 21.641 31.453 1 94.19 287 ILE B O 1
ATOM 6179 N N . PRO B 1 288 ? -7.91 22 33.469 1 92.19 288 PRO B N 1
ATOM 6180 C CA . PRO B 1 288 ? -6.77 21.328 34.094 1 92.19 288 PRO B CA 1
ATOM 6181 C C . PRO B 1 288 ? -6.504 19.953 33.5 1 92.19 288 PRO B C 1
ATOM 6183 O O . PRO B 1 288 ? -5.348 19.562 33.312 1 92.19 288 PRO B O 1
ATOM 6186 N N . GLU B 1 289 ? -7.527 19.266 33.188 1 90.69 289 GLU B N 1
ATOM 6187 C CA . GLU B 1 289 ? -7.395 17.922 32.656 1 90.69 289 GLU B CA 1
ATOM 6188 C C . GLU B 1 289 ? -6.695 17.922 31.281 1 90.69 289 GLU B C 1
ATOM 6190 O O . GLU B 1 289 ? -6.02 16.969 30.922 1 90.69 289 GLU B O 1
ATOM 6195 N N . LEU B 1 290 ? -6.82 18.984 30.578 1 91.88 290 LEU B N 1
ATOM 6196 C CA . LEU B 1 290 ? -6.227 19.094 29.25 1 91.88 290 LEU B CA 1
ATOM 6197 C C . LEU B 1 290 ? -4.859 19.766 29.312 1 91.88 290 LEU B C 1
ATOM 6199 O O . LEU B 1 290 ? -4.133 19.812 28.328 1 91.88 290 LEU B O 1
ATOM 6203 N N . SER B 1 291 ? -4.582 20.328 30.406 1 93.5 291 SER B N 1
ATOM 6204 C CA . SER B 1 291 ? -3.328 21.031 30.625 1 93.5 291 SER B CA 1
ATOM 6205 C C . SER B 1 291 ? -2.381 20.219 31.516 1 93.5 291 SER B C 1
ATOM 6207 O O . SER B 1 291 ? -1.737 20.781 32.406 1 93.5 291 SER B O 1
ATOM 6209 N N . LYS B 1 292 ? -2.375 18.953 31.281 1 88.12 292 LYS B N 1
ATOM 6210 C CA . LYS B 1 292 ? -1.467 18.047 31.984 1 88.12 292 LYS B CA 1
ATOM 6211 C C . LYS B 1 292 ? -0.307 17.625 31.078 1 88.12 292 LYS B C 1
ATOM 6213 O O . LYS B 1 292 ? -0.43 17.641 29.844 1 88.12 292 LYS B O 1
ATOM 6218 N N . LYS B 1 293 ? 0.753 17.281 31.844 1 86.69 293 LYS B N 1
ATOM 6219 C CA . LYS B 1 293 ? 1.906 16.766 31.125 1 86.69 293 LYS B CA 1
ATOM 6220 C C . LYS B 1 293 ? 1.52 15.547 30.281 1 86.69 293 LYS B C 1
ATOM 6222 O O . LYS B 1 293 ? 0.765 14.688 30.734 1 86.69 293 LYS B O 1
ATOM 6227 N N . GLY B 1 294 ? 1.961 15.586 29.078 1 78.19 294 GLY B N 1
ATOM 6228 C CA . GLY B 1 294 ? 1.723 14.445 28.219 1 78.19 294 GLY B CA 1
ATOM 6229 C C . GLY B 1 294 ? 0.446 14.57 27.406 1 78.19 294 GLY B C 1
ATOM 6230 O O . GLY B 1 294 ? 0.187 13.758 26.516 1 78.19 294 GLY B O 1
ATOM 6231 N N . ALA B 1 295 ? -0.375 15.547 27.594 1 78.31 295 ALA B N 1
ATOM 6232 C CA . ALA B 1 295 ? -1.634 15.703 26.875 1 78.31 295 ALA B CA 1
ATOM 6233 C C . ALA B 1 295 ? -1.384 16 25.391 1 78.31 295 ALA B C 1
ATOM 6235 O O . ALA B 1 295 ? -2.225 15.695 24.547 1 78.31 295 ALA B O 1
ATOM 6236 N N . GLY B 1 296 ? -0.285 16.625 25.141 1 80.44 296 GLY B N 1
ATOM 6237 C CA . GLY B 1 296 ? 0.067 16.891 23.75 1 80.44 296 GLY B CA 1
ATOM 6238 C C . GLY B 1 296 ? -0.739 18.031 23.141 1 80.44 296 GLY B C 1
ATOM 6239 O O . GLY B 1 296 ? -0.857 18.125 21.922 1 80.44 296 GLY B O 1
ATOM 6240 N N . LEU B 1 297 ? -1.356 18.875 23.953 1 89.19 297 LEU B N 1
ATOM 6241 C CA . LEU B 1 297 ? -2.178 20 23.5 1 89.19 297 LEU B CA 1
ATOM 6242 C C . LEU B 1 297 ? -1.512 21.328 23.844 1 89.19 297 LEU B C 1
ATOM 6244 O O . LEU B 1 297 ? -0.723 21.422 24.781 1 89.19 297 LEU B O 1
ATOM 6248 N N . VAL B 1 298 ? -1.795 22.297 23.016 1 92.44 298 VAL B N 1
ATOM 6249 C CA . VAL B 1 298 ? -1.368 23.672 23.266 1 92.44 298 VAL B CA 1
ATOM 6250 C C . VAL B 1 298 ? -2.584 24.547 23.562 1 92.44 298 VAL B C 1
ATOM 6252 O O . VAL B 1 298 ? -3.621 24.422 22.906 1 92.44 298 VAL B O 1
ATOM 6255 N N . PHE B 1 299 ? -2.453 25.328 24.578 1 95.94 299 PHE B N 1
ATOM 6256 C CA . PHE B 1 299 ? -3.525 26.234 24.984 1 95.94 299 PHE B CA 1
ATOM 6257 C C . PHE B 1 299 ? -3.188 27.672 24.625 1 95.94 299 PHE B C 1
ATOM 6259 O O . PHE B 1 299 ? -2.084 28.141 24.906 1 95.94 299 PHE B O 1
ATOM 6266 N N . ASN B 1 300 ? -4.156 28.344 23.953 1 96.44 300 ASN B N 1
ATOM 6267 C CA . ASN B 1 300 ? -3.961 29.734 23.547 1 96.44 300 ASN B CA 1
ATOM 6268 C C . ASN B 1 300 ? -5.195 30.578 23.844 1 96.44 300 ASN B C 1
ATOM 6270 O O . ASN B 1 300 ? -6.285 30.047 24.062 1 96.44 300 ASN B O 1
ATOM 6274 N N . SER B 1 301 ? -4.949 31.859 23.938 1 96.44 301 SER B N 1
ATOM 6275 C CA . SER B 1 301 ? -6.031 32.844 23.953 1 96.44 301 SER B CA 1
ATOM 6276 C C . SER B 1 301 ? -6.496 33.188 22.547 1 96.44 301 SER B C 1
ATOM 6278 O O . SER B 1 301 ? -5.699 33.188 21.609 1 96.44 301 SER B O 1
ATOM 6280 N N . GLY B 1 302 ? -7.816 33.5 22.438 1 94.19 302 GLY B N 1
ATOM 6281 C CA . GLY B 1 302 ? -8.336 34.031 21.188 1 94.19 302 GLY B CA 1
ATOM 6282 C C . GLY B 1 302 ? -8.164 35.531 21.062 1 94.19 302 GLY B C 1
ATOM 6283 O O . GLY B 1 302 ? -7.59 36.156 21.938 1 94.19 302 GLY B O 1
ATOM 6284 N N . SER B 1 303 ? -8.656 36.031 19.922 1 94.88 303 SER B N 1
ATOM 6285 C CA . SER B 1 303 ? -8.562 37.469 19.656 1 94.88 303 SER B CA 1
ATOM 6286 C C . SER B 1 303 ? -9.703 38.219 20.344 1 94.88 303 SER B C 1
ATOM 6288 O O . SER B 1 303 ? -9.547 39.375 20.719 1 94.88 303 SER B O 1
ATOM 6290 N N . LEU B 1 304 ? -10.812 37.594 20.531 1 93.88 304 LEU B N 1
ATOM 6291 C CA . LEU B 1 304 ? -11.953 38.219 21.203 1 93.88 304 LEU B CA 1
ATOM 6292 C C . LEU B 1 304 ? -11.812 38.094 22.719 1 93.88 304 LEU B C 1
ATOM 6294 O O . LEU B 1 304 ? -11.102 37.219 23.219 1 93.88 304 LEU B O 1
ATOM 6298 N N . PRO B 1 305 ? -12.539 39 23.406 1 92 305 PRO B N 1
ATOM 6299 C CA . PRO B 1 305 ? -12.484 38.875 24.875 1 92 305 PRO B CA 1
ATOM 6300 C C . PRO B 1 305 ? -12.969 37.531 25.391 1 92 305 PRO B C 1
ATOM 6302 O O . PRO B 1 305 ? -13.945 37 24.875 1 92 305 PRO B O 1
ATOM 6305 N N . ASP B 1 306 ? -12.273 36.969 26.297 1 91.31 306 ASP B N 1
ATOM 6306 C CA . ASP B 1 306 ? -12.641 35.75 27.047 1 91.31 306 ASP B CA 1
ATOM 6307 C C . ASP B 1 306 ? -12.805 34.562 26.109 1 91.31 306 ASP B C 1
ATOM 6309 O O . ASP B 1 306 ? -13.727 33.75 26.297 1 91.31 306 ASP B O 1
ATOM 6313 N N . THR B 1 307 ? -12.102 34.531 25.078 1 93 307 THR B N 1
ATOM 6314 C CA . THR B 1 307 ? -12.078 33.375 24.172 1 93 307 THR B CA 1
ATOM 6315 C C . THR B 1 307 ? -10.734 32.656 24.266 1 93 307 THR B C 1
ATOM 6317 O O . THR B 1 307 ? -9.688 33.312 24.359 1 93 307 THR B O 1
ATOM 6320 N N . TYR B 1 308 ? -10.773 31.359 24.344 1 95.44 308 TYR B N 1
ATOM 6321 C CA . TYR B 1 308 ? -9.609 30.484 24.453 1 95.44 308 TYR B CA 1
ATOM 6322 C C . TYR B 1 308 ? -9.805 29.203 23.641 1 95.44 308 TYR B C 1
ATOM 6324 O O . TYR B 1 308 ? -10.93 28.859 23.281 1 95.44 308 TYR B O 1
ATOM 6332 N N . PHE B 1 309 ? -8.672 28.547 23.391 1 93.44 309 PHE B N 1
ATOM 6333 C CA . PHE B 1 309 ? -8.812 27.297 22.672 1 93.44 309 PHE B CA 1
ATOM 6334 C C . PHE B 1 309 ? -7.609 26.391 22.922 1 93.44 309 PHE B C 1
ATOM 6336 O O . PHE B 1 309 ? -6.508 26.875 23.188 1 93.44 309 PHE B O 1
ATOM 6343 N N . TYR B 1 310 ? -7.883 25.094 22.875 1 93.5 310 TYR B N 1
ATOM 6344 C CA . TYR B 1 310 ? -6.852 24.062 22.797 1 93.5 310 TYR B CA 1
ATOM 6345 C C . TYR B 1 310 ? -6.668 23.609 21.344 1 93.5 310 TYR B C 1
ATOM 6347 O O . TYR B 1 310 ? -7.621 23.594 20.562 1 93.5 310 TYR B O 1
ATOM 6355 N N . TRP B 1 311 ? -5.441 23.297 21.078 1 88.69 311 TRP B N 1
ATOM 6356 C CA . TRP B 1 311 ? -5.242 22.688 19.766 1 88.69 311 TRP B CA 1
ATOM 6357 C C . TRP B 1 311 ? -4.07 21.703 19.781 1 88.69 311 TRP B C 1
ATOM 6359 O O . TRP B 1 311 ? -3.234 21.75 20.688 1 88.69 311 TRP B O 1
ATOM 6369 N N . GLY B 1 312 ? -4.137 20.734 18.906 1 80.94 312 GLY B N 1
ATOM 6370 C CA . GLY B 1 312 ? -3.068 19.766 18.688 1 80.94 312 GLY B CA 1
ATOM 6371 C C . GLY B 1 312 ? -2.943 19.328 17.234 1 80.94 312 GLY B C 1
ATOM 6372 O O . GLY B 1 312 ? -3.889 19.469 16.469 1 80.94 312 GLY B O 1
ATOM 6373 N N . TYR B 1 313 ? -1.684 18.969 16.906 1 72.19 313 TYR B N 1
ATOM 6374 C CA . TYR B 1 313 ? -1.438 18.484 15.539 1 72.19 313 TYR B CA 1
ATOM 6375 C C . TYR B 1 313 ? -1.911 17.047 15.375 1 72.19 313 TYR B C 1
ATOM 6377 O O . TYR B 1 313 ? -1.813 16.25 16.297 1 72.19 313 TYR B O 1
ATOM 6385 N N . ILE B 1 314 ? -2.488 16.906 14.203 1 72.62 314 ILE B N 1
ATOM 6386 C CA . ILE B 1 314 ? -2.738 15.539 13.766 1 72.62 314 ILE B CA 1
ATOM 6387 C C . ILE B 1 314 ? -1.633 15.086 12.812 1 72.62 314 ILE B C 1
ATOM 6389 O O . ILE B 1 314 ? -1.599 15.5 11.656 1 72.62 314 ILE B O 1
ATOM 6393 N N . ARG B 1 315 ? -0.562 14.469 13.289 1 60.88 315 ARG B N 1
ATOM 6394 C CA . ARG B 1 315 ? 0.735 14.195 12.68 1 60.88 315 ARG B CA 1
ATOM 6395 C C . ARG B 1 315 ? 0.575 13.734 11.234 1 60.88 315 ARG B C 1
ATOM 6397 O O . ARG B 1 315 ? 1.33 14.156 10.359 1 60.88 315 ARG B O 1
ATOM 6404 N N . THR B 1 316 ? -0.19 12.727 10.883 1 63.75 316 THR B N 1
ATOM 6405 C CA . THR B 1 316 ? -0.064 12.195 9.523 1 63.75 316 THR B CA 1
ATOM 6406 C C . THR B 1 316 ? -1.279 12.578 8.688 1 63.75 316 THR B C 1
ATOM 6408 O O . THR B 1 316 ? -1.424 12.109 7.551 1 63.75 316 THR B O 1
ATOM 6411 N N . GLY B 1 317 ? -2.014 13.586 9.141 1 74.31 317 GLY B N 1
ATOM 6412 C CA . GLY B 1 317 ? -3.26 13.875 8.445 1 74.31 317 GLY B CA 1
ATOM 6413 C C . GLY B 1 317 ? -3.064 14.211 6.98 1 74.31 317 GLY B C 1
ATOM 6414 O O . GLY B 1 317 ? -2.951 13.312 6.145 1 74.31 317 GLY B O 1
ATOM 6415 N N . GLY B 1 318 ? -2.879 15.391 6.555 1 74.75 318 GLY B N 1
ATOM 6416 C CA . GLY B 1 318 ? -2.754 15.812 5.168 1 74.75 318 GLY B CA 1
ATOM 6417 C C . GLY B 1 318 ? -1.516 15.266 4.488 1 74.75 318 GLY B C 1
ATOM 6418 O O . GLY B 1 318 ? -1.524 15.016 3.279 1 74.75 318 GLY B O 1
ATOM 6419 N N . LEU B 1 319 ? -0.534 14.992 5.258 1 77.5 319 LEU B N 1
ATOM 6420 C CA . LEU B 1 319 ? 0.716 14.469 4.719 1 77.5 319 LEU B CA 1
ATOM 6421 C C . LEU B 1 319 ? 0.529 13.047 4.199 1 77.5 319 LEU B C 1
ATOM 6423 O O . LEU B 1 319 ? 1.097 12.672 3.17 1 77.5 319 LEU B O 1
ATOM 6427 N N . ALA B 1 320 ? -0.225 12.281 4.926 1 89.5 320 ALA B N 1
ATOM 6428 C CA . ALA B 1 320 ? -0.491 10.906 4.5 1 89.5 320 ALA B CA 1
ATOM 6429 C C . ALA B 1 320 ? -1.281 10.883 3.195 1 89.5 320 ALA B C 1
ATOM 6431 O O . ALA B 1 320 ? -1.042 10.031 2.334 1 89.5 320 ALA B O 1
ATOM 6432 N N . LEU B 1 321 ? -2.203 11.852 3.057 1 89.75 321 LEU B N 1
ATOM 6433 C CA . LEU B 1 321 ? -2.988 11.945 1.831 1 89.75 321 LEU B CA 1
ATOM 6434 C C . LEU B 1 321 ? -2.104 12.312 0.646 1 89.75 321 LEU B C 1
ATOM 6436 O O . LEU B 1 321 ? -2.193 11.695 -0.418 1 89.75 321 LEU B O 1
ATOM 6440 N N . ARG B 1 322 ? -1.278 13.297 0.877 1 86.19 322 ARG B N 1
ATOM 6441 C CA . ARG B 1 322 ? -0.357 13.711 -0.177 1 86.19 322 ARG B CA 1
ATOM 6442 C C . ARG B 1 322 ? 0.616 12.586 -0.522 1 86.19 322 ARG B C 1
ATOM 6444 O O . ARG B 1 322 ? 0.893 12.336 -1.697 1 86.19 322 ARG B O 1
ATOM 6451 N N . TRP B 1 323 ? 1.122 11.961 0.495 1 90.62 323 TRP B N 1
ATOM 6452 C CA . TRP B 1 323 ? 2.041 10.844 0.307 1 90.62 323 TRP B CA 1
ATOM 6453 C C . TRP B 1 323 ? 1.408 9.758 -0.56 1 90.62 323 TRP B C 1
ATOM 6455 O O . TRP B 1 323 ? 2.023 9.281 -1.516 1 90.62 323 TRP B O 1
ATOM 6465 N N . PHE B 1 324 ? 0.205 9.406 -0.249 1 95.94 324 PHE B N 1
ATOM 6466 C CA . PHE B 1 324 ? -0.468 8.352 -0.995 1 95.94 324 PHE B CA 1
ATOM 6467 C C . PHE B 1 324 ? -0.64 8.742 -2.457 1 95.94 324 PHE B C 1
ATOM 6469 O O . PHE B 1 324 ? -0.301 7.973 -3.357 1 95.94 324 PHE B O 1
ATOM 6476 N N . LYS B 1 325 ? -1.128 9.914 -2.682 1 93.75 325 LYS B N 1
ATOM 6477 C CA . LYS B 1 325 ? -1.354 10.398 -4.043 1 93.75 325 LYS B CA 1
ATOM 6478 C C . LYS B 1 325 ? -0.04 10.516 -4.809 1 93.75 325 LYS B C 1
ATOM 6480 O O . LYS B 1 325 ? 0.074 10.023 -5.934 1 93.75 325 LYS B O 1
ATOM 6485 N N . ASP B 1 326 ? 0.92 11.094 -4.215 1 92 326 ASP B N 1
ATOM 6486 C CA . ASP B 1 326 ? 2.164 11.422 -4.906 1 92 326 ASP B CA 1
ATOM 6487 C C . ASP B 1 326 ? 3.039 10.188 -5.078 1 92 326 ASP B C 1
ATOM 6489 O O . ASP B 1 326 ? 3.564 9.938 -6.168 1 92 326 ASP B O 1
ATOM 6493 N N . ASN B 1 327 ? 3.211 9.43 -3.998 1 93.88 327 ASN B N 1
ATOM 6494 C CA . ASN B 1 327 ? 4.215 8.367 -3.984 1 93.88 327 ASN B CA 1
ATOM 6495 C C . ASN B 1 327 ? 3.617 7.027 -4.391 1 93.88 327 ASN B C 1
ATOM 6497 O O . ASN B 1 327 ? 4.238 6.262 -5.129 1 93.88 327 ASN B O 1
ATOM 6501 N N . ILE B 1 328 ? 2.42 6.695 -3.889 1 96.44 328 ILE B N 1
ATOM 6502 C CA . ILE B 1 328 ? 1.835 5.383 -4.133 1 96.44 328 ILE B CA 1
ATOM 6503 C C . ILE B 1 328 ? 1.121 5.383 -5.484 1 96.44 328 ILE B C 1
ATOM 6505 O O . ILE B 1 328 ? 1.297 4.461 -6.285 1 96.44 328 ILE B O 1
ATOM 6509 N N . CYS B 1 329 ? 0.385 6.477 -5.758 1 95.94 329 CYS B N 1
ATOM 6510 C CA . CYS B 1 329 ? -0.368 6.547 -7.008 1 95.94 329 CYS B CA 1
ATOM 6511 C C . CYS B 1 329 ? 0.48 7.148 -8.125 1 95.94 329 CYS B C 1
ATOM 6513 O O . CYS B 1 329 ? 0.091 7.109 -9.289 1 95.94 329 CYS B O 1
ATOM 6515 N N . LYS B 1 330 ? 1.631 7.77 -7.809 1 94.69 330 LYS B N 1
ATOM 6516 C CA . LYS B 1 330 ? 2.529 8.422 -8.758 1 94.69 330 LYS B CA 1
ATOM 6517 C C . LYS B 1 330 ? 1.833 9.586 -9.469 1 94.69 330 LYS B C 1
ATOM 6519 O O . LYS B 1 330 ? 1.892 9.695 -10.695 1 94.69 330 LYS B O 1
ATOM 6524 N N . LYS B 1 331 ? 1.165 10.398 -8.703 1 94 331 LYS B N 1
ATOM 6525 C CA . LYS B 1 331 ? 0.416 11.531 -9.242 1 94 331 LYS B CA 1
ATOM 6526 C C . LYS B 1 331 ? 0.807 12.828 -8.547 1 94 331 LYS B C 1
ATOM 6528 O O . LYS B 1 331 ? -0.058 13.617 -8.164 1 94 331 LYS B O 1
ATOM 6533 N N . ALA B 1 332 ? 2.098 13.023 -8.344 1 85.62 332 ALA B N 1
ATOM 6534 C CA . ALA B 1 332 ? 2.617 14.18 -7.621 1 85.62 332 ALA B CA 1
ATOM 6535 C C . ALA B 1 332 ? 2.25 15.477 -8.328 1 85.62 332 ALA B C 1
ATOM 6537 O O . ALA B 1 332 ? 1.956 16.484 -7.684 1 85.62 332 ALA B O 1
ATOM 6538 N N . GLU B 1 333 ? 2.146 15.445 -9.664 1 85.88 333 GLU B N 1
ATOM 6539 C CA . GLU B 1 333 ? 1.933 16.672 -10.43 1 85.88 333 GLU B CA 1
ATOM 6540 C C . GLU B 1 333 ? 0.464 16.828 -10.812 1 85.88 333 GLU B C 1
ATOM 6542 O O . GLU B 1 333 ? 0.101 17.766 -11.516 1 85.88 333 GLU B O 1
ATOM 6547 N N . ASP B 1 334 ? -0.322 15.914 -10.367 1 90.38 334 ASP B N 1
ATOM 6548 C CA . ASP B 1 334 ? -1.735 15.938 -10.727 1 90.38 334 ASP B CA 1
ATOM 6549 C C . ASP B 1 334 ? -2.613 16.188 -9.5 1 90.38 334 ASP B C 1
ATOM 6551 O O . ASP B 1 334 ? -3.176 15.242 -8.938 1 90.38 334 ASP B O 1
ATOM 6555 N N . GLY B 1 335 ? -2.84 17.391 -9.25 1 82.69 335 GLY B N 1
ATOM 6556 C CA . GLY B 1 335 ? -3.66 17.766 -8.109 1 82.69 335 GLY B CA 1
ATOM 6557 C C . GLY B 1 335 ? -5.102 17.312 -8.234 1 82.69 335 GLY B C 1
ATOM 6558 O O . GLY B 1 335 ? -5.797 17.156 -7.234 1 82.69 335 GLY B O 1
ATOM 6559 N N . SER B 1 336 ? -5.516 17.109 -9.414 1 88.75 336 SER B N 1
ATOM 6560 C CA . SER B 1 336 ? -6.906 16.734 -9.664 1 88.75 336 SER B CA 1
ATOM 6561 C C . SER B 1 336 ? -7.137 15.258 -9.352 1 88.75 336 SER B C 1
ATOM 6563 O O . SER B 1 336 ? -8.281 14.805 -9.258 1 88.75 336 SER B O 1
ATOM 6565 N N . TYR B 1 337 ? -6.062 14.586 -9.094 1 92.62 337 TYR B N 1
ATOM 6566 C CA . TYR B 1 337 ? -6.211 13.148 -8.852 1 92.62 337 TYR B CA 1
ATOM 6567 C C . TYR B 1 337 ? -6.891 12.891 -7.516 1 92.62 337 TYR B C 1
ATOM 6569 O O . TYR B 1 337 ? -7.434 11.805 -7.289 1 92.62 337 TYR B O 1
ATOM 6577 N N . TYR B 1 338 ? -6.902 13.82 -6.645 1 89.88 338 TYR B N 1
ATOM 6578 C CA . TYR B 1 338 ? -7.668 13.688 -5.41 1 89.88 338 TYR B CA 1
ATOM 6579 C C . TYR B 1 338 ? -9.133 13.383 -5.711 1 89.88 338 TYR B C 1
ATOM 6581 O O . TYR B 1 338 ? -9.766 12.594 -5.012 1 89.88 338 TYR B O 1
ATOM 6589 N N . GLN B 1 339 ? -9.633 13.984 -6.734 1 90 339 GLN B N 1
ATOM 6590 C CA . GLN B 1 339 ? -11.039 13.805 -7.09 1 90 339 GLN B CA 1
ATOM 6591 C C . GLN B 1 339 ? -11.297 12.383 -7.574 1 90 339 GLN B C 1
ATOM 6593 O O . GLN B 1 339 ? -12.359 11.812 -7.297 1 90 339 GLN B O 1
ATOM 6598 N N . VAL B 1 340 ? -10.344 11.906 -8.25 1 94.19 340 VAL B N 1
ATOM 6599 C CA . VAL B 1 340 ? -10.453 10.531 -8.727 1 94.19 340 VAL B CA 1
ATOM 6600 C C . VAL B 1 340 ? -10.469 9.57 -7.543 1 94.19 340 VAL B C 1
ATOM 6602 O O . VAL B 1 340 ? -11.32 8.68 -7.469 1 94.19 340 VAL B O 1
ATOM 6605 N N . LEU B 1 341 ? -9.531 9.766 -6.629 1 95 341 LEU B N 1
ATOM 6606 C CA . LEU B 1 341 ? -9.438 8.938 -5.438 1 95 341 LEU B CA 1
ATOM 6607 C C . LEU B 1 341 ? -10.711 9.016 -4.609 1 95 341 LEU B C 1
ATOM 6609 O O . LEU B 1 341 ? -11.211 7.992 -4.137 1 95 341 LEU B O 1
ATOM 6613 N N . GLU B 1 342 ? -11.266 10.141 -4.508 1 92.69 342 GLU B N 1
ATOM 6614 C CA . GLU B 1 342 ? -12.477 10.352 -3.73 1 92.69 342 GLU B CA 1
ATOM 6615 C C . GLU B 1 342 ? -13.672 9.648 -4.367 1 92.69 342 GLU B C 1
ATOM 6617 O O . GLU B 1 342 ? -14.469 9.008 -3.672 1 92.69 342 GLU B O 1
ATOM 6622 N N . LYS B 1 343 ? -13.773 9.898 -5.621 1 94.38 343 LYS B N 1
ATOM 6623 C CA . LYS B 1 343 ? -14.883 9.281 -6.348 1 94.38 343 LYS B CA 1
ATOM 6624 C C . LYS B 1 343 ? -14.852 7.762 -6.203 1 94.38 343 LYS B C 1
ATOM 6626 O O . LYS B 1 343 ? -15.891 7.137 -5.941 1 94.38 343 LYS B O 1
ATOM 6631 N N . ASP B 1 344 ? -13.719 7.188 -6.312 1 95.31 344 ASP B N 1
ATOM 6632 C CA . ASP B 1 344 ? -13.578 5.738 -6.223 1 95.31 344 ASP B CA 1
ATOM 6633 C C . ASP B 1 344 ? -13.82 5.25 -4.793 1 95.31 344 ASP B C 1
ATOM 6635 O O . ASP B 1 344 ? -14.375 4.172 -4.586 1 95.31 344 ASP B O 1
ATOM 6639 N N . ALA B 1 345 ? -13.422 6.004 -3.852 1 95.44 345 ALA B N 1
ATOM 6640 C CA . ALA B 1 345 ? -13.508 5.621 -2.445 1 95.44 345 ALA B CA 1
ATOM 6641 C C . ALA B 1 345 ? -14.953 5.613 -1.964 1 95.44 345 ALA B C 1
ATOM 6643 O O . ALA B 1 345 ? -15.281 4.965 -0.965 1 95.44 345 ALA B O 1
ATOM 6644 N N . ARG B 1 346 ? -15.852 6.316 -2.629 1 94.5 346 ARG B N 1
ATOM 6645 C CA . ARG B 1 346 ? -17.266 6.395 -2.248 1 94.5 346 ARG B CA 1
ATOM 6646 C C . ARG B 1 346 ? -17.922 5.02 -2.312 1 94.5 346 ARG B C 1
ATOM 6648 O O . ARG B 1 346 ? -18.906 4.77 -1.621 1 94.5 346 ARG B O 1
ATOM 6655 N N . LYS B 1 347 ? -17.297 4.164 -3.061 1 94.19 347 LYS B N 1
ATOM 6656 C CA . LYS B 1 347 ? -17.859 2.83 -3.254 1 94.19 347 LYS B CA 1
ATOM 6657 C C . LYS B 1 347 ? -17.391 1.868 -2.172 1 94.19 347 LYS B C 1
ATOM 6659 O O . LYS B 1 347 ? -17.906 0.755 -2.049 1 94.19 347 LYS B O 1
ATOM 6664 N N . VAL B 1 348 ? -16.484 2.279 -1.403 1 96.19 348 VAL B N 1
ATOM 6665 C CA . VAL B 1 348 ? -15.922 1.436 -0.357 1 96.19 348 VAL B CA 1
ATOM 6666 C C . VAL B 1 348 ? -16.75 1.57 0.921 1 96.19 348 VAL B C 1
ATOM 6668 O O . VAL B 1 348 ? -17.031 2.684 1.37 1 96.19 348 VAL B O 1
ATOM 6671 N N . PRO B 1 349 ? -17.172 0.501 1.571 1 95.75 349 PRO B N 1
ATOM 6672 C CA . PRO B 1 349 ? -17.984 0.588 2.797 1 95.75 349 PRO B CA 1
ATOM 6673 C C . PRO B 1 349 ? -17.156 1.062 3.998 1 95.75 349 PRO B C 1
ATOM 6675 O O . PRO B 1 349 ? -15.93 0.993 3.98 1 95.75 349 PRO B O 1
ATOM 6678 N N . ALA B 1 350 ? -17.922 1.498 5.07 1 96.38 350 ALA B N 1
ATOM 6679 C CA . ALA B 1 350 ? -17.281 1.829 6.34 1 96.38 350 ALA B CA 1
ATOM 6680 C C . ALA B 1 350 ? -16.438 0.668 6.844 1 96.38 350 ALA B C 1
ATOM 6682 O O . ALA B 1 350 ? -16.859 -0.489 6.793 1 96.38 350 ALA B O 1
ATOM 6683 N N . GLY B 1 351 ? -15.25 0.997 7.172 1 96.75 351 GLY B N 1
ATOM 6684 C CA . GLY B 1 351 ? -14.344 -0.024 7.676 1 96.75 351 GLY B CA 1
ATOM 6685 C C . GLY B 1 351 ? -13.375 -0.532 6.625 1 96.75 351 GLY B C 1
ATOM 6686 O O . GLY B 1 351 ? -12.484 -1.33 6.93 1 96.75 351 GLY B O 1
ATOM 6687 N N . SER B 1 352 ? -13.539 -0.097 5.383 1 97.5 352 SER B N 1
ATOM 6688 C CA . SER B 1 352 ? -12.609 -0.393 4.293 1 97.5 352 SER B CA 1
ATOM 6689 C C . SER B 1 352 ? -12.414 -1.896 4.129 1 97.5 352 SER B C 1
ATOM 6691 O O . SER B 1 352 ? -11.281 -2.365 3.969 1 97.5 352 SER B O 1
ATOM 6693 N N . ASN B 1 353 ? -13.484 -2.648 4.383 1 94.75 353 ASN B N 1
ATOM 6694 C CA . ASN B 1 353 ? -13.453 -4.102 4.266 1 94.75 353 ASN B CA 1
ATOM 6695 C C . ASN B 1 353 ? -12.398 -4.719 5.176 1 94.75 353 ASN B C 1
ATOM 6697 O O . ASN B 1 353 ? -11.766 -5.711 4.816 1 94.75 353 ASN B O 1
ATOM 6701 N N . GLY B 1 354 ? -12.086 -4.059 6.254 1 96.31 354 GLY B N 1
ATOM 6702 C CA . GLY B 1 354 ? -11.18 -4.582 7.258 1 96.31 354 GLY B CA 1
ATOM 6703 C C . GLY B 1 354 ? -9.758 -4.066 7.098 1 96.31 354 GLY B C 1
ATOM 6704 O O . GLY B 1 354 ? -8.93 -4.223 8 1 96.31 354 GLY B O 1
ATOM 6705 N N . VAL B 1 355 ? -9.461 -3.398 5.996 1 97.69 355 VAL B N 1
ATOM 6706 C CA . VAL B 1 355 ? -8.109 -2.893 5.746 1 97.69 355 VAL B CA 1
ATOM 6707 C C . VAL B 1 355 ? -7.809 -1.739 6.699 1 97.69 355 VAL B C 1
ATOM 6709 O O . VAL B 1 355 ? -8.648 -0.864 6.914 1 97.69 355 VAL B O 1
ATOM 6712 N N . LEU B 1 356 ? -6.602 -1.742 7.316 1 97.88 356 LEU B N 1
ATOM 6713 C CA . LEU B 1 356 ? -6.16 -0.711 8.25 1 97.88 356 LEU B CA 1
ATOM 6714 C C . LEU B 1 356 ? -4.891 -0.034 7.75 1 97.88 356 LEU B C 1
ATOM 6716 O O . LEU B 1 356 ? -3.99 -0.699 7.234 1 97.88 356 LEU B O 1
ATOM 6720 N N . PHE B 1 357 ? -4.918 1.205 7.895 1 97.44 357 PHE B N 1
ATOM 6721 C CA . PHE B 1 357 ? -3.699 1.973 7.668 1 97.44 357 PHE B CA 1
ATOM 6722 C C . PHE B 1 357 ? -3.152 2.525 8.977 1 97.44 357 PHE B C 1
ATOM 6724 O O . PHE B 1 357 ? -3.898 3.098 9.773 1 97.44 357 PHE B O 1
ATOM 6731 N N . LEU B 1 358 ? -1.933 2.27 9.25 1 95.25 358 LEU B N 1
ATOM 6732 C CA . LEU B 1 358 ? -1.237 2.896 10.367 1 95.25 358 LEU B CA 1
ATOM 6733 C C . LEU B 1 358 ? -0.415 4.09 9.898 1 95.25 358 LEU B C 1
ATOM 6735 O O . LEU B 1 358 ? 0.559 3.928 9.164 1 95.25 358 LEU B O 1
ATOM 6739 N N . PRO B 1 359 ? -0.754 5.262 10.297 1 91.94 359 PRO B N 1
ATOM 6740 C CA . PRO B 1 359 ? -0.231 6.484 9.688 1 91.94 359 PRO B CA 1
ATOM 6741 C C . PRO B 1 359 ? 1.106 6.918 10.281 1 91.94 359 PRO B C 1
ATOM 6743 O O . PRO B 1 359 ? 1.407 8.117 10.328 1 91.94 359 PRO B O 1
ATOM 6746 N N . TYR B 1 360 ? 1.979 6.074 10.727 1 89.56 360 TYR B N 1
ATOM 6747 C CA . TYR B 1 360 ? 3.236 6.414 11.391 1 89.56 360 TYR B CA 1
ATOM 6748 C C . TYR B 1 360 ? 4.371 6.508 10.375 1 89.56 360 TYR B C 1
ATOM 6750 O O . TYR B 1 360 ? 5.434 5.914 10.57 1 89.56 360 TYR B O 1
ATOM 6758 N N . LEU B 1 361 ? 4.125 7.242 9.266 1 88.69 361 LEU B N 1
ATOM 6759 C CA . LEU B 1 361 ? 5.07 7.391 8.164 1 88.69 361 LEU B CA 1
ATOM 6760 C C . LEU B 1 361 ? 6.293 8.188 8.602 1 88.69 361 LEU B C 1
ATOM 6762 O O . LEU B 1 361 ? 7.344 8.117 7.961 1 88.69 361 LEU B O 1
ATOM 6766 N N . THR B 1 362 ? 6.145 8.953 9.633 1 77.75 362 THR B N 1
ATOM 6767 C CA . THR B 1 362 ? 7.25 9.766 10.125 1 77.75 362 THR B CA 1
ATOM 6768 C C . THR B 1 362 ? 7.75 9.242 11.469 1 77.75 362 THR B C 1
ATOM 6770 O O . THR B 1 362 ? 8.43 9.953 12.203 1 77.75 362 THR B O 1
ATOM 6773 N N . GLY B 1 363 ? 7.363 8.016 11.812 1 79.44 363 GLY B N 1
ATOM 6774 C CA . GLY B 1 363 ? 7.781 7.418 13.07 1 79.44 363 GLY B CA 1
ATOM 6775 C C . GLY B 1 363 ? 6.676 7.367 14.109 1 79.44 363 GLY B C 1
ATOM 6776 O O . GLY B 1 363 ? 5.598 7.93 13.898 1 79.44 363 GLY B O 1
ATOM 6777 N N . GLY B 1 364 ? 6.984 6.645 15.211 1 77.38 364 GLY B N 1
ATOM 6778 C CA . GLY B 1 364 ? 6 6.426 16.25 1 77.38 364 GLY B CA 1
ATOM 6779 C C . GLY B 1 364 ? 5.898 7.578 17.234 1 77.38 364 GLY B C 1
ATOM 6780 O O . GLY B 1 364 ? 6.457 8.648 17 1 77.38 364 GLY B O 1
ATOM 6781 N N . ILE B 1 365 ? 4.945 7.293 18.203 1 69.06 365 ILE B N 1
ATOM 6782 C CA . ILE B 1 365 ? 4.703 8.266 19.266 1 69.06 365 ILE B CA 1
ATOM 6783 C C . ILE B 1 365 ? 5.066 7.648 20.609 1 69.06 365 ILE B C 1
ATOM 6785 O O . ILE B 1 365 ? 5.312 6.441 20.719 1 69.06 365 ILE B O 1
ATOM 6789 N N . ASN B 1 366 ? 5.148 8.477 21.641 1 66.12 366 ASN B N 1
ATOM 6790 C CA . ASN B 1 366 ? 5.652 8.234 22.984 1 66.12 366 ASN B CA 1
ATOM 6791 C C . ASN B 1 366 ? 5.41 6.793 23.422 1 66.12 366 ASN B C 1
ATOM 6793 O O . ASN B 1 366 ? 6.363 6.055 23.688 1 66.12 366 ASN B O 1
ATOM 6797 N N . ASP B 1 367 ? 4.168 6.242 23.359 1 73.81 367 ASP B N 1
ATOM 6798 C CA . ASP B 1 367 ? 3.891 4.914 23.906 1 73.81 367 ASP B CA 1
ATOM 6799 C C . ASP B 1 367 ? 4.297 3.822 22.922 1 73.81 367 ASP B C 1
ATOM 6801 O O . ASP B 1 367 ? 4.418 2.654 23.297 1 73.81 367 ASP B O 1
ATOM 6805 N N . ILE B 1 368 ? 4.488 4.18 21.625 1 84.25 368 ILE B N 1
ATOM 6806 C CA . ILE B 1 368 ? 4.918 3.27 20.578 1 84.25 368 ILE B CA 1
ATOM 6807 C C . ILE B 1 368 ? 5.957 3.957 19.688 1 84.25 368 ILE B C 1
ATOM 6809 O O . ILE B 1 368 ? 5.73 4.164 18.5 1 84.25 368 ILE B O 1
ATOM 6813 N N . PRO B 1 369 ? 7.09 4.195 20.234 1 81.12 369 PRO B N 1
ATOM 6814 C CA . PRO B 1 369 ? 8.086 5.02 19.547 1 81.12 369 PRO B CA 1
ATOM 6815 C C . PRO B 1 369 ? 8.594 4.371 18.25 1 81.12 369 PRO B C 1
ATOM 6817 O O . PRO B 1 369 ? 9.031 5.07 17.344 1 81.12 369 PRO B O 1
ATOM 6820 N N . ASP B 1 370 ? 8.477 3.059 18.156 1 88.94 370 ASP B N 1
ATOM 6821 C CA . ASP B 1 370 ? 9.031 2.369 17 1 88.94 370 ASP B CA 1
ATOM 6822 C C . ASP B 1 370 ? 7.953 2.139 15.93 1 88.94 370 ASP B C 1
ATOM 6824 O O . ASP B 1 370 ? 8.203 1.472 14.93 1 88.94 370 ASP B O 1
ATOM 6828 N N . ALA B 1 371 ? 6.785 2.672 16.219 1 90.69 371 ALA B N 1
ATOM 6829 C CA . ALA B 1 371 ? 5.695 2.453 15.266 1 90.69 371 ALA B CA 1
ATOM 6830 C C . ALA B 1 371 ? 6.047 3.016 13.891 1 90.69 371 ALA B C 1
ATOM 6832 O O . ALA B 1 371 ? 6.746 4.023 13.781 1 90.69 371 ALA B O 1
ATOM 6833 N N . VAL B 1 372 ? 5.645 2.348 12.828 1 90.44 372 VAL B N 1
ATOM 6834 C CA . VAL B 1 372 ? 5.945 2.688 11.438 1 90.44 372 VAL B CA 1
ATOM 6835 C C . VAL B 1 372 ? 4.668 2.633 10.609 1 90.44 372 VAL B C 1
ATOM 6837 O O . VAL B 1 372 ? 3.637 2.141 11.07 1 90.44 372 VAL B O 1
ATOM 6840 N N . GLY B 1 373 ? 4.742 3.191 9.398 1 93.94 373 GLY B N 1
ATOM 6841 C CA . GLY B 1 373 ? 3.619 3.107 8.477 1 93.94 373 GLY B CA 1
ATOM 6842 C C . GLY B 1 373 ? 3.346 1.696 7.996 1 93.94 373 GLY B C 1
ATOM 6843 O O . GLY B 1 373 ? 4.277 0.938 7.719 1 93.94 373 GLY B O 1
ATOM 6844 N N . CYS B 1 374 ? 2.006 1.315 7.98 1 97.56 374 CYS B N 1
ATOM 6845 C CA . CYS B 1 374 ? 1.628 -0.021 7.535 1 97.56 374 CYS B CA 1
ATOM 6846 C C . CYS B 1 374 ? 0.275 -0.001 6.836 1 97.56 374 CYS B C 1
ATOM 6848 O O . CYS B 1 374 ? -0.6 0.792 7.188 1 97.56 374 CYS B O 1
ATOM 6850 N N . PHE B 1 375 ? 0.122 -0.764 5.82 1 98.12 375 PHE B N 1
ATOM 6851 C CA . PHE B 1 375 ? -1.18 -1.277 5.41 1 98.12 375 PHE B CA 1
ATOM 6852 C C . PHE B 1 375 ? -1.371 -2.711 5.887 1 98.12 375 PHE B C 1
ATOM 6854 O O . PHE B 1 375 ? -0.553 -3.584 5.59 1 98.12 375 PHE B O 1
ATOM 6861 N N . LEU B 1 376 ? -2.396 -2.986 6.609 1 97.88 376 LEU B N 1
ATOM 6862 C CA . LEU B 1 376 ? -2.664 -4.301 7.184 1 97.88 376 LEU B CA 1
ATOM 6863 C C . LEU B 1 376 ? -3.969 -4.875 6.641 1 97.88 376 LEU B C 1
ATOM 6865 O O . LEU B 1 376 ? -4.852 -4.125 6.215 1 97.88 376 LEU B O 1
ATOM 6869 N N . ASN B 1 377 ? -4.078 -6.164 6.605 1 97.25 377 ASN B N 1
ATOM 6870 C CA . ASN B 1 377 ? -5.309 -6.91 6.375 1 97.25 377 ASN B CA 1
ATOM 6871 C C . ASN B 1 377 ? -5.781 -6.781 4.926 1 97.25 377 ASN B C 1
ATOM 6873 O O . ASN B 1 377 ? -6.973 -6.613 4.672 1 97.25 377 ASN B O 1
ATOM 6877 N N . MET B 1 378 ? -4.879 -6.797 4.031 1 95.19 378 MET B N 1
ATOM 6878 C CA . MET B 1 378 ? -5.191 -6.719 2.607 1 95.19 378 MET B CA 1
ATOM 6879 C C . MET B 1 378 ? -5.527 -8.102 2.051 1 95.19 378 MET B C 1
ATOM 6881 O O . MET B 1 378 ? -5.035 -9.109 2.553 1 95.19 378 MET B O 1
ATOM 6885 N N . THR B 1 379 ? -6.336 -8.117 1.05 1 90.75 379 THR B N 1
ATOM 6886 C CA . THR B 1 379 ? -6.711 -9.32 0.308 1 90.75 379 THR B CA 1
ATOM 6887 C C . THR B 1 379 ? -6.586 -9.086 -1.195 1 90.75 379 THR B C 1
ATOM 6889 O O . THR B 1 379 ? -6.195 -8 -1.63 1 90.75 379 THR B O 1
ATOM 6892 N N . MET B 1 380 ? -6.93 -10.062 -1.979 1 86.38 380 MET B N 1
ATOM 6893 C CA . MET B 1 380 ? -6.867 -9.969 -3.436 1 86.38 380 MET B CA 1
ATOM 6894 C C . MET B 1 380 ? -7.844 -8.914 -3.953 1 86.38 380 MET B C 1
ATOM 6896 O O . MET B 1 380 ? -7.664 -8.391 -5.051 1 86.38 380 MET B O 1
ATOM 6900 N N . ASP B 1 381 ? -8.812 -8.594 -3.135 1 89.06 381 ASP B N 1
ATOM 6901 C CA . ASP B 1 381 ? -9.836 -7.637 -3.555 1 89.06 381 ASP B CA 1
ATOM 6902 C C . ASP B 1 381 ? -9.43 -6.207 -3.199 1 89.06 381 ASP B C 1
ATOM 6904 O O . ASP B 1 381 ? -10.031 -5.246 -3.676 1 89.06 381 ASP B O 1
ATOM 6908 N N . THR B 1 382 ? -8.43 -6.094 -2.352 1 95 382 THR B N 1
ATOM 6909 C CA . THR B 1 382 ? -7.988 -4.758 -1.959 1 95 382 THR B CA 1
ATOM 6910 C C . THR B 1 382 ? -7.449 -3.99 -3.162 1 95 382 THR B C 1
ATOM 6912 O O . THR B 1 382 ? -6.609 -4.504 -3.906 1 95 382 THR B O 1
ATOM 6915 N N . ASP B 1 383 ? -8.016 -2.814 -3.365 1 95.94 383 ASP B N 1
ATOM 6916 C CA . ASP B 1 383 ? -7.559 -1.984 -4.477 1 95.94 383 ASP B CA 1
ATOM 6917 C C . ASP B 1 383 ? -7.168 -0.589 -3.994 1 95.94 383 ASP B C 1
ATOM 6919 O O . ASP B 1 383 ? -7.137 -0.329 -2.789 1 95.94 383 ASP B O 1
ATOM 6923 N N . GLN B 1 384 ? -6.789 0.241 -4.93 1 97.44 384 GLN B N 1
ATOM 6924 C CA . GLN B 1 384 ? -6.32 1.587 -4.613 1 97.44 384 GLN B CA 1
ATOM 6925 C C . GLN B 1 384 ? -7.387 2.379 -3.863 1 97.44 384 GLN B C 1
ATOM 6927 O O . GLN B 1 384 ? -7.074 3.125 -2.934 1 97.44 384 GLN B O 1
ATOM 6932 N N . ALA B 1 385 ? -8.648 2.213 -4.23 1 97.25 385 ALA B N 1
ATOM 6933 C CA . ALA B 1 385 ? -9.758 2.906 -3.58 1 97.25 385 ALA B CA 1
ATOM 6934 C C . ALA B 1 385 ? -9.883 2.488 -2.119 1 97.25 385 ALA B C 1
ATOM 6936 O O . ALA B 1 385 ? -10.109 3.328 -1.243 1 97.25 385 ALA B O 1
ATOM 6937 N N . THR B 1 386 ? -9.734 1.22 -1.906 1 97.69 386 THR B N 1
ATOM 6938 C CA . THR B 1 386 ? -9.82 0.687 -0.551 1 97.69 386 THR B CA 1
ATOM 6939 C C . THR B 1 386 ? -8.688 1.232 0.313 1 97.69 386 THR B C 1
ATOM 6941 O O . THR B 1 386 ? -8.898 1.584 1.476 1 97.69 386 THR B O 1
ATOM 6944 N N . LEU B 1 387 ? -7.496 1.322 -0.258 1 98.38 387 LEU B N 1
ATOM 6945 C CA . LEU B 1 387 ? -6.355 1.847 0.485 1 98.38 387 LEU B CA 1
ATOM 6946 C C . LEU B 1 387 ? -6.559 3.318 0.827 1 98.38 387 LEU B C 1
ATOM 6948 O O . LEU B 1 387 ? -6.289 3.742 1.953 1 98.38 387 LEU B O 1
ATOM 6952 N N . TRP B 1 388 ? -7.059 4.055 -0.139 1 97.19 388 TRP B N 1
ATOM 6953 C CA . TRP B 1 388 ? -7.332 5.469 0.091 1 97.19 388 TRP B CA 1
ATOM 6954 C C . TRP B 1 388 ? -8.367 5.648 1.197 1 97.19 388 TRP B C 1
ATOM 6956 O O . TRP B 1 388 ? -8.18 6.473 2.098 1 97.19 388 TRP B O 1
ATOM 6966 N N . HIS B 1 389 ? -9.414 4.891 1.121 1 97.88 389 HIS B N 1
ATOM 6967 C CA . HIS B 1 389 ? -10.461 4.926 2.137 1 97.88 389 HIS B CA 1
ATOM 6968 C C . HIS B 1 389 ? -9.891 4.629 3.521 1 97.88 389 HIS B C 1
ATOM 6970 O O . HIS B 1 389 ? -10.25 5.289 4.5 1 97.88 389 HIS B O 1
ATOM 6976 N N . ALA B 1 390 ? -9 3.678 3.594 1 97.69 390 ALA B N 1
ATOM 6977 C CA . ALA B 1 390 ? -8.375 3.309 4.859 1 97.69 390 ALA B CA 1
ATOM 6978 C C . ALA B 1 390 ? -7.504 4.445 5.391 1 97.69 390 ALA B C 1
ATOM 6980 O O . ALA B 1 390 ? -7.402 4.645 6.602 1 97.69 390 ALA B O 1
ATOM 6981 N N . VAL B 1 391 ? -6.824 5.16 4.516 1 95.75 391 VAL B N 1
ATOM 6982 C CA . VAL B 1 391 ? -6.02 6.309 4.922 1 95.75 391 VAL B CA 1
ATOM 6983 C C . VAL B 1 391 ? -6.918 7.375 5.543 1 95.75 391 VAL B C 1
ATOM 6985 O O . VAL B 1 391 ? -6.594 7.934 6.598 1 95.75 391 VAL B O 1
ATOM 6988 N N . LEU B 1 392 ? -8.062 7.625 4.91 1 94.38 392 LEU B N 1
ATOM 6989 C CA . LEU B 1 392 ? -9.016 8.586 5.453 1 94.38 392 LEU B CA 1
ATOM 6990 C C . LEU B 1 392 ? -9.492 8.156 6.836 1 94.38 392 LEU B C 1
ATOM 6992 O O . LEU B 1 392 ? -9.539 8.969 7.762 1 94.38 392 LEU B O 1
ATOM 6996 N N . GLU B 1 393 ? -9.773 6.934 6.988 1 96.19 393 GLU B N 1
ATOM 6997 C CA . GLU B 1 393 ? -10.234 6.418 8.273 1 96.19 393 GLU B CA 1
ATOM 6998 C C . GLU B 1 393 ? -9.148 6.527 9.336 1 96.19 393 GLU B C 1
ATOM 7000 O O . GLU B 1 393 ? -9.438 6.797 10.5 1 96.19 393 GLU B O 1
ATOM 7005 N N . ALA B 1 394 ? -7.941 6.266 8.914 1 94.69 394 ALA B N 1
ATOM 7006 C CA . ALA B 1 394 ? -6.836 6.34 9.859 1 94.69 394 ALA B CA 1
ATOM 7007 C C . ALA B 1 394 ? -6.727 7.734 10.469 1 94.69 394 ALA B C 1
ATOM 7009 O O . ALA B 1 394 ? -6.488 7.879 11.672 1 94.69 394 ALA B O 1
ATOM 7010 N N . ILE B 1 395 ? -6.863 8.695 9.633 1 90.44 395 ILE B N 1
ATOM 7011 C CA . ILE B 1 395 ? -6.848 10.07 10.117 1 90.44 395 ILE B CA 1
ATOM 7012 C C . ILE B 1 395 ? -8.039 10.305 11.047 1 90.44 395 ILE B C 1
ATOM 7014 O O . ILE B 1 395 ? -7.902 10.945 12.086 1 90.44 395 ILE B O 1
ATOM 7018 N N . GLY B 1 396 ? -9.164 9.766 10.664 1 92.31 396 GLY B N 1
ATOM 7019 C CA . GLY B 1 396 ? -10.336 9.836 11.516 1 92.31 396 GLY B CA 1
ATOM 7020 C C . GLY B 1 396 ? -10.125 9.219 12.883 1 92.31 396 GLY B C 1
ATOM 7021 O O . GLY B 1 396 ? -10.594 9.758 13.891 1 92.31 396 GLY B O 1
ATOM 7022 N N . TYR B 1 397 ? -9.445 8.148 12.914 1 93.25 397 TYR B N 1
ATOM 7023 C CA . TYR B 1 397 ? -9.164 7.504 14.195 1 93.25 397 TYR B CA 1
ATOM 7024 C C . TYR B 1 397 ? -8.266 8.375 15.062 1 93.25 397 TYR B C 1
ATOM 7026 O O . TYR B 1 397 ? -8.406 8.398 16.281 1 93.25 397 TYR B O 1
ATOM 7034 N N . ASP B 1 398 ? -7.344 9.047 14.469 1 88.75 398 ASP B N 1
ATOM 7035 C CA . ASP B 1 398 ? -6.527 10 15.211 1 88.75 398 ASP B CA 1
ATOM 7036 C C . ASP B 1 398 ? -7.387 11.109 15.812 1 88.75 398 ASP B C 1
ATOM 7038 O O . ASP B 1 398 ? -7.156 11.539 16.953 1 88.75 398 ASP B O 1
ATOM 7042 N N . TYR B 1 399 ? -8.359 11.492 15.016 1 89.88 399 TYR B N 1
ATOM 7043 C CA . TYR B 1 399 ? -9.297 12.5 15.516 1 89.88 399 TYR B CA 1
ATOM 7044 C C . TYR B 1 399 ? -10.102 11.961 16.688 1 89.88 399 TYR B C 1
ATOM 7046 O O . TYR B 1 399 ? -10.367 12.695 17.656 1 89.88 399 TYR B O 1
ATOM 7054 N N . MET B 1 400 ? -10.5 10.773 16.609 1 91.81 400 MET B N 1
ATOM 7055 C CA . MET B 1 400 ? -11.289 10.172 17.688 1 91.81 400 MET B CA 1
ATOM 7056 C C . MET B 1 400 ? -10.5 10.164 19 1 91.81 400 MET B C 1
ATOM 7058 O O . MET B 1 400 ? -11.07 10.398 20.062 1 91.81 400 MET B O 1
ATOM 7062 N N . GLU B 1 401 ? -9.273 9.867 18.906 1 87.81 401 GLU B N 1
ATOM 7063 C CA . GLU B 1 401 ? -8.43 9.891 20.094 1 87.81 401 GLU B CA 1
ATOM 7064 C C . GLU B 1 401 ? -8.438 11.273 20.75 1 87.81 401 GLU B C 1
ATOM 7066 O O . GLU B 1 401 ? -8.602 11.383 21.969 1 87.81 401 GLU B O 1
ATOM 7071 N N . ILE B 1 402 ? -8.328 12.25 19.969 1 84.69 402 ILE B N 1
ATOM 7072 C CA . ILE B 1 402 ? -8.258 13.617 20.469 1 84.69 402 ILE B CA 1
ATOM 7073 C C . ILE B 1 402 ? -9.625 14.055 20.984 1 84.69 402 ILE B C 1
ATOM 7075 O O . ILE B 1 402 ? -9.727 14.719 22.016 1 84.69 402 ILE B O 1
ATOM 7079 N N . THR B 1 403 ? -10.648 13.711 20.266 1 90.31 403 THR B N 1
ATOM 7080 C CA . THR B 1 403 ? -11.984 14.117 20.672 1 90.31 403 THR B CA 1
ATOM 7081 C C . THR B 1 403 ? -12.398 13.406 21.969 1 90.31 403 THR B C 1
ATOM 7083 O O . THR B 1 403 ? -13.117 13.977 22.781 1 90.31 403 THR B O 1
ATOM 7086 N N . ASP B 1 404 ? -11.961 12.234 22.094 1 90.19 404 ASP B N 1
ATOM 7087 C CA . ASP B 1 404 ? -12.227 11.523 23.344 1 90.19 404 ASP B CA 1
ATOM 7088 C C . ASP B 1 404 ? -11.57 12.234 24.531 1 90.19 404 ASP B C 1
ATOM 7090 O O . ASP B 1 404 ? -12.148 12.297 25.609 1 90.19 404 ASP B O 1
ATOM 7094 N N . LEU B 1 405 ? -10.406 12.703 24.297 1 87.06 405 LEU B N 1
ATOM 7095 C CA . LEU B 1 405 ? -9.703 13.453 25.328 1 87.06 405 LEU B CA 1
ATOM 7096 C C . LEU B 1 405 ? -10.484 14.711 25.719 1 87.06 405 LEU B C 1
ATOM 7098 O O . LEU B 1 405 ? -10.648 15.008 26.891 1 87.06 405 LEU B O 1
ATOM 7102 N N . TYR B 1 406 ? -11.023 15.391 24.766 1 89.62 406 TYR B N 1
ATOM 7103 C CA . TYR B 1 406 ? -11.797 16.609 25.016 1 89.62 406 TYR B CA 1
ATOM 7104 C C . TYR B 1 406 ? -13.094 16.281 25.75 1 89.62 406 TYR B C 1
ATOM 7106 O O . TYR B 1 406 ? -13.461 16.969 26.703 1 89.62 406 TYR B O 1
ATOM 7114 N N . ARG B 1 407 ? -13.695 15.297 25.328 1 90.94 407 ARG B N 1
ATOM 7115 C CA . ARG B 1 407 ? -14.953 14.914 25.953 1 90.94 407 ARG B CA 1
ATOM 7116 C C . ARG B 1 407 ? -14.734 14.461 27.406 1 90.94 407 ARG B C 1
ATOM 7118 O O . ARG B 1 407 ? -15.547 14.75 28.281 1 90.94 407 ARG B O 1
ATOM 7125 N N . SER B 1 408 ? -13.719 13.789 27.578 1 89.62 408 SER B N 1
ATOM 7126 C CA . SER B 1 408 ? -13.398 13.352 28.938 1 89.62 408 SER B CA 1
ATOM 7127 C C . SER B 1 408 ? -13.141 14.539 29.859 1 89.62 408 SER B C 1
ATOM 7129 O O . SER B 1 408 ? -13.297 14.43 31.078 1 89.62 408 SER B O 1
ATOM 7131 N N . ALA B 1 409 ? -12.773 15.633 29.234 1 89.31 409 ALA B N 1
ATOM 7132 C CA . ALA B 1 409 ? -12.508 16.859 29.984 1 89.31 409 ALA B CA 1
ATOM 7133 C C . ALA B 1 409 ? -13.758 17.719 30.094 1 89.31 409 ALA B C 1
ATOM 7135 O O . ALA B 1 409 ? -13.695 18.844 30.609 1 89.31 409 ALA B O 1
ATOM 7136 N N . GLY B 1 410 ? -14.875 17.219 29.547 1 88.69 410 GLY B N 1
ATOM 7137 C CA . GLY B 1 410 ? -16.156 17.875 29.734 1 88.69 410 GLY B CA 1
ATOM 7138 C C . GLY B 1 410 ? -16.562 18.766 28.578 1 88.69 410 GLY B C 1
ATOM 7139 O O . GLY B 1 410 ? -17.516 19.531 28.672 1 88.69 410 GLY B O 1
ATOM 7140 N N . ILE B 1 411 ? -15.914 18.625 27.516 1 88.44 411 ILE B N 1
ATOM 7141 C CA . ILE B 1 411 ? -16.25 19.438 26.359 1 88.44 411 ILE B CA 1
ATOM 7142 C C . ILE B 1 411 ? -17.203 18.672 25.438 1 88.44 411 ILE B C 1
ATOM 7144 O O . ILE B 1 411 ? -16.906 17.547 25.047 1 88.44 411 ILE B O 1
ATOM 7148 N N . ASP B 1 412 ? -18.312 19.172 25.094 1 83 412 ASP B N 1
ATOM 7149 C CA . ASP B 1 412 ? -19.359 18.469 24.375 1 83 412 ASP B CA 1
ATOM 7150 C C . ASP B 1 412 ? -19.031 18.344 22.891 1 83 412 ASP B C 1
ATOM 7152 O O . ASP B 1 412 ? -19.469 17.406 22.219 1 83 412 ASP B O 1
ATOM 7156 N N . LEU B 1 413 ? -18.234 19.094 22.219 1 89.06 413 LEU B N 1
ATOM 7157 C CA . LEU B 1 413 ? -17.906 19.156 20.797 1 89.06 413 LEU B CA 1
ATOM 7158 C C . LEU B 1 413 ? -19.172 19.062 19.953 1 89.06 413 LEU B C 1
ATOM 7160 O O . LEU B 1 413 ? -19.297 18.172 19.109 1 89.06 413 LEU B O 1
ATOM 7164 N N . SER B 1 414 ? -20.094 19.953 20.062 1 81.56 414 SER B N 1
ATOM 7165 C CA . SER B 1 414 ? -21.422 19.938 19.438 1 81.56 414 SER B CA 1
ATOM 7166 C C . SER B 1 414 ? -21.328 20.156 17.938 1 81.56 414 SER B C 1
ATOM 7168 O O . SER B 1 414 ? -22.188 19.672 17.188 1 81.56 414 SER B O 1
ATOM 7170 N N . ARG B 1 415 ? -20.359 20.891 17.547 1 89.94 415 ARG B N 1
ATOM 7171 C CA . ARG B 1 415 ? -20.188 21.219 16.125 1 89.94 415 ARG B CA 1
ATOM 7172 C C . ARG B 1 415 ? -18.703 21.328 15.781 1 89.94 415 ARG B C 1
ATOM 7174 O O . ARG B 1 415 ? -17.922 21.891 16.547 1 89.94 415 ARG B O 1
ATOM 7181 N N . ILE B 1 416 ? -18.406 20.703 14.656 1 92.62 416 ILE B N 1
ATOM 7182 C CA . ILE B 1 416 ? -17.047 20.797 14.141 1 92.62 416 ILE B CA 1
ATOM 7183 C C . ILE B 1 416 ? -17.047 21.422 12.75 1 92.62 416 ILE B C 1
ATOM 7185 O O . ILE B 1 416 ? -17.703 20.906 11.836 1 92.62 416 ILE B O 1
ATOM 7189 N N . THR B 1 417 ? -16.391 22.516 12.648 1 91.25 417 THR B N 1
ATOM 7190 C CA . THR B 1 417 ? -16.234 23.141 11.336 1 91.25 417 THR B CA 1
ATOM 7191 C C . THR B 1 417 ? -14.992 22.609 10.633 1 91.25 417 THR B C 1
ATOM 7193 O O . THR B 1 417 ? -13.891 22.625 11.195 1 91.25 417 THR B O 1
ATOM 7196 N N . ILE B 1 418 ? -15.203 22.094 9.477 1 89.69 418 ILE B N 1
ATOM 7197 C CA . ILE B 1 418 ? -14.078 21.594 8.695 1 89.69 418 ILE B CA 1
ATOM 7198 C C . ILE B 1 418 ? -13.648 22.641 7.676 1 89.69 418 ILE B C 1
ATOM 7200 O O . ILE B 1 418 ? -14.477 23.188 6.945 1 89.69 418 ILE B O 1
ATOM 7204 N N . THR B 1 419 ? -12.367 22.859 7.684 1 80.69 419 THR B N 1
ATOM 7205 C CA . THR B 1 419 ? -11.852 23.891 6.777 1 80.69 419 THR B CA 1
ATOM 7206 C C . THR B 1 419 ? -10.734 23.328 5.906 1 80.69 419 THR B C 1
ATOM 7208 O O . THR B 1 419 ? -10.375 22.156 6.031 1 80.69 419 THR B O 1
ATOM 7211 N N . GLU B 1 420 ? -10.203 24.156 4.93 1 75.44 420 GLU B N 1
ATOM 7212 C CA . GLU B 1 420 ? -9.094 23.844 4.027 1 75.44 420 GLU B CA 1
ATOM 7213 C C . GLU B 1 420 ? -9.461 22.703 3.082 1 75.44 420 GLU B C 1
ATOM 7215 O O . GLU B 1 420 ? -10.648 22.453 2.83 1 75.44 420 GLU B O 1
ATOM 7220 N N . GLY B 1 421 ? -8.469 22.125 2.426 1 70.94 421 GLY B N 1
ATOM 7221 C CA . GLY B 1 421 ? -8.656 21.172 1.341 1 70.94 421 GLY B CA 1
ATOM 7222 C C . GLY B 1 421 ? -9.531 19.984 1.728 1 70.94 421 GLY B C 1
ATOM 7223 O O . GLY B 1 421 ? -10.328 19.516 0.92 1 70.94 421 GLY B O 1
ATOM 7224 N N . GLY B 1 422 ? -9.508 19.594 2.918 1 76.44 422 GLY B N 1
ATOM 7225 C CA . GLY B 1 422 ? -10.289 18.453 3.381 1 76.44 422 GLY B CA 1
ATOM 7226 C C . GLY B 1 422 ? -11.773 18.75 3.443 1 76.44 422 GLY B C 1
ATOM 7227 O O . GLY B 1 422 ? -12.594 17.812 3.49 1 76.44 422 GLY B O 1
ATOM 7228 N N . SER B 1 423 ? -12.125 20 3.41 1 80.69 423 SER B N 1
ATOM 7229 C CA . SER B 1 423 ? -13.531 20.359 3.494 1 80.69 423 SER B CA 1
ATOM 7230 C C . SER B 1 423 ? -14.242 20.141 2.164 1 80.69 423 SER B C 1
ATOM 7232 O O . SER B 1 423 ? -15.469 20.156 2.102 1 80.69 423 SER B O 1
ATOM 7234 N N . ARG B 1 424 ? -13.484 19.922 1.157 1 81.69 424 ARG B N 1
ATOM 7235 C CA . ARG B 1 424 ? -14.055 19.828 -0.185 1 81.69 424 ARG B CA 1
ATOM 7236 C C . ARG B 1 424 ? -14.625 18.438 -0.45 1 81.69 424 ARG B C 1
ATOM 7238 O O . ARG B 1 424 ? -15.398 18.25 -1.39 1 81.69 424 ARG B O 1
ATOM 7245 N N . ASP B 1 425 ? -14.195 17.484 0.353 1 87.19 425 ASP B N 1
ATOM 7246 C CA . ASP B 1 425 ? -14.641 16.109 0.161 1 87.19 425 ASP B CA 1
ATOM 7247 C C . ASP B 1 425 ? -15.828 15.789 1.074 1 87.19 425 ASP B C 1
ATOM 7249 O O . ASP B 1 425 ? -15.641 15.469 2.25 1 87.19 425 ASP B O 1
ATOM 7253 N N . ASN B 1 426 ? -16.984 15.711 0.494 1 91.69 426 ASN B N 1
ATOM 7254 C CA . ASN B 1 426 ? -18.203 15.484 1.271 1 91.69 426 ASN B CA 1
ATOM 7255 C C . ASN B 1 426 ? -18.203 14.094 1.908 1 91.69 426 ASN B C 1
ATOM 7257 O O . ASN B 1 426 ? -18.703 13.914 3.02 1 91.69 426 ASN B O 1
ATOM 7261 N N . MET B 1 427 ? -17.719 13.188 1.226 1 93.5 427 MET B N 1
ATOM 7262 C CA . MET B 1 427 ? -17.688 11.836 1.78 1 93.5 427 MET B CA 1
ATOM 7263 C C . MET B 1 427 ? -16.812 11.781 3.033 1 93.5 427 MET B C 1
ATOM 7265 O O . MET B 1 427 ? -17.203 11.188 4.039 1 93.5 427 MET B O 1
ATOM 7269 N N . TRP B 1 428 ? -15.703 12.398 2.928 1 93 428 TRP B N 1
ATOM 7270 C CA . TRP B 1 428 ? -14.797 12.398 4.074 1 93 428 TRP B CA 1
ATOM 7271 C C . TRP B 1 428 ? -15.383 13.195 5.234 1 93 428 TRP B C 1
ATOM 7273 O O . TRP B 1 428 ? -15.195 12.836 6.398 1 93 428 TRP B O 1
ATOM 7283 N N . ASN B 1 429 ? -16.094 14.258 4.918 1 94.94 429 ASN B N 1
ATOM 7284 C CA . ASN B 1 429 ? -16.766 15.039 5.957 1 94.94 429 ASN B CA 1
ATOM 7285 C C . ASN B 1 429 ? -17.844 14.227 6.672 1 94.94 429 ASN B C 1
ATOM 7287 O O . ASN B 1 429 ? -17.969 14.305 7.895 1 94.94 429 ASN B O 1
ATOM 7291 N N . GLN B 1 430 ? -18.578 13.547 5.895 1 96.5 430 GLN B N 1
ATOM 7292 C CA . GLN B 1 430 ? -19.547 12.648 6.5 1 96.5 430 GLN B CA 1
ATOM 7293 C C . GLN B 1 430 ? -18.859 11.586 7.355 1 96.5 430 GLN B C 1
ATOM 7295 O O . GLN B 1 430 ? -19.312 11.281 8.461 1 96.5 430 GLN B O 1
ATOM 7300 N N . MET B 1 431 ? -17.844 11.047 6.824 1 96.62 431 MET B N 1
ATOM 7301 C CA . MET B 1 431 ? -17.062 10.055 7.555 1 96.62 431 MET B CA 1
ATOM 7302 C C . MET B 1 431 ? -16.594 10.617 8.891 1 96.62 431 MET B C 1
ATOM 7304 O O . MET B 1 431 ? -16.703 9.945 9.922 1 96.62 431 MET B O 1
ATOM 7308 N N . LYS B 1 432 ? -16.078 11.805 8.891 1 95.12 432 LYS B N 1
ATOM 7309 C CA . LYS B 1 432 ? -15.641 12.445 10.125 1 95.12 432 LYS B CA 1
ATOM 7310 C C . LYS B 1 432 ? -16.812 12.625 11.102 1 95.12 432 LYS B C 1
ATOM 7312 O O . LYS B 1 432 ? -16.656 12.391 12.297 1 95.12 432 LYS B O 1
ATOM 7317 N N . ALA B 1 433 ? -17.922 13.078 10.562 1 96.88 433 ALA B N 1
ATOM 7318 C CA . ALA B 1 433 ? -19.109 13.211 11.414 1 96.88 433 ALA B CA 1
ATOM 7319 C C . ALA B 1 433 ? -19.453 11.883 12.078 1 96.88 433 ALA B C 1
ATOM 7321 O O . ALA B 1 433 ? -19.734 11.844 13.281 1 96.88 433 ALA B O 1
ATOM 7322 N N . ASP B 1 434 ? -19.406 10.875 11.336 1 97.81 434 ASP B N 1
ATOM 7323 C CA . ASP B 1 434 ? -19.719 9.547 11.844 1 97.81 434 ASP B CA 1
ATOM 7324 C C . ASP B 1 434 ? -18.688 9.094 12.883 1 97.81 434 ASP B C 1
ATOM 7326 O O . ASP B 1 434 ? -19.062 8.594 13.945 1 97.81 434 ASP B O 1
ATOM 7330 N N . MET B 1 435 ? -17.5 9.219 12.555 1 96.75 435 MET B N 1
ATOM 7331 C CA . MET B 1 435 ? -16.422 8.734 13.422 1 96.75 435 MET B CA 1
ATOM 7332 C C . MET B 1 435 ? -16.359 9.531 14.719 1 96.75 435 MET B C 1
ATOM 7334 O O . MET B 1 435 ? -16.125 8.969 15.789 1 96.75 435 MET B O 1
ATOM 7338 N N . LEU B 1 436 ? -16.609 10.828 14.641 1 95.38 436 LEU B N 1
ATOM 7339 C CA . LEU B 1 436 ? -16.453 11.719 15.789 1 95.38 436 LEU B CA 1
ATOM 7340 C C . LEU B 1 436 ? -17.781 11.883 16.531 1 95.38 436 LEU B C 1
ATOM 7342 O O . LEU B 1 436 ? -17.812 12.477 17.609 1 95.38 436 LEU B O 1
ATOM 7346 N N . ASP B 1 437 ? -18.828 11.305 15.977 1 95.81 437 ASP B N 1
ATOM 7347 C CA . ASP B 1 437 ? -20.156 11.43 16.562 1 95.81 437 ASP B CA 1
ATOM 7348 C C . ASP B 1 437 ? -20.484 12.891 16.859 1 95.81 437 ASP B C 1
ATOM 7350 O O . ASP B 1 437 ? -20.844 13.234 17.984 1 95.81 437 ASP B O 1
ATOM 7354 N N . SER B 1 438 ? -20.281 13.719 15.891 1 95.56 438 SER B N 1
ATOM 7355 C CA . SER B 1 438 ? -20.516 15.156 15.984 1 95.56 438 SER B CA 1
ATOM 7356 C C . SER B 1 438 ? -21 15.719 14.648 1 95.56 438 SER B C 1
ATOM 7358 O O . SER B 1 438 ? -20.562 15.258 13.586 1 95.56 438 SER B O 1
ATOM 7360 N N . ARG B 1 439 ? -21.844 16.719 14.773 1 95.25 439 ARG B N 1
ATOM 7361 C CA . ARG B 1 439 ? -22.234 17.438 13.57 1 95.25 439 ARG B CA 1
ATOM 7362 C C . ARG B 1 439 ? -21.047 18.172 12.961 1 95.25 439 ARG B C 1
ATOM 7364 O O . ARG B 1 439 ? -20.297 18.844 13.672 1 95.25 439 ARG B O 1
ATOM 7371 N N . THR B 1 440 ? -20.812 17.938 11.648 1 94.75 440 THR B N 1
ATOM 7372 C CA . THR B 1 440 ? -19.75 18.656 10.953 1 94.75 440 THR B CA 1
ATOM 7373 C C . THR B 1 440 ? -20.328 19.609 9.906 1 94.75 440 THR B C 1
ATOM 7375 O O . THR B 1 440 ? -21.359 19.312 9.305 1 94.75 440 THR B O 1
ATOM 7378 N N . VAL B 1 441 ? -19.688 20.766 9.766 1 92.81 441 VAL B N 1
ATOM 7379 C CA . VAL B 1 441 ? -20.172 21.75 8.805 1 92.81 441 VAL B CA 1
ATOM 7380 C C . VAL B 1 441 ? -19 22.281 7.977 1 92.81 441 VAL B C 1
ATOM 7382 O O . VAL B 1 441 ? -17.844 22.219 8.406 1 92.81 441 VAL B O 1
ATOM 7385 N N . THR B 1 442 ? -19.297 22.656 6.789 1 90.81 442 THR B N 1
ATOM 7386 C CA . THR B 1 442 ? -18.344 23.391 5.957 1 90.81 442 THR B CA 1
ATOM 7387 C C . THR B 1 442 ? -18.875 24.781 5.625 1 90.81 442 THR B C 1
ATOM 7389 O O . THR B 1 442 ? -20.078 25.031 5.719 1 90.81 442 THR B O 1
ATOM 7392 N N . LEU B 1 443 ? -18.031 25.656 5.32 1 85.12 443 LEU B N 1
ATOM 7393 C CA . LEU B 1 443 ? -18.422 27.047 5.086 1 85.12 443 LEU B CA 1
ATOM 7394 C C . LEU B 1 443 ? -18.391 27.375 3.602 1 85.12 443 LEU B C 1
ATOM 7396 O O . LEU B 1 443 ? -17.609 26.781 2.848 1 85.12 443 LEU B O 1
ATOM 7400 N N . GLU B 1 444 ? -19.375 28.188 3.074 1 78.12 444 GLU B N 1
ATOM 7401 C CA . GLU B 1 444 ? -19.375 28.656 1.693 1 78.12 444 GLU B CA 1
ATOM 7402 C C . GLU B 1 444 ? -18.078 29.406 1.366 1 78.12 444 GLU B C 1
ATOM 7404 O O . GLU B 1 444 ? -17.453 29.156 0.333 1 78.12 444 GLU B O 1
ATOM 7409 N N . ASN B 1 445 ? -17.922 30.391 2.145 1 63.56 445 ASN B N 1
ATOM 7410 C CA . ASN B 1 445 ? -16.703 31.172 2.055 1 63.56 445 ASN B CA 1
ATOM 7411 C C . ASN B 1 445 ? -15.953 31.203 3.381 1 63.56 445 ASN B C 1
ATOM 7413 O O . ASN B 1 445 ? -16.484 31.641 4.398 1 63.56 445 ASN B O 1
ATOM 7417 N N . ALA B 1 446 ? -15.117 30.203 3.506 1 55.41 446 ALA B N 1
ATOM 7418 C CA . ALA B 1 446 ? -14.375 30.438 4.738 1 55.41 446 ALA B CA 1
ATOM 7419 C C . ALA B 1 446 ? -13.844 31.875 4.801 1 55.41 446 ALA B C 1
ATOM 7421 O O . ALA B 1 446 ? -13.211 32.344 3.855 1 55.41 446 ALA B O 1
ATOM 7422 N N . ALA B 1 447 ? -14.578 32.719 5.734 1 58.12 447 ALA B N 1
ATOM 7423 C CA . ALA B 1 447 ? -14.086 34.094 5.871 1 58.12 447 ALA B CA 1
ATOM 7424 C C . ALA B 1 447 ? -12.586 34.125 6.156 1 58.12 447 ALA B C 1
ATOM 7426 O O . ALA B 1 447 ? -12.102 33.344 7 1 58.12 447 ALA B O 1
ATOM 7427 N N . GLY B 1 448 ? -11.562 33.75 5.223 1 69.94 448 GLY B N 1
ATOM 7428 C CA . GLY B 1 448 ? -10.109 33.75 5.328 1 69.94 448 GLY B CA 1
ATOM 7429 C C . GLY B 1 448 ? -9.602 34.656 6.438 1 69.94 448 GLY B C 1
ATOM 7430 O O . GLY B 1 448 ? -10.328 35.531 6.938 1 69.94 448 GLY B O 1
ATOM 7431 N N . ALA B 1 449 ? -8.516 34.406 7.031 1 82.5 449 ALA B N 1
ATOM 7432 C CA . ALA B 1 449 ? -7.836 35.188 8.062 1 82.5 449 ALA B CA 1
ATOM 7433 C C . ALA B 1 449 ? -7.812 36.688 7.695 1 82.5 449 ALA B C 1
ATOM 7435 O O . ALA B 1 449 ? -8.008 37.531 8.555 1 82.5 449 ALA B O 1
ATOM 7436 N N . VAL B 1 450 ? -7.781 37.062 6.426 1 90.69 450 VAL B N 1
ATOM 7437 C CA . VAL B 1 450 ? -7.637 38.438 6.012 1 90.69 450 VAL B CA 1
ATOM 7438 C C . VAL B 1 450 ? -8.969 39.188 6.164 1 90.69 450 VAL B C 1
ATOM 7440 O O . VAL B 1 450 ? -9.008 40.344 6.602 1 90.69 450 VAL B O 1
ATOM 7443 N N . MET B 1 451 ? -10.039 38.562 5.801 1 91.75 451 MET B N 1
ATOM 7444 C CA . MET B 1 451 ? -11.352 39.188 5.984 1 91.75 451 MET B CA 1
ATOM 7445 C C . MET B 1 451 ? -11.609 39.5 7.453 1 91.75 451 MET B C 1
ATOM 7447 O O . MET B 1 451 ? -12.102 40.562 7.789 1 91.75 451 MET B O 1
ATOM 7451 N N . THR B 1 452 ? -11.281 38.5 8.297 1 92.69 452 THR B N 1
ATOM 7452 C CA . THR B 1 452 ? -11.438 38.719 9.734 1 92.69 452 THR B CA 1
ATOM 7453 C C . THR B 1 452 ? -10.641 39.906 10.203 1 92.69 452 THR B C 1
ATOM 7455 O O . THR B 1 452 ? -11.125 40.719 11.023 1 92.69 452 THR B O 1
ATOM 7458 N N . ASN B 1 453 ? -9.453 40.094 9.727 1 96.31 453 ASN B N 1
ATOM 7459 C CA . ASN B 1 453 ? -8.633 41.25 10.047 1 96.31 453 ASN B CA 1
ATOM 7460 C C . ASN B 1 453 ? -9.32 42.531 9.641 1 96.31 453 ASN B C 1
ATOM 7462 O O . ASN B 1 453 ? -9.344 43.5 10.414 1 96.31 453 ASN B O 1
ATOM 7466 N N . CYS B 1 454 ? -9.875 42.531 8.453 1 96.25 454 CYS B N 1
ATOM 7467 C CA . CYS B 1 454 ? -10.555 43.719 7.961 1 96.25 454 CYS B CA 1
ATOM 7468 C C . CYS B 1 454 ? -11.766 44.062 8.82 1 96.25 454 CYS B C 1
ATOM 7470 O O . CYS B 1 454 ? -12.07 45.25 9.047 1 96.25 454 CYS B O 1
ATOM 7472 N N . MET B 1 455 ? -12.406 43.094 9.266 1 95.06 455 MET B N 1
ATOM 7473 C CA . MET B 1 455 ? -13.555 43.312 10.148 1 95.06 455 MET B CA 1
ATOM 7474 C C . MET B 1 455 ? -13.117 43.938 11.469 1 95.06 455 MET B C 1
ATOM 7476 O O . MET B 1 455 ? -13.789 44.812 11.984 1 95.06 455 MET B O 1
ATOM 7480 N N . PHE B 1 456 ? -12.078 43.406 12.031 1 96.62 456 PHE B N 1
ATOM 7481 C CA . PHE B 1 456 ? -11.523 44.031 13.234 1 96.62 456 PHE B CA 1
ATOM 7482 C C . PHE B 1 456 ? -11.125 45.469 12.977 1 96.62 456 PHE B C 1
ATOM 7484 O O . PHE B 1 456 ? -11.273 46.312 13.844 1 96.62 456 PHE B O 1
ATOM 7491 N N . GLY B 1 457 ? -10.547 45.719 11.805 1 97.88 457 GLY B N 1
ATOM 7492 C CA . GLY B 1 457 ? -10.227 47.062 11.414 1 97.88 457 GLY B CA 1
ATOM 7493 C C . GLY B 1 457 ? -11.438 48 11.383 1 97.88 457 GLY B C 1
ATOM 7494 O O . GLY B 1 457 ? -11.383 49.125 11.852 1 97.88 457 GLY B O 1
ATOM 7495 N N . ALA B 1 458 ? -12.508 47.469 10.789 1 97.5 458 ALA B N 1
ATOM 7496 C CA . ALA B 1 458 ? -13.758 48.219 10.75 1 97.5 458 ALA B CA 1
ATOM 7497 C C . ALA B 1 458 ? -14.273 48.5 12.156 1 97.5 458 ALA B C 1
ATOM 7499 O O . ALA B 1 458 ? -14.789 49.594 12.43 1 97.5 458 ALA B O 1
ATOM 7500 N N . TYR B 1 459 ? -14.156 47.594 12.992 1 97.12 459 TYR B N 1
ATOM 7501 C CA . TYR B 1 459 ? -14.547 47.75 14.383 1 97.12 459 TYR B CA 1
ATOM 7502 C C . TYR B 1 459 ? -13.703 48.812 15.07 1 97.12 459 TYR B C 1
ATOM 7504 O O . TYR B 1 459 ? -14.227 49.656 15.812 1 97.12 459 TYR B O 1
ATOM 7512 N N . ALA B 1 460 ? -12.461 48.812 14.852 1 97.88 460 ALA B N 1
ATOM 7513 C CA . ALA B 1 460 ? -11.508 49.719 15.484 1 97.88 460 ALA B CA 1
ATOM 7514 C C . ALA B 1 460 ? -11.828 51.156 15.164 1 97.88 460 ALA B C 1
ATOM 7516 O O . ALA B 1 460 ? -11.617 52.062 15.992 1 97.88 460 ALA B O 1
ATOM 7517 N N . VAL B 1 461 ? -12.336 51.406 13.977 1 97.44 461 VAL B N 1
ATOM 7518 C CA . VAL B 1 461 ? -12.562 52.781 13.547 1 97.44 461 VAL B CA 1
ATOM 7519 C C . VAL B 1 461 ? -14.039 53.125 13.727 1 97.44 461 VAL B C 1
ATOM 7521 O O . VAL B 1 461 ? -14.484 54.219 13.297 1 97.44 461 VAL B O 1
ATOM 7524 N N . GLY B 1 462 ? -14.805 52.219 14.227 1 96.31 462 GLY B N 1
ATOM 7525 C CA . GLY B 1 462 ? -16.156 52.531 14.648 1 96.31 462 GLY B CA 1
ATOM 7526 C C . GLY B 1 462 ? -17.203 52.219 13.586 1 96.31 462 GLY B C 1
ATOM 7527 O O . GLY B 1 462 ? -18.375 52.594 13.734 1 96.31 462 GLY B O 1
ATOM 7528 N N . ASP B 1 463 ? -16.797 51.656 12.539 1 96 463 ASP B N 1
ATOM 7529 C CA . ASP B 1 463 ? -17.75 51.344 11.469 1 96 463 ASP B CA 1
ATOM 7530 C C . ASP B 1 463 ? -18.547 50.062 11.773 1 96 463 ASP B C 1
ATOM 7532 O O . ASP B 1 463 ? -19.562 49.812 11.148 1 96 463 ASP B O 1
ATOM 7536 N N . VAL B 1 464 ? -18.062 49.312 12.703 1 94.38 464 VAL B N 1
ATOM 7537 C CA . VAL B 1 464 ? -18.75 48.156 13.25 1 94.38 464 VAL B CA 1
ATOM 7538 C C . VAL B 1 464 ? -18.906 48.312 14.766 1 94.38 464 VAL B C 1
ATOM 7540 O O . VAL B 1 464 ? -17.938 48.562 15.477 1 94.38 464 VAL B O 1
ATOM 7543 N N . ASP B 1 465 ? -20.094 48.094 15.219 1 93.06 465 ASP B N 1
ATOM 7544 C CA . ASP B 1 465 ? -20.375 48.344 16.625 1 93.06 465 ASP B CA 1
ATOM 7545 C C . ASP B 1 465 ? -20.094 47.094 17.484 1 93.06 465 ASP B C 1
ATOM 7547 O O . ASP B 1 465 ? -19.516 47.188 18.562 1 93.06 465 ASP B O 1
ATOM 7551 N N . ASN B 1 466 ? -20.578 46.031 16.922 1 92.38 466 ASN B N 1
ATOM 7552 C CA . ASN B 1 466 ? -20.422 44.781 17.625 1 92.38 466 ASN B CA 1
ATOM 7553 C C . ASN B 1 466 ? -19.641 43.75 16.797 1 92.38 466 ASN B C 1
ATOM 7555 O O . ASN B 1 466 ? -20.203 43.125 15.898 1 92.38 466 ASN B O 1
ATOM 7559 N N . ILE B 1 467 ? -18.422 43.594 17.234 1 91.38 467 ILE B N 1
ATOM 7560 C CA . ILE B 1 467 ? -17.516 42.781 16.438 1 91.38 467 ILE B CA 1
ATOM 7561 C C . ILE B 1 467 ? -17.984 41.312 16.438 1 91.38 467 ILE B C 1
ATOM 7563 O O . ILE B 1 467 ? -17.938 40.656 15.398 1 91.38 467 ILE B O 1
ATOM 7567 N N . ALA B 1 468 ? -18.391 40.812 17.562 1 87.62 468 ALA B N 1
ATOM 7568 C CA . ALA B 1 468 ? -18.859 39.406 17.656 1 87.62 468 ALA B CA 1
ATOM 7569 C C . ALA B 1 468 ? -20.047 39.188 16.719 1 87.62 468 ALA B C 1
ATOM 7571 O O . ALA B 1 468 ? -20.094 38.156 16.016 1 87.62 468 ALA B O 1
ATOM 7572 N N . GLU B 1 469 ? -20.969 40.062 16.703 1 88.19 469 GLU B N 1
ATOM 7573 C CA . GLU B 1 469 ? -22.141 39.969 15.844 1 88.19 469 GLU B CA 1
ATOM 7574 C C . GLU B 1 469 ? -21.766 40.094 14.375 1 88.19 469 GLU B C 1
ATOM 7576 O O . GLU B 1 469 ? -22.328 39.375 13.531 1 88.19 469 GLU B O 1
ATOM 7581 N N . ALA B 1 470 ? -20.922 40.969 14.125 1 88.38 470 ALA B N 1
ATOM 7582 C CA . ALA B 1 470 ? -20.484 41.188 12.742 1 88.38 470 ALA B CA 1
ATOM 7583 C C . ALA B 1 470 ? -19.812 39.906 12.188 1 88.38 470 ALA B C 1
ATOM 7585 O O . ALA B 1 470 ? -20.062 39.531 11.047 1 88.38 470 ALA B O 1
ATOM 7586 N N . LEU B 1 471 ? -19.016 39.375 13.016 1 87.75 471 LEU B N 1
ATOM 7587 C CA . LEU B 1 471 ? -18.312 38.188 12.609 1 87.75 471 LEU B CA 1
ATOM 7588 C C . LEU B 1 471 ? -19.281 37.031 12.398 1 87.75 471 LEU B C 1
ATOM 7590 O O . LEU B 1 471 ? -19.203 36.312 11.406 1 87.75 471 LEU B O 1
ATOM 7594 N N . THR B 1 472 ? -20.172 36.781 13.289 1 83.75 472 THR B N 1
ATOM 7595 C CA . THR B 1 472 ? -21.156 35.719 13.195 1 83.75 472 THR B CA 1
ATOM 7596 C C . THR B 1 472 ? -22.031 35.906 11.961 1 83.75 472 THR B C 1
ATOM 7598 O O . THR B 1 472 ? -22.422 34.906 11.32 1 83.75 472 THR B O 1
ATOM 7601 N N . GLY B 1 473 ? -22.359 37.062 11.68 1 82.81 473 GLY B N 1
ATOM 7602 C CA . GLY B 1 473 ? -23.203 37.375 10.531 1 82.81 473 GLY B CA 1
ATOM 7603 C C . GLY B 1 473 ? -22.547 37.062 9.203 1 82.81 473 GLY B C 1
ATOM 7604 O O . GLY B 1 473 ? -23.219 36.906 8.188 1 82.81 473 GLY B O 1
ATOM 7605 N N . ASN B 1 474 ? -21.312 36.938 9.219 1 81.56 474 ASN B N 1
ATOM 7606 C CA . ASN B 1 474 ? -20.578 36.719 7.977 1 81.56 474 ASN B CA 1
ATOM 7607 C C . ASN B 1 474 ? -20.25 35.219 7.781 1 81.56 474 ASN B C 1
ATOM 7609 O O . ASN B 1 474 ? -19.641 34.844 6.785 1 81.56 474 ASN B O 1
ATOM 7613 N N . ILE B 1 475 ? -20.625 34.469 8.703 1 81.62 475 ILE B N 1
ATOM 7614 C CA . ILE B 1 475 ? -20.406 33.031 8.594 1 81.62 475 ILE B CA 1
ATOM 7615 C C . ILE B 1 475 ? -21.594 32.375 7.879 1 81.62 475 ILE B C 1
ATOM 7617 O O . ILE B 1 475 ? -22.734 32.5 8.336 1 81.62 475 ILE B O 1
ATOM 7621 N N . HIS B 1 476 ? -21.328 31.797 6.738 1 83.75 476 HIS B N 1
ATOM 7622 C CA . HIS B 1 476 ? -22.344 31.109 5.965 1 83.75 476 HIS B CA 1
ATOM 7623 C C . HIS B 1 476 ? -22.016 29.641 5.789 1 83.75 476 HIS B C 1
ATOM 7625 O O . HIS B 1 476 ? -20.984 29.297 5.199 1 83.75 476 HIS B O 1
ATOM 7631 N N . LEU B 1 477 ? -22.922 28.859 6.266 1 86.44 477 LEU B N 1
ATOM 7632 C CA . LEU B 1 477 ? -22.734 27.422 6.152 1 86.44 477 LEU B CA 1
ATOM 7633 C C . LEU B 1 477 ? -22.984 26.938 4.727 1 86.44 477 LEU B C 1
ATOM 7635 O O . LEU B 1 477 ? -23.906 27.422 4.066 1 86.44 477 LEU B O 1
ATOM 7639 N N . LYS B 1 478 ? -22.125 26.125 4.188 1 88.44 478 LYS B N 1
ATOM 7640 C CA . LYS B 1 478 ? -22.297 25.516 2.867 1 88.44 478 LYS B CA 1
ATOM 7641 C C . LYS B 1 478 ? -22.969 24.156 2.965 1 88.44 478 LYS B C 1
ATOM 7643 O O . LYS B 1 478 ? -24 23.922 2.316 1 88.44 478 LYS B O 1
ATOM 7648 N N . ASN B 1 479 ? -22.344 23.219 3.693 1 93 479 ASN B N 1
ATOM 7649 C CA . ASN B 1 479 ? -22.875 21.875 3.904 1 93 479 ASN B CA 1
ATOM 7650 C C . ASN B 1 479 ? -22.891 21.516 5.387 1 93 479 ASN B C 1
ATOM 7652 O O . ASN B 1 479 ? -22.156 22.078 6.184 1 93 479 ASN B O 1
ATOM 7656 N N . GLU B 1 480 ? -23.844 20.641 5.707 1 95.19 480 GLU B N 1
ATOM 7657 C CA . GLU B 1 480 ? -23.984 20.062 7.043 1 95.19 480 GLU B CA 1
ATOM 7658 C C . GLU B 1 480 ? -24.062 18.547 6.992 1 95.19 480 GLU B C 1
ATOM 7660 O O . GLU B 1 480 ? -24.75 17.984 6.125 1 95.19 480 GLU B O 1
ATOM 7665 N N . PHE B 1 481 ? -23.344 17.922 7.902 1 96.69 481 PHE B N 1
ATOM 7666 C CA . PHE B 1 481 ? -23.297 16.469 7.965 1 96.69 481 PHE B CA 1
ATOM 7667 C C . PHE B 1 481 ? -23.625 15.977 9.367 1 96.69 481 PHE B C 1
ATOM 7669 O O . PHE B 1 481 ? -22.938 16.297 10.328 1 96.69 481 PHE B O 1
ATOM 7676 N N . GLU B 1 482 ? -24.688 15.203 9.484 1 97.25 482 GLU B N 1
ATOM 7677 C CA . GLU B 1 482 ? -25.094 14.602 10.75 1 97.25 482 GLU B CA 1
ATOM 7678 C C . GLU B 1 482 ? -24.531 13.188 10.898 1 97.25 482 GLU B C 1
ATOM 7680 O O . GLU B 1 482 ? -24.5 12.43 9.922 1 97.25 482 GLU B O 1
ATOM 7685 N N . PRO B 1 483 ? -24.141 12.828 12.102 1 97.06 483 PRO B N 1
ATOM 7686 C CA . PRO B 1 483 ? -23.641 11.469 12.297 1 97.06 483 PRO B CA 1
ATOM 7687 C C . PRO B 1 483 ? -24.688 10.398 12.039 1 97.06 483 PRO B C 1
ATOM 7689 O O . PRO B 1 483 ? -25.859 10.555 12.422 1 97.06 483 PRO B O 1
ATOM 7692 N N . ASN B 1 484 ? -24.297 9.406 11.352 1 97 484 ASN B N 1
ATOM 7693 C CA . ASN B 1 484 ? -25.094 8.195 11.195 1 97 484 ASN B CA 1
ATOM 7694 C C . ASN B 1 484 ? -24.891 7.227 12.352 1 97 484 ASN B C 1
ATOM 7696 O O . ASN B 1 484 ? -23.781 6.715 12.555 1 97 484 ASN B O 1
ATOM 7700 N N . GLU B 1 485 ? -25.938 6.875 13.047 1 96.94 485 GLU B N 1
ATOM 7701 C CA . GLU B 1 485 ? -25.859 6.121 14.289 1 96.94 485 GLU B CA 1
ATOM 7702 C C . GLU B 1 485 ? -25.188 4.762 14.07 1 96.94 485 GLU B C 1
ATOM 7704 O O . GLU B 1 485 ? -24.406 4.305 14.898 1 96.94 485 GLU B O 1
ATOM 7709 N N . GLU B 1 486 ? -25.516 4.105 13.047 1 97.44 486 GLU B N 1
ATOM 7710 C CA . GLU B 1 486 ? -24.922 2.805 12.75 1 97.44 486 GLU B CA 1
ATOM 7711 C C . GLU B 1 486 ? -23.406 2.92 12.531 1 97.44 486 GLU B C 1
ATOM 7713 O O . GLU B 1 486 ? -22.641 2.104 13.047 1 97.44 486 GLU B O 1
ATOM 7718 N N . ASN B 1 487 ? -23.047 3.896 11.781 1 97.56 487 ASN B N 1
ATOM 7719 C CA . ASN B 1 487 ? -21.625 4.117 11.523 1 97.56 487 ASN B CA 1
ATOM 7720 C C . ASN B 1 487 ? -20.875 4.535 12.789 1 97.56 487 ASN B C 1
ATOM 7722 O O . ASN B 1 487 ? -19.719 4.156 12.984 1 97.56 487 ASN B O 1
ATOM 7726 N N . VAL B 1 488 ? -21.547 5.312 13.625 1 97.31 488 VAL B N 1
ATOM 7727 C CA . VAL B 1 488 ? -20.938 5.746 14.875 1 97.31 488 VAL B CA 1
ATOM 7728 C C . VAL B 1 488 ? -20.578 4.527 15.719 1 97.31 488 VAL B C 1
ATOM 7730 O O . VAL B 1 488 ? -19.438 4.41 16.188 1 97.31 488 VAL B O 1
ATOM 7733 N N . THR B 1 489 ? -21.484 3.652 15.836 1 97.81 489 THR B N 1
ATOM 7734 C CA . THR B 1 489 ? -21.281 2.443 16.625 1 97.81 489 THR B CA 1
ATOM 7735 C C . THR B 1 489 ? -20.203 1.568 15.992 1 97.81 489 THR B C 1
ATOM 7737 O O . THR B 1 489 ? -19.328 1.048 16.688 1 97.81 489 THR B O 1
ATOM 7740 N N . PHE B 1 490 ? -20.266 1.457 14.758 1 97.69 490 PHE B N 1
ATOM 7741 C CA . PHE B 1 490 ? -19.328 0.635 14.016 1 97.69 490 PHE B CA 1
ATOM 7742 C C . PHE B 1 490 ? -17.906 1.161 14.188 1 97.69 490 PHE B C 1
ATOM 7744 O O . PHE B 1 490 ? -17 0.411 14.555 1 97.69 490 PHE B O 1
ATOM 7751 N N . TYR B 1 491 ? -17.688 2.432 13.953 1 97.88 491 TYR B N 1
ATOM 7752 C CA . TYR B 1 491 ? -16.359 3.016 14 1 97.88 491 TYR B CA 1
ATOM 7753 C C . TYR B 1 491 ? -15.805 3 15.422 1 97.88 491 TYR B C 1
ATOM 7755 O O . TYR B 1 491 ? -14.602 2.85 15.633 1 97.88 491 TYR B O 1
ATOM 7763 N N . ARG B 1 492 ? -16.656 3.135 16.391 1 97.5 492 ARG B N 1
ATOM 7764 C CA . ARG B 1 492 ? -16.203 3.043 17.766 1 97.5 492 ARG B CA 1
ATOM 7765 C C . ARG B 1 492 ? -15.625 1.664 18.062 1 97.5 492 ARG B C 1
ATOM 7767 O O . ARG B 1 492 ? -14.562 1.552 18.688 1 97.5 492 ARG B O 1
ATOM 7774 N N . GLY B 1 493 ? -16.344 0.675 17.609 1 97.19 493 GLY B N 1
ATOM 7775 C CA . GLY B 1 493 ? -15.828 -0.679 17.766 1 97.19 493 GLY B CA 1
ATOM 7776 C C . GLY B 1 493 ? -14.508 -0.904 17.062 1 97.19 493 GLY B C 1
ATOM 7777 O O . GLY B 1 493 ? -13.586 -1.5 17.625 1 97.19 493 GLY B O 1
ATOM 7778 N N . GLN B 1 494 ? -14.414 -0.5 15.844 1 97.38 494 GLN B N 1
ATOM 7779 C CA . GLN B 1 494 ? -13.18 -0.616 15.07 1 97.38 494 GLN B CA 1
ATOM 7780 C C . GLN B 1 494 ? -12.023 0.106 15.766 1 97.38 494 GLN B C 1
ATOM 7782 O O . GLN B 1 494 ? -10.898 -0.401 15.797 1 97.38 494 GLN B O 1
ATOM 7787 N N . TYR B 1 495 ? -12.344 1.256 16.312 1 96.69 495 TYR B N 1
ATOM 7788 C CA . TYR B 1 495 ? -11.344 2.078 16.984 1 96.69 495 TYR B CA 1
ATOM 7789 C C . TYR B 1 495 ? -10.766 1.358 18.203 1 96.69 495 TYR B C 1
ATOM 7791 O O . TYR B 1 495 ? -9.555 1.372 18.422 1 96.69 495 TYR B O 1
ATOM 7799 N N . GLU B 1 496 ? -11.586 0.741 18.969 1 96.56 496 GLU B N 1
ATOM 7800 C CA . GLU B 1 496 ? -11.141 0.026 20.156 1 96.56 496 GLU B CA 1
ATOM 7801 C C . GLU B 1 496 ? -10.242 -1.15 19.797 1 96.56 496 GLU B C 1
ATOM 7803 O O . GLU B 1 496 ? -9.195 -1.359 20.422 1 96.56 496 GLU B O 1
ATOM 7808 N N . LYS B 1 497 ? -10.602 -1.874 18.797 1 96.25 497 LYS B N 1
ATOM 7809 C CA . LYS B 1 497 ? -9.797 -3.004 18.344 1 96.25 497 LYS B CA 1
ATOM 7810 C C . LYS B 1 497 ? -8.453 -2.531 17.797 1 96.25 497 LYS B C 1
ATOM 7812 O O . LYS B 1 497 ? -7.414 -3.127 18.078 1 96.25 497 LYS B O 1
ATOM 7817 N N . LYS B 1 498 ? -8.523 -1.508 16.969 1 95.31 498 LYS B N 1
ATOM 7818 C CA . LYS B 1 498 ? -7.316 -0.938 16.391 1 95.31 498 LYS B CA 1
ATOM 7819 C C . LYS B 1 498 ? -6.355 -0.458 17.484 1 95.31 498 LYS B C 1
ATOM 7821 O O . LYS B 1 498 ? -5.148 -0.679 17.391 1 95.31 498 LYS B O 1
ATOM 7826 N N . THR B 1 499 ? -6.906 0.198 18.438 1 93.88 499 THR B N 1
ATOM 7827 C CA . THR B 1 499 ? -6.082 0.717 19.531 1 93.88 499 THR B CA 1
ATOM 7828 C C . THR B 1 499 ? -5.402 -0.421 20.281 1 93.88 499 THR B C 1
ATOM 7830 O O . THR B 1 499 ? -4.207 -0.355 20.578 1 93.88 499 THR B O 1
ATOM 7833 N N . HIS B 1 500 ? -6.121 -1.433 20.562 1 95.38 500 HIS B N 1
ATOM 7834 C CA . HIS B 1 500 ? -5.562 -2.607 21.219 1 95.38 500 HIS B CA 1
ATOM 7835 C C . HIS B 1 500 ? -4.488 -3.262 20.359 1 95.38 500 HIS B C 1
ATOM 7837 O O . HIS B 1 500 ? -3.43 -3.645 20.875 1 95.38 500 HIS B O 1
ATOM 7843 N N . LEU B 1 501 ? -4.719 -3.375 19.125 1 96.19 501 LEU B N 1
ATOM 7844 C CA . LEU B 1 501 ? -3.785 -3.961 18.172 1 96.19 501 LEU B CA 1
ATOM 7845 C C . LEU B 1 501 ? -2.463 -3.199 18.156 1 96.19 501 LEU B C 1
ATOM 7847 O O . LEU B 1 501 ? -1.396 -3.799 18.312 1 96.19 501 LEU B O 1
ATOM 7851 N N . VAL B 1 502 ? -2.541 -1.892 18.047 1 94 502 VAL B N 1
ATOM 7852 C CA . VAL B 1 502 ? -1.369 -1.058 17.797 1 94 502 VAL B CA 1
ATOM 7853 C C . VAL B 1 502 ? -0.607 -0.832 19.109 1 94 502 VAL B C 1
ATOM 7855 O O . VAL B 1 502 ? 0.619 -0.957 19.141 1 94 502 VAL B O 1
ATOM 7858 N N . LYS B 1 503 ? -1.299 -0.55 20.172 1 90.38 503 LYS B N 1
ATOM 7859 C CA . LYS B 1 503 ? -0.647 -0.113 21.406 1 90.38 503 LYS B CA 1
ATOM 7860 C C . LYS B 1 503 ? -0.228 -1.307 22.266 1 90.38 503 LYS B C 1
ATOM 7862 O O . LYS B 1 503 ? 0.702 -1.206 23.062 1 90.38 503 LYS B O 1
ATOM 7867 N N . ASP B 1 504 ? -0.841 -2.469 22.031 1 92.25 504 ASP B N 1
ATOM 7868 C CA . ASP B 1 504 ? -0.549 -3.609 22.906 1 92.25 504 ASP B CA 1
ATOM 7869 C C . ASP B 1 504 ? 0.048 -4.766 22.094 1 92.25 504 ASP B C 1
ATOM 7871 O O . ASP B 1 504 ? 1.094 -5.305 22.469 1 92.25 504 ASP B O 1
ATOM 7875 N N . THR B 1 505 ? -0.5 -5.102 21.047 1 94 505 THR B N 1
ATOM 7876 C CA . THR B 1 505 ? -0.211 -6.371 20.391 1 94 505 THR B CA 1
ATOM 7877 C C . THR B 1 505 ? 0.959 -6.219 19.422 1 94 505 THR B C 1
ATOM 7879 O O . THR B 1 505 ? 1.752 -7.148 19.25 1 94 505 THR B O 1
ATOM 7882 N N . MET B 1 506 ? 1.166 -5.059 18.844 1 95.56 506 MET B N 1
ATOM 7883 C CA . MET B 1 506 ? 2.135 -4.926 17.766 1 95.56 506 MET B CA 1
ATOM 7884 C C . MET B 1 506 ? 3.41 -4.25 18.25 1 95.56 506 MET B C 1
ATOM 7886 O O . MET B 1 506 ? 4.312 -3.967 17.469 1 95.56 506 MET B O 1
ATOM 7890 N N . LYS B 1 507 ? 3.559 -3.998 19.5 1 92.38 507 LYS B N 1
ATOM 7891 C CA . LYS B 1 507 ? 4.723 -3.291 20.016 1 92.38 507 LYS B CA 1
ATOM 7892 C C . LYS B 1 507 ? 6.016 -4.031 19.672 1 92.38 507 LYS B C 1
ATOM 7894 O O . LYS B 1 507 ? 6.969 -3.428 19.188 1 92.38 507 LYS B O 1
ATOM 7899 N N . GLU B 1 508 ? 6.02 -5.301 19.938 1 94.19 508 GLU B N 1
ATOM 7900 C CA . GLU B 1 508 ? 7.211 -6.094 19.656 1 94.19 508 GLU B CA 1
ATOM 7901 C C . GLU B 1 508 ? 7.488 -6.152 18.156 1 94.19 508 GLU B C 1
ATOM 7903 O O . GLU B 1 508 ? 8.648 -6.105 17.734 1 94.19 508 GLU B O 1
ATOM 7908 N N . ALA B 1 509 ? 6.453 -6.312 17.406 1 95.94 509 ALA B N 1
ATOM 7909 C CA . ALA B 1 509 ? 6.605 -6.328 15.953 1 95.94 509 ALA B CA 1
ATOM 7910 C C . ALA B 1 509 ? 7.273 -5.047 15.461 1 95.94 509 ALA B C 1
ATOM 7912 O O . ALA B 1 509 ? 8.156 -5.094 14.602 1 95.94 509 ALA B O 1
ATOM 7913 N N . PHE B 1 510 ? 6.867 -3.914 16.031 1 94.88 510 PHE B N 1
ATOM 7914 C CA . PHE B 1 510 ? 7.445 -2.635 15.633 1 94.88 510 PHE B CA 1
ATOM 7915 C C . PHE B 1 510 ? 8.938 -2.596 15.938 1 94.88 510 PHE B C 1
ATOM 7917 O O . PHE B 1 510 ? 9.719 -2.039 15.164 1 94.88 510 PHE B O 1
ATOM 7924 N N . SER B 1 511 ? 9.312 -3.184 17 1 92.88 511 SER B N 1
ATOM 7925 C CA . SER B 1 511 ? 10.727 -3.221 17.359 1 92.88 511 SER B CA 1
ATOM 7926 C C . SER B 1 511 ? 11.531 -4.035 16.344 1 92.88 511 SER B C 1
ATOM 7928 O O . SER B 1 511 ? 12.641 -3.643 15.969 1 92.88 511 SER B O 1
ATOM 7930 N N . ILE B 1 512 ? 11.047 -5.117 15.922 1 94.75 512 ILE B N 1
ATOM 7931 C CA . ILE B 1 512 ? 11.703 -5.965 14.938 1 94.75 512 ILE B CA 1
ATOM 7932 C C . ILE B 1 512 ? 11.773 -5.238 13.594 1 94.75 512 ILE B C 1
ATOM 7934 O O . ILE B 1 512 ? 12.797 -5.277 12.914 1 94.75 512 ILE B O 1
ATOM 7938 N N . LEU B 1 513 ? 10.695 -4.613 13.227 1 94.69 513 LEU B N 1
ATOM 7939 C CA . LEU B 1 513 ? 10.656 -3.865 11.977 1 94.69 513 LEU B CA 1
ATOM 7940 C C . LEU B 1 513 ? 11.703 -2.762 11.961 1 94.69 513 LEU B C 1
ATOM 7942 O O . LEU B 1 513 ? 12.312 -2.49 10.93 1 94.69 513 LEU B O 1
ATOM 7946 N N . ALA B 1 514 ? 11.883 -2.129 13.094 1 89.56 514 ALA B N 1
ATOM 7947 C CA . ALA B 1 514 ? 12.891 -1.079 13.203 1 89.56 514 ALA B CA 1
ATOM 7948 C C . ALA B 1 514 ? 14.289 -1.626 12.906 1 89.56 514 ALA B C 1
ATOM 7950 O O . ALA B 1 514 ? 15.133 -0.916 12.367 1 89.56 514 ALA B O 1
ATOM 7951 N N . GLU B 1 515 ? 14.508 -2.898 13.156 1 90.56 515 GLU B N 1
ATOM 7952 C CA . GLU B 1 515 ? 15.805 -3.529 12.945 1 90.56 515 GLU B CA 1
ATOM 7953 C C . GLU B 1 515 ? 16.031 -3.826 11.461 1 90.56 515 GLU B C 1
ATOM 7955 O O . GLU B 1 515 ? 17.172 -4.051 11.039 1 90.56 515 GLU B O 1
ATOM 7960 N N . LEU B 1 516 ? 15.023 -3.875 10.688 1 91.38 516 LEU B N 1
ATOM 7961 C CA . LEU B 1 516 ? 15.141 -4.227 9.281 1 91.38 516 LEU B CA 1
ATOM 7962 C C . LEU B 1 516 ? 15.594 -3.027 8.453 1 91.38 516 LEU B C 1
ATOM 7964 O O . LEU B 1 516 ? 15.953 -3.174 7.285 1 91.38 516 LEU B O 1
ATOM 7968 N N . ARG B 1 517 ? 15.562 -1.84 8.961 1 81.25 517 ARG B N 1
ATOM 7969 C CA . ARG B 1 517 ? 15.984 -0.636 8.25 1 81.25 517 ARG B CA 1
ATOM 7970 C C . ARG B 1 517 ? 17.5 -0.447 8.336 1 81.25 517 ARG B C 1
ATOM 7972 O O . ARG B 1 517 ? 18.109 -0.789 9.344 1 81.25 517 ARG B O 1
#